Protein AF-A0A957S1M2-F1 (afdb_monomer_lite)

Secondary structure (DSSP, 8-state):
--SEEEEE---SSPPEEEEP-TT---TTHHHHHHTS-TT--EEEEPPTTSSTT-PPPSSHHHHHHHHHHHHHHH-SS--EEEEEETHHHHHHHHHHHHHHHTT--EEEEEEES----PPPSSHHHHHHHHHHHHHHHHHHTHHHHHHHHHHHHHHHHS---STT--HHHHHHHHHHHHHHHHHHHHHHHHHH----TT-B-S-EEEEEES--TT---TTTTGGGTBSSPPEEEEESS-TTTTTSTTHHHHHHHHHHHHHHHHHTS------------------------------------------PPP--------------S---SSPPPHHHHHHHT-S---EEETTEEES-TTTSTTTHHHHHHHHHHHHHTT-TTTHHHHEEE-SSSSS-EEEGGGSPBSSHHHHHHHHHHHHHHHHHTTT--SS-THHHHHHHTTTTTTGGGGTTSHHHHHHHHHHHHHT---EEEE-SPPSS-TTS-GGG-TTTB-EEEEEETTEEEEEEEEEEEETGGG-SEEEE---SSS---SGGG-EEEEEETTSTTEEEEEPPPHHHHHHHH--TTT-TTHHHH---EEEEEEEEEEEEGGGEEEES-HHHHHHHHHHTSHHHHHHHHHHHHHHHHHHHHHHHHHHHHHHHT-TTSHHHHHHHHHHHHHHHHHHHHHHHHHH-EEEETTEEEE-HHHHHHHHHHHHHHHHHHHHHHHHHHGGGGT-S-S-GGGGG-TTTHHHHHHHS--SSS-HHHHHHHHHHHHHHHTSHHHHHHHHHHHHTT--TTHHHHHHHHHHHHTSHHHHHHHHHHHHHTTB-SSSB-STTSPPPP-

Structure (mmCIF, N/CA/C/O backbone):
data_AF-A0A957S1M2-F1
#
_entry.id   AF-A0A957S1M2-F1
#
loop_
_atom_site.group_PDB
_atom_site.id
_atom_site.type_symbol
_atom_site.label_atom_id
_atom_site.label_alt_id
_atom_site.label_comp_id
_atom_site.label_asym_id
_atom_site.label_entity_id
_atom_site.label_seq_id
_atom_site.pdbx_PDB_ins_code
_atom_site.Cartn_x
_atom_site.Cartn_y
_atom_site.Cartn_z
_atom_site.occupancy
_atom_site.B_iso_or_equiv
_atom_site.auth_seq_id
_atom_site.auth_comp_id
_atom_site.auth_asym_id
_atom_site.auth_atom_id
_atom_site.pdbx_PDB_model_num
ATOM 1 N N . LYS A 1 1 ? 5.079 -16.385 46.869 1.00 55.41 1 LYS A N 1
ATOM 2 C CA . LYS A 1 1 ? 4.260 -17.589 46.509 1.00 55.41 1 LYS A CA 1
ATOM 3 C C . LYS A 1 1 ? 5.127 -18.676 45.855 1.00 55.41 1 LYS A C 1
ATOM 5 O O . LYS A 1 1 ? 6.219 -18.332 45.416 1.00 55.41 1 LYS A O 1
ATOM 10 N N . PRO A 1 2 ? 4.719 -19.965 45.791 1.00 66.75 2 PRO A N 1
ATOM 11 C CA . PRO A 1 2 ? 5.459 -20.954 44.999 1.00 66.75 2 PRO A CA 1
ATOM 12 C C . PRO A 1 2 ? 5.456 -20.550 43.511 1.00 66.75 2 PRO A C 1
ATOM 14 O O . PRO A 1 2 ? 4.448 -20.019 43.046 1.00 66.75 2 PRO A O 1
ATOM 17 N N . PRO A 1 3 ? 6.545 -20.788 42.755 1.00 88.56 3 PRO A N 1
ATOM 18 C CA . PRO A 1 3 ? 6.670 -20.337 41.363 1.00 88.56 3 PRO A CA 1
ATOM 19 C C . PRO A 1 3 ? 5.777 -21.114 40.381 1.00 88.56 3 PRO A C 1
ATOM 21 O O . PRO A 1 3 ? 5.757 -20.804 39.197 1.00 88.56 3 PRO A O 1
ATOM 24 N N . LEU A 1 4 ? 5.048 -22.134 40.841 1.00 94.44 4 LEU A N 1
ATOM 25 C CA . LEU A 1 4 ? 4.206 -22.985 40.009 1.00 94.44 4 LEU A CA 1
ATOM 26 C C . LEU A 1 4 ? 2.799 -22.386 39.851 1.00 94.44 4 LEU A C 1
ATOM 28 O O . LEU A 1 4 ? 2.051 -22.263 40.819 1.00 94.44 4 LEU A O 1
ATOM 32 N N . VAL A 1 5 ? 2.431 -22.057 38.616 1.00 94.19 5 VAL A N 1
ATOM 33 C CA . VAL A 1 5 ? 1.132 -21.507 38.217 1.00 94.19 5 VAL A CA 1
ATOM 34 C C . VAL A 1 5 ? 0.326 -22.584 37.498 1.00 94.19 5 VAL A C 1
ATOM 36 O O . VAL A 1 5 ? 0.782 -23.164 36.512 1.00 94.19 5 VAL A O 1
ATOM 39 N N . ALA A 1 6 ? -0.892 -22.841 37.967 1.00 94.88 6 ALA A N 1
ATOM 40 C CA . ALA A 1 6 ? -1.832 -23.717 37.278 1.00 94.88 6 ALA A CA 1
ATOM 41 C C . ALA A 1 6 ? -2.472 -22.968 36.097 1.00 94.88 6 ALA A C 1
ATOM 43 O O . ALA A 1 6 ? -3.245 -22.038 36.313 1.00 94.88 6 ALA A O 1
ATOM 44 N N . ILE A 1 7 ? -2.155 -23.371 34.861 1.00 94.81 7 ILE A N 1
ATOM 45 C CA . ILE A 1 7 ? -2.812 -22.845 33.651 1.00 94.81 7 ILE A CA 1
ATOM 46 C C . ILE A 1 7 ? -4.096 -23.631 33.392 1.00 94.81 7 ILE A C 1
ATOM 48 O O . ILE A 1 7 ? -5.168 -23.053 33.236 1.00 94.81 7 ILE A O 1
ATOM 52 N N . ARG A 1 8 ? -3.981 -24.963 33.393 1.00 95.38 8 ARG A N 1
ATOM 53 C CA . ARG A 1 8 ? -5.104 -25.899 33.339 1.00 95.38 8 ARG A CA 1
ATOM 54 C C . ARG A 1 8 ? -4.763 -27.114 34.206 1.00 95.38 8 ARG A C 1
ATOM 56 O O . ARG A 1 8 ? -4.076 -28.009 33.727 1.00 95.38 8 ARG A O 1
ATOM 63 N N . PRO A 1 9 ? -5.183 -27.147 35.481 1.00 92.75 9 PRO A N 1
ATOM 64 C CA . PRO A 1 9 ? -4.788 -28.213 36.405 1.00 92.75 9 PRO A CA 1
ATOM 65 C C . PRO A 1 9 ? -5.581 -29.518 36.231 1.00 92.75 9 PRO A C 1
ATOM 67 O O . PRO A 1 9 ? -5.185 -30.532 36.793 1.00 92.75 9 PRO A O 1
ATOM 70 N N . GLY A 1 10 ? -6.707 -29.496 35.511 1.00 88.06 10 GLY A N 1
ATOM 71 C CA . GLY A 1 10 ? -7.554 -30.672 35.298 1.00 88.06 10 GLY A CA 1
ATOM 72 C C . GLY A 1 10 ? -7.011 -31.612 34.220 1.00 88.06 10 GLY A C 1
ATOM 73 O O . GLY A 1 10 ? -6.400 -31.153 33.256 1.00 88.06 10 GLY A O 1
ATOM 74 N N . GLY A 1 11 ? -7.267 -32.909 34.395 1.00 90.00 11 GLY A N 1
ATOM 75 C CA . GLY A 1 11 ? -6.934 -33.972 33.446 1.00 90.00 11 GLY A CA 1
ATOM 76 C C . GLY A 1 11 ? -6.344 -35.216 34.120 1.00 90.00 11 GLY A C 1
ATOM 77 O O . GLY A 1 11 ? -5.893 -35.142 35.266 1.00 90.00 11 GLY A O 1
ATOM 78 N N . SER A 1 12 ? -6.358 -36.357 33.427 1.00 90.31 12 SER A N 1
ATOM 79 C CA . SER A 1 12 ? -5.805 -37.631 33.915 1.00 90.31 12 SER A CA 1
ATOM 80 C C . SER A 1 12 ? -4.408 -37.952 33.369 1.00 90.31 12 SER A C 1
ATOM 82 O O . SER A 1 12 ? -3.696 -38.783 33.943 1.00 90.31 12 SER A O 1
ATOM 84 N N . LYS A 1 13 ? -3.975 -37.271 32.297 1.00 93.25 13 LYS A N 1
ATOM 85 C CA . LYS A 1 13 ? -2.637 -37.455 31.714 1.00 93.25 13 LYS A CA 1
ATOM 86 C C . LYS A 1 13 ? -1.532 -36.882 32.619 1.00 93.25 13 LYS A C 1
ATOM 88 O O . LYS A 1 13 ? -1.782 -35.959 33.398 1.00 93.25 13 LYS A O 1
ATOM 93 N N . PRO A 1 14 ? -0.274 -37.359 32.521 1.00 92.75 14 PRO A N 1
ATOM 94 C CA . PRO A 1 14 ? 0.809 -36.795 33.319 1.00 92.75 14 PRO A CA 1
ATOM 95 C C . PRO A 1 14 ? 1.094 -35.329 32.927 1.00 92.75 14 PRO A C 1
ATOM 97 O O . PRO A 1 14 ? 1.202 -35.037 31.734 1.00 92.75 14 PRO A O 1
ATOM 100 N N . PRO A 1 15 ? 1.258 -34.409 33.896 1.00 95.62 15 PRO A N 1
ATOM 101 C CA . PRO A 1 15 ? 1.282 -32.964 33.654 1.00 95.62 15 PRO A CA 1
ATOM 102 C C . PRO A 1 15 ? 2.473 -32.495 32.812 1.00 95.62 15 PRO A C 1
ATOM 104 O O . PRO A 1 15 ? 3.591 -32.988 32.977 1.00 95.62 15 PRO A O 1
ATOM 107 N N . LEU A 1 16 ? 2.232 -31.482 31.975 1.00 97.69 16 LEU A N 1
ATOM 108 C CA . LEU A 1 16 ? 3.261 -30.704 31.285 1.00 97.69 16 LEU A CA 1
ATOM 109 C C . LEU A 1 16 ? 3.653 -29.484 32.132 1.00 97.69 16 LEU A C 1
ATOM 111 O O . LEU A 1 16 ? 2.782 -28.716 32.546 1.00 97.69 16 LEU A O 1
ATOM 115 N N . PHE A 1 17 ? 4.956 -29.276 32.340 1.00 98.12 17 PHE A N 1
ATOM 116 C CA . PHE A 1 17 ? 5.503 -28.116 33.048 1.00 98.12 17 PHE A CA 1
ATOM 117 C C . PHE A 1 17 ? 6.251 -27.181 32.089 1.00 98.12 17 PHE A C 1
ATOM 119 O O . PHE A 1 17 ? 7.300 -27.537 31.552 1.00 98.12 17 PHE A O 1
ATOM 126 N N . CYS A 1 18 ? 5.726 -25.970 31.901 1.00 98.19 18 CYS A N 1
ATOM 127 C CA . CYS A 1 18 ? 6.249 -24.968 30.973 1.00 98.19 18 CYS A CA 1
ATOM 128 C C . CYS A 1 18 ? 7.062 -23.875 31.689 1.00 98.19 18 CYS A C 1
ATOM 130 O O . CYS A 1 18 ? 6.539 -23.176 32.554 1.00 98.19 18 CYS A O 1
ATOM 132 N N . VAL A 1 19 ? 8.323 -23.661 31.319 1.00 98.12 19 VAL A N 1
ATOM 133 C CA . VAL A 1 19 ? 9.205 -22.677 31.974 1.00 98.12 19 VAL A CA 1
ATOM 134 C C . VAL A 1 19 ? 9.120 -21.310 31.298 1.00 98.12 19 VAL A C 1
ATOM 136 O O . VAL A 1 19 ? 9.183 -21.224 30.074 1.00 98.12 19 VAL A O 1
ATOM 139 N N . HIS A 1 20 ? 8.963 -20.229 32.067 1.00 96.19 20 HIS A N 1
ATOM 140 C CA . HIS A 1 20 ? 8.813 -18.869 31.533 1.00 96.19 20 HIS A CA 1
ATOM 141 C C . HIS A 1 20 ? 9.929 -18.439 30.540 1.00 96.19 20 HIS A C 1
ATOM 143 O O . HIS A 1 20 ? 11.085 -18.840 30.684 1.00 96.19 20 HIS A O 1
ATOM 149 N N . PRO A 1 21 ? 9.630 -17.552 29.569 1.00 93.56 21 PRO A N 1
ATOM 150 C CA . PRO A 1 21 ? 10.636 -16.868 28.751 1.00 93.56 21 PRO A CA 1
ATOM 151 C C . PRO A 1 21 ? 11.355 -15.759 29.541 1.00 93.56 21 PRO A C 1
ATOM 153 O O . PRO A 1 21 ? 11.065 -15.523 30.713 1.00 93.56 21 PRO A O 1
ATOM 156 N N . VAL A 1 22 ? 12.262 -15.015 28.896 1.00 89.75 22 VAL A N 1
ATOM 157 C CA . VAL A 1 22 ? 13.180 -14.055 29.553 1.00 89.75 22 VAL A CA 1
ATOM 158 C C . VAL A 1 22 ? 12.480 -12.984 30.404 1.00 89.75 22 VAL A C 1
ATOM 160 O O . VAL A 1 22 ? 13.039 -12.517 31.392 1.00 89.75 22 VAL A O 1
ATOM 163 N N . MET A 1 23 ? 11.232 -12.637 30.074 1.00 86.25 23 MET A N 1
ATOM 164 C CA . MET A 1 23 ? 10.415 -11.673 30.824 1.00 86.25 23 MET A CA 1
ATOM 165 C C . MET A 1 23 ? 9.858 -12.210 32.154 1.00 86.25 23 MET A C 1
ATOM 167 O O . MET A 1 23 ? 9.225 -11.463 32.891 1.00 86.25 23 MET A O 1
ATOM 171 N N . GLY A 1 24 ? 10.038 -13.494 32.465 1.00 89.25 24 GLY A N 1
ATOM 172 C CA . GLY A 1 24 ? 9.644 -14.074 33.751 1.00 89.25 24 GLY A CA 1
ATOM 173 C C . GLY A 1 24 ? 8.192 -14.536 33.864 1.00 89.25 24 GLY A C 1
ATOM 174 O O . GLY A 1 24 ? 7.857 -15.253 34.801 1.00 89.25 24 GLY A O 1
ATOM 175 N N . VAL A 1 25 ? 7.329 -14.146 32.926 1.00 90.50 25 VAL A N 1
ATOM 176 C CA . VAL A 1 25 ? 5.869 -14.333 32.986 1.00 90.50 25 VAL A CA 1
ATOM 177 C C . VAL A 1 25 ? 5.388 -15.561 32.212 1.00 90.50 25 VAL A C 1
ATOM 179 O O . VAL A 1 25 ? 5.909 -15.884 31.150 1.00 90.50 25 VAL A O 1
ATOM 182 N N . THR A 1 26 ? 4.345 -16.227 32.706 1.00 92.12 26 THR A N 1
ATOM 183 C CA . THR A 1 26 ? 3.856 -17.513 32.167 1.00 92.12 26 THR A CA 1
ATOM 184 C C . THR A 1 26 ? 2.742 -17.390 31.130 1.00 92.12 26 THR A C 1
ATOM 186 O O . THR A 1 26 ? 2.394 -18.383 30.490 1.00 92.12 26 THR A O 1
ATOM 189 N N . TYR A 1 27 ? 2.205 -16.183 30.908 1.00 87.56 27 TYR A N 1
ATOM 190 C CA . TYR A 1 27 ? 1.052 -15.984 30.028 1.00 87.56 27 TYR A CA 1
ATOM 191 C C . TYR A 1 27 ? 1.200 -16.507 28.580 1.00 87.56 27 TYR A C 1
ATOM 193 O O . TYR A 1 27 ? 0.183 -16.900 28.005 1.00 87.56 27 TYR A O 1
ATOM 201 N N . PRO A 1 28 ? 2.402 -16.568 27.963 1.00 89.19 28 PRO A N 1
ATOM 202 C CA . PRO A 1 28 ? 2.541 -17.094 26.603 1.00 89.19 28 PRO A CA 1
ATOM 203 C C . PRO A 1 28 ? 2.057 -18.543 26.440 1.00 89.19 28 PRO A C 1
ATOM 205 O O . PRO A 1 28 ? 1.723 -18.956 25.334 1.00 89.19 28 PRO A O 1
ATOM 208 N N . TYR A 1 29 ? 1.970 -19.311 27.529 1.00 96.00 29 TYR A N 1
ATOM 209 C CA . TYR A 1 29 ? 1.522 -20.702 27.499 1.00 96.00 29 TYR A CA 1
ATOM 210 C C . TYR A 1 29 ? -0.001 -20.887 27.582 1.00 96.00 29 TYR A C 1
ATOM 212 O O . TYR A 1 29 ? -0.469 -22.006 27.374 1.00 96.00 29 TYR A O 1
ATOM 220 N N . TYR A 1 30 ? -0.798 -19.835 27.832 1.00 93.94 30 TYR A N 1
ATOM 221 C CA . TYR A 1 30 ? -2.265 -19.975 27.851 1.00 93.94 30 TYR A CA 1
ATOM 222 C C . TYR A 1 30 ? -2.798 -20.433 26.494 1.00 93.94 30 TYR A C 1
ATOM 224 O O . TYR A 1 30 ? -3.573 -21.385 26.441 1.00 93.94 30 TYR A O 1
ATOM 232 N N . ALA A 1 31 ? -2.349 -19.807 25.402 1.00 92.69 31 ALA A N 1
ATOM 233 C CA . ALA A 1 31 ? -2.764 -20.187 24.054 1.00 92.69 31 ALA A CA 1
ATOM 234 C C . ALA A 1 31 ? -2.328 -21.621 23.714 1.00 92.69 31 ALA A C 1
ATOM 236 O O . ALA A 1 31 ? -3.120 -22.391 23.184 1.00 92.69 31 ALA A O 1
ATOM 237 N N . LEU A 1 32 ? -1.111 -22.018 24.107 1.00 96.06 32 LEU A N 1
ATOM 238 C CA . LEU A 1 32 ? -0.627 -23.389 23.922 1.00 96.06 32 LEU A CA 1
ATOM 239 C C . LEU A 1 32 ? -1.531 -24.412 24.611 1.00 96.06 32 LEU A C 1
ATOM 241 O O . LEU A 1 32 ? -1.901 -25.405 23.993 1.00 96.06 32 LEU A O 1
ATOM 245 N N . ALA A 1 33 ? -1.929 -24.157 25.861 1.00 96.00 33 ALA A N 1
ATOM 246 C CA . ALA A 1 33 ? -2.801 -25.068 26.593 1.00 96.00 33 ALA A CA 1
ATOM 247 C C . ALA A 1 33 ? -4.127 -25.318 25.852 1.00 96.00 33 ALA A C 1
ATOM 249 O O . ALA A 1 33 ? -4.609 -26.445 25.852 1.00 96.00 33 ALA A O 1
ATOM 250 N N . HIS A 1 34 ? -4.688 -24.318 25.162 1.00 94.50 34 HIS A N 1
ATOM 251 C CA . HIS A 1 34 ? -5.945 -24.471 24.413 1.00 94.50 34 HIS A CA 1
ATOM 252 C C . HIS A 1 34 ? -5.839 -25.453 23.236 1.00 94.50 34 HIS A C 1
ATOM 254 O O . HIS A 1 34 ? -6.854 -26.011 22.830 1.00 94.50 34 HIS A O 1
ATOM 260 N N . HIS A 1 35 ? -4.628 -25.689 22.724 1.00 96.88 35 HIS A N 1
ATOM 261 C CA . HIS A 1 35 ? -4.363 -26.599 21.602 1.00 96.88 35 HIS A CA 1
ATOM 262 C C . HIS A 1 35 ? -3.796 -27.958 22.021 1.00 96.88 35 HIS A C 1
ATOM 264 O O . HIS A 1 35 ? -3.517 -28.793 21.163 1.00 96.88 35 HIS A O 1
ATOM 270 N N . LEU A 1 36 ? -3.622 -28.184 23.323 1.00 96.94 36 LEU A N 1
ATOM 271 C CA . LEU A 1 36 ? -3.334 -29.501 23.887 1.00 96.94 36 LEU A CA 1
ATOM 272 C C . LEU A 1 36 ? -4.640 -30.216 24.234 1.00 96.94 36 LEU A C 1
ATOM 274 O O . LEU A 1 36 ? -5.657 -29.563 24.484 1.00 96.94 36 LEU A O 1
ATOM 278 N N . ASP A 1 37 ? -4.584 -31.546 24.313 1.00 95.62 37 ASP A N 1
ATOM 279 C CA . ASP A 1 37 ? -5.719 -32.390 24.698 1.00 95.62 37 ASP A CA 1
ATOM 280 C C . ASP A 1 37 ? -6.401 -31.827 25.965 1.00 95.62 37 ASP A C 1
ATOM 282 O O . ASP A 1 37 ? -5.702 -31.481 26.924 1.00 95.62 37 ASP A O 1
ATOM 286 N N . PRO A 1 38 ? -7.739 -31.682 26.002 1.00 93.94 38 PRO A N 1
ATOM 287 C CA . PRO A 1 38 ? -8.446 -31.208 27.190 1.00 93.94 38 PRO A CA 1
ATOM 288 C C . PRO A 1 38 ? -8.120 -31.985 28.476 1.00 93.94 38 PRO A C 1
ATOM 290 O O . PRO A 1 38 ? -8.179 -31.395 29.554 1.00 93.94 38 PRO A O 1
ATOM 293 N N . ASP A 1 39 ? -7.741 -33.264 28.365 1.00 95.12 39 ASP A N 1
ATOM 294 C CA . ASP A 1 39 ? -7.340 -34.132 29.480 1.00 95.12 39 ASP A CA 1
ATOM 295 C C . ASP A 1 39 ? -5.840 -34.036 29.838 1.00 95.12 39 ASP A C 1
ATOM 297 O O . ASP A 1 39 ? -5.355 -34.763 30.704 1.00 95.12 39 ASP A O 1
ATOM 301 N N . GLN A 1 40 ? -5.085 -33.146 29.183 1.00 97.06 40 GLN A N 1
ATOM 302 C CA . GLN A 1 40 ? -3.679 -32.851 29.470 1.00 97.06 40 GLN A CA 1
ATOM 303 C C . GLN A 1 40 ? -3.564 -31.711 30.498 1.00 97.06 40 GLN A C 1
ATOM 305 O O . GLN A 1 40 ? -3.827 -30.550 30.139 1.00 97.06 40 GLN A O 1
ATOM 310 N N . PRO A 1 41 ? -3.105 -31.980 31.741 1.00 97.31 41 PRO A N 1
ATOM 311 C CA . PRO A 1 41 ? -2.823 -30.929 32.708 1.00 97.31 41 PRO A CA 1
ATOM 312 C C . PRO A 1 41 ? -1.594 -30.117 32.290 1.00 97.31 41 PRO A C 1
ATOM 314 O O . PRO A 1 41 ? -0.582 -30.675 31.847 1.00 97.31 41 PRO A O 1
ATOM 317 N N . VAL A 1 42 ? -1.677 -28.796 32.462 1.00 97.75 42 VAL A N 1
ATOM 318 C CA . VAL A 1 42 ? -0.633 -27.831 32.098 1.00 97.75 42 VAL A CA 1
ATOM 319 C C . VAL A 1 42 ? -0.366 -26.885 33.262 1.00 97.75 42 VAL A C 1
ATOM 321 O O . VAL A 1 42 ? -1.243 -26.136 33.713 1.00 97.75 42 VAL A O 1
ATOM 324 N N . PHE A 1 43 ? 0.886 -26.876 33.699 1.00 97.69 43 PHE A N 1
ATOM 325 C CA . PHE A 1 43 ? 1.416 -25.964 34.699 1.00 97.69 43 PHE A CA 1
ATOM 326 C C . PHE A 1 43 ? 2.545 -25.144 34.091 1.00 97.69 43 PHE A C 1
ATOM 328 O O . PHE A 1 43 ? 3.247 -25.604 33.193 1.00 97.69 43 PHE A O 1
ATOM 335 N N . ALA A 1 44 ? 2.751 -23.933 34.593 1.00 97.06 44 ALA A N 1
ATOM 336 C CA . ALA A 1 44 ? 3.863 -23.097 34.178 1.00 97.06 44 ALA A CA 1
ATOM 337 C C . ALA A 1 44 ? 4.656 -22.575 35.373 1.00 97.06 44 ALA A C 1
ATOM 339 O O . ALA A 1 44 ? 4.102 -22.304 36.433 1.00 97.06 44 ALA A O 1
ATOM 340 N N . LEU A 1 45 ? 5.963 -22.436 35.196 1.00 97.12 45 LEU A N 1
ATOM 341 C CA . LEU A 1 45 ? 6.889 -21.944 36.206 1.00 97.12 45 LEU A CA 1
ATOM 342 C C . LEU A 1 45 ? 7.169 -20.470 35.937 1.00 97.12 45 LEU A C 1
ATOM 344 O O . LEU A 1 45 ? 7.680 -20.119 34.874 1.00 97.12 45 LEU A O 1
ATOM 348 N N . GLN A 1 46 ? 6.791 -19.624 36.888 1.00 94.69 46 GLN A N 1
ATOM 349 C CA . GLN A 1 46 ? 6.937 -18.177 36.858 1.00 94.69 46 GLN A CA 1
ATOM 350 C C . GLN A 1 46 ? 8.197 -17.746 37.611 1.00 94.69 46 GLN A C 1
ATOM 352 O O . GLN A 1 46 ? 8.499 -18.277 38.680 1.00 94.69 46 GLN A O 1
ATOM 357 N N . SER A 1 47 ? 8.892 -16.741 37.075 1.00 93.31 47 SER A N 1
ATOM 358 C CA . SER A 1 47 ? 10.060 -16.160 37.733 1.00 93.31 47 SER A CA 1
ATOM 359 C C . SER A 1 47 ? 9.695 -15.561 39.078 1.00 93.31 47 SER A C 1
ATOM 361 O O . SER A 1 47 ? 8.731 -14.799 39.201 1.00 93.31 47 SER A O 1
ATOM 363 N N . ILE A 1 48 ? 10.527 -15.846 40.076 1.00 90.25 48 ILE A N 1
ATOM 364 C CA . ILE A 1 48 ? 10.525 -15.066 41.309 1.00 90.25 48 ILE A CA 1
ATOM 365 C C . ILE A 1 48 ? 11.067 -13.656 41.028 1.00 90.25 48 ILE A C 1
ATOM 367 O O . ILE A 1 48 ? 11.742 -13.426 40.022 1.00 90.25 48 ILE A O 1
ATOM 371 N N . GLY A 1 49 ? 10.709 -12.694 41.877 1.00 86.56 49 GLY A N 1
ATOM 372 C CA . GLY A 1 49 ? 11.045 -11.277 41.693 1.00 86.56 49 GLY A CA 1
ATOM 373 C C . GLY A 1 49 ? 10.039 -10.458 40.880 1.00 86.56 49 GLY A C 1
ATOM 374 O O . GLY A 1 49 ? 10.179 -9.241 40.775 1.00 86.56 49 GLY A O 1
ATOM 375 N N . LEU A 1 50 ? 8.988 -11.099 40.347 1.00 85.88 50 LEU A N 1
ATOM 376 C CA . LEU A 1 50 ? 7.811 -10.390 39.828 1.00 85.88 50 LEU A CA 1
ATOM 377 C C . LEU A 1 50 ? 6.930 -9.825 40.958 1.00 85.88 50 LEU A C 1
ATOM 379 O O . LEU A 1 50 ? 6.222 -8.841 40.742 1.00 85.88 50 LEU A O 1
ATOM 383 N N . GLU A 1 51 ? 7.006 -10.415 42.156 1.00 82.75 51 GLU A N 1
ATOM 384 C CA . GLU A 1 51 ? 6.462 -9.847 43.395 1.00 82.75 51 GLU A CA 1
ATOM 385 C C . GLU A 1 51 ? 7.447 -8.776 43.936 1.00 82.75 51 GLU A C 1
ATOM 387 O O . GLU A 1 51 ? 8.658 -9.017 43.922 1.00 82.75 51 GLU A O 1
ATOM 392 N N . PRO A 1 52 ? 6.974 -7.584 44.363 1.00 70.81 52 PRO A N 1
ATOM 393 C CA . PRO A 1 52 ? 7.818 -6.447 44.764 1.00 70.81 52 PRO A CA 1
ATOM 394 C C . PRO A 1 52 ? 8.919 -6.740 45.789 1.00 70.81 52 PRO A C 1
ATOM 396 O O . PRO A 1 52 ? 9.975 -6.114 45.733 1.00 70.81 52 PRO A O 1
ATOM 399 N N . ASP A 1 53 ? 8.649 -7.658 46.709 1.00 80.19 53 ASP A N 1
ATOM 400 C CA . ASP A 1 53 ? 9.419 -8.006 47.906 1.00 80.19 53 ASP A CA 1
ATOM 401 C C . ASP A 1 53 ? 10.377 -9.188 47.707 1.00 80.19 53 ASP A C 1
ATOM 403 O O . ASP A 1 53 ? 11.119 -9.552 48.617 1.00 80.19 53 ASP A O 1
ATOM 407 N N . MET A 1 54 ? 10.385 -9.778 46.513 1.00 83.94 54 MET A N 1
ATOM 408 C CA . MET A 1 54 ? 11.249 -10.901 46.178 1.00 83.94 54 MET A CA 1
ATOM 409 C C . MET A 1 54 ? 12.373 -10.435 45.255 1.00 83.94 54 MET A C 1
ATOM 411 O O . MET A 1 54 ? 12.158 -9.647 44.330 1.00 83.94 54 MET A O 1
ATOM 415 N N . GLU A 1 55 ? 13.583 -10.935 45.480 1.00 86.44 55 GLU A N 1
ATOM 416 C CA . GLU A 1 55 ? 14.683 -10.770 44.528 1.00 86.44 55 GLU A CA 1
ATOM 417 C C . GLU A 1 55 ? 14.658 -11.901 43.490 1.00 86.44 55 GLU A C 1
ATOM 419 O O . GLU A 1 55 ? 14.348 -13.042 43.847 1.00 86.44 55 GLU A O 1
ATOM 424 N N . PRO A 1 56 ? 14.926 -11.609 42.203 1.00 90.44 56 PRO A N 1
ATOM 425 C CA . PRO A 1 56 ? 15.051 -12.642 41.185 1.00 90.44 56 PRO A CA 1
ATOM 426 C C . PRO A 1 56 ? 16.302 -13.497 41.427 1.00 90.44 56 PRO A C 1
ATOM 428 O O . PRO A 1 56 ? 17.319 -13.009 41.914 1.00 90.44 56 PRO A O 1
ATOM 431 N N . ASP A 1 57 ? 16.243 -14.773 41.047 1.00 91.06 57 ASP A N 1
ATOM 432 C CA . ASP A 1 57 ? 17.431 -15.627 41.031 1.00 91.06 57 ASP A CA 1
ATOM 433 C C . ASP A 1 57 ? 18.419 -15.119 39.951 1.00 91.06 57 ASP A C 1
ATOM 435 O O . ASP A 1 57 ? 18.020 -14.755 38.843 1.00 91.06 57 ASP A O 1
ATOM 439 N N . GLU A 1 58 ? 19.721 -15.097 40.254 1.00 87.19 58 GLU A N 1
ATOM 440 C CA . GLU A 1 58 ? 20.745 -14.520 39.359 1.00 87.19 58 GLU A CA 1
ATOM 441 C C . GLU A 1 58 ? 21.470 -15.551 38.472 1.00 87.19 58 GLU A C 1
ATOM 443 O O . GLU A 1 58 ? 22.285 -15.178 37.625 1.00 87.19 58 GLU A O 1
ATOM 448 N N . THR A 1 59 ? 21.181 -16.847 38.635 1.00 93.12 59 THR A N 1
ATOM 449 C CA . THR A 1 59 ? 21.765 -17.933 37.829 1.00 93.12 59 THR A CA 1
ATOM 450 C C . THR A 1 59 ? 20.699 -18.924 37.365 1.00 93.12 59 THR A C 1
ATOM 452 O O . THR A 1 59 ? 19.680 -19.124 38.031 1.00 93.12 59 THR A O 1
ATOM 455 N N . ILE A 1 60 ? 20.928 -19.559 36.210 1.00 94.94 60 ILE A N 1
ATOM 456 C CA . ILE A 1 60 ? 20.006 -20.562 35.651 1.00 94.94 60 ILE A CA 1
ATOM 457 C C . ILE A 1 60 ? 19.946 -21.800 36.556 1.00 94.94 60 ILE A C 1
ATOM 459 O O . ILE A 1 60 ? 18.871 -22.360 36.754 1.00 94.94 60 ILE A O 1
ATOM 463 N N . GLU A 1 61 ? 21.067 -22.183 37.167 1.00 95.50 61 GLU A N 1
ATOM 464 C CA . GLU A 1 61 ? 21.169 -23.309 38.096 1.00 95.50 61 GLU A CA 1
ATOM 465 C C . GLU A 1 61 ? 20.302 -23.099 39.344 1.00 95.50 61 GLU A C 1
ATOM 467 O O . GLU A 1 61 ? 19.606 -24.024 39.770 1.00 95.50 61 GLU A O 1
ATOM 472 N N . ALA A 1 62 ? 20.298 -21.881 39.902 1.00 94.44 62 ALA A N 1
ATOM 473 C CA . ALA A 1 62 ? 19.476 -21.531 41.060 1.00 94.44 62 ALA A CA 1
ATOM 474 C C . ALA A 1 62 ? 17.980 -21.501 40.709 1.00 94.44 62 ALA A C 1
ATOM 476 O O . ALA A 1 62 ? 17.170 -22.078 41.442 1.00 94.44 62 ALA A O 1
ATOM 477 N N . MET A 1 63 ? 17.623 -20.907 39.561 1.00 95.94 63 MET A N 1
ATOM 478 C CA . MET A 1 63 ? 16.249 -20.937 39.039 1.00 95.94 63 MET A CA 1
ATOM 479 C C . MET A 1 63 ? 15.757 -22.375 38.862 1.00 95.94 63 MET A C 1
ATOM 481 O O . MET A 1 63 ? 14.690 -22.740 39.357 1.00 95.94 63 MET A O 1
ATOM 485 N N . ALA A 1 64 ? 16.554 -23.216 38.200 1.00 96.94 64 ALA A N 1
ATOM 486 C CA . ALA A 1 64 ? 16.222 -24.612 37.958 1.00 96.94 64 ALA A CA 1
ATOM 487 C C . ALA A 1 64 ? 16.061 -25.401 39.264 1.00 96.94 64 ALA A C 1
ATOM 489 O O . ALA A 1 64 ? 15.069 -26.112 39.406 1.00 96.94 64 ALA A O 1
ATOM 490 N N . ALA A 1 65 ? 16.950 -25.224 40.246 1.00 96.31 65 ALA A N 1
ATOM 491 C CA . ALA A 1 65 ? 16.844 -25.893 41.546 1.00 96.31 65 ALA A CA 1
ATOM 492 C C . ALA A 1 65 ? 15.540 -25.532 42.269 1.00 96.31 65 ALA A C 1
ATOM 494 O O . ALA A 1 65 ? 14.841 -26.402 42.801 1.00 96.31 65 ALA A O 1
ATOM 495 N N . ARG A 1 66 ? 15.161 -24.250 42.232 1.00 95.75 66 ARG A N 1
ATOM 496 C CA . ARG A 1 66 ? 13.894 -23.772 42.793 1.00 95.75 66 ARG A CA 1
ATOM 497 C C . ARG A 1 66 ? 12.690 -24.357 42.062 1.00 95.75 66 ARG A C 1
ATOM 499 O O . ARG A 1 66 ? 11.718 -24.764 42.702 1.00 95.75 66 ARG A O 1
ATOM 506 N N . TYR A 1 67 ? 12.737 -24.401 40.736 1.00 97.56 67 TYR A N 1
ATOM 507 C CA . TYR A 1 67 ? 11.653 -24.946 39.926 1.00 97.56 67 TYR A CA 1
ATOM 508 C C . TYR A 1 67 ? 11.511 -26.450 40.086 1.00 97.56 67 TYR A C 1
ATOM 510 O O . TYR A 1 67 ? 10.387 -26.921 40.218 1.00 97.56 67 TYR A O 1
ATOM 518 N N . VAL A 1 68 ? 12.615 -27.192 40.181 1.00 97.19 68 VAL A N 1
ATOM 519 C CA . VAL A 1 68 ? 12.616 -28.618 40.525 1.00 97.19 68 VAL A CA 1
ATOM 520 C C . VAL A 1 68 ? 12.005 -28.833 41.907 1.00 97.19 68 VAL A C 1
ATOM 522 O O . VAL A 1 68 ? 11.163 -29.713 42.055 1.00 97.19 68 VAL A O 1
ATOM 525 N N . ALA A 1 69 ? 12.347 -28.017 42.908 1.00 95.56 69 ALA A N 1
ATOM 526 C CA . ALA A 1 69 ? 11.741 -28.121 44.236 1.00 95.56 69 ALA A CA 1
ATOM 527 C C . ALA A 1 69 ? 10.219 -27.881 44.205 1.00 95.56 69 ALA A C 1
ATOM 529 O O . ALA A 1 69 ? 9.459 -28.658 44.784 1.00 95.56 69 ALA A O 1
ATOM 530 N N . ALA A 1 70 ? 9.758 -26.849 43.491 1.00 95.06 70 ALA A N 1
ATOM 531 C CA . ALA A 1 70 ? 8.331 -26.547 43.351 1.00 95.06 70 ALA A CA 1
ATOM 532 C C . ALA A 1 70 ? 7.572 -27.630 42.565 1.00 95.06 70 ALA A C 1
ATOM 534 O O . ALA A 1 70 ? 6.473 -28.032 42.946 1.00 95.06 70 ALA A O 1
ATOM 535 N N . LEU A 1 71 ? 8.180 -28.129 41.491 1.00 95.00 71 LEU A N 1
ATOM 536 C CA . LEU A 1 71 ? 7.657 -29.219 40.677 1.00 95.00 71 LEU A CA 1
ATOM 537 C C . LEU A 1 71 ? 7.559 -30.516 41.492 1.00 95.00 71 LEU A C 1
ATOM 539 O O . LEU A 1 71 ? 6.518 -31.164 41.448 1.00 95.00 71 LEU A O 1
ATOM 543 N N . ARG A 1 72 ? 8.572 -30.856 42.301 1.00 94.50 72 ARG A N 1
ATOM 544 C CA . ARG A 1 72 ? 8.566 -32.053 43.163 1.00 94.50 72 ARG A CA 1
ATOM 545 C C . ARG A 1 72 ? 7.593 -31.955 44.333 1.00 94.50 72 ARG A C 1
ATOM 547 O O . ARG A 1 72 ? 7.022 -32.963 44.734 1.00 94.50 72 ARG A O 1
ATOM 554 N N . ALA A 1 73 ? 7.358 -30.751 44.851 1.00 93.50 73 ALA A N 1
ATOM 555 C CA . ALA A 1 73 ? 6.308 -30.523 45.841 1.00 93.50 73 ALA A CA 1
ATOM 556 C C . ALA A 1 73 ? 4.906 -30.797 45.268 1.00 93.50 73 ALA A C 1
ATOM 558 O O . ALA A 1 73 ? 4.021 -31.233 45.999 1.00 93.50 73 ALA A O 1
ATOM 559 N N . HIS A 1 74 ? 4.706 -30.567 43.967 1.00 91.56 74 HIS A N 1
ATOM 560 C CA . HIS A 1 74 ? 3.456 -30.886 43.279 1.00 91.56 74 HIS A CA 1
ATOM 561 C C . HIS A 1 74 ? 3.382 -32.354 42.833 1.00 91.56 74 HIS A C 1
ATOM 563 O O . HIS A 1 74 ? 2.337 -32.989 42.955 1.00 91.56 74 HIS A O 1
ATOM 569 N N . ARG A 1 75 ? 4.489 -32.907 42.332 1.00 90.94 75 ARG A N 1
ATOM 570 C CA . ARG A 1 75 ? 4.599 -34.294 41.880 1.00 90.94 75 ARG A CA 1
ATOM 571 C C . ARG A 1 75 ? 5.938 -34.882 42.346 1.00 90.94 75 ARG A C 1
ATOM 573 O O . ARG A 1 75 ? 6.943 -34.595 41.711 1.00 90.94 75 ARG A O 1
ATOM 580 N N . PRO A 1 76 ? 5.968 -35.700 43.415 1.00 91.88 76 PRO A N 1
ATOM 581 C CA . PRO A 1 76 ? 7.221 -36.137 44.045 1.00 91.88 76 PRO A CA 1
ATOM 582 C C . PRO A 1 76 ? 8.164 -36.957 43.159 1.00 91.88 76 PRO A C 1
ATOM 584 O O . PRO A 1 76 ? 9.382 -36.863 43.340 1.00 91.88 76 PRO A O 1
ATOM 587 N N . HIS A 1 77 ? 7.599 -37.731 42.223 1.00 92.06 77 HIS A N 1
ATOM 588 C CA . HIS A 1 77 ? 8.322 -38.648 41.344 1.00 92.06 77 HIS A CA 1
ATOM 589 C C . HIS A 1 77 ? 7.908 -38.508 39.874 1.00 92.06 77 HIS A C 1
ATOM 591 O O . HIS A 1 77 ? 6.735 -38.262 39.557 1.00 92.06 77 HIS A O 1
ATOM 597 N N . GLY A 1 78 ? 8.881 -38.701 38.982 1.00 85.88 78 GLY A N 1
ATOM 598 C CA . GLY A 1 78 ? 8.701 -38.718 37.534 1.00 85.88 78 GLY A CA 1
ATOM 599 C C . GLY A 1 78 ? 7.893 -39.925 37.017 1.00 85.88 78 GLY A C 1
ATOM 600 O O . GLY A 1 78 ? 7.331 -40.694 37.797 1.00 85.88 78 GLY A O 1
ATOM 601 N N . PRO A 1 79 ? 7.798 -40.109 35.688 1.00 91.81 79 PRO A N 1
ATOM 602 C CA . PRO A 1 79 ? 8.491 -39.341 34.658 1.00 91.81 79 PRO A CA 1
ATOM 603 C C . PRO A 1 79 ? 7.945 -37.923 34.482 1.00 91.81 79 PRO A C 1
ATOM 605 O O . PRO A 1 79 ? 6.732 -37.742 34.389 1.00 91.81 79 PRO A O 1
ATOM 608 N N . TYR A 1 80 ? 8.822 -36.921 34.414 1.00 95.75 80 TYR A N 1
ATOM 609 C CA . TYR A 1 80 ? 8.436 -35.520 34.195 1.00 95.75 80 TYR A CA 1
ATOM 610 C C . TYR A 1 80 ? 8.371 -35.144 32.708 1.00 95.75 80 TYR A C 1
ATOM 612 O O . TYR A 1 80 ? 9.147 -35.658 31.901 1.00 95.75 80 TYR A O 1
ATOM 620 N N . HIS A 1 81 ? 7.476 -34.210 32.370 1.00 97.50 81 HIS A N 1
ATOM 621 C CA . HIS A 1 81 ? 7.373 -33.586 31.049 1.00 97.50 81 HIS A CA 1
ATOM 622 C C . HIS A 1 81 ? 7.679 -32.093 31.169 1.00 97.50 81 HIS A C 1
ATOM 624 O O . HIS A 1 81 ? 6.920 -31.345 31.790 1.00 97.50 81 HIS A O 1
ATOM 630 N N . LEU A 1 82 ? 8.803 -31.667 30.601 1.00 98.19 82 LEU A N 1
ATOM 631 C CA . LEU A 1 82 ? 9.299 -30.298 30.673 1.00 98.19 82 LEU A CA 1
ATOM 632 C C . LEU A 1 82 ? 9.243 -29.643 29.295 1.00 98.19 82 LEU A C 1
ATOM 634 O O . LEU A 1 82 ? 9.610 -30.252 28.291 1.00 98.19 82 LEU A O 1
ATOM 638 N N . CYS A 1 83 ? 8.825 -28.382 29.259 1.00 97.38 83 CYS A N 1
ATOM 639 C CA . CYS A 1 83 ? 8.823 -27.558 28.060 1.00 97.38 83 CYS A CA 1
ATOM 640 C C . CYS A 1 83 ? 9.364 -26.161 28.369 1.00 97.38 83 CYS A C 1
ATOM 642 O O . CYS A 1 83 ? 9.035 -25.578 29.400 1.00 97.38 83 CYS A O 1
ATOM 644 N N . GLY A 1 84 ? 10.160 -25.587 27.471 1.00 97.38 84 GLY A N 1
ATOM 645 C CA . GLY A 1 84 ? 10.682 -24.233 27.638 1.00 97.38 84 GLY A CA 1
ATOM 646 C C . GLY A 1 84 ? 10.825 -23.493 26.316 1.00 97.38 84 GLY A C 1
ATOM 647 O O . GLY A 1 84 ? 11.521 -23.958 25.418 1.00 97.38 84 GLY A O 1
ATOM 648 N N . TRP A 1 85 ? 10.191 -22.325 26.206 1.00 95.38 85 TRP A N 1
ATOM 649 C CA . TRP A 1 85 ? 10.340 -21.411 25.074 1.00 95.38 85 TRP A CA 1
ATOM 650 C C . TRP A 1 85 ? 11.417 -20.362 25.331 1.00 95.38 85 TRP A C 1
ATOM 652 O O . TRP A 1 85 ? 11.440 -19.731 26.394 1.00 95.38 85 TRP A O 1
ATOM 662 N N . SER A 1 86 ? 12.269 -20.129 24.326 1.00 92.00 86 SER A N 1
ATOM 663 C CA . SER A 1 86 ? 13.316 -19.106 24.373 1.00 92.00 86 SER A CA 1
ATOM 664 C C . SER A 1 86 ? 14.239 -19.339 25.583 1.00 92.00 86 SER A C 1
ATOM 666 O O . SER A 1 86 ? 14.710 -20.456 25.794 1.00 92.00 86 SER A O 1
ATOM 668 N N . PHE A 1 87 ? 14.452 -18.328 26.428 1.00 92.62 87 PHE A N 1
ATOM 669 C CA . PHE A 1 87 ? 15.162 -18.444 27.711 1.00 92.62 87 PHE A CA 1
ATOM 670 C C . PHE A 1 87 ? 14.705 -19.639 28.568 1.00 92.62 87 PHE A C 1
ATOM 672 O O . PHE A 1 87 ? 15.529 -20.310 29.191 1.00 92.62 87 PHE A O 1
ATOM 679 N N . GLY A 1 88 ? 13.404 -19.948 28.562 1.00 95.81 88 GLY A N 1
ATOM 680 C CA . GLY A 1 88 ? 12.847 -21.069 29.314 1.00 95.81 88 GLY A CA 1
ATOM 681 C C . GLY A 1 88 ? 13.403 -22.423 28.873 1.00 95.81 88 GLY A C 1
ATOM 682 O O . GLY A 1 88 ? 13.437 -23.347 29.678 1.00 95.81 88 GLY A O 1
ATOM 683 N N . GLY A 1 89 ? 13.888 -22.543 27.632 1.00 95.06 89 GLY A N 1
ATOM 684 C CA . GLY A 1 89 ? 14.544 -23.750 27.125 1.00 95.06 89 GLY A CA 1
ATOM 685 C C . GLY A 1 89 ? 15.841 -24.082 27.866 1.00 95.06 89 GLY A C 1
ATOM 686 O O . GLY A 1 89 ? 16.085 -25.241 28.193 1.00 95.06 89 GLY A O 1
ATOM 687 N N . TRP A 1 90 ? 16.644 -23.070 28.211 1.00 95.00 90 TRP A N 1
ATOM 688 C CA . TRP A 1 90 ? 17.881 -23.260 28.982 1.00 95.00 90 TRP A CA 1
ATOM 689 C C . TRP A 1 90 ? 17.598 -23.687 30.416 1.00 95.00 90 TRP A C 1
ATOM 691 O O . TRP A 1 90 ? 18.233 -24.605 30.930 1.00 95.00 90 TRP A O 1
ATOM 701 N N . VAL A 1 91 ? 16.605 -23.058 31.043 1.00 97.19 91 VAL A N 1
ATOM 702 C CA . VAL A 1 91 ? 16.196 -23.412 32.404 1.00 97.19 91 VAL A CA 1
ATOM 703 C C . VAL A 1 91 ? 15.564 -24.806 32.437 1.00 97.19 91 VAL A C 1
ATOM 705 O O . VAL A 1 91 ? 15.898 -25.593 33.314 1.00 97.19 91 VAL A O 1
ATOM 708 N N . ALA A 1 92 ? 14.716 -25.159 31.464 1.00 97.50 92 ALA A N 1
ATOM 709 C CA . ALA A 1 92 ? 14.128 -26.497 31.356 1.00 97.50 92 ALA A CA 1
ATOM 710 C C . ALA A 1 92 ? 15.195 -27.587 31.156 1.00 97.50 92 ALA A C 1
ATOM 712 O O . ALA A 1 92 ? 15.106 -28.653 31.768 1.00 97.50 92 ALA A O 1
ATOM 713 N N . TYR A 1 93 ? 16.223 -27.312 30.348 1.00 96.69 93 TYR A N 1
ATOM 714 C CA . TYR A 1 93 ? 17.368 -28.208 30.194 1.00 96.69 93 TYR A CA 1
ATOM 715 C C . TYR A 1 93 ? 18.121 -28.401 31.518 1.00 96.69 93 TYR A C 1
ATOM 717 O O . TYR A 1 93 ? 18.372 -29.535 31.925 1.00 96.69 93 TYR A O 1
ATOM 725 N N . GLU A 1 94 ? 18.429 -27.316 32.231 1.00 96.94 94 GLU A N 1
ATOM 726 C CA . GLU A 1 94 ? 19.110 -27.397 33.527 1.00 96.94 94 GLU A CA 1
ATOM 727 C C . GLU A 1 94 ? 18.264 -28.148 34.570 1.00 96.94 94 GLU A C 1
ATOM 729 O O . GLU A 1 94 ? 18.779 -28.998 35.295 1.00 96.94 94 GLU A O 1
ATOM 734 N N . MET A 1 95 ? 16.945 -27.929 34.593 1.00 97.44 95 MET A N 1
ATOM 735 C CA . MET A 1 95 ? 16.025 -28.712 35.425 1.00 97.44 95 MET A CA 1
ATOM 736 C C . MET A 1 95 ? 16.113 -30.210 35.108 1.00 97.44 95 MET A C 1
ATOM 738 O O . MET A 1 95 ? 16.145 -31.027 36.027 1.00 97.44 95 MET A O 1
ATOM 742 N N . ALA A 1 96 ? 16.180 -30.584 33.827 1.00 96.50 96 ALA A N 1
ATOM 743 C CA . ALA A 1 96 ? 16.303 -31.979 33.414 1.00 96.50 96 ALA A CA 1
ATOM 744 C C . ALA A 1 96 ? 17.637 -32.604 33.858 1.00 96.50 96 ALA A C 1
ATOM 746 O O . ALA A 1 96 ? 17.658 -33.749 34.314 1.00 96.50 96 ALA A O 1
ATOM 747 N N . VAL A 1 97 ? 18.739 -31.848 33.792 1.00 95.44 97 VAL A N 1
ATOM 748 C CA . VAL A 1 97 ? 20.053 -32.271 34.307 1.00 95.44 97 VAL A CA 1
ATOM 749 C C . VAL A 1 97 ? 20.002 -32.509 35.818 1.00 95.44 97 VAL A C 1
ATOM 751 O O . VAL A 1 97 ? 20.487 -33.539 36.292 1.00 95.44 97 VAL A O 1
ATOM 754 N N . GLN A 1 98 ? 19.387 -31.600 36.577 1.00 96.31 98 GLN A N 1
ATOM 755 C CA . GLN A 1 98 ? 19.269 -31.728 38.033 1.00 96.31 98 GLN A CA 1
ATOM 756 C C . GLN A 1 98 ? 18.342 -32.882 38.447 1.00 96.31 98 GLN A C 1
ATOM 758 O O . GLN A 1 98 ? 18.665 -33.622 39.376 1.00 96.31 98 GLN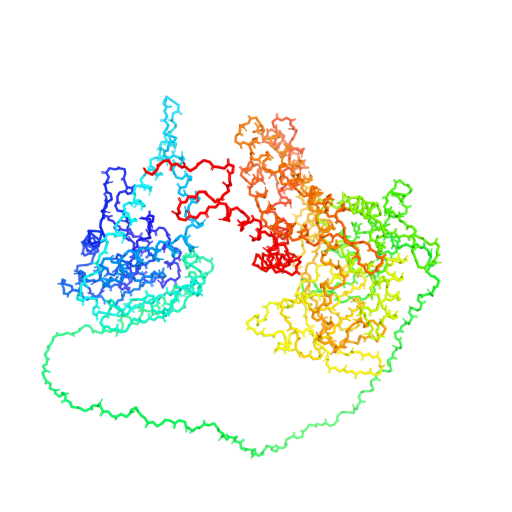 A O 1
ATOM 763 N N . LEU A 1 99 ? 17.233 -33.096 37.733 1.00 95.94 99 LEU A N 1
ATOM 764 C CA . LEU A 1 99 ? 16.347 -34.248 37.942 1.00 95.94 99 LEU A CA 1
ATOM 765 C C . LEU A 1 99 ? 17.061 -35.570 37.644 1.00 95.94 99 LEU A C 1
ATOM 767 O O . LEU A 1 99 ? 17.003 -36.492 38.454 1.00 95.94 99 LEU A O 1
ATOM 771 N N . GLN A 1 100 ? 17.819 -35.637 36.547 1.00 93.94 100 GLN A N 1
ATOM 772 C CA . GLN A 1 100 ? 18.636 -36.807 36.223 1.00 93.94 100 GLN A CA 1
ATOM 773 C C . GLN A 1 100 ? 19.684 -37.089 37.307 1.00 93.94 100 GLN A C 1
ATOM 775 O O . GLN A 1 100 ? 19.870 -38.241 37.695 1.00 93.94 100 GLN A O 1
ATOM 780 N N . ALA A 1 101 ? 20.360 -36.055 37.818 1.00 92.75 101 ALA A N 1
ATOM 781 C CA . ALA A 1 101 ? 21.314 -36.199 38.917 1.00 92.75 101 ALA A CA 1
ATOM 782 C C . ALA A 1 101 ? 20.644 -36.696 40.212 1.00 92.75 101 ALA A C 1
ATOM 784 O O . ALA A 1 101 ? 21.268 -37.415 40.989 1.00 92.75 101 ALA A O 1
ATOM 785 N N . ALA A 1 102 ? 19.366 -36.365 40.412 1.00 93.12 102 ALA A N 1
ATOM 786 C CA . ALA A 1 102 ? 18.537 -36.868 41.503 1.00 93.12 102 ALA A CA 1
ATOM 787 C C . ALA A 1 102 ? 17.926 -38.262 41.238 1.00 93.12 102 ALA A C 1
ATOM 789 O O . ALA A 1 102 ? 17.168 -38.753 42.072 1.00 93.12 102 ALA A O 1
ATOM 790 N N . GLY A 1 103 ? 18.240 -38.904 40.105 1.00 93.19 103 GLY A N 1
ATOM 791 C CA . GLY A 1 103 ? 17.711 -40.221 39.731 1.00 93.19 103 GLY A CA 1
ATOM 792 C C . GLY A 1 103 ? 16.255 -40.209 39.255 1.00 93.19 103 GLY A C 1
ATOM 793 O O . GLY A 1 103 ? 15.638 -41.266 39.149 1.00 93.19 103 GLY A O 1
ATOM 794 N N . GLU A 1 104 ? 15.699 -39.035 38.966 1.00 93.88 104 GLU A N 1
ATOM 795 C CA . GLU A 1 104 ? 14.314 -38.875 38.541 1.00 93.88 104 GLU A CA 1
ATOM 796 C C . GLU A 1 104 ? 14.189 -38.912 37.005 1.00 93.88 104 GLU A C 1
ATOM 798 O O . GLU A 1 104 ? 14.879 -38.157 36.310 1.00 93.88 104 GLU A O 1
ATOM 803 N N . PRO A 1 105 ? 13.295 -39.745 36.440 1.00 92.25 105 PRO A N 1
ATOM 804 C CA . PRO A 1 105 ? 13.122 -39.820 34.998 1.00 92.25 105 PRO A CA 1
ATOM 805 C C . PRO A 1 105 ? 12.432 -38.564 34.445 1.00 92.25 105 PRO A C 1
ATOM 807 O O . PRO A 1 105 ? 11.461 -38.052 35.004 1.00 92.25 105 PRO A O 1
ATOM 810 N N . VAL A 1 106 ? 12.898 -38.098 33.289 1.00 95.06 106 VAL A N 1
ATOM 811 C CA . VAL A 1 106 ? 12.254 -37.054 32.480 1.00 95.06 106 VAL A CA 1
ATOM 812 C C . VAL A 1 106 ? 11.928 -37.701 31.138 1.00 95.06 106 VAL A C 1
ATOM 814 O O . VAL A 1 106 ? 12.842 -38.083 30.410 1.00 95.06 106 VAL A O 1
ATOM 817 N N . ALA A 1 107 ? 10.639 -37.905 30.859 1.00 94.06 107 ALA A N 1
ATOM 818 C CA . ALA A 1 107 ? 10.194 -38.603 29.650 1.00 94.06 107 ALA A CA 1
ATOM 819 C C . ALA A 1 107 ? 10.083 -37.675 28.437 1.00 94.06 107 ALA A C 1
ATOM 821 O O . ALA A 1 107 ? 10.179 -38.145 27.308 1.00 94.06 107 ALA A O 1
ATOM 822 N N . LEU A 1 108 ? 9.928 -36.368 28.662 1.00 95.75 108 LEU A N 1
ATOM 823 C CA . LEU A 1 108 ? 9.948 -35.363 27.606 1.00 95.75 108 LEU A CA 1
ATOM 824 C C . LEU A 1 108 ? 10.689 -34.114 28.081 1.00 95.75 108 LEU A C 1
ATOM 826 O O . LEU A 1 108 ? 10.323 -33.530 29.102 1.00 95.75 108 LEU A O 1
ATOM 830 N N . LEU A 1 109 ? 11.682 -33.686 27.303 1.00 97.44 109 LEU A N 1
ATOM 831 C CA . LEU A 1 109 ? 12.267 -32.351 27.361 1.00 97.44 109 LEU A CA 1
ATOM 832 C C . LEU A 1 109 ? 12.089 -31.679 25.994 1.00 97.44 109 LEU A C 1
ATOM 834 O O . LEU A 1 109 ? 12.815 -31.979 25.047 1.00 97.44 109 LEU A O 1
ATOM 838 N N . ALA A 1 110 ? 11.119 -30.772 25.904 1.00 97.69 110 ALA A N 1
ATOM 839 C CA . ALA A 1 110 ? 10.829 -29.995 24.706 1.00 97.69 110 ALA A CA 1
ATOM 840 C C . ALA A 1 110 ? 11.408 -28.577 24.813 1.00 97.69 110 ALA A C 1
ATOM 842 O O . ALA A 1 110 ? 11.098 -27.819 25.736 1.00 97.69 110 ALA A O 1
ATOM 843 N N . ILE A 1 111 ? 12.226 -28.192 23.840 1.00 97.25 111 ILE A N 1
ATOM 844 C CA . ILE A 1 111 ? 12.819 -26.857 23.746 1.00 97.25 111 ILE A CA 1
ATOM 845 C C . ILE A 1 111 ? 12.204 -26.151 22.549 1.00 97.25 111 ILE A C 1
ATOM 847 O O . ILE A 1 111 ? 12.299 -26.640 21.429 1.00 97.25 111 ILE A O 1
ATOM 851 N N . ILE A 1 112 ? 11.567 -25.005 22.774 1.00 96.00 112 ILE A N 1
ATOM 852 C CA . ILE A 1 112 ? 10.925 -24.230 21.714 1.00 96.00 112 ILE A CA 1
ATOM 853 C C . ILE A 1 112 ? 11.833 -23.057 21.361 1.00 96.00 112 ILE A C 1
ATOM 855 O O . ILE A 1 112 ? 11.979 -22.114 22.142 1.00 96.00 112 ILE A O 1
ATOM 859 N N . ASP A 1 113 ? 12.405 -23.122 20.162 1.00 90.75 113 ASP A N 1
ATOM 860 C CA . ASP A 1 113 ? 13.103 -22.024 19.492 1.00 90.75 113 ASP A CA 1
ATOM 861 C C . ASP A 1 113 ? 14.170 -21.322 20.360 1.00 90.75 113 ASP A C 1
ATOM 863 O O . ASP A 1 113 ? 14.126 -20.114 20.598 1.00 90.75 113 ASP A O 1
ATOM 867 N N . ALA A 1 114 ? 15.130 -22.099 20.870 1.00 88.69 114 ALA A N 1
ATOM 868 C CA . ALA A 1 114 ? 16.261 -21.601 21.650 1.00 88.69 114 ALA A CA 1
ATOM 869 C C . ALA A 1 114 ? 17.571 -22.225 21.161 1.00 88.69 114 ALA A C 1
ATOM 871 O O . ALA A 1 114 ? 17.619 -23.424 20.904 1.00 88.69 114 ALA A O 1
ATOM 872 N N . THR A 1 115 ? 18.642 -21.438 21.071 1.00 86.25 115 THR A N 1
ATOM 873 C CA . THR A 1 115 ? 19.985 -21.920 20.705 1.00 86.25 115 THR A CA 1
ATOM 874 C C . THR A 1 115 ? 20.713 -22.457 21.934 1.00 86.25 115 THR A C 1
ATOM 876 O O . THR A 1 115 ? 20.660 -21.830 22.990 1.00 86.25 115 THR A O 1
ATOM 879 N N . ALA A 1 116 ? 21.407 -23.589 21.832 1.00 85.44 116 ALA A N 1
ATOM 880 C CA . ALA A 1 116 ? 22.114 -24.181 22.966 1.00 85.44 116 ALA A CA 1
ATOM 881 C C . ALA A 1 116 ? 23.291 -23.313 23.446 1.00 85.44 116 ALA A C 1
ATOM 883 O O . ALA A 1 116 ? 24.061 -22.773 22.649 1.00 85.44 116 ALA A O 1
ATOM 884 N N . LEU A 1 117 ? 23.485 -23.234 24.766 1.00 81.50 117 LEU A N 1
ATOM 885 C CA . LEU A 1 117 ? 24.616 -22.533 25.383 1.00 81.50 117 LEU A CA 1
ATOM 886 C C . LEU A 1 117 ? 25.802 -23.485 25.574 1.00 81.50 117 LEU A C 1
ATOM 888 O O . LEU A 1 117 ? 26.117 -23.892 26.683 1.00 81.50 117 LEU A O 1
ATOM 892 N N . THR A 1 118 ? 26.464 -23.885 24.489 1.00 73.94 118 THR A N 1
ATOM 893 C CA . THR A 1 118 ? 27.584 -24.843 24.556 1.00 73.94 118 THR A CA 1
ATOM 894 C C . THR A 1 118 ? 28.835 -24.248 25.204 1.00 73.94 118 THR A C 1
ATOM 896 O O . THR A 1 118 ? 29.147 -23.074 24.998 1.00 73.94 118 THR A O 1
ATOM 899 N N . ARG A 1 119 ? 29.619 -25.078 25.907 1.00 65.69 119 ARG A N 1
ATOM 900 C CA . ARG A 1 119 ? 30.933 -24.684 26.436 1.00 65.69 119 ARG A CA 1
ATOM 901 C C . ARG A 1 119 ? 31.900 -24.312 25.301 1.00 65.69 119 ARG A C 1
ATOM 903 O O . ARG A 1 119 ? 32.236 -25.174 24.492 1.00 65.69 119 ARG A O 1
ATOM 910 N N . PRO A 1 120 ? 32.414 -23.073 25.252 1.00 56.75 120 PRO A N 1
ATOM 911 C CA . PRO A 1 120 ? 33.452 -22.700 24.300 1.00 56.75 120 PRO A CA 1
ATOM 912 C C . PRO A 1 120 ? 34.807 -23.264 24.746 1.00 56.75 120 PRO A C 1
ATOM 914 O O . PRO A 1 120 ? 35.181 -23.138 25.915 1.00 56.75 120 PRO A O 1
ATOM 917 N N . ALA A 1 121 ? 35.587 -23.826 23.821 1.00 47.94 121 ALA A N 1
ATOM 918 C CA . ALA A 1 121 ? 36.973 -24.202 24.088 1.00 47.94 121 ALA A CA 1
ATOM 919 C C . ALA A 1 121 ? 37.854 -22.937 24.194 1.00 47.94 121 ALA A C 1
ATOM 921 O O . ALA A 1 121 ? 38.335 -22.403 23.198 1.00 47.94 121 ALA A O 1
ATOM 922 N N . GLY A 1 122 ? 38.043 -22.423 25.414 1.00 51.94 122 GLY A N 1
ATOM 923 C CA . GLY A 1 122 ? 38.969 -21.323 25.712 1.00 51.94 122 GLY A CA 1
ATOM 924 C C . GLY A 1 122 ? 38.352 -19.916 25.780 1.00 51.94 122 GLY A C 1
ATOM 925 O O . GLY A 1 122 ? 37.236 -19.651 25.333 1.00 51.94 122 GLY A O 1
ATOM 926 N N . ARG A 1 123 ? 39.111 -18.978 26.373 1.00 52.31 123 ARG A N 1
ATOM 927 C CA . ARG A 1 123 ? 38.668 -17.605 26.707 1.00 52.31 123 ARG A CA 1
ATOM 928 C C . ARG A 1 123 ? 38.257 -16.789 25.466 1.00 52.31 123 ARG A C 1
ATOM 930 O O . ARG A 1 123 ? 37.264 -16.071 25.507 1.00 52.31 123 ARG A O 1
ATOM 937 N N . TRP A 1 124 ? 38.966 -16.975 24.351 1.00 47.19 124 TRP A N 1
ATOM 938 C CA . TRP A 1 124 ? 38.690 -16.336 23.057 1.00 47.19 124 TRP A CA 1
ATOM 939 C C . TRP A 1 124 ? 37.429 -16.878 22.369 1.00 47.19 124 TRP A C 1
ATOM 941 O O . TRP A 1 124 ? 36.636 -16.107 21.828 1.00 47.19 124 TRP A O 1
ATOM 951 N N . ALA A 1 125 ? 37.196 -18.193 22.434 1.00 57.22 125 ALA A N 1
ATOM 952 C CA . ALA A 1 125 ? 35.977 -18.808 21.913 1.00 57.22 125 ALA A CA 1
ATOM 953 C C . ALA A 1 125 ? 34.738 -18.336 22.691 1.00 57.22 125 ALA A C 1
ATOM 955 O O . ALA A 1 125 ? 33.692 -18.122 22.088 1.00 57.22 125 ALA A O 1
ATOM 956 N N . ARG A 1 126 ? 34.882 -18.086 24.003 1.00 56.66 126 ARG A N 1
ATOM 957 C CA . ARG A 1 126 ? 33.825 -17.530 24.862 1.00 56.66 126 ARG A CA 1
ATOM 958 C C . ARG A 1 126 ? 33.430 -16.106 24.483 1.00 56.66 126 ARG A C 1
ATOM 960 O O . ARG A 1 126 ? 32.248 -15.780 24.464 1.00 56.66 126 ARG A O 1
ATOM 967 N N . GLN A 1 127 ? 34.397 -15.257 24.148 1.00 57.94 127 GLN A N 1
ATOM 968 C CA . GLN A 1 127 ? 34.096 -13.898 23.698 1.00 57.94 127 GLN A CA 1
ATOM 969 C C . GLN A 1 127 ? 33.385 -13.910 22.335 1.00 57.94 127 GLN A C 1
ATOM 971 O O . GLN A 1 127 ? 32.376 -13.227 22.169 1.00 57.94 127 GLN A O 1
ATOM 976 N N . LYS A 1 128 ? 33.831 -14.755 21.392 1.00 55.91 128 LYS A N 1
ATOM 977 C CA . LYS A 1 128 ? 33.163 -14.933 20.090 1.00 55.91 128 LYS A CA 1
ATOM 978 C C . LYS A 1 128 ? 31.768 -15.559 20.205 1.00 55.91 128 LYS A C 1
ATOM 980 O O . LYS A 1 128 ? 30.862 -15.109 19.508 1.00 55.91 128 LYS A O 1
ATOM 985 N N . SER A 1 129 ? 31.559 -16.552 21.075 1.00 60.41 129 SER A N 1
ATOM 986 C CA . SER A 1 129 ? 30.236 -17.159 21.292 1.00 60.41 129 SER A CA 1
ATOM 987 C C . SER A 1 129 ? 29.260 -16.172 21.927 1.00 60.41 129 SER A C 1
ATOM 989 O O . SER A 1 129 ? 28.118 -16.093 21.489 1.00 60.41 129 SER A O 1
ATOM 991 N N . ASN A 1 130 ? 29.719 -15.368 22.893 1.00 61.09 130 ASN A N 1
ATOM 992 C CA . ASN A 1 130 ? 28.905 -14.324 23.512 1.00 61.09 130 ASN A CA 1
ATOM 993 C C . ASN A 1 130 ? 28.538 -13.222 22.512 1.00 61.09 130 ASN A C 1
ATOM 995 O O . ASN A 1 130 ? 27.399 -12.770 22.515 1.00 61.09 130 ASN A O 1
ATOM 999 N N . LEU A 1 131 ? 29.459 -12.827 21.626 1.00 60.06 131 LEU A N 1
ATOM 1000 C CA . LEU A 1 131 ? 29.179 -11.879 20.541 1.00 60.06 131 LEU A CA 1
ATOM 1001 C C . LEU A 1 131 ? 28.212 -12.461 19.501 1.00 60.06 131 LEU A C 1
ATOM 1003 O O . LEU A 1 131 ? 27.307 -11.762 19.056 1.00 60.06 131 LEU A O 1
ATOM 1007 N N . ARG A 1 132 ? 28.351 -13.745 19.146 1.00 63.16 132 ARG A N 1
ATOM 1008 C CA . ARG A 1 132 ? 27.416 -14.439 18.245 1.00 63.16 132 ARG A CA 1
ATOM 1009 C C . ARG A 1 132 ? 26.021 -14.530 18.861 1.00 63.16 132 ARG A C 1
ATOM 1011 O O . ARG A 1 132 ? 25.051 -14.196 18.192 1.00 63.16 132 ARG A O 1
ATOM 1018 N N . LEU A 1 133 ? 25.923 -14.926 20.130 1.00 62.91 133 LEU A N 1
ATOM 1019 C CA . LEU A 1 133 ? 24.665 -14.991 20.874 1.00 62.91 133 LEU A CA 1
ATOM 1020 C C . LEU A 1 133 ? 24.034 -13.601 21.019 1.00 62.91 133 LEU A C 1
ATOM 1022 O O . LEU A 1 133 ? 22.851 -13.438 20.736 1.00 62.91 133 LEU A O 1
ATOM 1026 N N . ALA A 1 134 ? 24.825 -12.585 21.374 1.00 63.38 134 ALA A N 1
ATOM 1027 C CA . ALA A 1 134 ? 24.375 -11.197 21.406 1.00 63.38 134 ALA A CA 1
ATOM 1028 C C . ALA A 1 134 ? 23.883 -10.739 20.027 1.00 63.38 134 ALA A C 1
ATOM 1030 O O . ALA A 1 134 ? 22.856 -10.075 19.950 1.00 63.38 134 ALA A O 1
ATOM 1031 N N . GLY A 1 135 ? 24.548 -11.140 18.942 1.00 57.94 135 GLY A N 1
ATOM 1032 C CA . GLY A 1 135 ? 24.118 -10.879 17.568 1.00 57.94 135 GLY A CA 1
ATOM 1033 C C . GLY A 1 135 ? 22.790 -11.554 17.212 1.00 57.94 135 GLY A C 1
ATOM 1034 O O . GLY A 1 135 ? 21.908 -10.896 16.667 1.00 57.94 135 GLY A O 1
ATOM 1035 N N . VAL A 1 136 ? 22.601 -12.830 17.566 1.00 60.66 136 VAL A N 1
ATOM 1036 C CA . VAL A 1 136 ? 21.347 -13.577 17.338 1.00 60.66 136 VAL A CA 1
ATOM 1037 C C . VAL A 1 136 ? 20.193 -12.968 18.138 1.00 60.66 136 VAL A C 1
ATOM 1039 O O . VAL A 1 136 ? 19.127 -12.721 17.573 1.00 60.66 136 VAL A O 1
ATOM 1042 N N . ILE A 1 137 ? 20.412 -12.656 19.420 1.00 63.53 137 ILE A N 1
ATOM 1043 C CA . ILE A 1 137 ? 19.422 -11.981 20.270 1.00 63.53 137 ILE A CA 1
ATOM 1044 C C . ILE A 1 137 ? 19.111 -10.589 19.704 1.00 63.53 137 ILE A C 1
ATOM 1046 O O . ILE A 1 137 ? 17.948 -10.260 19.490 1.00 63.53 137 ILE A O 1
ATOM 1050 N N . THR A 1 138 ? 20.127 -9.783 19.387 1.00 61.84 138 THR A N 1
ATOM 1051 C CA . THR A 1 138 ? 19.949 -8.417 18.861 1.00 61.84 138 THR A CA 1
ATOM 1052 C C . THR A 1 138 ? 19.231 -8.410 17.516 1.00 61.84 138 THR A C 1
ATOM 1054 O O . THR A 1 138 ? 18.418 -7.525 17.284 1.00 61.84 138 THR A O 1
ATOM 1057 N N . ARG A 1 139 ? 19.485 -9.390 16.642 1.00 57.53 139 ARG A N 1
ATOM 1058 C CA . ARG A 1 139 ? 18.884 -9.461 15.304 1.00 57.53 139 ARG A CA 1
ATOM 1059 C C . ARG A 1 139 ? 17.450 -9.990 15.320 1.00 57.53 139 ARG A C 1
ATOM 1061 O O . ARG A 1 139 ? 16.608 -9.442 14.619 1.00 57.53 139 ARG A O 1
ATOM 1068 N N . ASN A 1 140 ? 17.176 -11.039 16.098 1.00 54.50 140 ASN A N 1
ATOM 1069 C CA . ASN A 1 140 ? 15.897 -11.762 16.032 1.00 54.50 140 ASN A CA 1
ATOM 1070 C C . ASN A 1 140 ? 14.902 -11.348 17.125 1.00 54.50 140 ASN A C 1
ATOM 1072 O O . ASN A 1 140 ? 13.693 -11.429 16.926 1.00 54.50 140 ASN A O 1
ATOM 1076 N N . VAL A 1 141 ? 15.403 -10.886 18.271 1.00 60.62 141 VAL A N 1
ATOM 1077 C CA . VAL A 1 141 ? 14.596 -10.521 19.445 1.00 60.62 141 VAL A CA 1
ATOM 1078 C C . VAL A 1 141 ? 14.664 -9.013 19.709 1.00 60.62 141 VAL A C 1
ATOM 1080 O O . VAL A 1 141 ? 13.670 -8.390 20.090 1.00 60.62 141 VAL A O 1
ATOM 1083 N N . GLY A 1 142 ? 15.822 -8.404 19.445 1.00 63.28 142 GLY A N 1
ATOM 1084 C CA . GLY A 1 142 ? 16.114 -6.996 19.688 1.00 63.28 142 GLY A CA 1
ATOM 1085 C C . GLY A 1 142 ? 15.092 -6.011 19.111 1.00 63.28 142 GLY A C 1
ATOM 1086 O O . GLY A 1 142 ? 14.614 -5.179 19.878 1.00 63.28 142 GLY A O 1
ATOM 1087 N N . PRO A 1 143 ? 14.669 -6.101 17.835 1.00 65.94 143 PRO A N 1
ATOM 1088 C CA . PRO A 1 143 ? 13.723 -5.145 17.254 1.00 65.94 143 PRO A CA 1
ATOM 1089 C C . PRO A 1 143 ? 12.353 -5.137 17.945 1.00 65.94 143 PRO A C 1
ATOM 1091 O O . PRO A 1 143 ? 11.652 -4.132 17.900 1.00 65.94 143 PRO A O 1
ATOM 1094 N N . PHE A 1 144 ? 11.985 -6.238 18.606 1.00 61.62 144 PHE A N 1
ATOM 1095 C CA . PHE A 1 144 ? 10.698 -6.399 19.281 1.00 61.62 144 PHE A CA 1
ATOM 1096 C C . PHE A 1 144 ? 10.777 -6.089 20.778 1.00 61.62 144 PHE A C 1
ATOM 1098 O O . PHE A 1 144 ? 9.832 -5.543 21.342 1.00 61.62 144 PHE A O 1
ATOM 1105 N N . ILE A 1 145 ? 11.901 -6.413 21.427 1.00 66.62 145 ILE A N 1
ATOM 1106 C CA . ILE A 1 145 ? 12.092 -6.187 22.865 1.00 66.62 145 ILE A CA 1
ATOM 1107 C C . ILE A 1 145 ? 12.645 -4.785 23.157 1.00 66.62 145 ILE A C 1
ATOM 1109 O O . ILE A 1 145 ? 12.225 -4.177 24.135 1.00 66.62 145 ILE A O 1
ATOM 1113 N N . LEU A 1 146 ? 13.539 -4.219 22.335 1.00 67.50 146 LEU A N 1
ATOM 1114 C CA . LEU A 1 146 ? 14.147 -2.907 22.622 1.00 67.50 146 LEU A CA 1
ATOM 1115 C C . LEU A 1 146 ? 13.125 -1.767 22.787 1.00 67.50 146 LEU A C 1
ATOM 1117 O O . LEU A 1 146 ? 13.299 -0.993 23.730 1.00 67.50 146 LEU A O 1
ATOM 1121 N N . PRO A 1 147 ? 12.085 -1.628 21.940 1.00 68.94 147 PRO A N 1
ATOM 1122 C CA . PRO A 1 147 ? 11.062 -0.599 22.130 1.00 68.94 147 PRO A CA 1
ATOM 1123 C C . PRO A 1 147 ? 10.330 -0.766 23.466 1.00 68.94 147 PRO A C 1
ATOM 1125 O O . PRO A 1 147 ? 10.271 0.172 24.256 1.00 68.94 147 PRO A O 1
ATOM 1128 N N . TYR A 1 148 ? 9.907 -1.994 23.777 1.00 67.69 148 TYR A N 1
ATOM 1129 C CA . TYR A 1 148 ? 9.251 -2.334 25.039 1.00 67.69 148 TYR A CA 1
ATOM 1130 C C . TYR A 1 148 ? 10.147 -2.060 26.260 1.00 67.69 148 TYR A C 1
ATOM 1132 O O . TYR A 1 148 ? 9.697 -1.533 27.272 1.00 67.69 148 TYR A O 1
ATOM 1140 N N . MET A 1 149 ? 11.449 -2.337 26.156 1.00 72.00 149 MET A N 1
ATOM 1141 C CA . MET A 1 149 ? 12.418 -2.048 27.218 1.00 72.00 149 MET A CA 1
ATOM 1142 C C . MET A 1 149 ? 12.681 -0.551 27.394 1.00 72.00 149 MET A C 1
ATOM 1144 O O . MET A 1 149 ? 12.926 -0.109 28.516 1.00 72.00 149 MET A O 1
ATOM 1148 N N . ARG A 1 150 ? 12.642 0.240 26.313 1.00 72.38 150 ARG A N 1
ATOM 1149 C CA . ARG A 1 150 ? 12.735 1.707 26.387 1.00 72.38 150 ARG A CA 1
ATOM 1150 C C . ARG A 1 150 ? 11.510 2.296 27.076 1.00 72.38 150 ARG A C 1
ATOM 1152 O O . ARG A 1 150 ? 11.672 3.159 27.931 1.00 72.38 150 ARG A O 1
ATOM 1159 N N . GLU A 1 151 ? 10.321 1.795 26.758 1.00 67.88 151 GLU A N 1
ATOM 1160 C CA . GLU A 1 151 ? 9.075 2.188 27.423 1.00 67.88 151 GLU A CA 1
ATOM 1161 C C . GLU A 1 151 ? 9.074 1.799 28.902 1.00 67.88 151 GLU A C 1
ATOM 1163 O O . GLU A 1 151 ? 8.809 2.646 29.751 1.00 67.88 151 GLU A O 1
ATOM 1168 N N . LEU A 1 152 ? 9.449 0.557 29.232 1.00 68.75 152 LEU A N 1
ATOM 1169 C CA . LEU A 1 152 ? 9.579 0.115 30.622 1.00 68.75 152 LEU A CA 1
ATOM 1170 C C . LEU A 1 152 ? 10.566 0.987 31.401 1.00 68.75 152 LEU A C 1
ATOM 1172 O O . LEU A 1 152 ? 10.245 1.394 32.512 1.00 68.75 152 LEU A O 1
ATOM 1176 N N . ARG A 1 153 ? 11.727 1.321 30.816 1.00 73.31 153 ARG A N 1
ATOM 1177 C CA . ARG A 1 153 ? 12.703 2.228 31.443 1.00 73.31 153 ARG A CA 1
ATOM 1178 C C . ARG A 1 153 ? 12.143 3.633 31.643 1.00 73.31 153 ARG A C 1
ATOM 1180 O O . ARG A 1 153 ? 12.260 4.176 32.732 1.00 73.31 153 ARG A O 1
ATOM 1187 N N . ALA A 1 154 ? 11.472 4.191 30.638 1.00 72.44 154 ALA A N 1
ATOM 1188 C CA . ALA A 1 154 ? 10.847 5.506 30.747 1.00 72.44 154 ALA A CA 1
ATOM 1189 C C . ALA A 1 154 ? 9.767 5.545 31.842 1.00 72.44 154 ALA A C 1
ATOM 1191 O O . ALA A 1 154 ? 9.667 6.529 32.572 1.00 72.44 154 ALA A O 1
ATOM 1192 N N . VAL A 1 155 ? 8.990 4.465 31.994 1.00 73.19 155 VAL A N 1
ATOM 1193 C CA . VAL A 1 155 ? 8.030 4.319 33.096 1.00 73.19 155 VAL A CA 1
ATOM 1194 C C . VAL A 1 155 ? 8.762 4.218 34.431 1.00 73.19 155 VAL A C 1
ATOM 1196 O O . VAL A 1 155 ? 8.387 4.930 35.355 1.00 73.19 155 VAL A O 1
ATOM 1199 N N . THR A 1 156 ? 9.816 3.400 34.552 1.00 70.38 156 THR A N 1
ATOM 1200 C CA . THR A 1 156 ? 10.564 3.274 35.815 1.00 70.38 156 THR A CA 1
ATOM 1201 C C . THR A 1 156 ? 11.269 4.564 36.229 1.00 70.38 156 THR A C 1
ATOM 1203 O O . THR A 1 156 ? 11.286 4.874 37.419 1.00 70.38 156 THR A O 1
ATOM 1206 N N . ASP A 1 157 ? 11.791 5.333 35.272 1.00 75.50 157 ASP A N 1
ATOM 1207 C CA . ASP A 1 157 ? 12.475 6.610 35.515 1.00 75.50 157 ASP A CA 1
ATOM 1208 C C . ASP A 1 157 ? 11.488 7.718 35.936 1.00 75.50 157 ASP A C 1
ATOM 1210 O O . ASP A 1 157 ? 11.850 8.647 36.659 1.00 75.50 157 ASP A O 1
ATOM 1214 N N . ALA A 1 158 ? 10.217 7.601 35.537 1.00 69.94 158 ALA A N 1
ATOM 1215 C CA . ALA A 1 158 ? 9.131 8.513 35.888 1.00 69.94 158 ALA A CA 1
ATOM 1216 C C . ALA A 1 158 ? 8.403 8.093 37.182 1.00 69.94 158 ALA A C 1
ATOM 1218 O O . ALA A 1 158 ? 7.177 7.943 37.198 1.00 69.94 158 ALA A O 1
ATOM 1219 N N . GLU A 1 159 ? 9.156 7.899 38.270 1.00 71.44 159 GLU A N 1
ATOM 1220 C CA . GLU A 1 159 ? 8.603 7.584 39.595 1.00 71.44 159 GLU A CA 1
ATOM 1221 C C . GLU A 1 159 ? 7.483 8.573 39.982 1.00 71.44 159 GLU A C 1
ATOM 1223 O O . GLU A 1 159 ? 7.699 9.791 39.960 1.00 71.44 159 GLU A O 1
ATOM 1228 N N . PRO A 1 160 ? 6.271 8.095 40.326 1.00 68.94 160 PRO A N 1
ATOM 1229 C CA . PRO A 1 160 ? 5.195 8.984 40.743 1.00 68.94 160 PRO A CA 1
ATOM 1230 C C . PRO A 1 160 ? 5.560 9.671 42.071 1.00 68.94 160 PRO A C 1
ATOM 1232 O O . PRO A 1 160 ? 5.675 9.013 43.100 1.00 68.94 160 PRO A O 1
ATOM 1235 N N . ARG A 1 161 ? 5.736 11.003 42.056 1.00 59.03 161 ARG A N 1
ATOM 1236 C CA . ARG A 1 161 ? 6.022 11.834 43.245 1.00 59.03 161 ARG A CA 1
ATOM 1237 C C . ARG A 1 161 ? 4.838 12.744 43.603 1.00 59.03 161 ARG A C 1
ATOM 1239 O O . ARG A 1 161 ? 4.261 13.368 42.715 1.00 59.03 161 ARG A O 1
ATOM 1246 N N . GLY A 1 162 ? 4.547 12.869 44.903 1.00 56.69 162 GLY A N 1
ATOM 1247 C CA . GLY A 1 162 ? 3.563 13.802 45.486 1.00 56.69 162 GLY A CA 1
ATOM 1248 C C . GLY A 1 162 ? 2.152 13.232 45.718 1.00 56.69 162 GLY A C 1
ATOM 1249 O O . GLY A 1 162 ? 1.819 12.153 45.230 1.00 56.69 162 GLY A O 1
ATOM 1250 N N . ASP A 1 163 ? 1.312 13.997 46.428 1.00 51.47 163 ASP A N 1
ATOM 1251 C CA . ASP A 1 163 ? -0.035 13.629 46.930 1.00 51.47 163 ASP A CA 1
ATOM 1252 C C . ASP A 1 163 ? -1.091 13.316 45.840 1.00 51.47 163 ASP A C 1
ATOM 1254 O O . ASP A 1 163 ? -2.233 12.982 46.145 1.00 51.47 163 ASP A O 1
ATOM 1258 N N . GLY A 1 164 ? -0.728 13.414 44.555 1.00 54.88 164 GLY A N 1
ATOM 1259 C CA . GLY A 1 164 ? -1.582 13.118 43.394 1.00 54.88 164 GLY A CA 1
ATOM 1260 C C . GLY A 1 164 ? -1.314 11.766 42.716 1.00 54.88 164 GLY A C 1
ATOM 1261 O O . GLY A 1 164 ? -1.850 11.506 41.635 1.00 54.88 164 GLY A O 1
ATOM 1262 N N . ALA A 1 165 ? -0.461 10.913 43.290 1.00 58.31 165 ALA A N 1
ATOM 1263 C CA . ALA A 1 165 ? -0.209 9.571 42.771 1.00 58.31 165 ALA A CA 1
ATOM 1264 C C . ALA A 1 165 ? -1.435 8.668 42.994 1.00 58.31 165 ALA A C 1
ATOM 1266 O O . ALA A 1 165 ? -1.722 8.250 44.111 1.00 58.31 165 ALA A O 1
ATOM 1267 N N . THR A 1 166 ? -2.166 8.340 41.926 1.00 66.00 166 THR A N 1
ATOM 1268 C CA . THR A 1 166 ? -3.249 7.351 42.011 1.00 66.00 166 THR A CA 1
ATOM 1269 C C . THR A 1 166 ? -2.673 5.953 42.259 1.00 66.00 166 THR A C 1
ATOM 1271 O O . THR A 1 166 ? -1.637 5.594 41.691 1.00 66.00 166 THR A O 1
ATOM 1274 N N . GLU A 1 167 ? -3.369 5.118 43.037 1.00 65.56 167 GLU A N 1
ATOM 1275 C CA . GLU A 1 167 ? -2.971 3.720 43.301 1.00 65.56 167 GLU A CA 1
ATOM 1276 C C . GLU A 1 167 ? -2.735 2.914 42.006 1.00 65.56 167 GLU A C 1
ATOM 1278 O O . GLU A 1 167 ? -1.835 2.075 41.920 1.00 65.56 167 GLU A O 1
ATOM 1283 N N . SER A 1 168 ? -3.485 3.223 40.944 1.00 66.81 168 SER A N 1
ATOM 1284 C CA . SER A 1 168 ? -3.321 2.625 39.613 1.00 66.81 168 SER A CA 1
ATOM 1285 C C . SER A 1 168 ? -1.989 2.973 38.936 1.00 66.81 168 SER A C 1
ATOM 1287 O O . SER A 1 168 ? -1.401 2.138 38.256 1.00 66.81 168 SER A O 1
ATOM 1289 N N . ARG A 1 169 ? -1.469 4.192 39.126 1.00 68.62 169 ARG A N 1
ATOM 1290 C CA . ARG A 1 169 ? -0.185 4.617 38.544 1.00 68.62 169 ARG A CA 1
ATOM 1291 C C . ARG A 1 169 ? 0.992 4.046 39.323 1.00 68.62 169 ARG A C 1
ATOM 1293 O O . ARG A 1 169 ? 1.965 3.619 38.710 1.00 68.62 169 ARG A O 1
ATOM 1300 N N . ALA A 1 170 ? 0.883 3.995 40.650 1.00 74.00 170 ALA A N 1
ATOM 1301 C CA . ALA A 1 170 ? 1.890 3.380 41.509 1.00 74.00 170 ALA A CA 1
ATOM 1302 C C . ALA A 1 170 ? 2.017 1.868 41.248 1.00 74.00 170 ALA A C 1
ATOM 1304 O O . ALA A 1 170 ? 3.127 1.355 41.124 1.00 74.00 170 ALA A O 1
ATOM 1305 N N . SER A 1 171 ? 0.895 1.161 41.079 1.00 73.38 171 SER A N 1
ATOM 1306 C CA . SER A 1 171 ? 0.896 -0.274 40.757 1.00 73.38 171 SER A CA 1
ATOM 1307 C C . SER A 1 171 ? 1.466 -0.581 39.368 1.00 73.38 171 SER A C 1
ATOM 1309 O O . SER A 1 171 ? 2.263 -1.509 39.238 1.00 73.38 171 SER A O 1
ATOM 1311 N N . LEU A 1 172 ? 1.140 0.216 38.343 1.00 73.56 172 LEU A N 1
ATOM 1312 C CA . LEU A 1 172 ? 1.735 0.080 37.005 1.00 73.56 172 LEU A CA 1
ATOM 1313 C C . LEU A 1 172 ? 3.242 0.365 37.005 1.00 73.56 172 LEU A C 1
ATOM 1315 O O . LEU A 1 172 ? 4.009 -0.390 36.407 1.00 73.56 172 LEU A O 1
ATOM 1319 N N . TRP A 1 173 ? 3.677 1.416 37.707 1.00 79.38 173 TRP A N 1
ATOM 1320 C CA . TRP A 1 173 ? 5.097 1.723 37.881 1.00 79.38 173 TRP A CA 1
ATOM 1321 C C . TRP A 1 173 ? 5.839 0.583 38.589 1.00 79.38 173 TRP A C 1
ATOM 1323 O O . TRP A 1 173 ? 6.892 0.136 38.130 1.00 79.38 173 TRP A O 1
ATOM 1333 N N . GLN A 1 174 ? 5.254 0.048 39.664 1.00 79.38 174 GLN A N 1
ATOM 1334 C CA . GLN A 1 174 ? 5.833 -1.062 40.412 1.00 79.38 174 GLN A CA 1
ATOM 1335 C C . GLN A 1 174 ? 5.932 -2.334 39.557 1.00 79.38 174 GLN A C 1
ATOM 1337 O O . GLN A 1 174 ? 6.966 -3.001 39.581 1.00 79.38 174 GLN A O 1
ATOM 1342 N N . ALA A 1 175 ? 4.905 -2.644 38.760 1.00 79.69 175 ALA A N 1
ATOM 1343 C CA . ALA A 1 175 ? 4.912 -3.778 37.835 1.00 79.69 175 ALA A CA 1
ATOM 1344 C C . ALA A 1 175 ? 5.967 -3.624 36.722 1.00 79.69 175 ALA A C 1
ATOM 1346 O O . ALA A 1 175 ? 6.631 -4.595 36.348 1.00 79.69 175 ALA A O 1
ATOM 1347 N N . ALA A 1 176 ? 6.166 -2.404 36.213 1.00 80.12 176 ALA A N 1
ATOM 1348 C CA . ALA A 1 176 ? 7.227 -2.111 35.252 1.00 80.12 176 ALA A CA 1
ATOM 1349 C C . ALA A 1 176 ? 8.620 -2.307 35.877 1.00 80.12 176 ALA A C 1
ATOM 1351 O O . ALA A 1 176 ? 9.496 -2.934 35.275 1.00 80.12 176 ALA A O 1
ATOM 1352 N N . ARG A 1 177 ? 8.803 -1.847 37.121 1.00 82.56 177 ARG A N 1
ATOM 1353 C CA . ARG A 1 177 ? 10.052 -1.996 37.877 1.00 82.56 177 ARG A CA 1
ATOM 1354 C C . ARG A 1 177 ? 10.395 -3.458 38.167 1.00 82.56 177 ARG A C 1
ATOM 1356 O O . ARG A 1 177 ? 11.548 -3.850 37.982 1.00 82.56 177 ARG A O 1
ATOM 1363 N N . THR A 1 178 ? 9.433 -4.275 38.599 1.00 85.62 178 THR A N 1
ATOM 1364 C CA . THR A 1 178 ? 9.667 -5.713 38.838 1.00 85.62 178 THR A CA 1
ATOM 1365 C C . THR A 1 178 ? 9.969 -6.454 37.536 1.00 85.62 178 THR A C 1
ATOM 1367 O O . THR A 1 178 ? 10.925 -7.228 37.482 1.00 85.62 178 THR A O 1
ATOM 1370 N N . SER A 1 179 ? 9.255 -6.138 36.452 1.00 83.88 179 SER A N 1
ATOM 1371 C CA . SER A 1 179 ? 9.506 -6.721 35.125 1.00 83.88 179 SER A CA 1
ATOM 1372 C C . SER A 1 179 ? 10.914 -6.408 34.603 1.00 83.88 179 SER A C 1
ATOM 1374 O O . SER A 1 179 ? 11.603 -7.301 34.105 1.00 83.88 179 SER A O 1
ATOM 1376 N N . LEU A 1 180 ? 11.385 -5.164 34.763 1.00 83.19 180 LEU A N 1
ATOM 1377 C CA . LEU A 1 180 ? 12.732 -4.751 34.352 1.00 83.19 180 LEU A CA 1
ATOM 1378 C C . LEU A 1 180 ? 13.833 -5.438 35.181 1.00 83.19 180 LEU A C 1
ATOM 1380 O O . LEU A 1 180 ? 14.857 -5.846 34.622 1.00 83.19 180 LEU A O 1
ATOM 1384 N N . ARG A 1 181 ? 13.622 -5.599 36.495 1.00 87.62 181 ARG A N 1
ATOM 1385 C CA . ARG A 1 181 ? 14.542 -6.325 37.393 1.00 87.62 181 ARG A CA 1
ATOM 1386 C C . ARG A 1 181 ? 14.692 -7.785 36.975 1.00 87.62 181 ARG A C 1
ATOM 1388 O O . ARG A 1 181 ? 15.813 -8.236 36.753 1.00 87.62 181 ARG A O 1
ATOM 1395 N N . VAL A 1 182 ? 13.574 -8.487 36.797 1.00 89.69 182 VAL A N 1
ATOM 1396 C CA . VAL A 1 182 ? 13.550 -9.899 36.381 1.00 89.69 182 VAL A CA 1
ATOM 1397 C C . VAL A 1 182 ? 14.198 -10.085 35.012 1.00 89.69 182 VAL A C 1
ATOM 1399 O O . VAL A 1 182 ? 15.058 -10.948 34.851 1.00 89.69 182 VAL A O 1
ATOM 1402 N N . PHE A 1 183 ? 13.865 -9.235 34.037 1.00 87.31 183 PHE A N 1
ATOM 1403 C CA . PHE A 1 183 ? 14.507 -9.279 32.723 1.00 87.31 183 PHE A CA 1
ATOM 1404 C C . PHE A 1 183 ? 16.030 -9.108 32.821 1.00 87.31 183 PHE A C 1
ATOM 1406 O O . PHE A 1 183 ? 16.785 -9.834 32.170 1.00 87.31 183 PHE A O 1
ATOM 1413 N N . THR A 1 184 ? 16.493 -8.153 33.631 1.00 83.00 184 THR A N 1
ATOM 1414 C CA . THR A 1 184 ? 17.925 -7.874 33.803 1.00 83.00 184 THR A CA 1
ATOM 1415 C C . THR A 1 184 ? 18.644 -9.057 34.447 1.00 83.00 184 THR A C 1
ATOM 1417 O O . THR A 1 184 ? 19.694 -9.466 33.949 1.00 83.00 184 THR A O 1
ATOM 1420 N N . ALA A 1 185 ? 18.062 -9.641 35.498 1.00 88.06 185 ALA A N 1
ATOM 1421 C CA . ALA A 1 185 ? 18.598 -10.822 36.169 1.00 88.06 185 ALA A CA 1
ATOM 1422 C C . ALA A 1 185 ? 18.673 -12.033 35.224 1.00 88.06 185 ALA A C 1
ATOM 1424 O O . ALA A 1 185 ? 19.742 -12.624 35.080 1.00 88.06 185 ALA A O 1
ATOM 1425 N N . ASN A 1 186 ? 17.603 -12.326 34.477 1.00 91.00 186 ASN A N 1
ATOM 1426 C CA . ASN A 1 186 ? 17.560 -13.448 33.530 1.00 91.00 186 ASN A CA 1
ATOM 1427 C C . ASN A 1 186 ? 18.593 -13.304 32.395 1.00 91.00 186 ASN A C 1
ATOM 1429 O O . ASN A 1 186 ? 19.261 -14.270 32.017 1.00 91.00 186 ASN A O 1
ATOM 1433 N N . ASN A 1 187 ? 18.796 -12.089 31.871 1.00 84.00 187 ASN A N 1
ATOM 1434 C CA . ASN A 1 187 ? 19.859 -11.847 30.890 1.00 84.00 187 ASN A CA 1
ATOM 1435 C C . ASN A 1 187 ? 21.252 -12.046 31.501 1.00 84.00 187 ASN A C 1
ATOM 1437 O O . ASN A 1 187 ? 22.106 -12.676 30.881 1.00 84.00 187 ASN A O 1
ATOM 1441 N N . ARG A 1 188 ? 21.489 -11.561 32.727 1.00 81.62 188 ARG A N 1
ATOM 1442 C CA . ARG A 1 188 ? 22.758 -11.794 33.437 1.00 81.62 188 ARG A CA 1
ATOM 1443 C C . ARG A 1 188 ? 23.026 -13.284 33.639 1.00 81.62 188 ARG A C 1
ATOM 1445 O O . ARG A 1 188 ? 24.122 -13.744 33.318 1.00 81.62 188 ARG A O 1
ATOM 1452 N N . ALA A 1 189 ? 22.012 -14.023 34.080 1.00 87.56 189 ALA A N 1
ATOM 1453 C CA . ALA A 1 189 ? 22.067 -15.466 34.267 1.00 87.56 189 ALA A CA 1
ATOM 1454 C C . ALA A 1 189 ? 22.458 -16.188 32.968 1.00 87.56 189 ALA A C 1
ATOM 1456 O O . ALA A 1 189 ? 23.305 -17.075 32.992 1.00 87.56 189 ALA A O 1
ATOM 1457 N N . THR A 1 190 ? 21.928 -15.745 31.822 1.00 84.12 190 THR A N 1
ATOM 1458 C CA . THR A 1 190 ? 22.269 -16.290 30.494 1.00 84.12 190 THR A CA 1
ATOM 1459 C C . THR A 1 190 ? 23.767 -16.194 30.195 1.00 84.12 190 THR A C 1
ATOM 1461 O O . THR A 1 190 ? 24.383 -17.174 29.786 1.00 84.12 190 THR A O 1
ATOM 1464 N N . PHE A 1 191 ? 24.378 -15.025 30.411 1.00 78.69 191 PHE A N 1
ATOM 1465 C CA . PHE A 1 191 ? 25.805 -14.818 30.119 1.00 78.69 191 PHE A CA 1
ATOM 1466 C C . PHE A 1 191 ? 26.744 -15.495 31.131 1.00 78.69 191 PHE A C 1
ATOM 1468 O O . PHE A 1 191 ? 27.932 -15.696 30.839 1.00 78.69 191 PHE A O 1
ATOM 1475 N N . ALA A 1 192 ? 26.232 -15.818 32.320 1.00 81.50 192 ALA A N 1
ATOM 1476 C CA . ALA A 1 192 ? 26.964 -16.509 33.374 1.00 81.50 192 ALA A CA 1
ATOM 1477 C C . ALA A 1 192 ? 26.865 -18.042 33.278 1.00 81.50 192 ALA A C 1
ATOM 1479 O O . ALA A 1 192 ? 27.798 -18.723 33.708 1.00 81.50 192 ALA A O 1
ATOM 1480 N N . TYR A 1 193 ? 25.778 -18.565 32.702 1.00 87.19 193 TYR A N 1
ATOM 1481 C CA . TYR A 1 193 ? 25.455 -19.990 32.692 1.00 87.19 193 TYR A CA 1
ATOM 1482 C C . TYR A 1 193 ? 26.487 -20.847 31.954 1.00 87.19 193 TYR A C 1
ATOM 1484 O O . TYR A 1 193 ? 26.986 -20.491 30.881 1.00 87.19 193 TYR A O 1
ATOM 1492 N N . GLN A 1 194 ? 26.787 -22.013 32.529 1.00 83.62 194 GLN A N 1
ATOM 1493 C CA . GLN A 1 194 ? 27.634 -23.031 31.916 1.00 83.62 194 GLN A CA 1
ATOM 1494 C C . GLN A 1 194 ? 27.006 -24.411 32.124 1.00 83.62 194 GLN A C 1
ATOM 1496 O O . GLN A 1 194 ? 27.032 -24.907 33.250 1.00 83.62 194 GLN A O 1
ATOM 1501 N N . PRO A 1 195 ? 26.530 -25.083 31.060 1.00 84.88 195 PRO A N 1
ATOM 1502 C CA . PRO A 1 195 ? 25.936 -26.402 31.210 1.00 84.88 195 PRO A CA 1
ATOM 1503 C C . PRO A 1 195 ? 26.901 -27.406 31.829 1.00 84.88 195 PRO A C 1
ATOM 1505 O O . PRO A 1 195 ? 28.119 -27.380 31.587 1.00 84.88 195 PRO A O 1
ATOM 1508 N N . ALA A 1 196 ? 26.332 -28.334 32.592 1.00 80.19 196 ALA A N 1
ATOM 1509 C CA . ALA A 1 196 ? 27.092 -29.381 33.244 1.00 80.19 196 ALA A CA 1
ATOM 1510 C C . ALA A 1 196 ? 27.827 -30.273 32.210 1.00 80.19 196 ALA A C 1
ATOM 1512 O O . ALA A 1 196 ? 27.213 -30.708 31.232 1.00 80.19 196 ALA A O 1
ATOM 1513 N N . PRO A 1 197 ? 29.125 -30.586 32.413 1.00 74.75 197 PRO A N 1
ATOM 1514 C CA . PRO A 1 197 ? 29.940 -31.334 31.447 1.00 74.75 197 PRO A CA 1
ATOM 1515 C C . PRO A 1 197 ? 29.390 -32.715 31.094 1.00 74.75 197 PRO A C 1
ATOM 1517 O O . PRO A 1 197 ? 29.630 -33.213 30.001 1.00 74.75 197 PRO A O 1
ATOM 1520 N N . GLN A 1 198 ? 28.676 -33.347 32.023 1.00 76.56 198 GLN A N 1
ATOM 1521 C CA . GLN A 1 198 ? 28.100 -34.671 31.830 1.00 76.56 198 GLN A CA 1
ATOM 1522 C C . GLN A 1 198 ? 26.961 -34.704 30.800 1.00 76.56 198 GLN A C 1
ATOM 1524 O O . GLN A 1 198 ? 26.640 -35.805 30.339 1.00 76.56 198 GLN A O 1
ATOM 1529 N N . GLY A 1 199 ? 26.383 -33.546 30.455 1.00 84.38 199 GLY A N 1
ATOM 1530 C CA . GLY A 1 199 ? 25.225 -33.421 29.573 1.00 84.38 199 GLY A CA 1
ATOM 1531 C C . GLY A 1 199 ? 23.952 -34.069 30.130 1.00 84.38 199 GLY A C 1
ATOM 1532 O O . GLY A 1 199 ? 23.953 -34.719 31.182 1.00 84.38 199 GLY A O 1
ATOM 1533 N N . TYR A 1 200 ? 22.856 -33.919 29.397 1.00 91.00 200 TYR A N 1
ATOM 1534 C CA . TYR A 1 200 ? 21.610 -34.637 29.653 1.00 91.00 200 TYR A CA 1
ATOM 1535 C C . TYR A 1 200 ? 21.576 -35.946 28.843 1.00 91.00 200 TYR A C 1
ATOM 1537 O O . TYR A 1 200 ? 21.926 -35.974 27.663 1.00 91.00 200 TYR A O 1
ATOM 1545 N N . ALA A 1 201 ? 21.219 -37.066 29.473 1.00 88.81 201 ALA A N 1
ATOM 1546 C CA . ALA A 1 201 ? 21.239 -38.390 28.842 1.00 88.81 201 ALA A CA 1
ATOM 1547 C C . ALA A 1 201 ? 19.866 -38.840 28.310 1.00 88.81 201 ALA A C 1
ATOM 1549 O O . ALA A 1 201 ? 19.799 -39.827 27.573 1.00 88.81 201 ALA A O 1
ATOM 1550 N N . GLY A 1 202 ? 18.789 -38.150 28.697 1.00 85.88 202 GLY A N 1
ATOM 1551 C CA . GLY A 1 202 ? 17.425 -38.443 28.255 1.00 85.88 202 GLY A CA 1
ATOM 1552 C C . GLY A 1 202 ? 17.063 -37.836 26.890 1.00 85.88 202 GLY A C 1
ATOM 1553 O O . GLY A 1 202 ? 17.908 -37.210 26.245 1.00 85.88 202 GLY A O 1
ATOM 1554 N N . PRO A 1 203 ? 15.819 -38.053 26.426 1.00 87.19 203 PRO A N 1
ATOM 1555 C CA . PRO A 1 203 ? 15.340 -37.548 25.140 1.00 87.19 203 PRO A CA 1
ATOM 1556 C C . PRO A 1 203 ? 15.162 -36.024 25.165 1.00 87.19 203 PRO A C 1
ATOM 1558 O O . PRO A 1 203 ? 14.546 -35.480 26.082 1.00 87.19 203 PRO A O 1
ATOM 1561 N N . LEU A 1 204 ? 15.684 -35.345 24.143 1.00 94.12 204 LEU A N 1
ATOM 1562 C CA . LEU A 1 204 ? 15.554 -33.902 23.943 1.00 94.12 204 LEU A CA 1
ATOM 1563 C C . LEU A 1 204 ? 15.000 -33.648 22.543 1.00 94.12 204 LEU A C 1
ATOM 1565 O O . LEU A 1 204 ? 15.598 -34.084 21.558 1.00 94.12 204 LEU A O 1
ATOM 1569 N N . THR A 1 205 ? 13.900 -32.901 22.471 1.00 96.31 205 THR A N 1
ATOM 1570 C CA . THR A 1 205 ? 13.278 -32.494 21.208 1.00 96.31 205 THR A CA 1
ATOM 1571 C C . THR A 1 205 ? 13.310 -30.972 21.077 1.00 96.31 205 THR A C 1
ATOM 1573 O O . THR A 1 205 ? 12.810 -30.243 21.935 1.00 96.31 205 THR A O 1
ATOM 1576 N N . LEU A 1 206 ? 13.888 -30.481 19.986 1.00 95.44 206 LEU A N 1
ATOM 1577 C CA . LEU A 1 206 ? 13.907 -29.080 19.591 1.00 95.44 206 LEU A CA 1
ATOM 1578 C C . LEU A 1 206 ? 12.761 -28.796 18.610 1.00 95.44 206 LEU A C 1
ATOM 1580 O O . LEU A 1 206 ? 12.766 -29.265 17.474 1.00 95.44 206 LEU A O 1
ATOM 1584 N N . LEU A 1 207 ? 11.816 -27.961 19.030 1.00 96.12 207 LEU A N 1
ATOM 1585 C CA . LEU A 1 207 ? 10.750 -27.394 18.205 1.00 96.12 207 LEU A CA 1
ATOM 1586 C C . LEU A 1 207 ? 11.236 -26.047 17.643 1.00 96.12 207 LEU A C 1
ATOM 1588 O O . LEU A 1 207 ? 11.234 -25.035 18.347 1.00 96.12 207 LEU A O 1
ATOM 1592 N N . ARG A 1 208 ? 11.710 -26.043 16.394 1.00 91.62 208 ARG A N 1
ATOM 1593 C CA . ARG A 1 208 ? 12.456 -24.929 15.776 1.00 91.62 208 ARG A CA 1
ATOM 1594 C C . ARG A 1 208 ? 11.642 -24.184 14.719 1.00 91.62 208 ARG A C 1
ATOM 1596 O O . ARG A 1 208 ? 11.043 -24.813 13.851 1.00 91.62 208 ARG A O 1
ATOM 1603 N N . THR A 1 209 ? 11.681 -22.850 14.719 1.00 89.19 209 THR A N 1
ATOM 1604 C CA . THR A 1 209 ? 11.058 -22.041 13.655 1.00 89.19 209 THR A CA 1
ATOM 1605 C C . THR A 1 209 ? 11.959 -21.906 12.418 1.00 89.19 209 THR A C 1
ATOM 1607 O O . THR A 1 209 ? 13.186 -21.922 12.514 1.00 89.19 209 THR A O 1
ATOM 1610 N N . ALA A 1 210 ? 11.370 -21.772 11.225 1.00 69.00 210 ALA A N 1
ATOM 1611 C CA . ALA A 1 210 ? 12.091 -21.859 9.943 1.00 69.00 210 ALA A CA 1
ATOM 1612 C C . ALA A 1 210 ? 12.920 -20.611 9.543 1.00 69.00 210 ALA A C 1
ATOM 1614 O O . ALA A 1 210 ? 13.397 -20.526 8.414 1.00 69.00 210 ALA A O 1
ATOM 1615 N N . HIS A 1 211 ? 13.133 -19.642 10.437 1.00 55.75 211 HIS A N 1
ATOM 1616 C CA . HIS A 1 211 ? 13.772 -18.365 10.099 1.00 55.75 211 HIS A CA 1
ATOM 1617 C C . HIS A 1 211 ? 14.841 -17.951 11.109 1.00 55.75 211 HIS A C 1
ATOM 1619 O O . HIS A 1 211 ? 14.585 -17.141 11.997 1.00 55.75 211 HIS A O 1
ATOM 1625 N N . GLN A 1 212 ? 16.073 -18.433 10.933 1.00 51.56 212 GLN A N 1
ATOM 1626 C CA . GLN A 1 212 ? 17.233 -17.868 11.628 1.00 51.56 212 GLN A CA 1
ATOM 1627 C C . GLN A 1 212 ? 18.402 -17.693 10.650 1.00 51.56 212 GLN A C 1
ATOM 1629 O O . GLN A 1 212 ? 19.134 -18.623 10.319 1.00 51.56 212 GLN A O 1
ATOM 1634 N N . ALA A 1 213 ? 18.574 -16.466 10.152 1.00 40.97 213 ALA A N 1
ATOM 1635 C CA . ALA A 1 213 ? 19.704 -16.105 9.305 1.00 40.97 213 ALA A CA 1
ATOM 1636 C C . ALA A 1 213 ? 21.007 -16.083 10.131 1.00 40.97 213 ALA A C 1
ATOM 1638 O O . ALA A 1 213 ? 21.156 -15.254 11.032 1.00 40.97 213 ALA A O 1
ATOM 1639 N N . GLY A 1 214 ? 21.963 -16.958 9.797 1.00 49.91 214 GLY A N 1
ATOM 1640 C CA . GLY A 1 214 ? 23.291 -17.030 10.435 1.00 49.91 214 GLY A CA 1
ATOM 1641 C C . GLY A 1 214 ? 23.534 -18.248 11.340 1.00 49.91 214 GLY A C 1
ATOM 1642 O O . GLY A 1 214 ? 24.574 -18.333 12.004 1.00 49.91 214 GLY A O 1
ATOM 1643 N N . GLU A 1 215 ? 22.608 -19.206 11.374 1.00 56.12 215 GLU A N 1
ATOM 1644 C CA . GLU A 1 215 ? 22.758 -20.438 12.147 1.00 56.12 215 GLU A CA 1
ATOM 1645 C C . GLU A 1 215 ? 23.022 -21.639 11.247 1.00 56.12 215 GLU A C 1
ATOM 1647 O O . GLU A 1 215 ? 22.298 -21.909 10.296 1.00 56.12 215 GLU A O 1
ATOM 1652 N N . THR A 1 216 ? 24.109 -22.341 11.547 1.00 54.12 216 THR A N 1
ATOM 1653 C CA . THR A 1 216 ? 24.748 -23.293 10.635 1.00 54.12 216 THR A CA 1
ATOM 1654 C C . THR A 1 216 ? 24.405 -24.750 10.932 1.00 54.12 216 THR A C 1
ATOM 1656 O O . THR A 1 216 ? 24.716 -25.599 10.106 1.00 54.12 216 THR A O 1
ATOM 1659 N N . THR A 1 217 ? 23.788 -25.061 12.082 1.00 71.81 217 THR A N 1
ATOM 1660 C CA . THR A 1 217 ? 23.427 -26.441 12.452 1.00 71.81 217 THR A CA 1
ATOM 1661 C C . THR A 1 217 ? 21.909 -26.611 12.614 1.00 71.81 217 THR A C 1
ATOM 1663 O O . THR A 1 217 ? 21.246 -25.722 13.163 1.00 71.81 217 THR A O 1
ATOM 1666 N N . PRO A 1 218 ? 21.320 -27.723 12.126 1.00 79.25 218 PRO A N 1
ATOM 1667 C CA . PRO A 1 218 ? 19.884 -28.002 12.253 1.00 79.25 218 PRO A CA 1
ATOM 1668 C C . PRO A 1 218 ? 19.369 -28.028 13.702 1.00 79.25 218 PRO A C 1
ATOM 1670 O O . PRO A 1 218 ? 18.265 -27.557 13.965 1.00 79.25 218 PRO A O 1
ATOM 1673 N N . ASP A 1 219 ? 20.195 -28.494 14.635 1.00 85.19 219 ASP A N 1
ATOM 1674 C CA . ASP A 1 219 ? 19.890 -28.712 16.055 1.00 85.19 219 ASP A CA 1
ATOM 1675 C C . ASP A 1 219 ? 20.186 -27.512 16.971 1.00 85.19 219 ASP A C 1
ATOM 1677 O O . ASP A 1 219 ? 20.080 -27.627 18.190 1.00 85.19 219 ASP A O 1
ATOM 1681 N N . LEU A 1 220 ? 20.633 -26.380 16.416 1.00 81.75 220 LEU A N 1
ATOM 1682 C CA . LEU A 1 220 ? 21.041 -25.189 17.173 1.00 81.75 220 LEU A CA 1
ATOM 1683 C C . LEU A 1 220 ? 22.093 -25.441 18.272 1.00 81.75 220 LEU A C 1
ATOM 1685 O O . LEU A 1 220 ? 22.183 -24.677 19.236 1.00 81.75 220 LEU A O 1
ATOM 1689 N N . GLY A 1 221 ? 22.897 -26.499 18.130 1.00 84.38 221 GLY A N 1
ATOM 1690 C CA . GLY A 1 221 ? 23.946 -26.884 19.074 1.00 84.38 221 GLY A CA 1
ATOM 1691 C C . GLY A 1 221 ? 23.474 -27.752 20.242 1.00 84.38 221 GLY A C 1
ATOM 1692 O O . GLY A 1 221 ? 24.291 -28.085 21.103 1.00 84.38 221 GLY A O 1
ATOM 1693 N N . TRP A 1 222 ? 22.192 -28.132 20.301 1.00 88.31 222 TRP A N 1
ATOM 1694 C CA . TRP A 1 222 ? 21.674 -28.977 21.382 1.00 88.31 222 TRP A CA 1
ATOM 1695 C C . TRP A 1 222 ? 22.263 -30.384 21.370 1.00 88.31 222 TRP A C 1
ATOM 1697 O O . TRP A 1 222 ? 22.488 -30.934 22.447 1.00 88.31 222 TRP A O 1
ATOM 1707 N N . GLY A 1 223 ? 22.626 -30.914 20.199 1.00 85.56 223 GLY A N 1
ATOM 1708 C CA . GLY A 1 223 ? 23.313 -32.196 20.051 1.00 85.56 223 GLY A CA 1
ATOM 1709 C C . GLY A 1 223 ? 24.630 -32.282 20.826 1.00 85.56 223 GLY A C 1
ATOM 1710 O O . GLY A 1 223 ? 25.021 -33.361 21.252 1.00 85.56 223 GLY A O 1
ATOM 1711 N N . ALA A 1 224 ? 25.299 -31.153 21.088 1.00 83.56 224 ALA A N 1
ATOM 1712 C CA . ALA A 1 224 ? 26.523 -31.119 21.894 1.00 83.56 224 ALA A CA 1
ATOM 1713 C C . ALA A 1 224 ? 26.271 -31.208 23.413 1.00 83.56 224 ALA A C 1
ATOM 1715 O O . ALA A 1 224 ? 27.215 -31.398 24.182 1.00 83.56 224 ALA A O 1
ATOM 1716 N N . LEU A 1 225 ? 25.024 -31.026 23.858 1.00 85.31 225 LEU A N 1
ATOM 1717 C CA . LEU A 1 225 ? 24.628 -31.034 25.270 1.00 85.31 225 LEU A CA 1
ATOM 1718 C C . LEU A 1 225 ? 23.835 -32.289 25.664 1.00 85.31 225 LEU A C 1
ATOM 1720 O O . LEU A 1 225 ? 23.664 -32.558 26.854 1.00 85.31 225 LEU A O 1
ATOM 1724 N N . CYS A 1 226 ? 23.389 -33.090 24.698 1.00 82.19 226 CYS A N 1
ATOM 1725 C CA . CYS A 1 226 ? 22.732 -34.367 24.946 1.00 82.19 226 CYS A CA 1
ATOM 1726 C C . CYS A 1 226 ? 23.614 -35.556 24.539 1.00 82.19 226 CYS A C 1
ATOM 1728 O O . CYS A 1 226 ? 24.376 -35.501 23.580 1.00 82.19 226 CYS A O 1
ATOM 1730 N N . ARG A 1 227 ? 23.527 -36.662 25.291 1.00 71.31 227 ARG A N 1
ATOM 1731 C CA . ARG A 1 227 ? 24.263 -37.905 24.966 1.00 71.31 227 ARG A CA 1
ATOM 1732 C C . ARG A 1 227 ? 23.601 -38.727 23.857 1.00 71.31 227 ARG A C 1
ATOM 1734 O O . ARG A 1 227 ? 24.221 -39.644 23.328 1.00 71.31 227 ARG A O 1
ATOM 1741 N N . ARG A 1 228 ? 22.335 -38.432 23.560 1.00 73.56 228 ARG A N 1
ATOM 1742 C CA . ARG A 1 228 ? 21.567 -38.948 22.420 1.00 73.56 228 ARG A CA 1
ATOM 1743 C C . ARG A 1 228 ? 21.428 -37.832 21.390 1.00 73.56 228 ARG A C 1
ATOM 1745 O O . ARG A 1 228 ? 21.553 -36.673 21.759 1.00 73.56 228 ARG A O 1
ATOM 1752 N N . GLU A 1 229 ? 21.183 -38.160 20.129 1.00 73.75 229 GLU A N 1
ATOM 1753 C CA . GLU A 1 229 ? 20.912 -37.144 19.107 1.00 73.75 229 GLU A CA 1
ATOM 1754 C C . GLU A 1 229 ? 19.639 -36.354 19.463 1.00 73.75 229 GLU A C 1
ATOM 1756 O O . GLU A 1 229 ? 18.645 -36.944 19.890 1.00 73.75 229 GLU A O 1
ATOM 1761 N N . ALA A 1 230 ? 19.690 -35.023 19.343 1.00 83.81 230 ALA A N 1
ATOM 1762 C CA . ALA A 1 230 ? 18.533 -34.163 19.571 1.00 83.81 230 ALA A CA 1
ATOM 1763 C C . ALA A 1 230 ? 17.551 -34.299 18.402 1.00 83.81 230 ALA A C 1
ATOM 1765 O O . ALA A 1 230 ? 17.925 -34.083 17.248 1.00 83.81 230 ALA A O 1
ATOM 1766 N N . GLU A 1 231 ? 16.290 -34.613 18.690 1.00 92.12 231 GLU A N 1
ATOM 1767 C CA . GLU A 1 231 ? 15.249 -34.641 17.663 1.00 92.12 231 GLU A CA 1
ATOM 1768 C C . GLU A 1 231 ? 14.885 -33.204 17.274 1.00 92.12 231 GLU A C 1
ATOM 1770 O O . GLU A 1 231 ? 14.602 -32.381 18.141 1.00 92.12 231 GLU A O 1
ATOM 1775 N N . VAL A 1 232 ? 14.873 -32.883 15.980 1.00 92.81 232 VAL A N 1
ATOM 1776 C CA . VAL A 1 232 ? 14.526 -31.540 15.494 1.00 92.81 232 VAL A CA 1
ATOM 1777 C C . VAL A 1 232 ? 13.218 -31.592 14.721 1.00 92.81 232 VAL A C 1
ATOM 1779 O O . VAL A 1 232 ? 13.120 -32.247 13.686 1.00 92.81 232 VAL A O 1
ATOM 1782 N N . ILE A 1 233 ? 12.227 -30.839 15.191 1.00 94.38 233 ILE A N 1
ATOM 1783 C CA . ILE A 1 233 ? 10.922 -30.698 14.550 1.00 94.38 233 ILE A CA 1
ATOM 1784 C C . ILE A 1 233 ? 10.732 -29.238 14.151 1.00 94.38 233 ILE A C 1
ATOM 1786 O O . ILE A 1 233 ? 10.743 -28.340 14.993 1.00 94.38 233 ILE A O 1
ATOM 1790 N N . LEU A 1 234 ? 10.524 -28.993 12.858 1.00 92.94 234 LEU A N 1
ATOM 1791 C CA . LEU A 1 234 ? 10.219 -27.653 12.365 1.00 92.94 234 LEU A CA 1
ATOM 1792 C C . LEU A 1 234 ? 8.768 -27.271 12.680 1.00 92.94 234 LEU A C 1
ATOM 1794 O O . LEU A 1 234 ? 7.845 -28.051 12.436 1.00 92.94 234 LEU A O 1
ATOM 1798 N N . ILE A 1 235 ? 8.585 -26.056 13.192 1.00 93.50 235 ILE A N 1
ATOM 1799 C CA . ILE A 1 235 ? 7.290 -25.448 13.510 1.00 93.50 235 ILE A CA 1
ATOM 1800 C C . ILE A 1 235 ? 7.103 -24.136 12.724 1.00 93.50 235 ILE A C 1
ATOM 1802 O O . ILE A 1 235 ? 8.086 -23.443 12.434 1.00 93.50 235 ILE A O 1
ATOM 1806 N N . PRO A 1 236 ? 5.864 -23.774 12.346 1.00 88.62 236 PRO A N 1
ATOM 1807 C CA . PRO A 1 236 ? 5.586 -22.554 11.598 1.00 88.62 236 PRO A CA 1
ATOM 1808 C C . PRO A 1 236 ? 5.749 -21.296 12.463 1.00 88.62 236 PRO A C 1
ATOM 1810 O O . PRO A 1 236 ? 5.727 -21.341 13.693 1.00 88.62 236 PRO A O 1
ATOM 1813 N N . GLY A 1 237 ? 5.869 -20.147 11.799 1.00 88.31 237 GLY A N 1
ATOM 1814 C CA . GLY A 1 237 ? 6.052 -18.848 12.442 1.00 88.31 237 GLY A CA 1
ATOM 1815 C C . GLY A 1 237 ? 7.522 -18.481 12.652 1.00 88.31 237 GLY A C 1
ATOM 1816 O O . GLY A 1 237 ? 8.413 -18.939 11.939 1.00 88.31 237 GLY A O 1
ATOM 1817 N N . ASN A 1 238 ? 7.759 -17.598 13.618 1.00 86.06 238 ASN A N 1
ATOM 1818 C CA . ASN A 1 238 ? 9.081 -17.132 14.045 1.00 86.06 238 ASN A CA 1
ATOM 1819 C C . ASN A 1 238 ? 9.159 -17.088 15.579 1.00 86.06 238 ASN A C 1
ATOM 1821 O O . ASN A 1 238 ? 8.141 -17.290 16.250 1.00 86.06 238 ASN A O 1
ATOM 1825 N N . HIS A 1 239 ? 10.334 -16.751 16.124 1.00 86.88 239 HIS A N 1
ATOM 1826 C CA . HIS A 1 239 ? 10.578 -16.685 17.570 1.00 86.88 239 HIS A CA 1
ATOM 1827 C C . HIS A 1 239 ? 9.459 -15.991 18.356 1.00 86.88 239 HIS A C 1
ATOM 1829 O O . HIS A 1 239 ? 9.036 -16.490 19.392 1.00 86.88 239 HIS A O 1
ATOM 1835 N N . MET A 1 240 ? 8.931 -14.873 17.843 1.00 84.19 240 MET A N 1
ATOM 1836 C CA . MET A 1 240 ? 7.920 -14.050 18.520 1.00 84.19 240 MET A CA 1
ATOM 1837 C C . MET A 1 240 ? 6.475 -14.532 18.331 1.00 84.19 240 MET A C 1
ATOM 1839 O O . MET A 1 240 ? 5.580 -14.093 19.057 1.00 84.19 240 MET A O 1
ATOM 1843 N N . THR A 1 241 ? 6.223 -15.389 17.342 1.00 88.50 241 THR A N 1
ATOM 1844 C CA . THR A 1 241 ? 4.869 -15.775 16.915 1.00 88.50 241 THR A CA 1
ATOM 1845 C C . THR A 1 241 ? 4.559 -17.258 17.102 1.00 88.50 241 THR A C 1
ATOM 1847 O O . THR A 1 241 ? 3.397 -17.620 16.963 1.00 88.50 241 THR A O 1
ATOM 1850 N N . ALA A 1 242 ? 5.536 -18.101 17.462 1.00 89.94 242 ALA A N 1
ATOM 1851 C CA . ALA A 1 242 ? 5.353 -19.549 17.634 1.00 89.94 242 ALA A CA 1
ATOM 1852 C C . ALA A 1 242 ? 4.295 -19.928 18.693 1.00 89.94 242 ALA A C 1
ATOM 1854 O O . ALA A 1 242 ? 3.541 -20.876 18.504 1.00 89.94 242 ALA A O 1
ATOM 1855 N N . LEU A 1 243 ? 4.193 -19.162 19.786 1.00 93.25 243 LEU A N 1
ATOM 1856 C CA . LEU A 1 243 ? 3.176 -19.334 20.840 1.00 93.25 243 LEU A CA 1
ATOM 1857 C C . LEU A 1 243 ? 1.930 -18.450 20.637 1.00 93.25 243 LEU A C 1
ATOM 1859 O O . LEU A 1 243 ? 1.153 -18.243 21.569 1.00 93.25 243 LEU A O 1
ATOM 1863 N N . ARG A 1 244 ? 1.728 -17.902 19.433 1.00 91.38 244 ARG A N 1
ATOM 1864 C CA . ARG A 1 244 ? 0.564 -17.073 19.085 1.00 91.38 244 ARG A CA 1
ATOM 1865 C C . ARG A 1 244 ? -0.216 -17.680 17.929 1.00 91.38 244 ARG A C 1
ATOM 1867 O O . ARG A 1 244 ? 0.329 -18.428 17.122 1.00 91.38 244 ARG A O 1
ATOM 1874 N N . GLU A 1 245 ? -1.489 -17.322 17.833 1.00 91.56 245 GLU A N 1
ATOM 1875 C CA . GLU A 1 245 ? -2.309 -17.706 16.687 1.00 91.56 245 GLU A CA 1
ATOM 1876 C C . GLU A 1 245 ? -1.767 -17.101 15.380 1.00 91.56 245 GLU A C 1
ATOM 1878 O O . GLU A 1 245 ? -1.312 -15.951 15.386 1.00 91.56 245 GLU A O 1
ATOM 1883 N N . PRO A 1 246 ? -1.817 -17.842 14.256 1.00 93.31 246 PRO A N 1
ATOM 1884 C CA . PRO A 1 246 ? -2.323 -19.218 14.130 1.00 93.31 246 PRO A CA 1
ATOM 1885 C C . PRO A 1 246 ? -1.281 -20.320 14.433 1.00 93.31 246 PRO A C 1
ATOM 1887 O O . PRO A 1 246 ? -1.613 -21.502 14.445 1.00 93.31 246 PRO A O 1
ATOM 1890 N N . HIS A 1 247 ? -0.004 -19.977 14.640 1.00 95.50 247 HIS A N 1
ATOM 1891 C CA . HIS A 1 247 ? 1.103 -20.949 14.693 1.00 95.50 247 HIS A CA 1
ATOM 1892 C C . HIS A 1 247 ? 1.076 -21.862 15.925 1.00 95.50 247 HIS A C 1
ATOM 1894 O O . HIS A 1 247 ? 1.476 -23.026 15.847 1.00 95.50 247 HIS A O 1
ATOM 1900 N N . VAL A 1 248 ? 0.564 -21.356 17.048 1.00 96.44 248 VAL A N 1
ATOM 1901 C CA . VAL A 1 248 ? 0.449 -22.106 18.306 1.00 96.44 248 VAL A CA 1
ATOM 1902 C C . VAL A 1 248 ? -0.421 -23.359 18.177 1.00 96.44 248 VAL A C 1
ATOM 1904 O O . VAL A 1 248 ? -0.194 -24.327 18.900 1.00 96.44 248 VAL A O 1
ATOM 1907 N N . ALA A 1 249 ? -1.353 -23.387 17.221 1.00 96.06 249 ALA A N 1
ATOM 1908 C CA . ALA A 1 249 ? -2.170 -24.561 16.936 1.00 96.06 249 ALA A CA 1
ATOM 1909 C C . ALA A 1 249 ? -1.339 -25.741 16.406 1.00 96.06 249 ALA A C 1
ATOM 1911 O O . ALA A 1 249 ? -1.548 -26.887 16.803 1.00 96.06 249 ALA A O 1
ATOM 1912 N N . ASP A 1 250 ? -0.377 -25.479 15.520 1.00 96.50 250 ASP A N 1
ATOM 1913 C CA . ASP A 1 250 ? 0.515 -26.510 14.978 1.00 96.50 250 ASP A CA 1
ATOM 1914 C C . ASP A 1 250 ? 1.551 -26.956 16.022 1.00 96.50 250 ASP A C 1
ATOM 1916 O O . ASP A 1 250 ? 1.769 -28.155 16.215 1.00 96.50 250 ASP A O 1
ATOM 1920 N N . LEU A 1 251 ? 2.100 -25.999 16.780 1.00 96.94 251 LEU A N 1
ATOM 1921 C CA . LEU A 1 251 ? 2.962 -26.277 17.930 1.00 96.94 251 LEU A CA 1
ATOM 1922 C C . LEU A 1 251 ? 2.259 -27.170 18.965 1.00 96.94 251 LEU A C 1
ATOM 1924 O O . LEU A 1 251 ? 2.843 -28.154 19.413 1.00 96.94 251 LEU A O 1
ATOM 1928 N N . GLY A 1 252 ? 1.006 -26.859 19.314 1.00 97.06 252 GLY A N 1
ATOM 1929 C CA . GLY A 1 252 ? 0.193 -27.648 20.240 1.00 97.06 252 GLY A CA 1
ATOM 1930 C C . GLY A 1 252 ? -0.004 -29.083 19.757 1.00 97.06 252 GLY A C 1
ATOM 1931 O O . GLY A 1 252 ? 0.265 -30.016 20.507 1.00 97.06 252 GLY A O 1
ATOM 1932 N N . LYS A 1 253 ? -0.354 -29.278 18.478 1.00 96.38 253 LYS A N 1
ATOM 1933 C CA . LYS A 1 253 ? -0.499 -30.618 17.878 1.00 96.38 253 LYS A CA 1
ATOM 1934 C C . LYS A 1 253 ? 0.787 -31.439 17.955 1.00 96.38 253 LYS A C 1
ATOM 1936 O O . LYS A 1 253 ? 0.750 -32.603 18.350 1.00 96.38 253 LYS A O 1
ATOM 1941 N N . ARG A 1 254 ? 1.927 -30.843 17.592 1.00 97.06 254 ARG A N 1
ATOM 1942 C CA . ARG A 1 254 ? 3.231 -31.527 17.630 1.00 97.06 254 ARG A CA 1
ATOM 1943 C C . ARG A 1 254 ? 3.650 -31.857 19.055 1.00 97.06 254 ARG A C 1
ATOM 1945 O O . ARG A 1 254 ? 4.097 -32.968 19.312 1.00 97.06 254 ARG A O 1
ATOM 1952 N N . LEU A 1 255 ? 3.465 -30.921 19.983 1.00 97.12 255 LEU A N 1
ATOM 1953 C CA . LEU A 1 255 ? 3.781 -31.146 21.389 1.00 97.12 255 LEU A CA 1
ATOM 1954 C C . LEU A 1 255 ? 2.871 -32.209 22.017 1.00 97.12 255 LEU A C 1
ATOM 1956 O O . LEU A 1 255 ? 3.354 -33.027 22.794 1.00 97.12 255 LEU A O 1
ATOM 1960 N N . GLN A 1 256 ? 1.588 -32.250 21.646 1.00 97.31 256 GLN A N 1
ATOM 1961 C CA . GLN A 1 256 ? 0.672 -33.300 22.092 1.00 97.31 256 GLN A CA 1
ATOM 1962 C C . GLN A 1 256 ? 1.120 -34.681 21.601 1.00 97.31 256 GLN A C 1
ATOM 1964 O O . GLN A 1 256 ? 1.160 -35.614 22.396 1.00 97.31 256 GLN A O 1
ATOM 1969 N N . ALA A 1 257 ? 1.546 -34.802 20.340 1.00 96.25 257 ALA A N 1
ATOM 1970 C CA . ALA A 1 257 ? 2.075 -36.059 19.812 1.00 96.25 257 ALA A CA 1
ATOM 1971 C C . ALA A 1 257 ? 3.322 -36.541 20.581 1.00 96.25 257 ALA A C 1
ATOM 1973 O O . ALA A 1 257 ? 3.442 -37.729 20.877 1.00 96.25 257 ALA A O 1
ATOM 1974 N N . LEU A 1 258 ? 4.218 -35.621 20.961 1.00 96.06 258 LEU A N 1
ATOM 1975 C CA . LEU A 1 258 ? 5.385 -35.934 21.796 1.00 96.06 258 LEU A CA 1
ATOM 1976 C C . LEU A 1 258 ? 4.985 -36.392 23.207 1.00 96.06 258 LEU A C 1
ATOM 1978 O O . LEU A 1 258 ? 5.572 -37.332 23.740 1.00 96.06 258 LEU A O 1
ATOM 1982 N N . LEU A 1 259 ? 3.981 -35.751 23.809 1.00 95.81 259 LEU A N 1
ATOM 1983 C CA . LEU A 1 259 ? 3.451 -36.128 25.123 1.00 95.81 259 LEU A CA 1
ATOM 1984 C C . LEU A 1 259 ? 2.805 -37.517 25.107 1.00 95.81 259 LEU A C 1
ATOM 1986 O O . LEU A 1 259 ? 3.064 -38.325 25.999 1.00 95.81 259 LEU A O 1
ATOM 1990 N N . ASP A 1 260 ? 2.005 -37.814 24.083 1.00 93.75 260 ASP A N 1
ATOM 1991 C CA . ASP A 1 260 ? 1.354 -39.117 23.938 1.00 93.75 260 ASP A CA 1
ATOM 1992 C C . ASP A 1 260 ? 2.392 -40.231 23.689 1.00 93.75 260 ASP A C 1
ATOM 1994 O O . ASP A 1 260 ? 2.287 -41.316 24.264 1.00 93.75 260 ASP A O 1
ATOM 1998 N N . ALA A 1 261 ? 3.449 -39.951 22.915 1.00 89.88 261 ALA A N 1
ATOM 1999 C CA . ALA A 1 261 ? 4.563 -40.881 22.712 1.00 89.88 261 ALA A CA 1
ATOM 2000 C C . ALA A 1 261 ? 5.357 -41.141 24.008 1.00 89.88 261 ALA A C 1
ATOM 2002 O O . ALA A 1 261 ? 5.698 -42.286 24.317 1.00 89.88 261 ALA A O 1
ATOM 2003 N N . ALA A 1 262 ? 5.606 -40.096 24.802 1.00 86.81 262 ALA A N 1
ATOM 2004 C CA . ALA A 1 262 ? 6.295 -40.200 26.087 1.00 86.81 262 ALA A CA 1
ATOM 2005 C C . ALA A 1 262 ? 5.500 -41.020 27.123 1.00 86.81 262 ALA A C 1
ATOM 2007 O O . ALA A 1 262 ? 6.094 -41.734 27.933 1.00 86.81 262 ALA A O 1
ATOM 2008 N N . ALA A 1 263 ? 4.164 -40.980 27.067 1.00 74.31 263 ALA A N 1
ATOM 2009 C CA . ALA A 1 263 ? 3.286 -41.758 27.942 1.00 74.31 263 ALA A CA 1
ATOM 2010 C C . ALA A 1 263 ? 3.281 -43.273 27.635 1.00 74.31 263 ALA A C 1
ATOM 2012 O O . ALA A 1 263 ? 2.942 -44.071 28.508 1.00 74.31 263 ALA A O 1
ATOM 2013 N N . GLY A 1 264 ? 3.679 -43.681 26.423 1.00 56.94 264 GLY A N 1
ATOM 2014 C CA . GLY A 1 264 ? 3.678 -45.078 25.970 1.00 56.94 264 GLY A CA 1
ATOM 2015 C C . GLY A 1 264 ? 4.906 -45.917 26.354 1.00 56.94 264 GLY A C 1
ATOM 2016 O O . GLY A 1 264 ? 4.955 -47.095 26.005 1.00 56.94 264 GLY A O 1
ATOM 2017 N N . THR A 1 265 ? 5.900 -45.354 27.053 1.00 44.09 265 THR A N 1
ATOM 2018 C CA . THR A 1 265 ? 7.173 -46.044 27.353 1.00 44.09 265 THR A CA 1
ATOM 2019 C C . THR A 1 265 ? 7.269 -46.427 28.843 1.00 44.09 265 THR A C 1
ATOM 2021 O O . THR A 1 265 ? 7.360 -45.531 29.684 1.00 44.09 265 THR A O 1
ATOM 2024 N N . PRO A 1 266 ? 7.273 -47.723 29.230 1.00 33.81 266 PRO A N 1
ATOM 2025 C CA . PRO A 1 266 ? 7.419 -48.126 30.632 1.00 33.81 266 PRO A CA 1
ATOM 2026 C C . PRO A 1 266 ? 8.828 -47.844 31.176 1.00 33.81 266 PRO A C 1
ATOM 2028 O O . PRO A 1 266 ? 9.830 -48.119 30.518 1.00 33.81 266 PRO A O 1
ATOM 2031 N N . ALA A 1 267 ? 8.909 -47.347 32.413 1.00 36.44 267 ALA A N 1
ATOM 2032 C CA . ALA A 1 267 ? 10.159 -47.172 33.149 1.00 36.44 267 ALA A CA 1
ATOM 2033 C C . ALA A 1 267 ? 10.693 -48.518 33.680 1.00 36.44 267 ALA A C 1
ATOM 2035 O O . ALA A 1 267 ? 9.993 -49.193 34.433 1.00 36.44 267 ALA A O 1
ATOM 2036 N N . ALA A 1 268 ? 11.941 -48.882 33.357 1.00 28.28 268 ALA A N 1
ATOM 2037 C CA . ALA A 1 268 ? 12.684 -49.921 34.078 1.00 28.28 268 ALA A CA 1
ATOM 2038 C C . ALA A 1 268 ? 14.216 -49.779 33.939 1.00 28.28 268 ALA A C 1
ATOM 2040 O O . ALA A 1 268 ? 14.748 -49.562 32.854 1.00 28.28 268 ALA A O 1
ATOM 2041 N N . ALA A 1 269 ? 14.913 -49.977 35.059 1.00 25.30 269 ALA A N 1
ATOM 2042 C CA . ALA A 1 269 ? 16.331 -50.337 35.216 1.00 25.30 269 ALA A CA 1
ATOM 2043 C C . ALA A 1 269 ? 16.431 -51.274 36.456 1.00 25.30 269 ALA A C 1
ATOM 2045 O O . ALA A 1 269 ? 15.488 -51.219 37.254 1.00 25.30 269 ALA A O 1
ATOM 2046 N N . PRO A 1 270 ? 17.517 -52.045 36.750 1.00 49.47 270 PRO A N 1
ATOM 2047 C CA . PRO A 1 270 ? 18.740 -52.390 35.988 1.00 49.47 270 PRO A CA 1
ATOM 2048 C C . PRO A 1 270 ? 19.157 -53.909 35.995 1.00 49.47 270 PRO A C 1
ATOM 2050 O O . PRO A 1 270 ? 18.558 -54.717 36.698 1.00 49.47 270 PRO A O 1
ATOM 2053 N N . ARG A 1 271 ? 20.300 -54.222 35.326 1.00 26.02 271 ARG A N 1
ATOM 2054 C CA . ARG A 1 271 ? 21.131 -55.480 35.261 1.00 26.02 271 ARG A CA 1
ATOM 2055 C C . ARG A 1 271 ? 20.596 -56.575 34.304 1.00 26.02 271 ARG A C 1
ATOM 2057 O O . ARG A 1 271 ? 19.397 -56.762 34.242 1.00 26.02 271 ARG A O 1
ATOM 2064 N N . CYS A 1 272 ? 21.371 -57.328 33.510 1.00 20.72 272 CYS A N 1
ATOM 2065 C CA . CYS A 1 272 ? 22.762 -57.800 33.577 1.00 20.72 272 CYS A CA 1
ATOM 2066 C C . CYS A 1 272 ? 23.360 -58.035 32.157 1.00 20.72 272 CYS A C 1
ATOM 2068 O O . CYS A 1 272 ? 22.656 -57.943 31.159 1.00 20.72 272 CYS A O 1
ATOM 2070 N N . GLU A 1 273 ? 24.660 -58.322 32.118 1.00 26.70 273 GLU A N 1
ATOM 2071 C CA . GLU A 1 273 ? 25.589 -58.556 30.996 1.00 26.70 273 GLU A CA 1
ATOM 2072 C C . GLU A 1 273 ? 25.099 -59.464 29.847 1.00 26.70 273 GLU A C 1
ATOM 2074 O O . GLU A 1 273 ? 24.517 -60.515 30.096 1.00 26.70 273 GLU A O 1
ATOM 2079 N N . ALA A 1 274 ? 25.435 -59.111 28.598 1.00 26.50 274 ALA A N 1
ATOM 2080 C CA . ALA A 1 274 ? 26.411 -59.813 27.743 1.00 26.50 274 ALA A CA 1
ATOM 2081 C C . ALA A 1 274 ? 26.267 -59.395 26.261 1.00 26.50 274 ALA A C 1
ATOM 2083 O O . ALA A 1 274 ? 25.187 -59.047 25.800 1.00 26.50 274 ALA A O 1
ATOM 2084 N N . GLU A 1 275 ? 27.387 -59.484 25.540 1.00 24.91 275 GLU A N 1
ATOM 2085 C CA . GLU A 1 275 ? 27.524 -59.468 24.072 1.00 24.91 275 GLU A CA 1
ATOM 2086 C C . GLU A 1 275 ? 27.631 -58.105 23.365 1.00 24.91 275 GLU A C 1
ATOM 2088 O O . GLU A 1 275 ? 26.775 -57.637 22.621 1.00 24.91 275 GLU A O 1
ATOM 2093 N N . GLN A 1 276 ? 28.828 -57.526 23.508 1.00 27.14 276 GLN A N 1
ATOM 2094 C CA . GLN A 1 276 ? 29.506 -56.875 22.390 1.00 27.14 276 GLN A CA 1
ATOM 2095 C C . GLN A 1 276 ? 29.982 -57.939 21.391 1.00 27.14 276 GLN A C 1
ATOM 2097 O O . GLN A 1 276 ? 30.885 -58.705 21.717 1.00 27.14 276 GLN A O 1
ATOM 2102 N N . ALA A 1 277 ? 29.464 -57.923 20.164 1.00 25.09 277 ALA A N 1
ATOM 2103 C CA . ALA A 1 277 ? 30.218 -58.336 18.983 1.00 25.09 277 ALA A CA 1
ATOM 2104 C C . ALA A 1 277 ? 29.573 -57.790 17.698 1.00 25.09 277 ALA A C 1
ATOM 2106 O O . ALA A 1 277 ? 28.387 -57.965 17.449 1.00 25.09 277 ALA A O 1
ATOM 2107 N N . THR A 1 278 ? 30.419 -57.170 16.872 1.00 27.14 278 THR A N 1
ATOM 2108 C CA . THR A 1 278 ? 30.299 -57.015 15.411 1.00 27.14 278 THR A CA 1
ATOM 2109 C C . THR A 1 278 ? 29.206 -56.109 14.833 1.00 27.14 278 THR A C 1
ATOM 2111 O O . THR A 1 278 ? 28.112 -56.556 14.523 1.00 27.14 278 THR A O 1
ATOM 2114 N N . ALA A 1 279 ? 29.586 -54.861 14.533 1.00 25.41 279 ALA A N 1
ATOM 2115 C CA . ALA A 1 279 ? 29.225 -54.186 13.278 1.00 25.41 279 ALA A CA 1
ATOM 2116 C C . ALA A 1 279 ? 30.155 -52.976 13.037 1.00 25.41 279 ALA A C 1
ATOM 2118 O O . ALA A 1 279 ? 29.755 -51.816 13.102 1.00 25.41 279 ALA A O 1
ATOM 2119 N N . ARG A 1 280 ? 31.439 -53.256 12.794 1.00 26.81 280 ARG A N 1
ATOM 2120 C CA . ARG A 1 280 ? 32.270 -52.424 11.915 1.00 26.81 280 ARG A CA 1
ATOM 2121 C C . ARG A 1 280 ? 32.326 -53.173 10.586 1.00 26.81 280 ARG A C 1
ATOM 2123 O O . ARG A 1 280 ? 32.557 -54.374 10.616 1.00 26.81 280 ARG A O 1
ATOM 2130 N N . ASP A 1 281 ? 32.096 -52.435 9.505 1.00 25.62 281 ASP A N 1
ATOM 2131 C CA . ASP A 1 281 ? 32.110 -52.821 8.083 1.00 25.62 281 ASP A CA 1
ATOM 2132 C C . ASP A 1 281 ? 30.729 -52.960 7.441 1.00 25.62 281 ASP A C 1
ATOM 2134 O O . ASP A 1 281 ? 30.120 -54.021 7.433 1.00 25.62 281 ASP A O 1
ATOM 2138 N N . ALA A 1 282 ? 30.261 -51.848 6.863 1.00 26.20 282 ALA A N 1
ATOM 2139 C CA . ALA A 1 282 ? 29.826 -51.782 5.462 1.00 26.20 282 ALA A CA 1
ATOM 2140 C C . ALA A 1 282 ? 29.319 -50.364 5.134 1.00 26.20 282 ALA A C 1
ATOM 2142 O O . ALA A 1 282 ? 28.147 -50.142 4.845 1.00 26.20 282 ALA A O 1
ATOM 2143 N N . ALA A 1 283 ? 30.223 -49.384 5.165 1.00 25.50 283 ALA A N 1
ATOM 2144 C CA . ALA A 1 283 ? 30.051 -48.129 4.443 1.00 25.50 283 ALA A CA 1
ATOM 2145 C C . ALA A 1 283 ? 31.027 -48.140 3.260 1.00 25.50 283 ALA A C 1
ATOM 2147 O O . ALA A 1 283 ? 32.153 -47.681 3.405 1.00 25.50 283 ALA A O 1
ATOM 2148 N N . ALA A 1 284 ? 30.615 -48.730 2.133 1.00 24.16 284 ALA A N 1
ATOM 2149 C CA . ALA A 1 284 ? 31.135 -48.459 0.784 1.00 24.16 284 ALA A CA 1
ATOM 2150 C C . ALA A 1 284 ? 30.454 -49.384 -0.245 1.00 24.16 284 ALA A C 1
ATOM 2152 O O . ALA A 1 284 ? 30.822 -50.547 -0.361 1.00 24.16 284 ALA A O 1
ATOM 2153 N N . SER A 1 285 ? 29.460 -48.862 -0.972 1.00 24.78 285 SER A N 1
ATOM 2154 C CA . SER A 1 285 ? 29.008 -49.319 -2.304 1.00 24.78 285 SER A CA 1
ATOM 2155 C C . SER A 1 285 ? 27.760 -48.505 -2.705 1.00 24.78 285 SER A C 1
ATOM 2157 O O . SER A 1 285 ? 26.632 -48.946 -2.517 1.00 24.78 285 SER A O 1
ATOM 2159 N N . THR A 1 286 ? 27.894 -47.200 -2.953 1.00 25.30 286 THR A N 1
ATOM 2160 C CA . THR A 1 286 ? 27.809 -46.576 -4.296 1.00 25.30 286 THR A CA 1
ATOM 2161 C C . THR A 1 286 ? 26.673 -47.068 -5.205 1.00 25.30 286 THR A C 1
ATOM 2163 O O . THR A 1 286 ? 26.686 -48.192 -5.684 1.00 25.30 286 THR A O 1
ATOM 2166 N N . VAL A 1 287 ? 25.766 -46.130 -5.511 1.00 32.78 287 VAL A N 1
ATOM 2167 C CA . VAL A 1 287 ? 25.345 -45.743 -6.873 1.00 32.78 287 VAL A CA 1
ATOM 2168 C C . VAL A 1 287 ? 25.021 -46.895 -7.833 1.00 32.78 287 VAL A C 1
ATOM 2170 O O . VAL A 1 287 ? 25.900 -47.368 -8.542 1.00 32.78 287 VAL A O 1
ATOM 2173 N N . ALA A 1 288 ? 23.735 -47.248 -7.928 1.00 27.19 288 ALA A N 1
ATOM 2174 C CA . ALA A 1 288 ? 23.034 -47.604 -9.173 1.00 27.19 288 ALA A CA 1
ATOM 2175 C C . ALA A 1 288 ? 21.599 -48.059 -8.856 1.00 27.19 288 ALA A C 1
ATOM 2177 O O . ALA A 1 288 ? 21.411 -49.191 -8.430 1.00 27.19 288 ALA A O 1
ATOM 2178 N N . ALA A 1 289 ? 20.591 -47.208 -9.083 1.00 25.36 289 ALA A N 1
ATOM 2179 C CA . ALA A 1 289 ? 19.213 -47.642 -9.370 1.00 25.36 289 ALA A CA 1
ATOM 2180 C C . ALA A 1 289 ? 18.313 -46.439 -9.706 1.00 25.36 289 ALA A C 1
ATOM 2182 O O . ALA A 1 289 ? 17.470 -46.023 -8.919 1.00 25.36 289 ALA A O 1
ATOM 2183 N N . ALA A 1 290 ? 18.474 -45.887 -10.905 1.00 27.28 290 ALA A N 1
ATOM 2184 C CA . ALA A 1 290 ? 17.414 -45.137 -11.566 1.00 27.28 290 ALA A CA 1
ATOM 2185 C C . ALA A 1 290 ? 17.350 -45.637 -13.007 1.00 27.28 290 ALA A C 1
ATOM 2187 O O . ALA A 1 290 ? 18.221 -45.319 -13.809 1.00 27.28 290 ALA A O 1
ATOM 2188 N N . THR A 1 291 ? 16.389 -46.518 -13.282 1.00 29.78 291 THR A N 1
ATOM 2189 C CA . THR A 1 291 ? 15.716 -46.753 -14.574 1.00 29.78 291 THR A CA 1
ATOM 2190 C C . THR A 1 291 ? 14.930 -48.058 -14.478 1.00 29.78 291 THR A C 1
ATOM 2192 O O . THR A 1 291 ? 15.523 -49.123 -14.325 1.00 29.78 291 THR A O 1
ATOM 2195 N N . ARG A 1 292 ? 13.599 -47.977 -14.594 1.00 27.39 292 ARG A N 1
ATOM 2196 C CA . ARG A 1 292 ? 12.769 -48.810 -15.488 1.00 27.39 292 ARG A CA 1
ATOM 2197 C C . ARG A 1 292 ? 11.278 -48.538 -15.260 1.00 27.39 292 ARG A C 1
ATOM 2199 O O . ARG A 1 292 ? 10.786 -48.614 -14.141 1.00 27.39 292 ARG A O 1
ATOM 2206 N N . GLU A 1 293 ? 10.602 -48.217 -16.360 1.00 31.30 293 GLU A N 1
ATOM 2207 C CA . GLU A 1 293 ? 9.143 -48.213 -16.531 1.00 31.30 293 GLU A CA 1
ATOM 2208 C C . GLU A 1 293 ? 8.510 -49.571 -16.179 1.00 31.30 293 GLU A C 1
ATOM 2210 O O . GLU A 1 293 ? 9.174 -50.603 -16.321 1.00 31.30 293 GLU A O 1
ATOM 2215 N N . PRO A 1 294 ? 7.195 -49.616 -15.898 1.00 30.31 294 PRO A N 1
ATOM 2216 C CA . PRO A 1 294 ? 6.395 -50.802 -16.139 1.00 30.31 294 PRO A CA 1
ATOM 2217 C C . PRO A 1 294 ? 5.496 -50.651 -17.376 1.00 30.31 294 PRO A C 1
ATOM 2219 O O . PRO A 1 294 ? 4.841 -49.634 -17.610 1.00 30.31 294 PRO A O 1
ATOM 2222 N N . A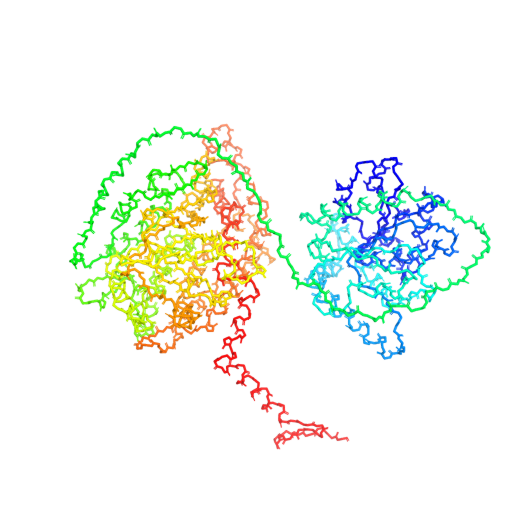LA A 1 295 ? 5.482 -51.729 -18.155 1.00 26.72 295 ALA A N 1
ATOM 2223 C CA . ALA A 1 295 ? 4.744 -51.917 -19.389 1.00 26.72 295 ALA A CA 1
ATOM 2224 C C . ALA A 1 295 ? 3.230 -52.125 -19.184 1.00 26.72 295 ALA A C 1
ATOM 2226 O O . ALA A 1 295 ? 2.753 -52.544 -18.131 1.00 26.72 295 ALA A O 1
ATOM 2227 N N . ARG A 1 296 ? 2.507 -51.844 -20.272 1.00 31.61 296 ARG A N 1
ATOM 2228 C CA . ARG A 1 296 ? 1.067 -52.012 -20.510 1.00 31.61 296 ARG A CA 1
ATOM 2229 C C . ARG A 1 296 ? 0.621 -53.478 -20.516 1.00 31.61 296 ARG A C 1
ATOM 2231 O O . ARG A 1 296 ? 1.315 -54.307 -21.089 1.00 31.61 296 ARG A O 1
ATOM 2238 N N . GLU A 1 297 ? -0.624 -53.717 -20.097 1.00 27.45 297 GLU A N 1
ATOM 2239 C CA . GLU A 1 297 ? -1.504 -54.767 -20.642 1.00 27.45 297 GLU A CA 1
ATOM 2240 C C . GLU A 1 297 ? -3.004 -54.384 -20.512 1.00 27.45 297 GLU A C 1
ATOM 2242 O O . GLU A 1 297 ? -3.329 -53.433 -19.797 1.00 27.45 297 GLU A O 1
ATOM 2247 N N . PRO A 1 298 ? -3.914 -55.004 -21.298 1.00 29.67 298 PRO A N 1
ATOM 2248 C CA . PRO A 1 298 ? -4.974 -54.284 -22.007 1.00 29.67 298 PRO A CA 1
ATOM 2249 C C . PRO A 1 298 ? -6.366 -54.399 -21.365 1.00 29.67 298 PRO A C 1
ATOM 2251 O O . PRO A 1 298 ? -6.783 -55.470 -20.930 1.00 29.67 298 PRO A O 1
ATOM 2254 N N . PHE A 1 299 ? -7.155 -53.321 -21.425 1.00 25.73 299 PHE A N 1
ATOM 2255 C CA . PHE A 1 299 ? -8.566 -53.337 -21.025 1.00 25.73 299 PHE A CA 1
ATOM 2256 C C . PHE A 1 299 ? -9.490 -53.235 -22.250 1.00 25.73 299 PHE A C 1
ATOM 2258 O O . PHE A 1 299 ? -9.391 -52.301 -23.047 1.00 25.73 299 PHE A O 1
ATOM 2265 N N . LYS A 1 300 ? -10.372 -54.230 -22.421 1.00 26.27 300 LYS A N 1
ATOM 2266 C CA . LYS A 1 300 ? -11.331 -54.353 -23.535 1.00 26.27 300 LYS A CA 1
ATOM 2267 C C . LYS A 1 300 ? -12.638 -53.596 -23.262 1.00 26.27 300 LYS A C 1
ATOM 2269 O O . LYS A 1 300 ? -13.126 -53.542 -22.138 1.00 26.27 300 LYS A O 1
ATOM 2274 N N . LEU A 1 301 ? -13.198 -53.063 -24.351 1.00 25.95 301 LEU A N 1
ATOM 2275 C CA . LEU A 1 301 ? -14.400 -52.233 -24.460 1.00 25.95 301 LEU A CA 1
ATOM 2276 C C . LEU A 1 301 ? -15.670 -52.812 -23.807 1.00 25.95 301 LEU A C 1
ATOM 2278 O O . LEU A 1 301 ? -15.995 -53.987 -23.975 1.00 25.95 301 LEU A O 1
ATOM 2282 N N . ARG A 1 302 ? -16.503 -51.907 -23.274 1.00 26.17 302 ARG A N 1
ATOM 2283 C CA . ARG A 1 302 ? -17.967 -52.006 -23.389 1.00 26.17 302 ARG A CA 1
ATOM 2284 C C . ARG A 1 302 ? -18.514 -50.788 -24.129 1.00 26.17 302 ARG A C 1
ATOM 2286 O O . ARG A 1 302 ? -18.167 -49.653 -23.821 1.00 26.17 302 ARG A O 1
ATOM 2293 N N . ALA A 1 303 ? -19.342 -51.081 -25.125 1.00 28.12 303 ALA A N 1
ATOM 2294 C CA . ALA A 1 303 ? -19.974 -50.147 -26.040 1.00 28.12 303 ALA A CA 1
ATOM 2295 C C . ALA A 1 303 ? -20.925 -49.175 -25.323 1.00 28.12 303 ALA A C 1
ATOM 2297 O O . ALA A 1 303 ? -21.688 -49.579 -24.445 1.00 28.12 303 ALA A O 1
ATOM 2298 N N . LYS A 1 304 ? -20.910 -47.912 -25.756 1.00 30.11 304 LYS A N 1
ATOM 2299 C CA . LYS A 1 304 ? -22.008 -46.965 -25.557 1.00 30.11 304 LYS A CA 1
ATOM 2300 C C . LYS A 1 304 ? -22.350 -46.301 -26.882 1.00 30.11 304 LYS A C 1
ATOM 2302 O O . LYS A 1 304 ? -21.487 -46.050 -27.717 1.00 30.11 304 LYS A O 1
ATOM 2307 N N . GLU A 1 305 ? -23.649 -46.124 -27.030 1.00 27.14 305 GLU A N 1
ATOM 2308 C CA . GLU A 1 305 ? -24.401 -45.813 -28.230 1.00 27.14 305 GLU A CA 1
ATOM 2309 C C . GLU A 1 305 ? -23.985 -44.500 -28.896 1.00 27.14 305 GLU A C 1
ATOM 2311 O O . GLU A 1 305 ? -23.667 -43.495 -28.259 1.00 27.14 305 GLU A O 1
ATOM 2316 N N . THR A 1 306 ? -24.035 -44.532 -30.220 1.00 28.05 306 THR A N 1
ATOM 2317 C CA . THR A 1 306 ? -23.856 -43.415 -31.135 1.00 28.05 306 THR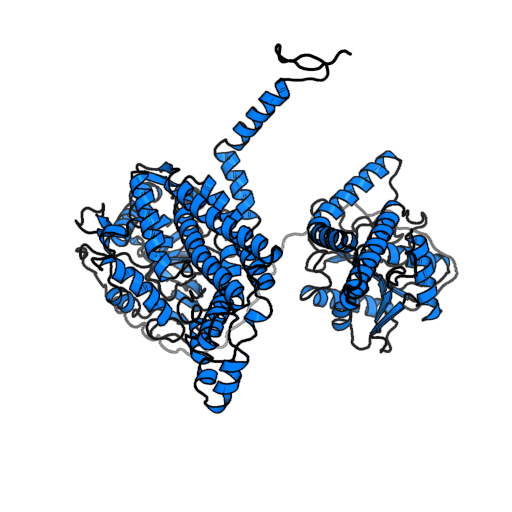 A CA 1
ATOM 2318 C C . THR A 1 306 ? -24.994 -42.405 -30.987 1.00 28.05 306 THR A C 1
ATOM 2320 O O . THR A 1 306 ? -26.144 -42.687 -31.320 1.00 28.05 306 THR A O 1
ATOM 2323 N N . ARG A 1 307 ? -24.666 -41.181 -30.556 1.00 26.78 307 ARG A N 1
ATOM 2324 C CA . ARG A 1 307 ? -25.528 -40.004 -30.731 1.00 26.78 307 ARG A CA 1
ATOM 2325 C C . ARG A 1 307 ? -24.818 -39.011 -31.653 1.00 26.78 307 ARG A C 1
ATOM 2327 O O . ARG A 1 307 ? -23.646 -38.708 -31.463 1.00 26.78 307 ARG A O 1
ATOM 2334 N N . ALA A 1 308 ? -25.535 -38.605 -32.696 1.00 28.64 308 ALA A N 1
ATOM 2335 C CA . ALA A 1 308 ? -25.085 -37.793 -33.824 1.00 28.64 308 ALA A CA 1
ATOM 2336 C C . ALA A 1 308 ? -24.447 -36.444 -33.413 1.00 28.64 308 ALA A C 1
ATOM 2338 O O . ALA A 1 308 ? -24.801 -35.906 -32.362 1.00 28.64 308 ALA A O 1
ATOM 2339 N N . PRO A 1 309 ? -23.551 -35.873 -34.245 1.00 26.16 309 PRO A N 1
ATOM 2340 C CA . PRO A 1 309 ? -22.856 -34.629 -33.938 1.00 26.16 309 PRO A CA 1
ATOM 2341 C C . PRO A 1 309 ? -23.836 -33.454 -33.936 1.00 26.16 309 PRO A C 1
ATOM 2343 O O . PRO A 1 309 ? -24.429 -33.103 -34.959 1.00 26.16 309 PRO A O 1
ATOM 2346 N N . THR A 1 310 ? -23.999 -32.825 -32.776 1.00 27.06 310 THR A N 1
ATOM 2347 C CA . THR A 1 310 ? -24.695 -31.546 -32.660 1.00 27.06 310 THR A CA 1
ATOM 2348 C C . THR A 1 310 ? -23.860 -30.492 -33.380 1.00 27.06 310 THR A C 1
ATOM 2350 O O . THR A 1 310 ? -22.710 -30.247 -33.021 1.00 27.06 310 THR A O 1
ATOM 2353 N N . ARG A 1 311 ? -24.440 -29.899 -34.428 1.00 25.73 311 ARG A N 1
ATOM 2354 C CA . ARG A 1 311 ? -23.917 -28.727 -35.138 1.00 25.73 311 ARG A CA 1
ATOM 2355 C C . ARG A 1 311 ? -23.393 -27.697 -34.135 1.00 25.73 311 ARG A C 1
ATOM 2357 O O . ARG A 1 311 ? -24.170 -27.160 -33.351 1.00 25.73 311 ARG A O 1
ATOM 2364 N N . VAL A 1 312 ? -22.101 -27.393 -34.226 1.00 26.41 312 VAL A N 1
ATOM 2365 C CA . VAL A 1 312 ? -21.537 -26.132 -33.738 1.00 26.41 312 VAL A CA 1
ATOM 2366 C C . VAL A 1 312 ? -22.335 -25.015 -34.423 1.00 26.41 312 VAL A C 1
ATOM 2368 O O . VAL A 1 312 ? -22.382 -24.998 -35.659 1.00 26.41 312 VAL A O 1
ATOM 2371 N N . PRO A 1 313 ? -23.036 -24.133 -33.689 1.00 24.56 313 PRO A N 1
ATOM 2372 C CA . PRO A 1 313 ? -23.670 -22.985 -34.310 1.00 24.56 313 PRO A CA 1
ATOM 2373 C C . PRO A 1 313 ? -22.567 -22.134 -34.927 1.00 24.56 313 PRO A C 1
ATOM 2375 O O . PRO A 1 313 ? -21.532 -21.914 -34.298 1.00 24.56 313 PRO A O 1
ATOM 2378 N N . ALA A 1 314 ? -22.782 -21.689 -36.164 1.00 23.67 314 ALA A N 1
ATOM 2379 C CA . ALA A 1 314 ? -21.922 -20.717 -36.813 1.00 23.67 314 ALA A CA 1
ATOM 2380 C C . ALA A 1 314 ? -21.615 -19.587 -35.826 1.00 23.67 314 ALA A C 1
ATOM 2382 O O . ALA A 1 314 ? -22.535 -19.004 -35.248 1.00 23.67 314 ALA A O 1
ATOM 2383 N N . VAL A 1 315 ? -20.323 -19.332 -35.619 1.00 26.83 315 VAL A N 1
ATOM 2384 C CA . VAL A 1 315 ? -19.822 -18.176 -34.885 1.00 26.83 315 VAL A CA 1
ATOM 2385 C C . VAL A 1 315 ? -20.493 -16.957 -35.503 1.00 26.83 315 VAL A C 1
ATOM 2387 O O . VAL A 1 315 ? -20.178 -16.569 -36.628 1.00 26.83 315 VAL A O 1
ATOM 2390 N N . ALA A 1 316 ? -21.472 -16.394 -34.797 1.00 23.25 316 ALA A N 1
ATOM 2391 C CA . ALA A 1 316 ? -21.915 -15.048 -35.080 1.00 23.25 316 ALA A CA 1
ATOM 2392 C C . ALA A 1 316 ? -20.667 -14.189 -34.904 1.00 23.25 316 ALA A C 1
ATOM 2394 O O . ALA A 1 316 ? -20.076 -14.175 -33.823 1.00 23.25 316 ALA A O 1
ATOM 2395 N N . GLN A 1 317 ? -20.223 -13.573 -36.000 1.00 22.94 317 GLN A N 1
ATOM 2396 C CA . GLN A 1 317 ? -19.163 -12.579 -35.971 1.00 22.94 317 GLN A CA 1
ATOM 2397 C C . GLN A 1 317 ? -19.426 -11.666 -34.769 1.00 22.94 317 GLN A C 1
ATOM 2399 O O . GLN A 1 317 ? -20.554 -11.169 -34.650 1.00 22.94 317 GLN A O 1
ATOM 2404 N N . PRO A 1 318 ? -18.453 -11.467 -33.859 1.00 26.39 318 PRO A N 1
ATOM 2405 C CA . PRO A 1 318 ? -18.605 -10.420 -32.870 1.00 26.39 318 PRO A CA 1
ATOM 2406 C C . PRO A 1 318 ? -18.902 -9.155 -33.662 1.00 26.39 318 PRO A C 1
ATOM 2408 O O . PRO A 1 318 ? -18.253 -8.896 -34.679 1.00 26.39 318 PRO A O 1
ATOM 2411 N N . ALA A 1 319 ? -19.946 -8.430 -33.263 1.00 24.86 319 ALA A N 1
ATOM 2412 C CA . ALA A 1 319 ? -20.221 -7.127 -33.824 1.00 24.86 319 ALA A CA 1
ATOM 2413 C C . ALA A 1 319 ? -18.927 -6.329 -33.678 1.00 24.86 319 ALA A C 1
ATOM 2415 O O . ALA A 1 319 ? -18.565 -5.914 -32.577 1.00 24.86 319 ALA A O 1
ATOM 2416 N N . ASN A 1 320 ? -18.196 -6.192 -34.786 1.00 31.73 320 ASN A N 1
ATOM 2417 C CA . ASN A 1 320 ? -17.111 -5.252 -34.909 1.00 31.73 320 ASN A CA 1
ATOM 2418 C C . ASN A 1 320 ? -17.763 -3.900 -34.668 1.00 31.73 320 ASN A C 1
ATOM 2420 O O . ASN A 1 320 ? -18.286 -3.265 -35.585 1.00 31.73 320 ASN A O 1
ATOM 2424 N N . GLY A 1 321 ? -17.729 -3.457 -33.415 1.00 27.67 321 GLY A N 1
ATOM 2425 C CA . GLY A 1 321 ? -17.681 -2.054 -33.088 1.00 27.67 321 GLY A CA 1
ATOM 2426 C C . GLY A 1 321 ? -16.395 -1.520 -33.696 1.00 27.67 321 GLY A C 1
ATOM 2427 O O . GLY A 1 321 ? -15.419 -1.278 -32.995 1.00 27.67 321 GLY A O 1
ATOM 2428 N N . HIS A 1 322 ? -16.393 -1.350 -35.019 1.00 30.84 322 HIS A N 1
ATOM 2429 C CA . HIS A 1 322 ? -15.591 -0.348 -35.683 1.00 30.84 322 HIS A CA 1
ATOM 2430 C C . HIS A 1 322 ? -16.042 0.989 -35.094 1.00 30.84 322 HIS A C 1
ATOM 2432 O O . HIS A 1 322 ? -16.871 1.704 -35.653 1.00 30.84 322 HIS A O 1
ATOM 2438 N N . HIS A 1 323 ? -15.533 1.316 -33.908 1.00 34.75 323 HIS A N 1
ATOM 2439 C CA . HIS A 1 323 ? -15.389 2.701 -33.535 1.00 34.75 323 HIS A CA 1
ATOM 2440 C C . HIS A 1 323 ? -14.458 3.304 -34.574 1.00 34.75 323 HIS A C 1
ATOM 2442 O O . HIS A 1 323 ? -13.319 2.877 -34.755 1.00 34.75 323 HIS A O 1
ATOM 2448 N N . SER A 1 324 ? -15.059 4.206 -35.337 1.00 30.55 324 SER A N 1
ATOM 2449 C CA . SER A 1 324 ? -14.462 4.971 -36.411 1.00 30.55 324 SER A CA 1
ATOM 2450 C C . SER A 1 324 ? -13.034 5.416 -36.051 1.00 30.55 324 SER A C 1
ATOM 2452 O O . SER A 1 324 ? -12.821 5.860 -34.921 1.00 30.55 324 SER A O 1
ATOM 2454 N N . PRO A 1 325 ? -12.072 5.389 -36.992 1.00 34.69 325 PRO A N 1
ATOM 2455 C CA . PRO A 1 325 ? -10.766 6.022 -36.798 1.00 34.69 325 PRO A CA 1
ATOM 2456 C C . PRO A 1 325 ? -10.863 7.546 -36.602 1.00 34.69 325 PRO A C 1
ATOM 2458 O O . PRO A 1 325 ? -9.873 8.184 -36.265 1.00 34.69 325 PRO A O 1
ATOM 2461 N N . ASN A 1 326 ? -12.053 8.135 -36.758 1.00 39.97 326 ASN A N 1
ATOM 2462 C CA . ASN A 1 326 ? -12.333 9.514 -36.384 1.00 39.97 326 ASN A CA 1
ATOM 2463 C C . ASN A 1 326 ? -12.762 9.581 -34.911 1.00 39.97 326 ASN A C 1
ATOM 2465 O O . ASN A 1 326 ? -13.954 9.623 -34.595 1.00 39.97 326 ASN A O 1
ATOM 2469 N N . GLY A 1 327 ? -11.778 9.571 -34.008 1.00 52.69 327 GLY A N 1
ATOM 2470 C CA . GLY A 1 327 ? -11.987 9.932 -32.609 1.00 52.69 327 GLY A CA 1
ATOM 2471 C C . GLY A 1 327 ? -12.541 11.355 -32.499 1.00 52.69 327 GLY A C 1
ATOM 2472 O O . GLY A 1 327 ? -12.195 12.239 -33.274 1.00 52.69 327 GLY A O 1
ATOM 2473 N N . THR A 1 328 ? -13.405 11.599 -31.518 1.00 59.78 328 THR A N 1
ATOM 2474 C CA . THR A 1 328 ? -14.075 12.888 -31.255 1.00 59.78 328 THR A CA 1
ATOM 2475 C C . THR A 1 328 ? -13.132 14.036 -30.852 1.00 59.78 328 THR A C 1
ATOM 2477 O O . THR A 1 328 ? -13.614 15.072 -30.400 1.00 59.78 328 THR A O 1
ATOM 2480 N N . GLY A 1 329 ? -11.807 13.855 -30.936 1.00 81.44 329 GLY A N 1
ATOM 2481 C CA . GLY A 1 329 ? -10.804 14.809 -30.450 1.00 81.44 329 GLY A CA 1
ATOM 2482 C C . GLY A 1 329 ? -10.884 15.082 -28.940 1.00 81.44 329 GLY A C 1
ATOM 2483 O O . GLY A 1 329 ? -10.375 16.097 -28.474 1.00 81.44 329 GLY A O 1
ATOM 2484 N N . ARG A 1 330 ? -11.562 14.223 -28.164 1.00 94.06 330 ARG A N 1
ATOM 2485 C CA . ARG A 1 330 ? -11.724 14.390 -26.714 1.00 94.06 330 ARG A CA 1
ATOM 2486 C C . ARG A 1 330 ? -11.867 13.055 -25.971 1.00 94.06 330 ARG A C 1
ATOM 2488 O O . ARG A 1 330 ? -12.459 12.128 -26.545 1.00 94.06 330 ARG A O 1
ATOM 2495 N N . PRO A 1 331 ? -11.463 13.006 -24.685 1.00 97.25 331 PRO A N 1
ATOM 2496 C CA . PRO A 1 331 ? -11.733 11.890 -23.784 1.00 97.25 331 PRO A CA 1
ATOM 2497 C C . PRO A 1 331 ? -13.236 11.629 -23.616 1.00 97.25 331 PRO A C 1
ATOM 2499 O O . PRO A 1 331 ? -14.068 12.489 -23.932 1.00 97.25 331 PRO A O 1
ATOM 2502 N N . MET A 1 332 ? -13.581 10.441 -23.109 1.00 97.94 332 MET A N 1
ATOM 2503 C CA . MET A 1 332 ? -14.957 10.116 -22.709 1.00 97.94 332 MET A CA 1
ATOM 2504 C C . MET A 1 332 ? -15.473 11.088 -21.638 1.00 97.94 332 MET A C 1
ATOM 2506 O O . MET A 1 332 ? -14.727 11.467 -20.743 1.00 97.94 332 MET A O 1
ATOM 2510 N N . THR A 1 333 ? -16.763 11.422 -21.683 1.00 98.50 333 THR A N 1
ATOM 2511 C CA . THR A 1 333 ? -17.476 12.016 -20.539 1.00 98.50 333 THR A CA 1
ATOM 2512 C C . THR A 1 333 ? -17.761 10.955 -19.474 1.00 98.50 333 THR A C 1
ATOM 2514 O O . THR A 1 333 ? -17.669 9.753 -19.742 1.00 98.50 333 THR A O 1
ATOM 2517 N N . GLY A 1 334 ? -18.186 11.360 -18.276 1.00 98.50 334 GLY A N 1
ATOM 2518 C CA . GLY A 1 334 ? -18.610 10.424 -17.237 1.00 98.50 334 GLY A CA 1
ATOM 2519 C C . GLY A 1 334 ? -19.776 9.536 -17.680 1.00 98.50 334 GLY A C 1
ATOM 2520 O O . GLY A 1 334 ? -19.792 8.343 -17.375 1.00 98.50 334 GLY A O 1
ATOM 2521 N N . ALA A 1 335 ? -20.721 10.079 -18.454 1.00 98.75 335 ALA A N 1
ATOM 2522 C CA . ALA A 1 335 ? -21.838 9.316 -19.010 1.00 98.75 335 ALA A CA 1
ATOM 2523 C C . ALA A 1 335 ? -21.379 8.281 -20.052 1.00 98.75 335 ALA A C 1
ATOM 2525 O O . ALA A 1 335 ? -21.805 7.129 -19.996 1.00 98.75 335 ALA A O 1
ATOM 2526 N N . GLU A 1 336 ? -20.479 8.669 -20.961 1.00 98.62 336 GLU A N 1
ATOM 2527 C CA . GLU A 1 336 ? -19.902 7.759 -21.961 1.00 98.62 336 GLU A CA 1
ATOM 2528 C C . GLU A 1 336 ? -19.059 6.661 -21.305 1.00 98.62 336 GLU A C 1
ATOM 2530 O O . GLU A 1 336 ? -19.146 5.502 -21.706 1.00 98.62 336 GLU A O 1
ATOM 2535 N N . TYR A 1 337 ? -18.296 6.998 -20.262 1.00 98.75 337 TYR A N 1
ATOM 2536 C CA . TYR A 1 337 ? -17.559 6.019 -19.471 1.00 98.75 337 TYR A CA 1
ATOM 2537 C C . TYR A 1 337 ? -18.502 5.000 -18.823 1.00 98.75 337 TYR A C 1
ATOM 2539 O O . TYR A 1 337 ? -18.288 3.803 -18.983 1.00 98.75 337 TYR A O 1
ATOM 2547 N N . LEU A 1 338 ? -19.563 5.436 -18.138 1.00 98.81 338 LEU A N 1
ATOM 2548 C CA . LEU A 1 338 ? -20.515 4.507 -17.518 1.00 98.81 338 LEU A CA 1
ATOM 2549 C C . LEU A 1 338 ? -21.181 3.604 -18.559 1.00 98.81 338 LEU A C 1
ATOM 2551 O O . LEU A 1 338 ? -21.269 2.400 -18.345 1.00 98.81 338 LEU A O 1
ATOM 2555 N N . GLU A 1 339 ? -21.599 4.161 -19.695 1.00 98.69 339 GLU A N 1
ATOM 2556 C CA . GLU A 1 339 ? -22.182 3.366 -20.777 1.00 98.69 339 GLU A CA 1
ATOM 2557 C C . GLU A 1 339 ? -21.184 2.343 -21.334 1.00 98.69 339 GLU A C 1
ATOM 2559 O O . GLU A 1 339 ? -21.545 1.193 -21.566 1.00 98.69 339 GLU A O 1
ATOM 2564 N N . SER A 1 340 ? -19.901 2.707 -21.437 1.00 98.50 340 SER A N 1
ATOM 2565 C CA . SER A 1 340 ? -18.845 1.792 -21.888 1.00 98.50 340 SER A CA 1
ATOM 2566 C C . SER A 1 340 ? -18.631 0.572 -20.980 1.00 98.50 340 SER A C 1
ATOM 2568 O O . SER A 1 340 ? -17.967 -0.375 -21.396 1.00 98.50 340 SER A O 1
ATOM 2570 N N . LEU A 1 341 ? -19.173 0.574 -19.754 1.00 98.75 341 LEU A N 1
ATOM 2571 C CA . LEU A 1 341 ? -19.093 -0.563 -18.832 1.00 98.75 341 LEU A CA 1
ATOM 2572 C C . LEU A 1 341 ? -20.251 -1.563 -18.983 1.00 98.75 341 LEU A C 1
ATOM 2574 O O . LEU A 1 341 ? -20.205 -2.638 -18.382 1.00 98.75 341 LEU A O 1
ATOM 2578 N N . ARG A 1 342 ? -21.283 -1.239 -19.772 1.00 98.38 342 ARG A N 1
ATOM 2579 C CA . ARG A 1 342 ? -22.441 -2.110 -20.040 1.00 98.38 342 ARG A CA 1
ATOM 2580 C C . ARG A 1 342 ? -22.180 -3.029 -21.230 1.00 98.38 342 ARG A C 1
ATOM 2582 O O . ARG A 1 342 ? -22.870 -2.997 -22.243 1.00 98.38 342 ARG A O 1
ATOM 2589 N N . ASP A 1 343 ? -21.139 -3.838 -21.109 1.00 97.94 343 ASP A N 1
ATOM 2590 C CA . ASP A 1 343 ? -20.483 -4.505 -22.239 1.00 97.94 343 ASP A CA 1
ATOM 2591 C C . ASP A 1 343 ? -20.505 -6.042 -22.165 1.00 97.94 343 ASP A C 1
ATOM 2593 O O . ASP A 1 343 ? -19.834 -6.714 -22.952 1.00 97.94 343 ASP A O 1
ATOM 2597 N N . GLY A 1 344 ? -21.265 -6.602 -21.218 1.00 97.19 344 GLY A N 1
ATOM 2598 C CA . GLY A 1 344 ? -21.400 -8.046 -21.018 1.00 97.19 344 GLY A CA 1
ATOM 2599 C C . GLY A 1 344 ? -20.240 -8.709 -20.266 1.00 97.19 344 GLY A C 1
ATOM 2600 O O . GLY A 1 344 ? -20.214 -9.944 -20.199 1.00 97.19 344 GLY A O 1
ATOM 2601 N N . ARG A 1 345 ? -19.312 -7.923 -19.689 1.00 98.50 345 ARG A N 1
ATOM 2602 C CA . ARG A 1 345 ? -18.193 -8.417 -18.864 1.00 98.50 345 ARG A CA 1
ATOM 2603 C C . ARG A 1 345 ? -18.622 -9.470 -17.845 1.00 98.50 345 ARG A C 1
ATOM 2605 O O . ARG A 1 345 ? -19.691 -9.396 -17.239 1.00 98.50 345 ARG A O 1
ATOM 2612 N N . GLU A 1 346 ? -17.760 -10.451 -17.620 1.00 98.75 346 GLU A N 1
ATOM 2613 C CA . GLU A 1 346 ? -18.044 -11.542 -16.696 1.00 98.75 346 GLU A CA 1
ATOM 2614 C C . GLU A 1 346 ? -17.415 -11.274 -15.321 1.00 98.75 346 GLU A C 1
ATOM 2616 O O . GLU A 1 346 ? -16.259 -11.607 -15.051 1.00 98.75 346 GLU A O 1
ATOM 2621 N N . VAL A 1 347 ? -18.196 -10.638 -14.447 1.00 98.81 347 VAL A N 1
ATOM 2622 C CA . VAL A 1 347 ? -17.816 -10.323 -13.063 1.00 98.81 347 VAL A CA 1
ATOM 2623 C C . VAL A 1 347 ? -18.646 -11.174 -12.109 1.00 98.81 347 VAL A C 1
ATOM 2625 O O . VAL A 1 347 ? -19.864 -11.256 -12.252 1.00 98.81 347 VAL A O 1
ATOM 2628 N N . TRP A 1 348 ? -17.994 -11.777 -11.121 1.00 98.75 348 TRP A N 1
ATOM 2629 C CA . TRP A 1 348 ? -18.608 -12.633 -10.112 1.00 98.75 348 TRP A CA 1
ATOM 2630 C C . TRP A 1 348 ? -18.365 -12.072 -8.715 1.00 98.75 348 TRP A C 1
ATOM 2632 O O . TRP A 1 348 ? -17.226 -11.772 -8.353 1.00 98.75 348 TRP A O 1
ATOM 2642 N N . ILE A 1 349 ? -19.415 -11.971 -7.902 1.00 98.62 349 ILE A N 1
ATOM 2643 C CA . ILE A 1 349 ? -19.309 -11.591 -6.490 1.00 98.62 349 ILE A CA 1
ATOM 2644 C C . ILE A 1 349 ? -20.370 -12.336 -5.676 1.00 98.62 349 ILE A C 1
ATOM 2646 O O . ILE A 1 349 ? -21.490 -12.519 -6.133 1.00 98.62 349 ILE A O 1
ATOM 2650 N N . TYR A 1 350 ? -20.008 -12.814 -4.482 1.00 98.00 350 TYR A N 1
ATOM 2651 C CA . TYR A 1 350 ? -20.906 -13.585 -3.604 1.00 98.00 350 TYR A CA 1
ATOM 2652 C C . TYR A 1 350 ? -21.578 -14.807 -4.265 1.00 98.00 350 TYR A C 1
ATOM 2654 O O . TYR A 1 350 ? -22.670 -15.202 -3.877 1.00 98.00 350 TYR A O 1
ATOM 2662 N N . GLY A 1 351 ? -20.903 -15.434 -5.235 1.00 97.88 351 GLY A N 1
ATOM 2663 C CA . GLY A 1 351 ? -21.415 -16.605 -5.957 1.00 97.88 351 GLY A CA 1
ATOM 2664 C C . GLY A 1 351 ? -22.365 -16.277 -7.113 1.00 97.88 351 GLY A C 1
ATOM 2665 O O . GLY A 1 351 ? -22.830 -17.197 -7.779 1.00 97.88 351 GLY A O 1
ATOM 2666 N N . GLU A 1 352 ? -22.613 -14.996 -7.389 1.00 98.38 352 GLU A N 1
ATOM 2667 C CA . GLU A 1 352 ? -23.522 -14.541 -8.440 1.00 98.38 352 GLU A CA 1
ATOM 2668 C C . GLU A 1 352 ? -22.772 -13.771 -9.531 1.00 98.38 352 GLU A C 1
ATOM 2670 O O . GLU A 1 352 ? -21.794 -13.062 -9.263 1.00 98.38 352 GLU A O 1
ATOM 2675 N N . ARG A 1 353 ? -23.235 -13.913 -10.777 1.00 98.44 353 ARG A N 1
ATOM 2676 C CA . ARG A 1 353 ? -22.747 -13.117 -11.905 1.00 98.44 353 ARG A CA 1
ATOM 2677 C C . ARG A 1 353 ? -23.412 -11.744 -11.874 1.00 98.44 353 ARG A C 1
ATOM 2679 O O . ARG A 1 353 ? -24.628 -11.637 -11.771 1.00 98.44 353 ARG A O 1
ATOM 2686 N N . VAL A 1 354 ? -22.610 -10.700 -12.020 1.00 98.69 354 VAL A N 1
ATOM 2687 C CA . VAL A 1 354 ? -23.067 -9.312 -12.081 1.00 98.69 354 VAL A CA 1
ATOM 2688 C C . VAL A 1 354 ? -23.545 -8.999 -13.498 1.00 98.69 354 VAL A C 1
ATOM 2690 O O . VAL A 1 354 ? -22.780 -9.144 -14.449 1.00 98.69 354 VAL A O 1
ATOM 2693 N N . GLU A 1 355 ? -24.795 -8.555 -13.636 1.00 97.88 355 GLU A N 1
ATOM 2694 C CA . GLU A 1 355 ? -25.377 -8.180 -14.934 1.00 97.88 355 GLU A CA 1
ATOM 2695 C C . GLU A 1 355 ? -24.899 -6.802 -15.422 1.00 97.88 355 GLU A C 1
ATOM 2697 O O . GLU A 1 355 ? -24.471 -6.662 -16.564 1.00 97.88 355 GLU A O 1
ATOM 2702 N N . ASP A 1 356 ? -24.939 -5.787 -14.551 1.00 98.56 356 ASP A N 1
ATOM 2703 C CA . ASP A 1 356 ? -24.509 -4.414 -14.847 1.00 98.56 356 ASP A CA 1
ATOM 2704 C C . ASP A 1 356 ? -23.719 -3.838 -13.661 1.00 98.56 356 ASP A C 1
ATOM 2706 O O . ASP A 1 356 ? -24.278 -3.482 -12.617 1.00 98.56 356 ASP A O 1
ATOM 2710 N N . VAL A 1 357 ? -22.401 -3.694 -13.830 1.00 98.69 357 VAL A N 1
ATOM 2711 C CA . VAL A 1 357 ? -21.507 -3.116 -12.810 1.00 98.69 357 VAL A CA 1
ATOM 2712 C C . VAL A 1 357 ? -21.839 -1.654 -12.481 1.00 98.69 357 VAL A C 1
ATOM 2714 O O . VAL A 1 357 ? -21.536 -1.187 -11.387 1.00 98.69 357 VAL A O 1
ATOM 2717 N N . THR A 1 358 ? -22.506 -0.916 -13.372 1.00 98.75 358 THR A N 1
ATOM 2718 C CA . THR A 1 358 ? -22.878 0.492 -13.148 1.00 98.75 358 THR A CA 1
ATOM 2719 C C . THR A 1 358 ? -24.090 0.664 -12.236 1.00 98.75 358 THR A C 1
ATOM 2721 O O . THR A 1 358 ? -24.319 1.775 -11.736 1.00 98.75 358 THR A O 1
ATOM 2724 N N . ALA A 1 359 ? -24.862 -0.410 -12.047 1.00 98.56 359 ALA A N 1
ATOM 2725 C CA . ALA A 1 359 ? -26.079 -0.459 -11.244 1.00 98.56 359 ALA A CA 1
ATOM 2726 C C . ALA A 1 359 ? -25.926 -1.349 -10.000 1.00 98.56 359 ALA A C 1
ATOM 2728 O O . ALA A 1 359 ? -26.591 -1.111 -8.986 1.00 98.56 359 ALA A O 1
ATOM 2729 N N . HIS A 1 360 ? -25.031 -2.339 -10.051 1.00 98.81 360 HIS A N 1
ATOM 2730 C CA . HIS A 1 360 ? -24.837 -3.301 -8.976 1.00 98.81 360 HIS A CA 1
ATOM 2731 C C . HIS A 1 360 ? -24.359 -2.626 -7.667 1.00 98.81 360 HIS A C 1
ATOM 2733 O O . HIS A 1 360 ? -23.420 -1.822 -7.697 1.00 98.81 360 HIS A O 1
ATOM 2739 N N . PRO A 1 361 ? -24.942 -2.958 -6.493 1.00 98.56 361 PRO A N 1
ATOM 2740 C CA . PRO A 1 361 ? -24.631 -2.306 -5.212 1.00 98.56 361 PRO A CA 1
ATOM 2741 C C . PRO A 1 361 ? -23.172 -2.378 -4.754 1.00 98.56 361 PRO A C 1
ATOM 2743 O O . PRO A 1 361 ? -22.791 -1.634 -3.861 1.00 98.56 361 PRO A O 1
ATOM 2746 N N . ALA A 1 362 ? -22.380 -3.285 -5.325 1.00 98.62 362 ALA A N 1
ATOM 2747 C CA . ALA A 1 362 ? -20.962 -3.435 -5.006 1.00 98.62 362 ALA A CA 1
ATOM 2748 C C . ALA A 1 362 ? -20.024 -2.470 -5.744 1.00 98.62 362 ALA A C 1
ATOM 2750 O O . ALA A 1 362 ? -18.855 -2.401 -5.374 1.00 98.62 362 ALA A O 1
ATOM 2751 N N . PHE A 1 363 ? -20.499 -1.782 -6.790 1.00 98.81 363 PHE A N 1
ATOM 2752 C CA . PHE A 1 363 ? -19.630 -0.977 -7.658 1.00 98.81 363 PHE A CA 1
ATOM 2753 C C . PHE A 1 363 ? -20.246 0.342 -8.137 1.00 98.81 363 PHE A C 1
ATOM 2755 O O . PHE A 1 363 ? -19.526 1.201 -8.645 1.00 98.81 363 PHE A O 1
ATOM 2762 N N . ARG A 1 364 ? -21.570 0.513 -8.043 1.00 98.62 364 ARG A N 1
ATOM 2763 C CA . ARG A 1 364 ? -22.294 1.638 -8.652 1.00 98.62 364 ARG A CA 1
ATOM 2764 C C . ARG A 1 364 ? -21.775 3.007 -8.211 1.00 98.62 364 ARG A C 1
ATOM 2766 O O . ARG A 1 364 ? -21.661 3.898 -9.053 1.00 98.62 364 ARG A O 1
ATOM 2773 N N . ASN A 1 365 ? -21.449 3.198 -6.934 1.00 98.81 365 ASN A N 1
ATOM 2774 C CA . ASN A 1 365 ? -20.972 4.479 -6.421 1.00 98.81 365 ASN A CA 1
ATOM 2775 C C . ASN A 1 365 ? -19.516 4.704 -6.806 1.00 98.81 365 ASN A C 1
ATOM 2777 O O . ASN A 1 365 ? -19.193 5.800 -7.265 1.00 98.81 365 ASN A O 1
ATOM 2781 N N . GLN A 1 366 ? -18.669 3.678 -6.712 1.00 98.50 366 GLN A N 1
ATOM 2782 C CA . GLN A 1 366 ? -17.296 3.770 -7.197 1.00 98.50 366 GLN A CA 1
ATOM 2783 C C . GLN A 1 366 ? -17.244 4.070 -8.706 1.00 98.50 366 GLN A C 1
ATOM 2785 O O . GLN A 1 366 ? -16.473 4.925 -9.143 1.00 98.50 366 GLN A O 1
ATOM 2790 N N . ALA A 1 367 ? -18.136 3.480 -9.508 1.00 98.88 367 ALA A N 1
ATOM 2791 C CA . ALA A 1 367 ? -18.288 3.814 -10.923 1.00 98.88 367 ALA A CA 1
ATOM 2792 C C . ALA A 1 367 ? -18.657 5.294 -11.121 1.00 98.88 367 ALA A C 1
ATOM 2794 O O . ALA A 1 367 ? -18.080 5.966 -11.974 1.00 98.88 367 ALA A O 1
ATOM 2795 N N . ARG A 1 368 ? -19.568 5.845 -10.305 1.00 98.81 368 ARG A N 1
ATOM 2796 C CA . ARG A 1 368 ? -19.888 7.285 -10.339 1.00 98.81 368 ARG A CA 1
ATOM 2797 C C . ARG A 1 368 ? -18.721 8.162 -9.881 1.00 98.81 368 ARG A C 1
ATOM 2799 O O . ARG A 1 368 ? -18.570 9.256 -10.414 1.00 98.81 368 ARG A O 1
ATOM 2806 N N . MET A 1 369 ? -17.897 7.719 -8.932 1.00 98.81 369 MET A N 1
ATOM 2807 C CA . MET A 1 369 ? -16.709 8.473 -8.522 1.00 98.81 369 MET A CA 1
ATOM 2808 C C . MET A 1 369 ? -15.658 8.536 -9.631 1.00 98.81 369 MET A C 1
ATOM 2810 O O . MET A 1 369 ? -15.080 9.600 -9.835 1.00 98.81 369 MET A O 1
ATOM 2814 N N . VAL A 1 370 ? -15.475 7.460 -10.401 1.00 98.81 370 VAL A N 1
ATOM 2815 C CA . VAL A 1 370 ? -14.620 7.483 -11.599 1.00 98.81 370 VAL A CA 1
ATOM 2816 C C . VAL A 1 370 ? -15.236 8.349 -12.703 1.00 98.81 370 VAL A C 1
ATOM 2818 O O . VAL A 1 370 ? -14.528 9.148 -13.307 1.00 98.81 370 VAL A O 1
ATOM 2821 N N . ALA A 1 371 ? -16.553 8.277 -12.921 1.00 98.88 371 ALA A N 1
ATOM 2822 C CA . ALA A 1 371 ? -17.247 9.116 -13.904 1.00 98.88 371 ALA A CA 1
ATOM 2823 C C . ALA A 1 371 ? -17.030 10.622 -13.657 1.00 98.88 371 ALA A C 1
ATOM 2825 O O . ALA A 1 371 ? -16.834 11.377 -14.605 1.00 98.88 371 ALA A O 1
ATOM 2826 N N . ARG A 1 372 ? -16.956 11.053 -12.388 1.00 98.75 372 ARG A N 1
ATOM 2827 C CA . ARG A 1 372 ? -16.629 12.448 -12.037 1.00 98.75 372 ARG A CA 1
ATOM 2828 C C . ARG A 1 372 ? -15.248 12.887 -12.526 1.00 98.75 372 ARG A C 1
ATOM 2830 O O . ARG A 1 372 ? -15.085 14.055 -12.855 1.00 98.75 372 ARG A O 1
ATOM 2837 N N . LEU A 1 373 ? -14.264 11.984 -12.568 1.00 98.62 373 LEU A N 1
ATOM 2838 C CA . LEU A 1 373 ? -12.924 12.304 -13.077 1.00 98.62 373 LEU A CA 1
ATOM 2839 C C . LEU A 1 373 ? -12.962 12.601 -14.579 1.00 98.62 373 LEU A C 1
ATOM 2841 O O . LEU A 1 373 ? -12.299 13.529 -15.036 1.00 98.62 373 LEU A O 1
ATOM 2845 N N . TYR A 1 374 ? -13.778 11.851 -15.323 1.00 98.75 374 TYR A N 1
ATOM 2846 C CA . TYR A 1 374 ? -14.033 12.101 -16.739 1.00 98.75 374 TYR A CA 1
ATOM 2847 C C . TYR A 1 374 ? -14.766 13.431 -16.956 1.00 98.75 374 TYR A C 1
ATOM 2849 O O . TYR A 1 374 ? -14.324 14.243 -17.761 1.00 98.75 374 TYR A O 1
ATOM 2857 N N . ASP A 1 375 ? -15.823 13.718 -16.189 1.00 98.69 375 ASP A N 1
ATOM 2858 C CA . ASP A 1 375 ? -16.570 14.980 -16.320 1.00 98.69 375 ASP A CA 1
ATOM 2859 C C . ASP A 1 375 ? -15.705 16.225 -16.039 1.00 98.69 375 ASP A C 1
ATOM 2861 O O . ASP A 1 375 ? -15.857 17.245 -16.711 1.00 98.69 375 ASP A O 1
ATOM 2865 N N . MET A 1 376 ? -14.735 16.139 -15.119 1.00 98.19 376 MET A N 1
ATOM 2866 C CA . MET A 1 376 ? -13.781 17.231 -14.860 1.00 98.19 376 MET A CA 1
ATOM 2867 C C . MET A 1 376 ? -12.939 17.623 -16.078 1.00 98.19 376 MET A C 1
ATOM 2869 O O . MET A 1 376 ? -12.477 18.762 -16.164 1.00 98.19 376 MET A O 1
ATOM 2873 N N . LEU A 1 377 ? -12.716 16.705 -17.022 1.00 98.31 377 LEU A N 1
ATOM 2874 C CA . LEU A 1 377 ? -11.997 17.015 -18.260 1.00 98.31 377 LEU A CA 1
ATOM 2875 C C . LEU A 1 377 ? -12.810 17.910 -19.192 1.00 98.31 377 LEU A C 1
ATOM 2877 O O . LEU A 1 377 ? -12.269 18.405 -20.168 1.00 98.31 377 LEU A O 1
ATOM 2881 N N . HIS A 1 378 ? -14.097 18.098 -18.926 1.00 97.94 378 HIS A N 1
ATOM 2882 C CA . HIS A 1 378 ? -14.999 18.872 -19.773 1.00 97.94 378 HIS A CA 1
ATOM 2883 C C . HIS A 1 378 ? -15.567 20.098 -19.053 1.00 97.94 378 HIS A C 1
ATOM 2885 O O . HIS A 1 378 ? -16.119 20.983 -19.703 1.00 97.94 378 HIS A O 1
ATOM 2891 N N . ASP A 1 379 ? -15.425 20.166 -17.728 1.00 97.75 379 ASP A N 1
ATOM 2892 C CA . ASP A 1 379 ? -15.844 21.310 -16.925 1.00 97.75 379 ASP A CA 1
ATOM 2893 C C . ASP A 1 379 ? -14.933 22.524 -17.204 1.00 97.75 379 ASP A C 1
ATOM 2895 O O . ASP A 1 379 ? -13.727 22.454 -16.939 1.00 97.75 379 ASP A O 1
ATOM 2899 N N . PRO A 1 380 ? -15.476 23.660 -17.690 1.00 97.12 380 PRO A N 1
ATOM 2900 C CA . PRO A 1 380 ? -14.703 24.877 -17.932 1.00 97.12 380 PRO A CA 1
ATOM 2901 C C . PRO A 1 380 ? -13.895 25.367 -16.721 1.00 97.12 380 PRO A C 1
ATOM 2903 O O . PRO A 1 380 ? -12.861 26.008 -16.910 1.00 97.12 380 PRO A O 1
ATOM 2906 N N . ALA A 1 381 ? -14.336 25.070 -15.492 1.00 96.12 381 ALA A N 1
ATOM 2907 C CA . ALA A 1 381 ? -13.650 25.480 -14.268 1.00 96.12 381 ALA A CA 1
ATOM 2908 C C . ALA A 1 381 ? -12.360 24.687 -13.996 1.00 96.12 381 ALA A C 1
ATOM 2910 O O . ALA A 1 381 ? -11.459 25.198 -13.330 1.00 96.12 381 ALA A O 1
ATOM 2911 N N . THR A 1 382 ? -12.255 23.452 -14.497 1.00 95.94 382 THR A N 1
ATOM 2912 C CA . THR A 1 382 ? -11.103 22.568 -14.248 1.00 95.94 382 THR A CA 1
ATOM 2913 C C . THR A 1 382 ? -10.307 22.237 -15.503 1.00 95.94 382 THR A C 1
ATOM 2915 O O . THR A 1 382 ? -9.109 21.982 -15.398 1.00 95.94 382 THR A O 1
ATOM 2918 N N . HIS A 1 383 ? -10.930 22.287 -16.683 1.00 96.62 383 HIS A N 1
ATOM 2919 C CA . HIS A 1 383 ? -10.364 21.869 -17.967 1.00 96.62 383 HIS A CA 1
ATOM 2920 C C . HIS A 1 383 ? -8.958 22.430 -18.215 1.00 96.62 383 HIS A C 1
ATOM 2922 O O . HIS A 1 383 ? -8.019 21.660 -18.411 1.00 96.62 383 HIS A O 1
ATOM 2928 N N . ALA A 1 384 ? -8.780 23.752 -18.131 1.00 95.81 384 ALA A N 1
ATOM 2929 C CA . ALA A 1 384 ? -7.493 24.394 -18.411 1.00 95.81 384 ALA A CA 1
ATOM 2930 C C . ALA A 1 384 ? -6.375 23.998 -17.426 1.00 95.81 384 ALA A C 1
ATOM 2932 O O . ALA A 1 384 ? -5.203 24.055 -17.781 1.00 95.81 384 ALA A O 1
ATOM 2933 N N . ALA A 1 385 ? -6.727 23.600 -16.200 1.00 96.06 385 ALA A N 1
ATOM 2934 C CA . ALA A 1 385 ? -5.760 23.246 -15.164 1.00 96.06 385 ALA A CA 1
ATOM 2935 C C . ALA A 1 385 ? -5.302 21.780 -15.236 1.00 96.06 385 ALA A C 1
ATOM 2937 O O . ALA A 1 385 ? -4.259 21.449 -14.679 1.00 96.06 385 ALA A O 1
ATOM 2938 N N . ILE A 1 386 ? -6.080 20.897 -15.874 1.00 97.94 386 ILE A N 1
ATOM 2939 C CA . ILE A 1 386 ? -5.827 19.446 -15.845 1.00 97.94 386 ILE A CA 1
ATOM 2940 C C . ILE A 1 386 ? -5.622 18.816 -17.225 1.00 97.94 386 ILE A C 1
ATOM 2942 O O . ILE A 1 386 ? -5.283 17.634 -17.306 1.00 97.94 386 ILE A O 1
ATOM 2946 N N . THR A 1 387 ? -5.834 19.568 -18.308 1.00 98.44 387 THR A N 1
ATOM 2947 C CA . THR A 1 387 ? -5.730 19.057 -19.680 1.00 98.44 387 THR A CA 1
ATOM 2948 C C . THR A 1 387 ? -4.596 19.695 -20.471 1.00 98.44 387 THR A C 1
ATOM 2950 O O . THR A 1 387 ? -4.140 20.797 -20.175 1.00 98.44 387 THR A O 1
ATOM 2953 N N . VAL A 1 388 ? -4.138 18.977 -21.495 1.00 97.75 388 VAL A N 1
ATOM 2954 C CA . VAL A 1 388 ? -3.162 19.439 -22.488 1.00 97.75 388 VAL A CA 1
ATOM 2955 C C . VAL A 1 388 ? -3.610 19.011 -23.887 1.00 97.75 388 VAL A C 1
ATOM 2957 O O . VAL A 1 388 ? -4.342 18.024 -24.009 1.00 97.75 388 VAL A O 1
ATOM 2960 N N . PRO A 1 389 ? -3.155 19.687 -24.958 1.00 97.25 389 PRO A N 1
ATOM 2961 C CA . PRO A 1 389 ? -3.375 19.211 -26.317 1.00 97.25 389 PRO A CA 1
ATOM 2962 C C . PRO A 1 389 ? -2.780 17.817 -26.528 1.00 97.25 389 PRO A C 1
ATOM 2964 O O . PRO A 1 389 ? -1.692 17.513 -26.023 1.00 97.25 389 PRO A O 1
ATOM 2967 N N . THR A 1 390 ? -3.465 16.991 -27.313 1.00 96.62 390 THR A N 1
ATOM 2968 C CA . THR A 1 390 ? -2.914 15.711 -27.771 1.00 96.62 390 THR A CA 1
ATOM 2969 C C . THR A 1 390 ? -1.694 15.932 -28.669 1.00 96.62 390 THR A C 1
ATOM 2971 O O . THR A 1 390 ? -1.697 16.868 -29.469 1.00 96.62 390 THR A O 1
ATOM 2974 N N . ASP A 1 391 ? -0.701 15.046 -28.616 1.00 94.69 391 ASP A N 1
ATOM 2975 C CA . ASP A 1 391 ? 0.440 15.014 -29.548 1.00 94.69 391 ASP A CA 1
ATOM 2976 C C . ASP A 1 391 ? 0.261 13.986 -30.684 1.00 94.69 391 ASP A C 1
ATOM 2978 O O . ASP A 1 391 ? 1.188 13.706 -31.440 1.00 94.69 391 ASP A O 1
ATOM 2982 N N . THR A 1 392 ? -0.955 13.460 -30.854 1.00 92.38 392 THR A N 1
ATOM 2983 C CA . THR A 1 392 ? -1.309 12.485 -31.899 1.00 92.38 392 THR A CA 1
ATOM 2984 C C . THR A 1 392 ? -1.589 13.097 -33.272 1.00 92.38 392 THR A C 1
ATOM 2986 O O . THR A 1 392 ? -1.757 12.365 -34.245 1.00 92.38 392 THR A O 1
ATOM 2989 N N . GLY A 1 393 ? -1.690 14.427 -33.353 1.00 90.25 393 GLY A N 1
ATOM 2990 C CA . GLY A 1 393 ? -2.159 15.143 -34.543 1.00 90.25 393 GLY A CA 1
ATOM 2991 C C . GLY A 1 393 ? -3.685 15.260 -34.658 1.00 90.25 393 GLY A C 1
ATOM 2992 O O . GLY A 1 393 ? -4.163 15.831 -35.633 1.00 90.25 393 GLY A O 1
ATOM 2993 N N . SER A 1 394 ? -4.459 14.782 -33.672 1.00 91.81 394 SER A N 1
ATOM 2994 C CA . SER A 1 394 ? -5.934 14.847 -33.708 1.00 91.81 394 SER A CA 1
ATOM 2995 C C . SER A 1 394 ? -6.521 16.257 -33.538 1.00 91.81 394 SER A C 1
ATOM 2997 O O . SER A 1 394 ? -7.702 16.468 -33.804 1.00 91.81 394 SER A O 1
ATOM 2999 N N . GLY A 1 395 ? -5.725 17.221 -33.061 1.00 93.25 395 GLY A N 1
ATOM 3000 C CA . GLY A 1 395 ? -6.207 18.552 -32.667 1.00 93.25 395 GLY A CA 1
ATOM 3001 C C . GLY A 1 395 ? -7.041 18.557 -31.377 1.00 93.25 395 GLY A C 1
ATOM 3002 O O . GLY A 1 395 ? -7.621 19.585 -31.034 1.00 93.25 395 GLY A O 1
ATOM 3003 N N . GLY A 1 396 ? -7.112 17.420 -30.680 1.00 96.31 396 GLY A N 1
ATOM 3004 C CA . GLY A 1 396 ? -7.858 17.243 -29.444 1.00 96.31 396 GLY A CA 1
ATOM 3005 C C . GLY A 1 396 ? -7.090 17.609 -28.175 1.00 96.31 396 GLY A C 1
ATOM 3006 O O . GLY A 1 396 ? -5.992 18.169 -28.210 1.00 96.31 396 GLY A O 1
ATOM 3007 N N . TYR A 1 397 ? -7.662 17.236 -27.033 1.00 97.94 397 TYR A N 1
ATOM 3008 C CA . TYR A 1 397 ? -7.036 17.355 -25.712 1.00 97.94 397 TYR A CA 1
ATOM 3009 C C . TYR A 1 397 ? -7.098 16.036 -24.937 1.00 97.94 397 TYR A C 1
ATOM 3011 O O . TYR A 1 397 ? -7.833 15.119 -25.292 1.00 97.94 397 TYR A O 1
ATOM 3019 N N . THR A 1 398 ? -6.317 15.942 -23.866 1.00 98.31 398 THR A N 1
ATOM 3020 C CA . THR A 1 398 ? -6.299 14.812 -22.931 1.00 98.31 398 THR A CA 1
ATOM 3021 C C . THR A 1 398 ? -5.944 15.291 -21.526 1.00 98.31 398 THR A C 1
ATOM 3023 O O . THR A 1 398 ? -5.533 16.438 -21.354 1.00 98.31 398 THR A O 1
ATOM 3026 N N . HIS A 1 399 ? -6.054 14.433 -20.513 1.00 98.50 399 HIS A N 1
ATOM 3027 C CA . HIS A 1 399 ? -5.508 14.739 -19.190 1.00 98.50 399 HIS A CA 1
ATOM 3028 C C . HIS A 1 399 ? -3.977 14.892 -19.269 1.00 98.50 399 HIS A C 1
ATOM 3030 O O . HIS A 1 399 ? -3.305 14.084 -19.910 1.00 98.50 399 HIS A O 1
ATOM 3036 N N . ALA A 1 400 ? -3.402 15.887 -18.587 1.00 98.19 400 ALA A N 1
ATOM 3037 C CA . ALA A 1 400 ? -1.983 16.256 -18.701 1.00 98.19 400 ALA A CA 1
ATOM 3038 C C . ALA A 1 400 ? -1.014 15.074 -18.513 1.00 98.19 400 ALA A C 1
ATOM 3040 O O . ALA A 1 400 ? 0.002 14.966 -19.193 1.00 98.19 400 ALA A O 1
ATOM 3041 N N . TYR A 1 401 ? -1.365 14.142 -17.627 1.00 98.00 401 TYR A N 1
ATOM 3042 C CA . TYR A 1 401 ? -0.551 12.965 -17.326 1.00 98.00 401 TYR A CA 1
ATOM 3043 C C . TYR A 1 401 ? -0.665 11.806 -18.343 1.00 98.00 401 TYR A C 1
ATOM 3045 O O . TYR A 1 401 ? 0.106 10.852 -18.265 1.00 98.00 401 TYR A O 1
ATOM 3053 N N . PHE A 1 402 ? -1.590 11.874 -19.308 1.00 97.81 402 PHE A N 1
ATOM 3054 C CA . PHE A 1 402 ? -1.782 10.858 -20.362 1.00 97.81 402 PHE A CA 1
ATOM 3055 C C . PHE A 1 402 ? -0.896 11.091 -21.589 1.00 97.81 402 PHE A C 1
ATOM 3057 O O . PHE A 1 402 ? -0.784 10.222 -22.454 1.00 97.81 402 PHE A O 1
ATOM 3064 N N . ARG A 1 403 ? -0.224 12.240 -21.641 1.00 96.19 403 ARG A N 1
ATOM 3065 C CA . ARG A 1 403 ? 0.839 12.553 -22.594 1.00 96.19 403 ARG A CA 1
ATOM 3066 C C . ARG A 1 403 ? 2.203 12.377 -21.923 1.00 96.19 403 ARG A C 1
ATOM 3068 O O . ARG A 1 403 ? 2.321 12.471 -20.696 1.00 96.19 403 ARG A O 1
ATOM 3075 N N . ALA A 1 404 ? 3.240 12.086 -22.702 1.00 94.81 404 ALA A N 1
ATOM 3076 C CA . ALA A 1 404 ? 4.609 12.198 -22.208 1.00 94.81 404 ALA A CA 1
ATOM 3077 C C . ALA A 1 404 ? 4.969 13.676 -21.966 1.00 94.81 404 ALA A C 1
ATOM 3079 O O . ALA A 1 404 ? 4.481 14.561 -22.668 1.00 94.81 404 ALA A O 1
ATOM 3080 N N . ALA A 1 405 ? 5.797 13.943 -20.955 1.00 96.19 405 ALA A N 1
ATOM 3081 C CA . ALA A 1 405 ? 6.282 15.289 -20.668 1.00 96.19 405 ALA A CA 1
ATOM 3082 C C . ALA A 1 405 ? 7.601 15.523 -21.409 1.00 96.19 405 ALA A C 1
ATOM 3084 O O . ALA A 1 405 ? 8.535 14.741 -21.255 1.00 96.19 405 ALA A O 1
ATOM 3085 N N . TYR A 1 406 ? 7.710 16.605 -22.174 1.00 95.94 406 TYR A N 1
ATOM 3086 C CA . TYR A 1 406 ? 8.953 16.962 -22.875 1.00 95.94 406 TYR A CA 1
ATOM 3087 C C . TYR A 1 406 ? 9.831 17.908 -22.053 1.00 95.94 406 TYR A C 1
ATOM 3089 O O . TYR A 1 406 ? 11.018 18.069 -22.326 1.00 95.94 406 TYR A O 1
ATOM 3097 N N . THR A 1 407 ? 9.258 18.537 -21.026 1.00 96.69 407 THR A N 1
ATOM 3098 C CA . THR A 1 407 ? 9.966 19.453 -20.130 1.00 96.69 407 THR A CA 1
ATOM 3099 C C . THR A 1 407 ? 9.572 19.210 -18.679 1.00 96.69 407 THR A C 1
ATOM 3101 O O . THR A 1 407 ? 8.494 18.690 -18.383 1.00 96.69 407 THR A O 1
ATOM 3104 N N . VAL A 1 408 ? 10.424 19.652 -17.752 1.00 96.62 408 VAL A N 1
ATOM 3105 C CA . VAL A 1 408 ? 10.124 19.627 -16.311 1.00 96.62 408 VAL A CA 1
ATOM 3106 C C . VAL A 1 408 ? 8.852 20.425 -15.996 1.00 96.62 408 VAL A C 1
ATOM 3108 O O . VAL A 1 408 ? 8.073 20.030 -15.135 1.00 96.62 408 VAL A O 1
ATOM 3111 N N . HIS A 1 409 ? 8.593 21.516 -16.724 1.00 96.75 409 HIS A N 1
ATOM 3112 C CA . HIS A 1 409 ? 7.378 22.310 -16.545 1.00 96.75 409 HIS A CA 1
ATOM 3113 C C . HIS A 1 409 ? 6.108 21.516 -16.883 1.00 96.75 409 HIS A C 1
ATOM 3115 O O . HIS A 1 409 ? 5.141 21.553 -16.126 1.00 96.75 409 HIS A O 1
ATOM 3121 N N . GLU A 1 410 ? 6.124 20.739 -17.969 1.00 97.31 410 GLU A N 1
ATOM 3122 C CA . GLU A 1 410 ? 5.004 19.855 -18.312 1.00 97.31 410 GLU A CA 1
ATOM 3123 C C . GLU A 1 410 ? 4.815 18.738 -17.279 1.00 97.31 410 GLU A C 1
ATOM 3125 O O . GLU A 1 410 ? 3.683 18.388 -16.948 1.00 97.31 410 GLU A O 1
ATOM 3130 N N . GLN A 1 411 ? 5.905 18.208 -16.719 1.00 97.06 411 GLN A N 1
ATOM 3131 C CA . GLN A 1 411 ? 5.837 17.205 -15.655 1.00 97.06 411 GLN A CA 1
ATOM 3132 C C . GLN A 1 411 ? 5.226 17.770 -14.361 1.00 97.06 411 GLN A C 1
ATOM 3134 O O . GLN A 1 411 ? 4.429 17.090 -13.711 1.00 97.06 411 GLN A O 1
ATOM 3139 N N . LEU A 1 412 ? 5.548 19.019 -14.011 1.00 97.31 412 LEU A N 1
ATOM 3140 C CA . LEU A 1 412 ? 4.932 19.742 -12.893 1.00 97.31 412 LEU A CA 1
ATOM 3141 C C . LEU A 1 412 ? 3.437 19.966 -13.121 1.00 97.31 412 LEU A C 1
ATOM 3143 O O . LEU A 1 412 ? 2.634 19.635 -12.250 1.00 97.31 412 LEU A O 1
ATOM 3147 N N . ALA A 1 413 ? 3.050 20.434 -14.310 1.00 97.44 413 ALA A N 1
ATOM 3148 C CA . ALA A 1 413 ? 1.642 20.584 -14.670 1.00 97.44 413 ALA A CA 1
ATOM 3149 C C . ALA A 1 413 ? 0.893 19.242 -14.594 1.00 97.44 413 ALA A C 1
ATOM 3151 O O . ALA A 1 413 ? -0.227 19.170 -14.089 1.00 97.44 413 ALA A O 1
ATOM 3152 N N . ALA A 1 414 ? 1.533 18.149 -15.021 1.00 98.00 414 ALA A N 1
ATOM 3153 C CA . ALA A 1 414 ? 0.962 16.816 -14.903 1.00 98.00 414 ALA A CA 1
ATOM 3154 C C . ALA A 1 414 ? 0.804 16.369 -13.439 1.00 98.00 414 ALA A C 1
ATOM 3156 O O . ALA A 1 414 ? -0.217 15.768 -13.103 1.00 98.00 414 ALA A O 1
ATOM 3157 N N . ARG A 1 415 ? 1.752 16.699 -12.547 1.00 98.44 415 ARG A N 1
ATOM 3158 C CA . ARG A 1 415 ? 1.599 16.496 -11.095 1.00 98.44 415 ARG A CA 1
ATOM 3159 C C . ARG A 1 415 ? 0.389 17.255 -10.562 1.00 98.44 415 ARG A C 1
ATOM 3161 O O . ARG A 1 415 ? -0.419 16.684 -9.832 1.00 98.44 415 ARG A O 1
ATOM 3168 N N . ASP A 1 416 ? 0.247 18.525 -10.911 1.00 98.50 416 ASP A N 1
ATOM 3169 C CA . ASP A 1 416 ? -0.849 19.353 -10.405 1.00 98.50 416 ASP A CA 1
ATOM 3170 C C . ASP A 1 416 ? -2.216 18.849 -10.899 1.00 98.50 416 ASP A C 1
ATOM 3172 O O . ASP A 1 416 ? -3.173 18.792 -10.119 1.00 98.50 416 ASP A O 1
ATOM 3176 N N . ALA A 1 417 ? -2.285 18.359 -12.141 1.00 98.62 417 ALA A N 1
ATOM 3177 C CA . ALA A 1 417 ? -3.456 17.670 -12.679 1.00 98.62 417 ALA A CA 1
ATOM 3178 C C . ALA A 1 417 ? -3.798 16.389 -11.889 1.00 98.62 417 ALA A C 1
ATOM 3180 O O . ALA A 1 417 ? -4.948 16.194 -11.484 1.00 98.62 417 ALA A O 1
ATOM 3181 N N . LEU A 1 418 ? -2.791 15.563 -11.565 1.00 98.75 418 LEU A N 1
ATOM 3182 C CA . LEU A 1 418 ? -2.954 14.387 -10.697 1.00 98.75 418 LEU A CA 1
ATOM 3183 C C . LEU A 1 418 ? -3.505 14.769 -9.315 1.00 98.75 418 LEU A C 1
ATOM 3185 O O . LEU A 1 418 ? -4.432 14.134 -8.806 1.00 98.75 418 LEU A O 1
ATOM 3189 N N . ALA A 1 419 ? -2.968 15.826 -8.700 1.00 98.81 419 ALA A N 1
ATOM 3190 C CA . ALA A 1 419 ? -3.450 16.318 -7.412 1.00 98.81 419 ALA A CA 1
ATOM 3191 C C . ALA A 1 419 ? -4.917 16.773 -7.489 1.00 98.81 419 ALA A C 1
ATOM 3193 O O . ALA A 1 419 ? -5.695 16.490 -6.572 1.00 98.81 419 ALA A O 1
ATOM 3194 N N . ALA A 1 420 ? -5.311 17.444 -8.577 1.00 98.44 420 ALA A N 1
ATOM 3195 C CA . ALA A 1 420 ? -6.687 17.874 -8.803 1.00 98.44 420 ALA A CA 1
ATOM 3196 C C . ALA A 1 420 ? -7.659 16.684 -8.881 1.00 98.44 420 ALA A C 1
ATOM 3198 O O . ALA A 1 420 ? -8.668 16.679 -8.173 1.00 98.44 420 ALA A O 1
ATOM 3199 N N . TRP A 1 421 ? -7.330 15.641 -9.650 1.00 97.88 421 TRP A N 1
ATOM 3200 C CA . TRP A 1 421 ? -8.124 14.407 -9.698 1.00 97.88 421 TRP A CA 1
ATOM 3201 C C . TRP A 1 421 ? -8.191 13.695 -8.348 1.00 97.88 421 TRP A C 1
ATOM 3203 O O . TRP A 1 421 ? -9.273 13.333 -7.876 1.00 97.88 421 TRP A O 1
ATOM 3213 N N . HIS A 1 422 ? -7.061 13.539 -7.660 1.00 98.50 422 HIS A N 1
ATOM 3214 C CA . HIS A 1 422 ? -7.056 12.825 -6.386 1.00 98.50 422 HIS A CA 1
ATOM 3215 C C . HIS A 1 422 ? -7.784 13.559 -5.262 1.00 98.50 422 HIS A C 1
ATOM 3217 O O . HIS A 1 422 ? -8.249 12.899 -4.330 1.00 98.50 422 HIS A O 1
ATOM 3223 N N . ARG A 1 423 ? -7.977 14.880 -5.351 1.00 98.50 423 ARG A N 1
ATOM 3224 C CA . ARG A 1 423 ? -8.833 15.622 -4.409 1.00 98.50 423 ARG A CA 1
ATOM 3225 C C . ARG A 1 423 ? -10.313 15.239 -4.513 1.00 98.50 423 ARG A C 1
ATOM 3227 O O . ARG A 1 423 ? -10.996 15.292 -3.496 1.00 98.50 423 ARG A O 1
ATOM 3234 N N . VAL A 1 424 ? -10.797 14.761 -5.664 1.00 96.94 424 VAL A N 1
ATOM 3235 C CA . VAL A 1 424 ? -12.180 14.253 -5.818 1.00 96.94 424 VAL A CA 1
ATOM 3236 C C . VAL A 1 424 ? -12.424 13.006 -4.973 1.00 96.94 424 VAL A C 1
ATOM 3238 O O . VAL A 1 424 ? -13.465 12.867 -4.330 1.00 96.94 424 VAL A O 1
ATOM 3241 N N . GLY A 1 425 ? -11.452 12.091 -4.983 1.00 96.69 425 GLY A N 1
ATOM 3242 C CA . GLY A 1 425 ? -11.471 10.859 -4.196 1.00 96.69 425 GLY A CA 1
ATOM 3243 C C . GLY A 1 425 ? -10.820 10.989 -2.823 1.00 96.69 425 GLY A C 1
ATOM 3244 O O . GLY A 1 425 ? -10.628 9.978 -2.156 1.00 96.69 425 GLY A O 1
ATOM 3245 N N . PHE A 1 426 ? -10.403 12.195 -2.427 1.00 98.50 426 PHE A N 1
ATOM 3246 C CA . PHE A 1 426 ? -9.604 12.468 -1.227 1.00 98.50 426 PHE A CA 1
ATOM 3247 C C . PHE A 1 426 ? -8.400 11.514 -1.047 1.00 98.50 426 PHE A C 1
ATOM 3249 O O . PHE A 1 426 ? -8.097 11.070 0.059 1.00 98.50 426 PHE A O 1
ATOM 3256 N N . GLY A 1 427 ? -7.747 11.145 -2.154 1.00 98.38 427 GLY A N 1
ATOM 3257 C CA . GLY A 1 427 ? -6.599 10.232 -2.200 1.00 98.38 427 GLY A CA 1
ATOM 3258 C C . GLY A 1 427 ? -6.918 8.736 -2.026 1.00 98.38 427 GLY A C 1
ATOM 3259 O O . GLY A 1 427 ? -5.993 7.916 -2.031 1.00 98.38 427 GLY A O 1
ATOM 3260 N N . TRP A 1 428 ? -8.191 8.348 -1.878 1.00 98.75 428 TRP A N 1
ATOM 3261 C CA . TRP A 1 428 ? -8.595 6.956 -1.627 1.00 98.75 428 TRP A CA 1
ATOM 3262 C C . TRP A 1 428 ? -8.651 6.078 -2.876 1.00 98.75 428 TRP A C 1
ATOM 3264 O O . TRP A 1 428 ? -8.388 4.889 -2.758 1.00 98.75 428 TRP A O 1
ATOM 3274 N N . MET A 1 429 ? -8.894 6.646 -4.058 1.00 98.25 429 MET A N 1
ATOM 3275 C CA . MET A 1 429 ? -8.834 5.900 -5.322 1.00 98.25 429 MET A CA 1
ATOM 3276 C C . MET A 1 429 ? -7.370 5.743 -5.760 1.00 98.25 429 MET A C 1
ATOM 3278 O O . MET A 1 429 ? -6.760 6.679 -6.281 1.00 98.25 429 MET A O 1
ATOM 3282 N N . GLY A 1 430 ? -6.783 4.583 -5.458 1.00 97.25 430 GLY A N 1
ATOM 3283 C CA . GLY A 1 430 ? -5.381 4.241 -5.701 1.00 97.25 430 GLY A CA 1
ATOM 3284 C C . GLY A 1 430 ? -5.065 3.816 -7.129 1.00 97.25 430 GLY A C 1
ATOM 3285 O O . GLY A 1 430 ? -3.903 3.866 -7.540 1.00 97.25 430 GLY A O 1
ATOM 3286 N N . ARG A 1 431 ? -6.086 3.388 -7.868 1.00 97.94 431 ARG A N 1
ATOM 3287 C CA . ARG A 1 431 ? -5.980 2.807 -9.207 1.00 97.94 431 ARG A CA 1
ATOM 3288 C C . ARG A 1 431 ? -6.875 3.509 -10.218 1.00 97.94 431 ARG A C 1
ATOM 3290 O O . ARG A 1 431 ? -7.207 2.899 -11.221 1.00 97.94 431 ARG A O 1
ATOM 3297 N N . ALA A 1 432 ? -7.200 4.780 -9.967 1.00 97.44 432 ALA A N 1
ATOM 3298 C CA . ALA A 1 432 ? -7.881 5.677 -10.899 1.00 97.44 432 ALA A CA 1
ATOM 3299 C C . ALA A 1 432 ? -7.218 5.698 -12.303 1.00 97.44 432 ALA A C 1
ATOM 3301 O O . ALA A 1 432 ? -6.069 5.262 -12.439 1.00 97.44 432 ALA A O 1
ATOM 3302 N N . PRO A 1 433 ? -7.917 6.169 -13.362 1.00 98.25 433 PRO A N 1
ATOM 3303 C CA . PRO A 1 433 ? -7.463 6.024 -14.753 1.00 98.25 433 PRO A CA 1
ATOM 3304 C C . PRO A 1 433 ? -6.041 6.527 -15.045 1.00 98.25 433 PRO A C 1
ATOM 3306 O O . PRO A 1 433 ? -5.349 5.985 -15.906 1.00 98.25 433 PRO A O 1
ATOM 3309 N N . ASP A 1 434 ? -5.583 7.534 -14.309 1.00 97.94 434 ASP A N 1
ATOM 3310 C CA . ASP A 1 434 ? -4.246 8.120 -14.379 1.00 97.94 434 ASP A CA 1
ATOM 3311 C C . ASP A 1 434 ? -3.124 7.173 -13.940 1.00 97.94 434 ASP A C 1
ATOM 3313 O O . ASP A 1 434 ? -1.991 7.338 -14.386 1.00 97.94 434 ASP A O 1
ATOM 3317 N N . TYR A 1 435 ? -3.396 6.157 -13.115 1.00 98.25 435 TYR A N 1
ATOM 3318 C CA . TYR A 1 435 ? -2.347 5.257 -12.633 1.00 98.25 435 TYR A CA 1
ATOM 3319 C C . TYR A 1 435 ? -1.630 4.552 -13.796 1.00 98.25 435 TYR A C 1
ATOM 3321 O O . TYR A 1 435 ? -0.400 4.580 -13.895 1.00 98.25 435 TYR A O 1
ATOM 3329 N N . MET A 1 436 ? -2.396 3.962 -14.721 1.00 97.25 436 MET A N 1
ATOM 3330 C CA . MET A 1 436 ? -1.820 3.291 -15.891 1.00 97.25 436 MET A CA 1
ATOM 3331 C C . MET A 1 436 ? -1.319 4.262 -16.958 1.00 97.25 436 MET A C 1
ATOM 3333 O O . MET A 1 436 ? -0.530 3.854 -17.811 1.00 97.25 436 MET A O 1
ATOM 3337 N N . ALA A 1 437 ? -1.658 5.551 -16.872 1.00 97.00 437 ALA A N 1
ATOM 3338 C CA . ALA A 1 437 ? -1.059 6.567 -17.729 1.00 97.00 437 ALA A CA 1
ATOM 3339 C C . ALA A 1 437 ? 0.450 6.734 -17.498 1.00 97.00 437 ALA A C 1
ATOM 3341 O O . ALA A 1 437 ? 1.165 7.111 -18.425 1.00 97.00 437 ALA A O 1
ATOM 3342 N N . GLY A 1 438 ? 0.963 6.335 -16.326 1.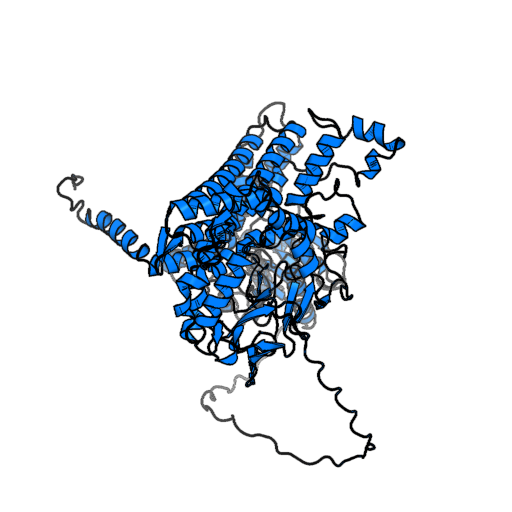00 95.69 438 GLY A N 1
ATOM 3343 C CA . GLY A 1 438 ? 2.404 6.268 -16.079 1.00 95.69 438 GLY A CA 1
ATOM 3344 C C . GLY A 1 438 ? 3.156 5.313 -17.020 1.00 95.69 438 GLY A C 1
ATOM 3345 O O . GLY A 1 438 ? 4.337 5.529 -17.275 1.00 95.69 438 GLY A O 1
ATOM 3346 N N . LEU A 1 439 ? 2.485 4.286 -17.559 1.00 95.62 439 LEU A N 1
ATOM 3347 C CA . LEU A 1 439 ? 3.031 3.392 -18.591 1.00 95.62 439 LEU A CA 1
ATOM 3348 C C . LEU A 1 439 ? 2.500 3.767 -19.977 1.00 95.62 439 LEU A C 1
ATOM 3350 O O . LEU A 1 439 ? 3.262 3.951 -20.922 1.00 95.62 439 LEU A O 1
ATOM 3354 N N . LEU A 1 440 ? 1.178 3.858 -20.106 1.00 96.69 440 LEU A N 1
ATOM 3355 C CA . LEU A 1 440 ? 0.508 3.970 -21.399 1.00 96.69 440 LEU A CA 1
ATOM 3356 C C . LEU A 1 440 ? 0.752 5.332 -22.059 1.00 96.69 440 LEU A C 1
ATOM 3358 O O . LEU A 1 440 ? 0.892 5.402 -23.277 1.00 96.69 440 LEU A O 1
ATOM 3362 N N . GLY A 1 441 ? 0.932 6.386 -21.258 1.00 95.56 441 GLY A N 1
ATOM 3363 C CA . GLY A 1 441 ? 1.355 7.707 -21.722 1.00 95.56 441 GLY A CA 1
ATOM 3364 C C . GLY A 1 441 ? 2.821 7.780 -22.168 1.00 95.56 441 GLY A C 1
ATOM 3365 O O . GLY A 1 441 ? 3.264 8.850 -22.570 1.00 95.56 441 GLY A O 1
ATOM 3366 N N . MET A 1 442 ? 3.586 6.683 -22.085 1.00 95.75 442 MET A N 1
ATOM 3367 C CA . MET A 1 442 ? 4.943 6.563 -22.640 1.00 95.75 442 MET A CA 1
ATOM 3368 C C . MET A 1 442 ? 4.998 5.728 -23.920 1.00 95.75 442 MET A C 1
ATOM 3370 O O . MET A 1 442 ? 6.041 5.708 -24.566 1.00 95.75 442 MET A O 1
ATOM 3374 N N . LEU A 1 443 ? 3.916 5.042 -24.313 1.00 96.69 443 LEU A N 1
ATOM 3375 C CA . LEU A 1 443 ? 3.941 4.134 -25.468 1.00 96.69 443 LEU A CA 1
ATOM 3376 C C . LEU A 1 443 ? 4.357 4.828 -26.772 1.00 96.69 443 LEU A C 1
ATOM 3378 O O . LEU A 1 443 ? 5.001 4.193 -27.597 1.00 96.69 443 LEU A O 1
ATOM 3382 N N . GLY A 1 444 ? 4.039 6.114 -26.949 1.00 95.06 444 GLY A N 1
ATOM 3383 C CA . GLY A 1 444 ? 4.462 6.889 -28.117 1.00 95.06 444 GLY A CA 1
ATOM 3384 C C . GLY A 1 444 ? 5.978 7.084 -28.180 1.00 95.06 444 GLY A C 1
ATOM 3385 O O . GLY A 1 444 ? 6.607 6.687 -29.162 1.00 95.06 444 GLY A O 1
ATOM 3386 N N . ALA A 1 445 ? 6.559 7.640 -27.110 1.00 94.12 445 ALA A N 1
ATOM 3387 C CA . ALA A 1 445 ? 8.000 7.884 -26.990 1.00 94.12 445 ALA A CA 1
ATOM 3388 C C . ALA A 1 445 ? 8.818 6.581 -26.942 1.00 94.12 445 ALA A C 1
ATOM 3390 O O . ALA A 1 445 ? 9.928 6.521 -27.458 1.00 94.12 445 ALA A O 1
ATOM 3391 N N . ASN A 1 446 ? 8.245 5.515 -26.374 1.00 95.50 446 ASN A N 1
ATOM 3392 C CA . ASN A 1 446 ? 8.900 4.218 -26.205 1.00 95.50 446 ASN A CA 1
ATOM 3393 C C . ASN A 1 446 ? 8.469 3.180 -27.246 1.00 95.50 446 ASN A C 1
ATOM 3395 O O . ASN A 1 446 ? 8.708 1.997 -27.034 1.00 95.50 446 ASN A O 1
ATOM 3399 N N . ALA A 1 447 ? 7.826 3.570 -28.348 1.00 96.38 447 ALA A N 1
ATOM 3400 C CA . ALA A 1 447 ? 7.247 2.612 -29.292 1.00 96.38 447 ALA A CA 1
ATOM 3401 C C . ALA A 1 447 ? 8.270 1.590 -29.813 1.00 96.38 447 ALA A C 1
ATOM 3403 O O . ALA A 1 447 ? 7.971 0.402 -29.870 1.00 96.38 447 ALA A O 1
ATOM 3404 N N . GLU A 1 448 ? 9.497 2.028 -30.101 1.00 95.06 448 GLU A N 1
ATOM 3405 C CA . GLU A 1 448 ? 10.578 1.170 -30.607 1.00 95.06 448 GLU A CA 1
ATOM 3406 C C . GLU A 1 448 ? 10.985 0.063 -29.619 1.00 95.06 448 GLU A C 1
ATOM 3408 O O . GLU A 1 448 ? 11.419 -1.009 -30.042 1.00 95.06 448 GLU A O 1
ATOM 3413 N N . LEU A 1 449 ? 10.758 0.256 -28.309 1.00 94.31 449 LEU A N 1
ATOM 3414 C CA . LEU A 1 449 ? 10.956 -0.783 -27.286 1.00 94.31 449 LEU A CA 1
ATOM 3415 C C . LEU A 1 449 ? 10.096 -2.026 -27.562 1.00 94.31 449 LEU A C 1
ATOM 3417 O O . LEU A 1 449 ? 10.441 -3.122 -27.122 1.00 94.31 449 LEU A O 1
ATOM 3421 N N . TYR A 1 450 ? 8.984 -1.854 -28.277 1.00 96.75 450 TYR A N 1
ATOM 3422 C CA . TYR A 1 450 ? 7.989 -2.887 -28.537 1.00 96.75 450 TYR A CA 1
ATOM 3423 C C . TYR A 1 450 ? 8.142 -3.559 -29.902 1.00 96.75 450 TYR A C 1
ATOM 3425 O O . TYR A 1 450 ? 7.340 -4.435 -30.209 1.00 96.75 450 TYR A O 1
ATOM 3433 N N . ALA A 1 451 ? 9.159 -3.224 -30.706 1.00 95.81 451 ALA A N 1
ATOM 3434 C CA . ALA A 1 451 ? 9.388 -3.877 -31.998 1.00 95.81 451 ALA A CA 1
ATOM 3435 C C . ALA A 1 451 ? 9.402 -5.422 -31.859 1.00 95.81 451 ALA A C 1
ATOM 3437 O O . ALA A 1 451 ? 10.021 -5.948 -30.921 1.00 95.81 451 ALA A O 1
ATOM 3438 N N . PRO A 1 452 ? 8.733 -6.176 -32.757 1.00 97.06 452 PRO A N 1
ATOM 3439 C CA . PRO A 1 452 ? 8.078 -5.734 -34.000 1.00 97.06 452 PRO A CA 1
ATOM 3440 C C . PRO A 1 452 ? 6.629 -5.222 -33.831 1.00 97.06 452 PRO A C 1
ATOM 3442 O O . PRO A 1 452 ? 5.929 -5.011 -34.815 1.00 97.06 452 PRO A O 1
ATOM 3445 N N . PHE A 1 453 ? 6.146 -5.066 -32.597 1.00 98.25 453 PHE A N 1
ATOM 3446 C CA . PHE A 1 453 ? 4.805 -4.574 -32.260 1.00 98.25 453 PHE A CA 1
ATOM 3447 C C . PHE A 1 453 ? 4.782 -3.065 -31.953 1.00 98.25 453 PHE A C 1
ATOM 3449 O O . PHE A 1 453 ? 3.900 -2.568 -31.247 1.00 98.25 453 PHE A O 1
ATOM 3456 N N . ASP A 1 454 ? 5.746 -2.305 -32.463 1.00 97.88 454 ASP A N 1
ATOM 3457 C CA . ASP A 1 454 ? 5.850 -0.861 -32.249 1.00 97.88 454 ASP A CA 1
ATOM 3458 C C . ASP A 1 454 ? 4.653 -0.096 -32.840 1.00 97.88 454 ASP A C 1
ATOM 3460 O O . ASP A 1 454 ? 4.142 0.830 -32.205 1.00 97.88 454 ASP A O 1
ATOM 3464 N N . GLU A 1 455 ? 4.093 -0.544 -33.966 1.00 98.19 455 GLU A N 1
ATOM 3465 C CA . GLU A 1 455 ? 2.836 0.005 -34.501 1.00 98.19 455 GLU A CA 1
ATOM 3466 C C . GLU A 1 455 ? 1.642 -0.213 -33.556 1.00 98.19 455 GLU A C 1
ATOM 3468 O O . GLU A 1 455 ? 0.794 0.674 -33.400 1.00 98.19 455 GLU A O 1
ATOM 3473 N N . ASN A 1 456 ? 1.601 -1.342 -32.836 1.00 98.44 456 ASN A N 1
ATOM 3474 C CA . ASN A 1 456 ? 0.587 -1.564 -31.805 1.00 98.44 456 ASN A CA 1
ATOM 3475 C C . ASN A 1 456 ? 0.767 -0.576 -30.654 1.00 98.44 456 ASN A C 1
ATOM 3477 O O . ASN A 1 456 ? -0.214 0.023 -30.210 1.00 98.44 456 ASN A O 1
ATOM 3481 N N . ALA A 1 457 ? 2.006 -0.357 -30.201 1.00 98.00 457 ALA A N 1
ATOM 3482 C CA . ALA A 1 457 ? 2.308 0.628 -29.166 1.00 98.00 457 ALA A CA 1
ATOM 3483 C C . ALA A 1 457 ? 1.875 2.043 -29.592 1.00 98.00 457 ALA A C 1
ATOM 3485 O O . ALA A 1 457 ? 1.206 2.735 -28.823 1.00 98.00 457 ALA A O 1
ATOM 3486 N N . ARG A 1 458 ? 2.149 2.451 -30.840 1.00 97.50 458 ARG A N 1
ATOM 3487 C CA . ARG A 1 458 ? 1.705 3.746 -31.397 1.00 97.50 458 ARG A CA 1
ATOM 3488 C C . ARG A 1 458 ? 0.187 3.861 -31.474 1.00 97.50 458 ARG A C 1
ATOM 3490 O O . ARG A 1 458 ? -0.374 4.898 -31.115 1.00 97.50 458 ARG A O 1
ATOM 3497 N N . ARG A 1 459 ? -0.499 2.803 -31.909 1.00 97.38 459 ARG A N 1
ATOM 3498 C CA . ARG A 1 459 ? -1.968 2.754 -31.968 1.00 97.38 459 ARG A CA 1
ATOM 3499 C C . ARG A 1 459 ? -2.597 2.860 -30.578 1.00 97.38 459 ARG A C 1
ATOM 3501 O O . ARG A 1 459 ? -3.551 3.622 -30.392 1.00 97.38 459 ARG A O 1
ATOM 3508 N N . TRP A 1 460 ? -2.059 2.128 -29.606 1.00 97.56 460 TRP A N 1
ATOM 3509 C CA . TRP A 1 460 ? -2.512 2.184 -28.219 1.00 97.56 460 TRP A CA 1
ATOM 3510 C C . TRP A 1 460 ? -2.220 3.531 -27.573 1.00 97.56 460 TRP A C 1
ATOM 3512 O O . TRP A 1 460 ? -3.093 4.044 -26.882 1.00 97.56 460 TRP A O 1
ATOM 3522 N N . TYR A 1 461 ? -1.070 4.145 -27.859 1.00 97.06 461 TYR A N 1
ATOM 3523 C CA . TYR A 1 461 ? -0.767 5.506 -27.422 1.00 97.06 461 TYR A CA 1
ATOM 3524 C C . TYR A 1 461 ? -1.823 6.504 -27.908 1.00 97.06 461 TYR A C 1
ATOM 3526 O O . TYR A 1 461 ? -2.405 7.218 -27.092 1.00 97.06 461 TYR A O 1
ATOM 3534 N N . ARG A 1 462 ? -2.147 6.489 -29.213 1.00 96.44 462 ARG A N 1
ATOM 3535 C CA . ARG A 1 462 ? -3.195 7.360 -29.774 1.00 96.44 462 ARG A CA 1
ATOM 3536 C C . ARG A 1 462 ? -4.544 7.136 -29.098 1.00 96.44 462 ARG A C 1
ATOM 3538 O O . ARG A 1 462 ? -5.164 8.080 -28.622 1.00 96.44 462 ARG A O 1
ATOM 3545 N N . THR A 1 463 ? -4.963 5.876 -28.988 1.00 94.81 463 THR A N 1
ATOM 3546 C CA . THR A 1 463 ? -6.238 5.505 -28.352 1.00 94.81 463 THR A CA 1
ATOM 3547 C C . THR A 1 463 ? -6.297 5.968 -26.897 1.00 94.81 463 THR A C 1
ATOM 3549 O O . THR A 1 463 ? -7.301 6.526 -26.452 1.00 94.81 463 THR A O 1
ATOM 3552 N N . PHE A 1 464 ? -5.214 5.746 -26.152 1.00 94.25 464 PHE A N 1
ATOM 3553 C CA . PHE A 1 464 ? -5.128 6.068 -24.737 1.00 94.25 464 PHE A CA 1
ATOM 3554 C C . PHE A 1 464 ? -5.155 7.574 -24.486 1.00 94.25 464 PHE A C 1
ATOM 3556 O O . PHE A 1 464 ? -5.793 8.031 -23.542 1.00 94.25 464 PHE A O 1
ATOM 3563 N N . GLN A 1 465 ? -4.524 8.345 -25.365 1.00 95.31 465 GLN A N 1
ATOM 3564 C CA . GLN A 1 465 ? -4.520 9.792 -25.258 1.00 95.31 465 GLN A CA 1
ATOM 3565 C C . GLN A 1 465 ? -5.858 10.410 -25.686 1.00 95.31 465 GLN A C 1
ATOM 3567 O O . GLN A 1 465 ? -6.402 11.243 -24.965 1.00 95.31 465 GLN A O 1
ATOM 3572 N N . GLU A 1 466 ? -6.408 9.990 -26.825 1.00 95.69 466 GLU A N 1
ATOM 3573 C CA . GLU A 1 466 ? -7.586 10.629 -27.424 1.00 95.69 466 GLU A CA 1
ATOM 3574 C C . GLU A 1 466 ? -8.900 10.211 -26.767 1.00 95.69 466 GLU A C 1
ATOM 3576 O O . GLU A 1 466 ? -9.784 11.042 -26.591 1.00 95.69 466 GLU A O 1
ATOM 3581 N N . ARG A 1 467 ? -9.060 8.928 -26.420 1.00 94.81 467 ARG A N 1
ATOM 3582 C CA . ARG A 1 467 ? -10.315 8.394 -25.855 1.00 94.81 467 ARG A CA 1
ATOM 3583 C C . ARG A 1 467 ? -10.244 8.180 -24.352 1.00 94.81 467 ARG A C 1
ATOM 3585 O O . ARG A 1 467 ? -11.284 8.160 -23.697 1.00 94.81 467 ARG A O 1
ATOM 3592 N N . MET A 1 468 ? -9.035 8.046 -23.811 1.00 96.81 468 MET A N 1
ATOM 3593 C CA . MET A 1 468 ? -8.789 7.835 -22.387 1.00 96.81 468 MET A CA 1
ATOM 3594 C C . MET A 1 468 ? -9.556 6.635 -21.790 1.00 96.81 468 MET A C 1
ATOM 3596 O O . MET A 1 468 ? -10.197 6.776 -20.744 1.00 96.81 468 MET A O 1
ATOM 3600 N N . PRO A 1 469 ? -9.540 5.445 -22.434 1.00 97.19 469 PRO A N 1
ATOM 3601 C CA . PRO A 1 469 ? -10.125 4.252 -21.841 1.00 97.19 469 PRO A CA 1
ATOM 3602 C C . PRO A 1 469 ? -9.475 3.962 -20.488 1.00 97.19 469 PRO A C 1
ATOM 3604 O O . PRO A 1 469 ? -8.267 4.128 -20.308 1.00 97.19 469 PRO A O 1
ATOM 3607 N N . TYR A 1 470 ? -10.276 3.503 -19.536 1.00 98.62 470 TYR A N 1
ATOM 3608 C CA . TYR A 1 470 ? -9.779 3.136 -18.223 1.00 98.62 470 TYR A CA 1
ATOM 3609 C C . TYR A 1 470 ? -9.054 1.792 -18.315 1.00 98.62 470 TYR A C 1
ATOM 3611 O O . TYR A 1 470 ? -9.645 0.783 -18.705 1.00 98.62 470 TYR A O 1
ATOM 3619 N N . VAL A 1 471 ? -7.770 1.767 -17.959 1.00 98.56 471 VAL A N 1
ATOM 3620 C CA . VAL A 1 471 ? -6.939 0.562 -17.987 1.00 98.56 471 VAL A CA 1
ATOM 3621 C C . VAL A 1 471 ? -6.428 0.239 -16.584 1.00 98.56 471 VAL A C 1
ATOM 3623 O O . VAL A 1 471 ? -5.893 1.117 -15.909 1.00 98.56 471 VAL A O 1
ATOM 3626 N N . ASN A 1 472 ? -6.577 -1.015 -16.148 1.00 97.50 472 ASN A N 1
ATOM 3627 C CA . ASN A 1 472 ? -5.877 -1.548 -14.971 1.00 97.50 472 ASN A CA 1
ATOM 3628 C C . ASN A 1 472 ? -4.575 -2.259 -15.393 1.00 97.50 472 ASN A C 1
ATOM 3630 O O . ASN A 1 472 ? -4.270 -2.364 -16.581 1.00 97.50 472 ASN A O 1
ATOM 3634 N N . HIS A 1 473 ? -3.850 -2.830 -14.432 1.00 96.12 473 HIS A N 1
ATOM 3635 C CA . HIS A 1 473 ? -2.889 -3.890 -14.730 1.00 96.12 473 HIS A CA 1
ATOM 3636 C C . HIS A 1 473 ? -3.216 -5.192 -13.995 1.00 96.12 473 HIS A C 1
ATOM 3638 O O . HIS A 1 473 ? -3.690 -5.170 -12.859 1.00 96.12 473 HIS A O 1
ATOM 3644 N N . ALA A 1 474 ? -2.855 -6.316 -14.610 1.00 96.25 474 ALA A N 1
ATOM 3645 C CA . ALA A 1 474 ? -2.896 -7.659 -14.049 1.00 96.25 474 ALA A CA 1
ATOM 3646 C C . ALA A 1 474 ? -1.469 -8.244 -14.070 1.00 96.25 474 ALA A C 1
ATOM 3648 O O . ALA A 1 474 ? -1.093 -8.970 -14.990 1.00 96.25 474 ALA A O 1
ATOM 3649 N N . LEU A 1 475 ? -0.650 -7.865 -13.076 1.00 93.12 475 LEU A N 1
ATOM 3650 C CA . LEU A 1 475 ? 0.796 -8.157 -13.043 1.00 93.12 475 LEU A CA 1
ATOM 3651 C C . LEU A 1 475 ? 1.160 -9.311 -12.109 1.00 93.12 475 LEU A C 1
ATOM 3653 O O . LEU A 1 475 ? 1.817 -10.277 -12.506 1.00 93.12 475 LEU A O 1
ATOM 3657 N N . VAL A 1 476 ? 0.727 -9.197 -10.853 1.00 91.75 476 VAL A N 1
ATOM 3658 C CA . VAL A 1 476 ? 1.157 -10.073 -9.763 1.00 91.75 476 VAL A CA 1
ATOM 3659 C C . VAL A 1 476 ? 0.535 -11.453 -9.930 1.00 91.75 476 VAL A C 1
ATOM 3661 O O . VAL A 1 476 ? -0.686 -11.603 -10.052 1.00 91.75 476 VAL A O 1
ATOM 3664 N N . ASN A 1 477 ? 1.388 -12.471 -9.913 1.00 93.19 477 ASN A N 1
ATOM 3665 C CA . ASN A 1 477 ? 0.951 -13.857 -9.995 1.00 93.19 477 ASN A CA 1
ATOM 3666 C C . ASN A 1 477 ? 0.149 -14.271 -8.743 1.00 93.19 477 ASN A C 1
ATOM 3668 O O . ASN A 1 477 ? 0.398 -13.740 -7.651 1.00 93.19 477 ASN A O 1
ATOM 3672 N N . PRO A 1 478 ? -0.805 -15.214 -8.870 1.00 93.75 478 PRO A N 1
ATOM 3673 C CA . PRO A 1 478 ? -1.477 -15.847 -7.737 1.00 93.75 478 PRO A CA 1
ATOM 3674 C C . PRO A 1 478 ? -0.481 -16.298 -6.656 1.00 93.75 478 PRO A C 1
ATOM 3676 O O . PRO A 1 478 ? 0.629 -16.711 -6.985 1.00 93.75 478 PRO A O 1
ATOM 3679 N N . PRO A 1 479 ? -0.829 -16.218 -5.359 1.00 89.81 479 PRO A N 1
ATOM 3680 C CA . PRO A 1 479 ? 0.052 -16.580 -4.248 1.00 89.81 479 PRO A CA 1
ATOM 3681 C C . PRO A 1 479 ? 0.192 -18.106 -4.080 1.00 89.81 479 PRO A C 1
ATOM 3683 O O . PRO A 1 479 ? 0.101 -18.615 -2.967 1.00 89.81 479 PRO A O 1
ATOM 3686 N N . VAL A 1 480 ? 0.394 -18.831 -5.177 1.00 89.88 480 VAL A N 1
ATOM 3687 C CA . VAL A 1 480 ? 0.498 -20.292 -5.244 1.00 89.88 480 VAL A CA 1
ATOM 3688 C C . VAL A 1 480 ? 1.938 -20.642 -5.596 1.00 89.88 480 VAL A C 1
ATOM 3690 O O . VAL A 1 480 ? 2.537 -19.969 -6.425 1.00 89.88 480 VAL A O 1
ATOM 3693 N N . ASP A 1 481 ? 2.523 -21.644 -4.939 1.00 90.62 481 ASP A N 1
ATOM 3694 C CA . ASP A 1 481 ? 3.843 -22.175 -5.303 1.00 90.62 481 ASP A CA 1
ATOM 3695 C C . ASP A 1 481 ? 4.969 -21.134 -5.441 1.00 90.62 481 ASP A C 1
ATOM 3697 O O . ASP A 1 481 ? 5.897 -21.293 -6.224 1.00 90.62 481 ASP A O 1
ATOM 3701 N N . ARG A 1 482 ? 4.959 -20.077 -4.617 1.00 87.88 482 ARG A N 1
ATOM 3702 C CA . ARG A 1 482 ? 5.979 -19.003 -4.648 1.00 87.88 482 ARG A CA 1
ATOM 3703 C C . ARG A 1 482 ? 7.425 -19.462 -4.425 1.00 87.88 482 ARG A C 1
ATOM 3705 O O . ARG A 1 482 ? 8.345 -18.683 -4.638 1.00 87.88 482 ARG A O 1
ATOM 3712 N N . HIS A 1 483 ? 7.621 -20.693 -3.963 1.00 85.56 483 HIS A N 1
ATOM 3713 C CA . HIS A 1 483 ? 8.933 -21.321 -3.828 1.00 85.56 483 HIS A CA 1
ATOM 3714 C C . HIS A 1 483 ? 9.495 -21.822 -5.173 1.00 85.56 483 HIS A C 1
ATOM 3716 O O . HIS A 1 483 ? 10.656 -22.221 -5.229 1.00 85.56 483 HIS A O 1
ATOM 3722 N N . ARG A 1 484 ? 8.687 -21.805 -6.241 1.00 88.44 484 ARG A N 1
ATOM 3723 C CA . ARG A 1 484 ? 9.031 -22.260 -7.591 1.00 88.44 484 ARG A CA 1
ATOM 3724 C C . ARG A 1 484 ? 9.149 -21.070 -8.553 1.00 88.44 484 ARG A C 1
ATOM 3726 O O . ARG A 1 484 ? 8.487 -20.047 -8.347 1.00 88.44 484 ARG A O 1
ATOM 3733 N N . PRO A 1 485 ? 9.970 -21.178 -9.613 1.00 86.75 485 PRO A N 1
ATOM 3734 C CA . PRO A 1 485 ? 10.009 -20.192 -10.688 1.00 86.75 485 PRO A CA 1
ATOM 3735 C C . PRO A 1 485 ? 8.631 -19.998 -11.345 1.00 86.75 485 PRO A C 1
ATOM 3737 O O . PRO A 1 485 ? 7.879 -20.968 -11.465 1.00 86.75 485 PRO A O 1
ATOM 3740 N N . PRO A 1 486 ? 8.283 -18.781 -11.812 1.00 85.19 486 PRO A N 1
ATOM 3741 C CA . PRO A 1 486 ? 6.972 -18.531 -12.406 1.00 85.19 486 PRO A CA 1
ATOM 3742 C C . PRO A 1 486 ? 6.650 -19.413 -13.605 1.00 85.19 486 PRO A C 1
ATOM 3744 O O . PRO A 1 486 ? 5.524 -19.874 -13.773 1.00 85.19 486 PRO A O 1
ATOM 3747 N N . ASP A 1 487 ? 7.662 -19.687 -14.410 1.00 85.62 487 ASP A N 1
ATOM 3748 C CA . ASP A 1 487 ? 7.576 -20.546 -15.570 1.00 85.62 487 ASP A CA 1
ATOM 3749 C C . ASP A 1 487 ? 7.509 -22.038 -15.217 1.00 85.62 487 ASP A C 1
ATOM 3751 O O . ASP A 1 487 ? 7.480 -22.845 -16.126 1.00 85.62 487 ASP A O 1
ATOM 3755 N N . GLU A 1 488 ? 7.421 -22.460 -13.956 1.00 89.25 488 GLU A N 1
ATOM 3756 C CA . GLU A 1 488 ? 7.136 -23.860 -13.592 1.00 89.25 488 GLU A CA 1
ATOM 3757 C C . GLU A 1 488 ? 5.689 -24.086 -13.118 1.00 89.25 488 GLU A C 1
ATOM 3759 O O . GLU A 1 488 ? 5.276 -25.229 -12.912 1.00 89.25 488 GLU A O 1
ATOM 3764 N N . VAL A 1 489 ? 4.903 -23.016 -12.974 1.00 90.81 489 VAL A N 1
ATOM 3765 C CA . VAL A 1 489 ? 3.533 -23.035 -12.424 1.00 90.81 489 VAL A CA 1
ATOM 3766 C C . VAL A 1 489 ? 2.509 -22.743 -13.533 1.00 90.81 489 VAL A C 1
ATOM 3768 O O . VAL A 1 489 ? 1.658 -21.858 -13.426 1.00 90.81 489 VAL A O 1
ATOM 3771 N N . SER A 1 490 ? 2.632 -23.449 -14.664 1.00 89.62 490 SER A N 1
ATOM 3772 C CA . SER A 1 490 ? 1.798 -23.238 -15.864 1.00 89.62 490 SER A CA 1
ATOM 3773 C C . SER A 1 490 ? 0.328 -23.593 -15.681 1.00 89.62 490 SER A C 1
ATOM 3775 O O . SER A 1 490 ? -0.506 -23.119 -16.437 1.00 89.62 490 SER A O 1
ATOM 3777 N N . ASP A 1 491 ? -0.017 -24.410 -14.695 1.00 92.81 491 ASP A N 1
ATOM 3778 C CA . ASP A 1 491 ? -1.409 -24.720 -14.368 1.00 92.81 491 ASP A CA 1
ATOM 3779 C C . ASP A 1 491 ? -2.162 -23.520 -13.765 1.00 92.81 491 ASP A C 1
ATOM 3781 O O . ASP A 1 491 ? -3.390 -23.481 -13.816 1.00 92.81 491 ASP A O 1
ATOM 3785 N N . VAL A 1 492 ? -1.443 -22.522 -13.232 1.00 96.00 492 VAL A N 1
ATOM 3786 C CA . VAL A 1 492 ? -2.038 -21.352 -12.564 1.00 96.00 492 VAL A CA 1
ATOM 3787 C C . VAL A 1 492 ? -1.694 -20.038 -13.257 1.00 96.00 492 VAL A C 1
ATOM 3789 O O . VAL A 1 492 ? -2.552 -19.166 -13.394 1.00 96.00 492 VAL A O 1
ATOM 3792 N N . TYR A 1 493 ? -0.437 -19.829 -13.641 1.00 95.75 493 TYR A N 1
ATOM 3793 C CA . TYR A 1 493 ? 0.028 -18.525 -14.111 1.00 95.75 493 TYR A CA 1
ATOM 3794 C C . TYR A 1 493 ? -0.326 -18.302 -15.580 1.00 95.75 493 TYR A C 1
ATOM 3796 O O . TYR A 1 493 ? -0.298 -19.230 -16.386 1.00 95.75 493 TYR A O 1
ATOM 3804 N N . ILE A 1 494 ? -0.647 -17.048 -15.921 1.00 96.94 494 ILE A N 1
ATOM 3805 C CA . ILE A 1 494 ? -0.940 -16.674 -17.309 1.00 96.94 494 ILE A CA 1
ATOM 3806 C C . ILE A 1 494 ? 0.233 -17.057 -18.211 1.00 96.94 494 ILE A C 1
ATOM 3808 O O . ILE A 1 494 ? 1.358 -16.631 -17.968 1.00 96.94 494 ILE A O 1
ATOM 3812 N N . HIS A 1 495 ? -0.060 -17.821 -19.257 1.00 97.38 495 HIS A N 1
ATOM 3813 C CA . HIS A 1 495 ? 0.869 -18.179 -20.320 1.00 97.38 495 HIS A CA 1
ATOM 3814 C C . HIS A 1 495 ? 0.108 -18.355 -21.640 1.00 97.38 495 HIS A C 1
ATOM 3816 O O . HIS A 1 495 ? -1.117 -18.514 -21.669 1.00 97.38 495 HIS A O 1
ATOM 3822 N N . VAL A 1 496 ? 0.839 -18.312 -22.748 1.00 98.19 496 VAL A N 1
ATOM 3823 C CA . VAL A 1 496 ? 0.320 -18.613 -24.081 1.00 98.19 496 VAL A CA 1
ATOM 3824 C C . VAL A 1 496 ? 0.229 -20.125 -24.256 1.00 98.19 496 VAL A C 1
ATOM 3826 O O . VAL A 1 496 ? 1.227 -20.834 -24.186 1.00 98.19 496 VAL A O 1
ATOM 3829 N N . VAL A 1 497 ? -0.977 -20.610 -24.525 1.00 97.69 497 VAL A N 1
ATOM 3830 C CA . VAL A 1 497 ? -1.278 -22.025 -24.768 1.00 97.69 497 VAL A CA 1
ATOM 3831 C C . VAL A 1 497 ? -1.060 -22.384 -26.238 1.00 97.69 497 VAL A C 1
ATOM 3833 O O . VAL A 1 497 ? -0.610 -23.484 -26.554 1.00 97.69 497 VAL A O 1
ATOM 3836 N N . ARG A 1 498 ? -1.386 -21.465 -27.158 1.00 97.62 498 ARG A N 1
ATOM 3837 C CA . ARG A 1 498 ? -1.273 -21.693 -28.605 1.00 97.62 498 ARG A CA 1
ATOM 3838 C C . ARG A 1 498 ? -1.110 -20.386 -29.379 1.00 97.62 498 ARG A C 1
ATOM 3840 O O . ARG A 1 498 ? -1.795 -19.410 -29.093 1.00 97.62 498 ARG A O 1
ATOM 3847 N N . GLU A 1 499 ? -0.263 -20.403 -30.403 1.00 98.50 499 GLU A N 1
ATOM 3848 C CA . GLU A 1 499 ? -0.170 -19.349 -31.421 1.00 98.50 499 GLU A CA 1
ATOM 3849 C C . GLU A 1 499 ? -1.132 -19.669 -32.584 1.00 98.50 499 GLU A C 1
ATOM 3851 O O . GLU A 1 499 ? -1.241 -20.822 -33.008 1.00 98.50 499 GLU A O 1
ATOM 3856 N N . THR A 1 500 ? -1.856 -18.668 -33.086 1.00 98.38 500 THR A N 1
ATOM 3857 C CA . THR A 1 500 ? -2.778 -18.798 -34.227 1.00 98.38 500 THR A CA 1
ATOM 3858 C C . THR A 1 500 ? -2.617 -17.616 -35.179 1.00 98.38 500 THR A C 1
ATOM 3860 O O . THR A 1 500 ? -2.123 -16.559 -34.783 1.00 98.38 500 THR A O 1
ATOM 3863 N N . ASP A 1 501 ? -3.115 -17.745 -36.408 1.00 98.31 501 ASP A N 1
ATOM 3864 C CA . ASP A 1 501 ? -3.118 -16.637 -37.375 1.00 98.31 501 ASP A CA 1
ATOM 3865 C C . ASP A 1 501 ? -3.883 -15.409 -36.849 1.00 98.31 501 ASP A C 1
ATOM 3867 O O . ASP A 1 501 ? -3.533 -14.275 -37.159 1.00 98.31 501 ASP A O 1
ATOM 3871 N N . ALA A 1 502 ? -4.900 -15.625 -36.007 1.00 97.75 502 ALA A N 1
ATOM 3872 C CA . ALA A 1 502 ? -5.706 -14.561 -35.414 1.00 97.75 502 ALA A CA 1
ATOM 3873 C C . ALA A 1 502 ? -5.059 -13.899 -34.181 1.00 97.75 502 ALA A C 1
ATOM 3875 O O . ALA A 1 502 ? -5.498 -12.825 -33.774 1.00 97.75 502 ALA A O 1
ATOM 3876 N N . GLY A 1 503 ? -4.059 -14.529 -33.557 1.00 98.25 503 GLY A N 1
ATOM 3877 C CA . GLY A 1 503 ? -3.461 -14.053 -32.309 1.00 98.25 503 GLY A CA 1
ATOM 3878 C C . GLY A 1 503 ? -2.984 -15.167 -31.378 1.00 98.25 503 GLY A C 1
ATOM 3879 O O . GLY A 1 503 ? -2.828 -16.325 -31.775 1.00 98.25 503 GLY A O 1
ATOM 3880 N N . LEU A 1 504 ? -2.783 -14.816 -30.110 1.00 98.62 504 LEU A N 1
ATOM 3881 C CA . LEU A 1 504 ? -2.344 -15.722 -29.048 1.00 98.62 504 LEU A CA 1
ATOM 3882 C C . LEU A 1 504 ? -3.549 -16.247 -28.265 1.00 98.62 504 LEU A C 1
ATOM 3884 O O . LEU A 1 504 ? -4.393 -15.464 -27.843 1.00 98.62 504 LEU A O 1
ATOM 3888 N N . ILE A 1 505 ? -3.617 -17.550 -28.009 1.00 98.62 505 ILE A N 1
ATOM 3889 C CA . ILE A 1 505 ? -4.543 -18.115 -27.020 1.00 98.62 505 ILE A CA 1
ATOM 3890 C C . ILE A 1 505 ? -3.825 -18.146 -25.675 1.00 98.62 505 ILE A C 1
ATOM 3892 O O . ILE A 1 505 ? -2.803 -18.821 -25.552 1.00 98.62 505 ILE A O 1
ATOM 3896 N N . ALA A 1 506 ? -4.340 -17.429 -24.680 1.00 98.31 506 ALA A N 1
ATOM 3897 C CA . ALA A 1 506 ? -3.755 -17.335 -23.345 1.00 98.31 506 ALA A CA 1
ATOM 3898 C C . ALA A 1 506 ? -4.676 -17.940 -22.277 1.00 98.31 506 ALA A C 1
ATOM 3900 O O . ALA A 1 506 ? -5.902 -17.854 -22.363 1.00 98.31 506 ALA A O 1
ATOM 3901 N N . SER A 1 507 ? -4.092 -18.554 -21.251 1.00 98.44 507 SER A N 1
ATOM 3902 C CA . SER A 1 507 ? -4.832 -19.108 -20.111 1.00 98.44 507 SER A CA 1
ATOM 3903 C C . SER A 1 507 ? -4.058 -18.951 -18.813 1.00 98.44 507 SER A C 1
ATOM 3905 O O . SER A 1 507 ? -2.830 -18.881 -18.828 1.00 98.44 507 SER A O 1
ATOM 3907 N N . GLY A 1 508 ? -4.781 -18.888 -17.698 1.00 97.94 508 GLY A N 1
ATOM 3908 C CA . GLY A 1 508 ? -4.235 -18.758 -16.348 1.00 97.94 508 GLY A CA 1
ATOM 3909 C C . GLY A 1 508 ? -4.847 -17.583 -15.591 1.00 97.94 508 GLY A C 1
ATOM 3910 O O . GLY A 1 508 ? -5.835 -16.989 -16.018 1.00 97.94 508 GLY A O 1
ATOM 3911 N N . ALA A 1 509 ? -4.261 -17.225 -14.453 1.00 97.75 509 ALA A N 1
ATOM 3912 C CA . ALA A 1 509 ? -4.811 -16.215 -13.559 1.00 97.75 509 ALA A CA 1
ATOM 3913 C C . ALA A 1 509 ? -3.772 -15.212 -13.040 1.00 97.75 509 ALA A C 1
ATOM 3915 O O . ALA A 1 509 ? -2.558 -15.446 -13.037 1.00 97.75 509 ALA A O 1
ATOM 3916 N N . LYS A 1 510 ? -4.285 -14.081 -12.553 1.00 96.38 510 LYS A N 1
ATOM 3917 C CA . LYS A 1 510 ? -3.574 -13.035 -11.812 1.00 96.38 510 LYS A CA 1
ATOM 3918 C C . LYS A 1 510 ? -4.269 -12.773 -10.488 1.00 96.38 510 LYS A C 1
ATOM 3920 O O . LYS A 1 510 ? -5.493 -12.835 -10.396 1.00 96.38 510 LYS A O 1
ATOM 3925 N N . ASN A 1 511 ? -3.460 -12.493 -9.467 1.00 88.00 511 ASN A N 1
ATOM 3926 C CA . ASN A 1 511 ? -3.914 -12.416 -8.083 1.00 88.00 511 ASN A CA 1
ATOM 3927 C C . ASN A 1 511 ? -4.869 -11.244 -7.840 1.00 88.00 511 ASN A C 1
ATOM 3929 O O . ASN A 1 511 ? -6.047 -11.436 -7.580 1.00 88.00 511 ASN A O 1
ATOM 3933 N N . ILE A 1 512 ? -4.323 -10.027 -7.884 1.00 87.25 512 ILE A N 1
ATOM 3934 C CA . ILE A 1 512 ? -5.013 -8.802 -7.496 1.00 87.25 512 ILE A CA 1
ATOM 3935 C C . ILE A 1 512 ? -4.982 -7.867 -8.691 1.00 87.25 512 ILE A C 1
ATOM 3937 O O . ILE A 1 512 ? -3.938 -7.304 -9.024 1.00 87.25 512 ILE A O 1
ATOM 3941 N N . THR A 1 513 ? -6.145 -7.705 -9.310 1.00 95.81 513 THR A N 1
ATOM 3942 C CA . THR A 1 513 ? -6.373 -6.747 -10.391 1.00 95.81 513 THR A CA 1
ATOM 3943 C C . THR A 1 513 ? -7.354 -5.707 -9.867 1.00 95.81 513 THR A C 1
ATOM 3945 O O . THR A 1 513 ? -8.570 -5.785 -10.053 1.00 95.81 513 THR A O 1
ATOM 3948 N N . THR A 1 514 ? -6.814 -4.781 -9.077 1.00 98.44 514 THR A N 1
ATOM 3949 C CA . THR A 1 514 ? -7.592 -3.771 -8.361 1.00 98.44 514 THR A CA 1
ATOM 3950 C C . THR A 1 514 ? -8.441 -2.943 -9.323 1.00 98.44 514 THR A C 1
ATOM 3952 O O . THR A 1 514 ? -7.938 -2.369 -10.287 1.00 98.44 514 THR A O 1
ATOM 3955 N N . ASN A 1 515 ? -9.731 -2.864 -9.009 1.00 98.12 515 ASN A N 1
ATOM 3956 C CA . ASN A 1 515 ? -10.770 -2.145 -9.735 1.00 98.12 515 ASN A CA 1
ATOM 3957 C C . ASN A 1 515 ? -11.053 -2.644 -11.168 1.00 98.12 515 ASN A C 1
ATOM 3959 O O . ASN A 1 515 ? -11.718 -1.945 -11.930 1.00 98.12 515 ASN A O 1
ATOM 3963 N N . ALA A 1 516 ? -10.617 -3.860 -11.528 1.00 97.75 516 ALA A N 1
ATOM 3964 C CA . ALA A 1 516 ? -10.804 -4.424 -12.872 1.00 97.75 516 ALA A CA 1
ATOM 3965 C C . ALA A 1 516 ? -12.262 -4.465 -13.344 1.00 97.75 516 ALA A C 1
ATOM 3967 O O . ALA A 1 516 ? -12.545 -4.231 -14.516 1.00 97.75 516 ALA A O 1
ATOM 3968 N N . ALA A 1 517 ? -13.199 -4.685 -12.417 1.00 98.31 517 ALA A N 1
ATOM 3969 C CA . ALA A 1 517 ? -14.629 -4.699 -12.712 1.00 98.31 517 ALA A CA 1
ATOM 3970 C C . ALA A 1 517 ? -15.141 -3.376 -13.312 1.00 98.31 517 ALA A C 1
ATOM 3972 O O . ALA A 1 517 ? -16.198 -3.373 -13.938 1.00 98.31 517 ALA A O 1
ATOM 3973 N N . LEU A 1 518 ? -14.401 -2.272 -13.152 1.00 98.75 518 LEU A N 1
ATOM 3974 C CA . LEU A 1 518 ? -14.754 -0.935 -13.629 1.00 98.75 518 LEU A CA 1
ATOM 3975 C C . LEU A 1 518 ? -13.819 -0.403 -14.727 1.00 98.75 518 LEU A C 1
ATOM 3977 O O . LEU A 1 518 ? -13.945 0.753 -15.115 1.00 98.75 518 LEU A O 1
ATOM 3981 N N . THR A 1 519 ? -12.896 -1.209 -15.254 1.00 98.81 519 THR A N 1
ATOM 3982 C CA . THR A 1 519 ? -12.014 -0.775 -16.349 1.00 98.81 519 THR A CA 1
ATOM 3983 C C . THR A 1 519 ? -12.561 -1.183 -17.717 1.00 98.81 519 THR A C 1
ATOM 3985 O O . THR A 1 519 ? -13.448 -2.029 -17.818 1.00 98.81 519 THR A O 1
ATOM 3988 N N . ASN A 1 520 ? -12.060 -0.563 -18.785 1.00 98.75 520 ASN A N 1
ATOM 3989 C CA . ASN A 1 520 ? -12.318 -0.970 -20.169 1.00 98.75 520 ASN A CA 1
ATOM 3990 C C . ASN A 1 520 ? -11.340 -2.071 -20.606 1.00 98.75 520 ASN A C 1
ATOM 3992 O O . ASN A 1 520 ? -11.738 -3.036 -21.256 1.00 98.75 520 ASN A O 1
ATOM 3996 N N . TYR A 1 521 ? -10.068 -1.950 -20.208 1.00 98.69 521 TYR A N 1
ATOM 3997 C CA . TYR A 1 521 ? -9.011 -2.904 -20.552 1.00 98.69 521 TYR A CA 1
ATOM 3998 C C . TYR A 1 521 ? -8.181 -3.308 -19.328 1.00 98.69 521 TYR A C 1
ATOM 4000 O O . TYR A 1 521 ? -8.130 -2.591 -18.324 1.00 98.69 521 TYR A O 1
ATOM 4008 N N . SER A 1 522 ? -7.483 -4.434 -19.449 1.00 98.38 522 SER A N 1
ATOM 4009 C CA . SER A 1 522 ? -6.416 -4.864 -18.545 1.00 98.38 522 SER A CA 1
ATOM 4010 C C . SER A 1 522 ? -5.091 -4.930 -19.304 1.00 98.38 522 SER A C 1
ATOM 4012 O O . SER A 1 522 ? -5.013 -5.562 -20.359 1.00 98.38 522 SER A O 1
ATOM 4014 N N . PHE A 1 523 ? -4.044 -4.307 -18.765 1.00 97.94 523 PHE A N 1
ATOM 4015 C CA . PHE A 1 523 ? -2.663 -4.551 -19.183 1.00 97.94 523 PHE A CA 1
ATOM 4016 C C . PHE A 1 523 ? -2.153 -5.819 -18.488 1.00 97.94 523 PHE A C 1
ATOM 4018 O O . PHE A 1 523 ? -2.044 -5.853 -17.260 1.00 97.94 523 PHE A O 1
ATOM 4025 N N . VAL A 1 524 ? -1.857 -6.866 -19.252 1.00 97.50 524 VAL A N 1
ATOM 4026 C CA . VAL A 1 524 ? -1.472 -8.179 -18.722 1.00 97.50 524 VAL A CA 1
ATOM 4027 C C . VAL A 1 524 ? 0.013 -8.418 -18.971 1.00 97.50 524 VAL A C 1
ATOM 4029 O O . VAL A 1 524 ? 0.474 -8.331 -20.107 1.00 97.50 524 VAL A O 1
ATOM 4032 N N . ALA A 1 525 ? 0.742 -8.714 -17.895 1.00 94.44 525 ALA A N 1
ATOM 4033 C CA . ALA A 1 525 ? 2.145 -9.128 -17.894 1.00 94.44 525 ALA A CA 1
ATOM 4034 C C . ALA A 1 525 ? 2.465 -9.832 -16.558 1.00 94.44 525 ALA A C 1
ATOM 4036 O O . ALA A 1 525 ? 1.606 -9.978 -15.693 1.00 94.44 525 ALA A O 1
ATOM 4037 N N . HIS A 1 526 ? 3.700 -10.263 -16.345 1.00 88.56 526 HIS A N 1
ATOM 4038 C CA . HIS A 1 526 ? 4.250 -10.661 -15.046 1.00 88.56 526 HIS A CA 1
ATOM 4039 C C . HIS A 1 526 ? 4.985 -9.468 -14.423 1.00 88.56 526 HIS A C 1
ATOM 4041 O O . HIS A 1 526 ? 5.614 -8.678 -15.119 1.00 88.56 526 HIS A O 1
ATOM 4047 N N . ASP A 1 527 ? 4.902 -9.338 -13.101 1.00 75.06 527 ASP A N 1
ATOM 4048 C CA . ASP A 1 527 ? 5.435 -8.207 -12.325 1.00 75.06 527 ASP A CA 1
ATOM 4049 C C . ASP A 1 527 ? 6.974 -8.106 -12.278 1.00 75.06 527 ASP A C 1
ATOM 4051 O O . ASP A 1 527 ? 7.505 -7.136 -11.740 1.00 75.06 527 ASP A O 1
ATOM 4055 N N . GLY A 1 528 ? 7.692 -9.084 -12.841 1.00 66.88 528 GLY A N 1
ATOM 4056 C CA . GLY A 1 528 ? 9.154 -9.114 -12.883 1.00 66.88 528 GLY A CA 1
ATOM 4057 C C . GLY A 1 528 ? 9.820 -9.470 -11.549 1.00 66.88 528 GLY A C 1
ATOM 4058 O O . GLY A 1 528 ? 11.030 -9.299 -11.426 1.00 66.88 528 GLY A O 1
ATOM 4059 N N . GLY A 1 529 ? 9.072 -9.972 -10.552 1.00 69.75 529 GLY A N 1
ATOM 4060 C CA . GLY A 1 529 ? 9.636 -10.377 -9.253 1.00 69.75 529 GLY A CA 1
ATOM 4061 C C . GLY A 1 529 ? 10.629 -11.545 -9.340 1.00 69.75 529 GLY A C 1
ATOM 4062 O O . GLY A 1 529 ? 11.516 -11.672 -8.499 1.00 69.75 529 GLY A O 1
ATOM 4063 N N . ALA A 1 530 ? 10.507 -12.367 -10.381 1.00 77.06 530 ALA A N 1
ATOM 4064 C CA . ALA A 1 530 ? 11.514 -13.326 -10.814 1.00 77.06 530 ALA A CA 1
ATOM 4065 C C . ALA A 1 530 ? 11.568 -13.329 -12.352 1.00 77.06 530 ALA A C 1
ATOM 4067 O O . ALA A 1 530 ? 10.512 -13.198 -12.982 1.00 77.06 530 ALA A O 1
ATOM 4068 N N . PRO A 1 531 ? 12.756 -13.487 -12.966 1.00 85.44 531 PRO A N 1
ATOM 4069 C CA . PRO A 1 531 ? 12.867 -13.560 -14.415 1.00 85.44 531 PRO A CA 1
ATOM 4070 C C . PRO A 1 531 ? 12.086 -14.745 -14.983 1.00 85.44 531 PRO A C 1
ATOM 4072 O O . PRO A 1 531 ? 12.217 -15.872 -14.503 1.00 85.44 531 PRO A O 1
ATOM 4075 N N . VAL A 1 532 ? 11.327 -14.491 -16.043 1.00 90.12 532 VAL A N 1
ATOM 4076 C CA . VAL A 1 532 ? 10.692 -15.528 -16.857 1.00 90.12 532 VAL A CA 1
ATOM 4077 C C . VAL A 1 532 ? 11.728 -16.124 -17.807 1.00 90.12 532 VAL A C 1
ATOM 4079 O O . VAL A 1 532 ? 12.482 -15.379 -18.438 1.00 90.12 532 VAL A O 1
ATOM 4082 N N . LYS A 1 533 ? 11.755 -17.457 -17.933 1.00 93.56 533 LYS A N 1
ATOM 4083 C CA . LYS A 1 533 ? 12.725 -18.178 -18.782 1.00 93.56 533 LYS A CA 1
ATOM 4084 C C . LYS A 1 533 ? 12.100 -18.941 -19.952 1.00 93.56 533 LYS A C 1
ATOM 4086 O O . LYS A 1 533 ? 12.830 -19.401 -20.824 1.00 93.56 533 LYS A O 1
ATOM 4091 N N . ARG A 1 534 ? 10.770 -19.067 -19.993 1.00 95.31 534 ARG A N 1
ATOM 4092 C CA . ARG A 1 534 ? 10.032 -19.764 -21.058 1.00 95.31 534 ARG A CA 1
ATOM 4093 C C . ARG A 1 534 ? 9.268 -18.791 -21.953 1.00 95.31 534 ARG A C 1
ATOM 4095 O O . ARG A 1 534 ? 8.650 -17.846 -21.460 1.00 95.31 534 ARG A O 1
ATOM 4102 N N . ARG A 1 535 ? 9.310 -19.033 -23.269 1.00 95.81 535 ARG A N 1
ATOM 4103 C CA . ARG A 1 535 ? 8.744 -18.167 -24.325 1.00 95.81 535 ARG A CA 1
ATOM 4104 C C . ARG A 1 535 ? 7.263 -17.874 -24.089 1.00 95.81 535 ARG A C 1
ATOM 4106 O O . ARG A 1 535 ? 6.830 -16.735 -24.213 1.00 95.81 535 ARG A O 1
ATOM 4113 N N . GLU A 1 536 ? 6.501 -18.895 -23.728 1.00 96.25 536 GLU A N 1
ATOM 4114 C CA . GLU A 1 536 ? 5.055 -18.848 -23.540 1.00 96.25 536 GLU A CA 1
ATOM 4115 C C . GLU A 1 536 ? 4.607 -17.974 -22.356 1.00 96.25 536 GLU A C 1
ATOM 4117 O O . GLU A 1 536 ? 3.478 -17.496 -22.351 1.00 96.25 536 GLU A O 1
ATOM 4122 N N . PHE A 1 537 ? 5.488 -17.692 -21.396 1.00 96.06 537 PHE A N 1
ATOM 4123 C CA . PHE A 1 537 ? 5.229 -16.763 -20.287 1.00 96.06 537 PHE A CA 1
ATOM 4124 C C . PHE A 1 537 ? 5.682 -15.333 -20.600 1.00 96.06 537 PHE A C 1
ATOM 4126 O O . PHE A 1 537 ? 5.339 -14.391 -19.892 1.00 96.06 537 PHE A O 1
ATOM 4133 N N . ALA A 1 538 ? 6.472 -15.140 -21.654 1.00 95.88 538 ALA A N 1
ATOM 4134 C CA . ALA A 1 538 ? 6.983 -13.834 -22.043 1.00 95.88 538 ALA A CA 1
ATOM 4135 C C . ALA A 1 538 ? 5.990 -13.128 -22.971 1.00 95.88 538 ALA A C 1
ATOM 4137 O O . ALA A 1 538 ? 6.284 -12.908 -24.145 1.00 95.88 538 ALA A O 1
ATOM 4138 N N . ALA A 1 539 ? 4.802 -12.810 -22.454 1.00 96.44 539 ALA A N 1
ATOM 4139 C CA . ALA A 1 539 ? 3.741 -12.131 -23.190 1.00 96.44 539 ALA A CA 1
ATOM 4140 C C . ALA A 1 539 ? 3.251 -10.887 -22.436 1.00 96.44 539 ALA A C 1
ATOM 4142 O O . ALA A 1 539 ? 2.843 -10.968 -21.277 1.00 96.44 539 ALA A O 1
ATOM 4143 N N . THR A 1 540 ? 3.253 -9.747 -23.125 1.00 97.25 540 THR A N 1
ATOM 4144 C CA . THR A 1 540 ? 2.681 -8.480 -22.660 1.00 97.25 540 THR A CA 1
ATOM 4145 C C . THR A 1 540 ? 1.629 -8.026 -23.658 1.00 97.25 540 THR A C 1
ATOM 4147 O O . THR A 1 540 ? 1.937 -7.872 -24.842 1.00 97.25 540 THR A O 1
ATOM 4150 N N . PHE A 1 541 ? 0.404 -7.781 -23.199 1.00 98.12 541 PHE A N 1
ATOM 4151 C CA . PHE A 1 541 ? -0.702 -7.380 -24.071 1.00 98.12 541 PHE A CA 1
ATOM 4152 C C . PHE A 1 541 ? -1.774 -6.564 -23.337 1.00 98.12 541 PHE A C 1
ATOM 4154 O O . PHE A 1 541 ? -1.868 -6.581 -22.108 1.00 98.12 541 PHE A O 1
ATOM 4161 N N . LEU A 1 542 ? -2.594 -5.848 -24.107 1.00 97.94 542 LEU A N 1
ATOM 4162 C CA . LEU A 1 542 ? -3.794 -5.152 -23.634 1.00 97.94 542 LEU A CA 1
ATOM 4163 C C . LEU A 1 542 ? -5.046 -5.938 -24.013 1.00 97.94 542 LEU A C 1
ATOM 41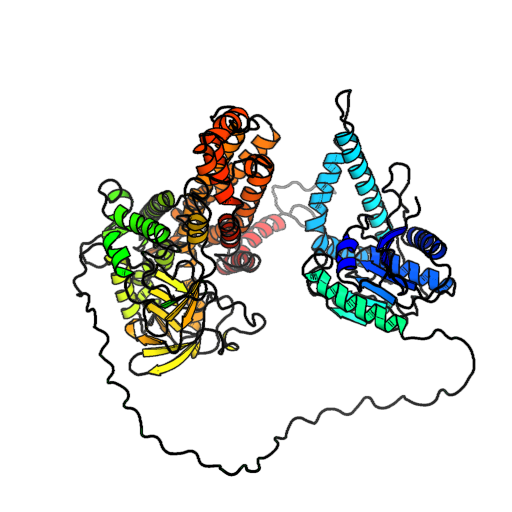65 O O . LEU A 1 542 ? -5.211 -6.331 -25.161 1.00 97.94 542 LEU A O 1
ATOM 4169 N N . LEU A 1 543 ? -5.961 -6.141 -23.072 1.00 96.56 543 LEU A N 1
ATOM 4170 C CA . LEU A 1 543 ? -7.132 -6.988 -23.295 1.00 96.56 543 LEU A CA 1
ATOM 4171 C C . LEU A 1 543 ? -8.422 -6.286 -22.854 1.00 96.56 543 LEU A C 1
ATOM 4173 O O . LEU A 1 543 ? -8.474 -5.844 -21.705 1.00 96.56 543 LEU A O 1
ATOM 4177 N N . PRO A 1 544 ? -9.463 -6.182 -23.708 1.00 98.31 544 PRO A N 1
ATOM 4178 C CA . PRO A 1 544 ? -10.784 -5.747 -23.263 1.00 98.31 544 PRO A CA 1
ATOM 4179 C C . PRO A 1 544 ? -11.299 -6.668 -22.157 1.00 98.31 544 PRO A C 1
ATOM 4181 O O . PRO A 1 544 ? -11.257 -7.894 -22.303 1.00 98.31 544 PRO A O 1
ATOM 4184 N N . VAL A 1 545 ? -11.810 -6.107 -21.061 1.00 97.56 545 VAL A N 1
ATOM 4185 C CA . VAL A 1 545 ? -12.256 -6.926 -19.916 1.00 97.56 545 VAL A CA 1
ATOM 4186 C C . VAL A 1 545 ? -13.512 -7.752 -20.209 1.00 97.56 545 VAL A C 1
ATOM 4188 O O . VAL A 1 545 ? -13.822 -8.675 -19.462 1.00 97.56 545 VAL A O 1
ATOM 4191 N N . ASN A 1 546 ? -14.228 -7.440 -21.291 1.00 98.31 546 ASN A N 1
ATOM 4192 C CA . ASN A 1 546 ? -15.386 -8.188 -21.772 1.00 98.31 546 ASN A CA 1
ATOM 4193 C C . ASN A 1 546 ? -15.044 -9.246 -22.836 1.00 98.31 546 ASN A C 1
ATOM 4195 O O . ASN A 1 546 ? -15.953 -9.835 -23.421 1.00 98.31 546 ASN A O 1
ATOM 4199 N N . THR A 1 547 ? -13.757 -9.493 -23.109 1.00 98.56 547 THR A N 1
ATOM 4200 C CA . THR A 1 547 ? -13.350 -10.545 -24.051 1.00 98.56 547 THR A CA 1
ATOM 4201 C C . THR A 1 547 ? -13.858 -11.907 -23.552 1.00 98.56 547 THR A C 1
ATOM 4203 O O . THR A 1 547 ? -13.665 -12.217 -22.373 1.00 98.56 547 THR A O 1
ATOM 4206 N N . PRO A 1 548 ? -14.489 -12.745 -24.400 1.00 98.44 548 PRO A N 1
ATOM 4207 C CA . PRO A 1 548 ? -14.935 -14.077 -23.996 1.00 98.44 548 PRO A CA 1
ATOM 4208 C C . PRO A 1 548 ? -13.805 -14.890 -23.351 1.00 98.44 548 PRO A C 1
ATOM 4210 O O . PRO A 1 548 ? -12.700 -14.936 -23.886 1.00 98.44 548 PRO A O 1
ATOM 4213 N N . GLY A 1 549 ? -14.088 -15.501 -22.198 1.00 98.19 549 GLY A N 1
ATOM 4214 C CA . GLY A 1 549 ? -13.106 -16.240 -21.392 1.00 98.19 549 GLY A CA 1
ATOM 4215 C C . GLY A 1 549 ? -12.397 -15.400 -20.321 1.00 98.19 549 GLY A C 1
ATOM 4216 O O . GLY A 1 549 ? -11.800 -15.967 -19.408 1.00 98.19 549 GLY A O 1
ATOM 4217 N N . VAL A 1 550 ? -12.507 -14.065 -20.356 1.00 98.62 550 VAL A N 1
ATOM 4218 C CA . VAL A 1 550 ? -12.065 -13.205 -19.246 1.00 98.62 550 VAL A CA 1
ATOM 4219 C C . VAL A 1 550 ? -13.081 -13.272 -18.114 1.00 98.62 550 VAL A C 1
ATOM 4221 O O . VAL A 1 550 ? -14.266 -13.022 -18.330 1.00 98.62 550 VAL A O 1
ATOM 4224 N N . LYS A 1 551 ? -12.620 -13.572 -16.897 1.00 98.56 551 LYS A N 1
ATOM 4225 C CA . LYS A 1 551 ? -13.467 -13.614 -15.695 1.00 98.56 551 LYS A CA 1
ATOM 4226 C C . LYS A 1 551 ? -12.828 -12.842 -14.555 1.00 98.56 551 LYS A C 1
ATOM 4228 O O . LYS A 1 551 ? -11.612 -12.879 -14.362 1.00 98.56 551 LYS A O 1
ATOM 4233 N N . MET A 1 552 ? -13.661 -12.177 -13.766 1.00 98.50 552 MET A N 1
ATOM 4234 C CA . MET A 1 552 ? -13.248 -11.474 -12.555 1.00 98.50 552 MET A CA 1
ATOM 4235 C C . MET A 1 552 ? -13.984 -12.050 -11.353 1.00 98.50 552 MET A C 1
ATOM 4237 O O . MET A 1 552 ? -15.210 -11.994 -11.307 1.00 98.50 552 MET A O 1
ATOM 4241 N N . ILE A 1 553 ? -13.250 -12.579 -10.374 1.00 98.50 553 ILE A N 1
ATOM 4242 C CA . ILE A 1 553 ? -13.819 -13.046 -9.105 1.00 98.50 553 ILE A CA 1
ATOM 4243 C C . ILE A 1 553 ? -13.491 -12.014 -8.033 1.00 98.50 553 ILE A C 1
ATOM 4245 O O . ILE A 1 553 ? -12.338 -11.848 -7.631 1.00 98.50 553 ILE A O 1
ATOM 4249 N N . CYS A 1 554 ? -14.514 -11.293 -7.595 1.00 98.62 554 CYS A N 1
ATOM 4250 C CA . CYS A 1 554 ? -14.389 -10.188 -6.663 1.00 98.62 554 CYS A CA 1
ATOM 4251 C C . CYS A 1 554 ? -14.250 -10.662 -5.214 1.00 98.62 554 CYS A C 1
ATOM 4253 O O . CYS A 1 554 ? -14.937 -11.582 -4.761 1.00 98.62 554 CYS A O 1
ATOM 4255 N N . ARG A 1 555 ? -13.417 -9.949 -4.449 1.00 98.44 555 ARG A N 1
ATOM 4256 C CA . ARG A 1 555 ? -13.422 -10.022 -2.981 1.00 98.44 555 ARG A CA 1
ATOM 4257 C C . ARG A 1 555 ? -14.745 -9.475 -2.409 1.00 98.44 555 ARG A C 1
ATOM 4259 O O . ARG A 1 555 ? -15.479 -8.800 -3.141 1.00 98.44 555 ARG A O 1
ATOM 4266 N N . PRO A 1 556 ? -15.036 -9.655 -1.102 1.00 98.50 556 PRO A N 1
ATOM 4267 C CA . PRO A 1 556 ? -16.160 -8.977 -0.460 1.00 98.50 556 PRO A CA 1
ATOM 4268 C C . PRO A 1 556 ? -16.154 -7.468 -0.738 1.00 98.50 556 PRO A C 1
ATOM 4270 O O . PRO A 1 556 ? -15.103 -6.828 -0.673 1.00 98.50 556 PRO A O 1
ATOM 4273 N N . SER A 1 557 ? -17.324 -6.913 -1.059 1.00 98.69 557 SER A N 1
ATOM 4274 C CA . SER A 1 557 ? -17.498 -5.488 -1.339 1.00 98.69 557 SER A CA 1
ATOM 4275 C C . SER A 1 557 ? -17.822 -4.714 -0.067 1.00 98.69 557 SER A C 1
ATOM 4277 O O . SER A 1 557 ? -18.816 -4.977 0.617 1.00 98.69 557 SER A O 1
ATOM 4279 N N . TYR A 1 558 ? -16.983 -3.728 0.225 1.00 98.62 558 TYR A N 1
ATOM 4280 C CA . TYR A 1 558 ? -17.190 -2.778 1.308 1.00 98.62 558 TYR A CA 1
ATOM 4281 C C . TYR A 1 558 ? -18.269 -1.762 0.928 1.00 98.62 558 TYR A C 1
ATOM 4283 O O . TYR A 1 558 ? -19.045 -1.379 1.798 1.00 98.62 558 TYR A O 1
ATOM 4291 N N . GLU A 1 559 ? -18.387 -1.396 -0.355 1.00 98.69 559 GLU A N 1
ATOM 4292 C CA . GLU A 1 559 ? -19.471 -0.531 -0.846 1.00 98.69 559 GLU A CA 1
ATOM 4293 C C . GLU A 1 559 ? -20.846 -1.167 -0.601 1.00 98.69 559 GLU A C 1
ATOM 4295 O O . GLU A 1 559 ? -21.726 -0.548 0.005 1.00 98.69 559 GLU A O 1
ATOM 4300 N N . MET A 1 560 ? -21.012 -2.433 -1.001 1.00 98.44 560 MET A N 1
ATOM 4301 C CA . MET A 1 560 ? -22.268 -3.159 -0.815 1.00 98.44 560 MET A CA 1
ATOM 4302 C C . MET A 1 560 ? -22.592 -3.347 0.666 1.00 98.44 560 MET A C 1
ATOM 4304 O O . MET A 1 560 ? -23.729 -3.112 1.072 1.00 98.44 560 MET A O 1
ATOM 4308 N N . ARG A 1 561 ? -21.605 -3.734 1.488 1.00 97.75 561 ARG A N 1
ATOM 4309 C CA . ARG A 1 561 ? -21.787 -3.885 2.941 1.00 97.75 561 ARG A CA 1
ATOM 4310 C C . ARG A 1 561 ? -22.178 -2.563 3.595 1.00 97.75 561 ARG A C 1
ATOM 4312 O O . ARG A 1 561 ? -23.173 -2.521 4.309 1.00 97.75 561 ARG A O 1
ATOM 4319 N N . ALA A 1 562 ? -21.466 -1.479 3.287 1.00 97.81 562 ALA A N 1
ATOM 4320 C CA . ALA A 1 562 ? -21.778 -0.139 3.779 1.00 97.81 562 ALA A CA 1
ATOM 4321 C C . ALA A 1 562 ? -23.212 0.291 3.427 1.00 97.81 562 ALA A C 1
ATOM 4323 O O . ALA A 1 562 ? -23.889 0.894 4.258 1.00 97.81 562 ALA A O 1
ATOM 4324 N N . GLY A 1 563 ? -23.686 -0.041 2.221 1.00 96.44 563 GLY A N 1
ATOM 4325 C CA . GLY A 1 563 ? -25.057 0.236 1.790 1.00 96.44 563 GLY A CA 1
ATOM 4326 C C . GLY A 1 563 ? -26.117 -0.687 2.402 1.00 96.44 563 GLY A C 1
ATOM 4327 O O . GLY A 1 563 ? -27.240 -0.245 2.629 1.00 96.44 563 GLY A O 1
ATOM 4328 N N . ALA A 1 564 ? -25.785 -1.951 2.671 1.00 96.06 564 ALA A N 1
ATOM 4329 C CA . ALA A 1 564 ? -26.719 -2.939 3.213 1.00 96.06 564 ALA A CA 1
ATOM 4330 C C . ALA A 1 564 ? -26.912 -2.810 4.732 1.00 96.06 564 ALA A C 1
ATOM 4332 O O . ALA A 1 564 ? -28.025 -2.983 5.227 1.00 96.06 564 ALA A O 1
ATOM 4333 N N . SER A 1 565 ? -25.844 -2.502 5.474 1.00 91.38 565 SER A N 1
ATOM 4334 C CA . SER A 1 565 ? -25.852 -2.448 6.943 1.00 91.38 565 SER A CA 1
ATOM 4335 C C . SER A 1 565 ? -25.612 -1.049 7.519 1.00 91.38 565 SER A C 1
ATOM 4337 O O . SER A 1 565 ? -25.405 -0.916 8.723 1.00 91.38 565 SER A O 1
ATOM 4339 N N . GLY A 1 566 ? -25.618 -0.001 6.693 1.00 95.31 566 GLY A N 1
ATOM 4340 C CA . GLY A 1 566 ? -25.333 1.363 7.131 1.00 95.31 566 GLY A CA 1
ATOM 4341 C C . GLY A 1 566 ? -25.872 2.435 6.188 1.00 95.31 566 GLY A C 1
ATOM 4342 O O . GLY A 1 566 ? -26.780 2.210 5.390 1.00 95.31 566 GLY A O 1
ATOM 4343 N N . THR A 1 567 ? -25.330 3.643 6.321 1.00 97.69 567 THR A N 1
ATOM 4344 C CA . THR A 1 567 ? -25.670 4.808 5.496 1.00 97.69 567 THR A CA 1
ATOM 4345 C C . THR A 1 567 ? -24.396 5.558 5.088 1.00 97.69 567 THR A C 1
ATOM 4347 O O . THR A 1 567 ? -23.340 5.335 5.684 1.00 97.69 567 THR A O 1
ATOM 4350 N N . PRO A 1 568 ? -24.457 6.518 4.143 1.00 98.25 568 PRO A N 1
ATOM 4351 C CA . PRO A 1 568 ? -23.309 7.374 3.830 1.00 98.25 568 PRO A CA 1
ATOM 4352 C C . PRO A 1 568 ? -22.792 8.201 5.017 1.00 98.25 568 PRO A C 1
ATOM 4354 O O . PRO A 1 568 ? -21.652 8.647 5.000 1.00 98.25 568 PRO A O 1
ATOM 4357 N N . PHE A 1 569 ? -23.620 8.432 6.039 1.00 98.38 569 PHE A N 1
ATOM 4358 C CA . PHE A 1 569 ? -23.183 9.065 7.284 1.00 98.38 569 PHE A CA 1
ATOM 4359 C C . PHE A 1 569 ? -22.351 8.106 8.146 1.00 98.38 569 PHE A C 1
ATOM 4361 O O . PHE A 1 569 ? -21.458 8.545 8.867 1.00 98.38 569 PHE A O 1
ATOM 4368 N N . ASP A 1 570 ? -22.629 6.805 8.048 1.00 98.12 570 ASP A N 1
ATOM 4369 C CA . ASP A 1 570 ? -21.960 5.767 8.824 1.00 98.12 570 ASP A CA 1
ATOM 4370 C C . ASP A 1 570 ? -20.644 5.309 8.183 1.00 98.12 570 ASP A C 1
ATOM 4372 O O . ASP A 1 570 ? -19.662 5.094 8.890 1.00 98.12 570 ASP A O 1
ATOM 4376 N N . TYR A 1 571 ? -20.625 5.213 6.851 1.00 98.44 571 TYR A N 1
ATOM 4377 C CA . TYR A 1 571 ? -19.503 4.710 6.052 1.00 98.44 571 TYR A CA 1
ATOM 4378 C C . TYR A 1 571 ? -19.226 5.612 4.828 1.00 98.44 571 TYR A C 1
ATOM 4380 O O . TYR A 1 571 ? -19.477 5.222 3.679 1.00 98.44 571 TYR A O 1
ATOM 4388 N N . PRO A 1 572 ? -18.759 6.857 5.047 1.00 98.19 572 PRO A N 1
ATOM 4389 C CA . PRO A 1 572 ? -18.630 7.877 4.000 1.00 98.19 572 PRO A CA 1
ATOM 4390 C C . PRO A 1 572 ? -17.513 7.619 2.976 1.00 98.19 572 PRO A C 1
ATOM 4392 O O . PRO A 1 572 ? -17.484 8.292 1.937 1.00 98.19 572 PRO A O 1
ATOM 4395 N N . LEU A 1 573 ? -16.575 6.712 3.263 1.00 98.69 573 LEU A N 1
ATOM 4396 C CA . LEU A 1 573 ? -15.482 6.332 2.367 1.00 98.69 573 LEU A CA 1
ATOM 4397 C C . LEU A 1 573 ? -15.764 4.972 1.725 1.00 98.69 573 LEU A C 1
ATOM 4399 O O . LEU A 1 573 ? -15.830 4.891 0.498 1.00 98.69 573 LEU A O 1
ATOM 4403 N N . SER A 1 574 ? -16.034 3.944 2.537 1.00 98.44 574 SER A N 1
ATOM 4404 C CA . SER A 1 574 ? -16.354 2.591 2.062 1.00 98.44 574 SER A CA 1
ATOM 4405 C C . SER A 1 574 ? -17.497 2.594 1.050 1.00 98.44 574 SER A C 1
ATOM 4407 O O . SER A 1 574 ? -17.426 1.919 0.030 1.00 98.44 574 SER A O 1
ATOM 4409 N N . GLY A 1 575 ? -18.537 3.400 1.294 1.00 98.06 575 GLY A N 1
ATOM 4410 C CA . GLY A 1 575 ? -19.730 3.458 0.449 1.00 98.06 575 GLY A CA 1
ATOM 4411 C C . GLY A 1 575 ? -19.538 4.086 -0.937 1.00 98.06 575 GLY A C 1
ATOM 4412 O O . GLY A 1 575 ? -20.515 4.160 -1.683 1.00 98.06 575 GLY A O 1
ATOM 4413 N N . ARG A 1 576 ? -18.345 4.595 -1.282 1.00 98.25 576 ARG A N 1
ATOM 4414 C CA . ARG A 1 576 ? -18.100 5.235 -2.591 1.00 98.25 576 ARG A CA 1
ATOM 4415 C C . ARG A 1 576 ? -16.671 5.172 -3.131 1.00 98.25 576 ARG A C 1
ATOM 4417 O O . ARG A 1 576 ? -16.468 5.687 -4.219 1.00 98.25 576 ARG A O 1
ATOM 4424 N N . PHE A 1 577 ? -15.706 4.631 -2.385 1.00 98.69 577 PHE A N 1
ATOM 4425 C CA . PHE A 1 577 ? -14.293 4.554 -2.789 1.00 98.69 577 PHE A CA 1
ATOM 4426 C C . PHE A 1 577 ? -13.739 3.123 -2.820 1.00 98.69 577 PHE A C 1
ATOM 4428 O O . PHE A 1 577 ? -12.526 2.931 -2.899 1.00 98.69 577 PHE A O 1
ATOM 4435 N N . ASP A 1 578 ? -14.607 2.112 -2.730 1.00 98.75 578 ASP A N 1
ATOM 4436 C CA . ASP A 1 578 ? -14.216 0.702 -2.688 1.00 98.75 578 ASP A CA 1
ATOM 4437 C C . ASP A 1 578 ? -13.709 0.202 -4.051 1.00 98.75 578 ASP A C 1
ATOM 4439 O O . ASP A 1 578 ? -14.467 -0.255 -4.904 1.00 98.75 578 ASP A O 1
ATOM 4443 N N . GLU A 1 579 ? -12.395 0.260 -4.256 1.00 98.75 579 GLU A N 1
ATOM 4444 C CA . GLU A 1 579 ? -11.733 -0.375 -5.397 1.00 98.75 579 GLU A CA 1
ATOM 4445 C C . GLU A 1 579 ? -11.622 -1.889 -5.164 1.00 98.75 579 GLU A C 1
ATOM 4447 O O . GLU A 1 579 ? -10.696 -2.360 -4.493 1.00 98.75 579 GLU A O 1
ATOM 4452 N N . ASN A 1 580 ? -12.573 -2.663 -5.698 1.00 98.62 580 ASN A N 1
ATOM 4453 C CA . ASN A 1 580 ? -12.602 -4.113 -5.496 1.00 98.62 580 ASN A CA 1
ATOM 4454 C C . ASN A 1 580 ? -11.346 -4.793 -6.072 1.00 98.62 580 ASN A C 1
ATOM 4456 O O . ASN A 1 580 ? -10.991 -4.599 -7.234 1.00 98.62 580 ASN A O 1
ATOM 4460 N N . ASP A 1 581 ? -10.678 -5.602 -5.256 1.00 98.31 581 ASP A N 1
ATOM 4461 C CA . ASP A 1 581 ? -9.485 -6.356 -5.637 1.00 98.31 581 ASP A CA 1
ATOM 4462 C C . ASP A 1 581 ? -9.900 -7.727 -6.174 1.00 98.31 581 ASP A C 1
ATOM 4464 O O . ASP A 1 581 ? -10.137 -8.652 -5.397 1.00 98.31 581 ASP A O 1
ATOM 4468 N N . ALA A 1 582 ? -10.040 -7.836 -7.497 1.00 97.69 582 ALA A N 1
ATOM 4469 C CA . ALA A 1 582 ? -10.535 -9.048 -8.141 1.00 97.69 582 ALA A CA 1
ATOM 4470 C C . ALA A 1 582 ? -9.398 -9.979 -8.586 1.00 97.69 582 ALA A C 1
ATOM 4472 O O . ALA A 1 582 ? -8.375 -9.525 -9.111 1.00 97.69 582 ALA A O 1
ATOM 4473 N N . ILE A 1 583 ? -9.631 -11.284 -8.439 1.00 98.38 583 ILE A N 1
ATOM 4474 C CA . ILE A 1 583 ? -8.875 -12.322 -9.142 1.00 98.38 583 ILE A CA 1
ATOM 4475 C C . ILE A 1 583 ? -9.253 -12.229 -10.616 1.00 98.38 583 ILE A C 1
ATOM 4477 O O . ILE A 1 583 ? -10.439 -12.183 -10.945 1.00 98.38 583 ILE A O 1
ATOM 4481 N N . PHE A 1 584 ? -8.256 -12.193 -11.493 1.00 98.38 584 PHE A N 1
ATOM 4482 C CA . PHE A 1 584 ? -8.445 -12.024 -12.932 1.00 98.38 584 PHE A CA 1
ATOM 4483 C C . PHE A 1 584 ? -8.022 -13.296 -13.656 1.00 98.38 584 PHE A C 1
ATOM 4485 O O . PHE A 1 584 ? -6.889 -13.744 -13.493 1.00 98.38 584 PHE A O 1
ATOM 4492 N N . ILE A 1 585 ? -8.935 -13.888 -14.419 1.00 98.62 585 ILE A N 1
ATOM 4493 C CA . ILE A 1 585 ? -8.777 -15.206 -15.037 1.00 98.62 585 ILE A CA 1
ATOM 4494 C C . ILE A 1 585 ? -8.905 -15.062 -16.548 1.00 98.62 585 ILE A C 1
ATOM 4496 O O . ILE A 1 585 ? -9.809 -14.381 -17.034 1.00 98.62 585 ILE A O 1
ATOM 4500 N N . LEU A 1 586 ? -8.012 -15.736 -17.265 1.00 98.69 586 LEU A N 1
ATOM 4501 C CA . LEU A 1 586 ? -8.107 -16.009 -18.689 1.00 98.69 586 LEU A CA 1
ATOM 4502 C C . LEU A 1 586 ? -8.386 -17.503 -18.871 1.00 98.69 586 LEU A C 1
ATOM 4504 O O . LEU A 1 586 ? -7.574 -18.340 -18.474 1.00 98.69 586 LEU A O 1
ATOM 4508 N N . ASP A 1 587 ? -9.524 -17.818 -19.472 1.00 98.44 587 ASP A N 1
ATOM 4509 C CA . ASP A 1 587 ? -9.934 -19.168 -19.853 1.00 98.44 587 ASP A CA 1
ATOM 4510 C C . ASP A 1 587 ? -9.932 -19.273 -21.386 1.00 98.44 587 ASP A C 1
ATOM 4512 O O . ASP A 1 587 ? -10.837 -18.759 -22.041 1.00 98.44 587 ASP A O 1
ATOM 4516 N N . GLU A 1 588 ? -8.845 -19.820 -21.946 1.00 98.12 588 GLU A N 1
ATOM 4517 C CA . GLU A 1 588 ? -8.579 -19.929 -23.393 1.00 98.12 588 GLU A CA 1
ATOM 4518 C C . GLU A 1 588 ? -8.909 -18.659 -24.203 1.00 98.12 588 GLU A C 1
ATOM 4520 O O . GLU A 1 588 ? -9.548 -18.693 -25.257 1.00 98.12 588 GLU A O 1
ATOM 4525 N N . VAL A 1 589 ? -8.443 -17.507 -23.720 1.00 98.62 589 VAL A N 1
ATOM 4526 C CA . VAL A 1 589 ? -8.765 -16.205 -24.309 1.00 98.62 589 VAL A CA 1
ATOM 4527 C C . VAL A 1 589 ? -7.926 -15.939 -25.554 1.00 98.62 589 VAL A C 1
ATOM 4529 O O . VAL A 1 589 ? -6.697 -15.998 -25.503 1.00 98.62 589 VAL A O 1
ATOM 4532 N N . LEU A 1 590 ? -8.583 -15.562 -26.655 1.00 98.62 590 LEU A N 1
ATOM 4533 C CA . LEU A 1 590 ? -7.916 -15.027 -27.841 1.00 98.62 590 LEU A CA 1
ATOM 4534 C C . LEU A 1 590 ? -7.465 -13.581 -27.599 1.00 98.62 590 LEU A C 1
ATOM 4536 O O . LEU A 1 590 ? -8.280 -12.682 -27.398 1.00 98.62 590 LEU A O 1
ATOM 4540 N N . VAL A 1 591 ? -6.159 -13.363 -27.692 1.00 98.62 591 VAL A N 1
ATOM 4541 C CA . VAL A 1 591 ? -5.492 -12.063 -27.704 1.00 98.62 591 VAL A CA 1
ATOM 4542 C C . VAL A 1 591 ? -5.093 -11.749 -29.149 1.00 98.62 591 VAL A C 1
ATOM 4544 O O . VAL A 1 591 ? -4.138 -12.350 -29.646 1.00 98.62 591 VAL A O 1
ATOM 4547 N N . PRO A 1 592 ? -5.787 -10.827 -29.840 1.00 98.56 592 PRO A N 1
ATOM 4548 C CA . PRO A 1 592 ? -5.444 -10.454 -31.210 1.00 98.56 592 PRO A CA 1
ATOM 4549 C C . PRO A 1 592 ? -4.017 -9.914 -31.324 1.00 98.56 592 PRO A C 1
ATOM 4551 O O . PRO A 1 592 ? -3.523 -9.267 -30.396 1.00 98.56 592 PRO A O 1
ATOM 4554 N N . TRP A 1 593 ? -3.360 -10.126 -32.466 1.00 98.50 593 TRP A N 1
ATOM 4555 C CA . TRP A 1 593 ? -1.985 -9.657 -32.682 1.00 98.50 593 TRP A CA 1
ATOM 4556 C C . TRP A 1 593 ? -1.826 -8.149 -32.495 1.00 98.50 593 TRP A C 1
ATOM 4558 O O . TRP A 1 593 ? -0.790 -7.701 -32.013 1.00 98.50 593 TRP A O 1
ATOM 4568 N N . GLU A 1 594 ? -2.857 -7.362 -32.787 1.00 98.25 594 GLU A N 1
ATOM 4569 C CA . GLU A 1 594 ? -2.851 -5.906 -32.643 1.00 98.25 594 GLU A CA 1
ATOM 4570 C C . GLU A 1 594 ? -2.851 -5.442 -31.171 1.00 98.25 594 GLU A C 1
ATOM 4572 O O . GLU A 1 594 ? -2.626 -4.268 -30.851 1.00 98.25 594 GLU A O 1
ATOM 4577 N N . ASN A 1 595 ? -3.129 -6.363 -30.251 1.00 98.38 595 ASN A N 1
ATOM 4578 C CA . ASN A 1 595 ? -3.161 -6.124 -28.815 1.00 98.38 595 ASN A CA 1
ATOM 4579 C C . ASN A 1 595 ? -1.877 -6.567 -28.102 1.00 98.38 595 ASN A C 1
ATOM 4581 O O . ASN A 1 595 ? -1.688 -6.243 -26.926 1.00 98.38 595 ASN A O 1
ATOM 4585 N N . VAL A 1 596 ? -0.992 -7.271 -28.808 1.00 98.56 596 VAL A N 1
ATOM 4586 C CA . VAL A 1 596 ? 0.303 -7.723 -28.297 1.00 98.56 596 VAL A CA 1
ATOM 4587 C C . VAL A 1 596 ? 1.307 -6.573 -28.333 1.00 98.56 596 VAL A C 1
ATOM 4589 O O . VAL A 1 596 ? 1.393 -5.840 -29.315 1.00 98.56 596 VAL A O 1
ATOM 4592 N N . LEU A 1 597 ? 2.064 -6.416 -27.249 1.00 98.00 597 LEU A N 1
ATOM 4593 C CA . LEU A 1 597 ? 3.158 -5.450 -27.123 1.00 98.00 597 LEU A CA 1
ATOM 4594 C C . LEU A 1 597 ? 4.523 -6.143 -27.055 1.00 98.00 597 LEU A C 1
ATOM 4596 O O . LEU A 1 597 ? 5.496 -5.645 -27.609 1.00 98.00 597 LEU A O 1
ATOM 4600 N N . ILE A 1 598 ? 4.616 -7.285 -26.371 1.00 97.81 598 ILE A N 1
ATOM 4601 C CA . ILE A 1 598 ? 5.833 -8.108 -26.307 1.00 97.81 598 ILE A CA 1
ATOM 4602 C C . ILE A 1 598 ? 5.404 -9.565 -26.382 1.00 97.81 598 ILE A C 1
ATOM 4604 O O . ILE A 1 598 ? 4.477 -9.961 -25.675 1.00 97.81 598 ILE A O 1
ATOM 4608 N N . TYR A 1 599 ? 6.089 -10.366 -27.197 1.00 97.81 599 TYR A N 1
ATOM 4609 C CA . TYR A 1 599 ? 5.907 -11.810 -27.187 1.00 97.81 599 TYR A CA 1
ATOM 4610 C C . TYR A 1 599 ? 7.198 -12.566 -27.512 1.00 97.81 599 TYR A C 1
ATOM 4612 O O . TYR A 1 599 ? 7.872 -12.269 -28.496 1.00 97.81 599 TYR A O 1
ATOM 4620 N N . GLY A 1 600 ? 7.541 -13.540 -26.668 1.00 95.12 600 GLY A N 1
ATOM 4621 C CA . GLY A 1 600 ? 8.609 -14.520 -26.877 1.00 95.12 600 GLY A CA 1
ATOM 4622 C C . GLY A 1 600 ? 10.050 -14.015 -26.726 1.00 95.12 600 GLY A C 1
ATOM 4623 O O . GLY A 1 600 ? 10.963 -14.829 -26.604 1.00 95.12 600 GLY A O 1
ATOM 4624 N N . ASP A 1 601 ? 10.263 -12.701 -26.686 1.00 95.44 601 ASP A N 1
ATOM 4625 C CA . ASP A 1 601 ? 11.559 -12.064 -26.437 1.00 95.44 601 ASP A CA 1
ATOM 4626 C C . ASP A 1 601 ? 11.812 -11.934 -24.925 1.00 95.44 601 ASP A C 1
ATOM 4628 O O . ASP A 1 601 ? 11.363 -10.987 -24.276 1.00 95.44 601 ASP A O 1
ATOM 4632 N N . LEU A 1 602 ? 12.507 -12.922 -24.353 1.00 94.50 602 LEU A N 1
ATOM 4633 C CA . LEU A 1 602 ? 12.742 -13.034 -22.907 1.00 94.50 602 LEU A CA 1
ATOM 4634 C C . LEU A 1 602 ? 13.555 -11.870 -22.334 1.00 94.50 602 LEU A C 1
ATOM 4636 O O . LEU A 1 602 ? 13.305 -11.438 -21.207 1.00 94.50 602 LEU A O 1
ATOM 4640 N N . GLU A 1 603 ? 14.540 -11.368 -23.076 1.00 93.38 603 GLU A N 1
ATOM 4641 C CA . GLU A 1 603 ? 15.387 -10.278 -22.600 1.00 93.38 603 GLU A CA 1
ATOM 4642 C C . GLU A 1 603 ? 14.598 -8.970 -22.551 1.00 93.38 603 GLU A C 1
ATOM 4644 O O . GLU A 1 603 ? 14.564 -8.305 -21.508 1.00 93.38 603 GLU A O 1
ATOM 4649 N N . LYS A 1 604 ? 13.912 -8.636 -23.652 1.00 93.19 604 LYS A N 1
ATOM 4650 C CA . LYS A 1 604 ? 13.032 -7.466 -23.723 1.00 93.19 604 LYS A CA 1
ATOM 4651 C C . LYS A 1 604 ? 11.951 -7.537 -22.654 1.00 93.19 604 LYS A C 1
ATOM 4653 O O . LYS A 1 604 ? 11.738 -6.561 -21.938 1.00 93.19 604 LYS A O 1
ATOM 4658 N N . TYR A 1 605 ? 11.317 -8.697 -22.507 1.00 94.12 605 TYR A N 1
ATOM 4659 C CA . TYR A 1 605 ? 10.258 -8.925 -21.534 1.00 94.12 605 TYR A CA 1
ATOM 4660 C C . TYR A 1 605 ? 10.724 -8.685 -20.091 1.00 94.12 605 TYR A C 1
ATOM 4662 O O . TYR A 1 605 ? 10.133 -7.879 -19.374 1.00 94.12 605 TYR A O 1
ATOM 4670 N N . ASN A 1 606 ? 11.828 -9.311 -19.670 1.00 92.50 606 ASN A N 1
ATOM 4671 C CA . ASN A 1 606 ? 12.324 -9.187 -18.295 1.00 92.50 606 ASN A CA 1
ATOM 4672 C C . ASN A 1 606 ? 12.851 -7.777 -17.963 1.00 92.50 606 ASN A C 1
ATOM 4674 O O . ASN A 1 606 ? 12.864 -7.387 -16.796 1.00 92.50 606 ASN A O 1
ATOM 4678 N N . LYS A 1 607 ? 13.264 -6.991 -18.967 1.00 90.06 607 LYS A N 1
ATOM 4679 C CA . LYS A 1 607 ? 13.720 -5.598 -18.790 1.00 90.06 607 LYS A CA 1
ATOM 4680 C C . LYS A 1 607 ? 12.606 -4.558 -18.979 1.00 90.06 607 LYS A C 1
ATOM 4682 O O . LYS A 1 607 ? 12.802 -3.391 -18.637 1.00 90.06 607 LYS A O 1
ATOM 4687 N N . HIS A 1 608 ? 11.438 -4.954 -19.493 1.00 91.19 608 HIS A N 1
ATOM 4688 C CA . HIS A 1 608 ? 10.377 -4.046 -19.950 1.00 91.19 608 HIS A CA 1
ATOM 4689 C C . HIS A 1 608 ? 9.892 -3.073 -18.872 1.00 91.19 608 HIS A C 1
ATOM 4691 O O . HIS A 1 608 ? 9.877 -1.863 -19.096 1.00 91.19 608 HIS A O 1
ATOM 4697 N N . MET A 1 609 ? 9.543 -3.567 -17.682 1.00 87.50 609 MET A N 1
ATOM 4698 C CA . MET A 1 609 ? 8.985 -2.717 -16.621 1.00 87.50 609 MET A CA 1
ATOM 4699 C C . MET A 1 609 ? 9.965 -1.626 -16.168 1.00 87.50 609 MET A C 1
ATOM 4701 O O . MET A 1 609 ? 9.545 -0.503 -15.892 1.00 87.50 609 MET A O 1
ATOM 4705 N N . ARG A 1 610 ? 11.271 -1.927 -16.159 1.00 85.06 610 ARG A N 1
ATOM 4706 C CA . ARG A 1 610 ? 12.331 -0.952 -15.863 1.00 85.06 610 ARG A CA 1
ATOM 4707 C C . ARG A 1 610 ? 12.506 0.041 -17.013 1.00 85.06 610 ARG A C 1
ATOM 4709 O O . ARG A 1 610 ? 12.464 1.247 -16.794 1.00 85.06 610 ARG A O 1
ATOM 4716 N N . ASN A 1 611 ? 12.638 -0.464 -18.237 1.00 89.56 611 ASN A N 1
ATOM 4717 C CA . ASN A 1 611 ? 12.982 0.349 -19.407 1.00 89.56 611 ASN A CA 1
ATOM 4718 C C . ASN A 1 611 ? 11.811 1.172 -19.956 1.00 89.56 611 ASN A C 1
ATOM 4720 O O . ASN A 1 611 ? 12.031 2.128 -20.686 1.00 89.56 611 ASN A O 1
ATOM 4724 N N . SER A 1 612 ? 10.570 0.831 -19.611 1.00 91.31 612 SER A N 1
ATOM 4725 C CA . SER A 1 612 ? 9.377 1.550 -20.070 1.00 91.31 612 SER A CA 1
ATOM 4726 C C . SER A 1 612 ? 9.166 2.914 -19.401 1.00 91.31 612 SER A C 1
ATOM 4728 O O . SER A 1 612 ? 8.275 3.653 -19.816 1.00 91.31 612 SER A O 1
ATOM 4730 N N . GLY A 1 613 ? 9.926 3.237 -18.347 1.00 89.94 613 GLY A N 1
ATOM 4731 C CA . GLY A 1 613 ? 9.728 4.442 -17.533 1.00 89.94 613 GLY A CA 1
ATOM 4732 C C . GLY A 1 613 ? 8.551 4.353 -16.549 1.00 89.94 613 GLY A C 1
ATOM 4733 O O . GLY A 1 613 ? 8.294 5.306 -15.807 1.00 89.94 613 GLY A O 1
ATOM 4734 N N . PHE A 1 614 ? 7.853 3.210 -16.492 1.00 93.00 614 PHE A N 1
ATOM 4735 C CA . PHE A 1 614 ? 6.673 3.033 -15.647 1.00 93.00 614 PHE A CA 1
ATOM 4736 C C . PHE A 1 614 ? 6.967 3.203 -14.158 1.00 93.00 614 PHE A C 1
ATOM 4738 O O . PHE A 1 614 ? 6.195 3.873 -13.472 1.00 93.00 614 PHE A O 1
ATOM 4745 N N . TYR A 1 615 ? 8.063 2.639 -13.633 1.00 89.75 615 TYR A N 1
ATOM 4746 C CA . TYR A 1 615 ? 8.377 2.782 -12.207 1.00 89.75 615 TYR A CA 1
ATOM 4747 C C . TYR A 1 615 ? 8.547 4.249 -11.813 1.00 89.75 615 TYR A C 1
ATOM 4749 O O . TYR A 1 615 ? 7.877 4.700 -10.888 1.00 89.75 615 TYR A O 1
ATOM 4757 N N . SER A 1 616 ? 9.339 5.012 -12.566 1.00 91.31 616 SER A N 1
ATOM 4758 C CA . SER A 1 616 ? 9.522 6.449 -12.344 1.00 91.31 616 SER A CA 1
ATOM 4759 C C . SER A 1 616 ? 8.203 7.215 -12.366 1.00 91.31 616 SER A C 1
ATOM 4761 O O . SER A 1 616 ? 7.871 7.922 -11.413 1.00 91.31 616 SER A O 1
ATOM 4763 N N . ARG A 1 617 ? 7.414 7.054 -13.437 1.00 95.81 617 ARG A N 1
ATOM 4764 C CA . ARG A 1 617 ? 6.167 7.806 -13.600 1.00 95.81 617 ARG A CA 1
ATOM 4765 C C . ARG A 1 617 ? 5.120 7.389 -12.568 1.00 95.81 617 ARG A C 1
ATOM 4767 O O . ARG A 1 617 ? 4.591 8.266 -11.890 1.00 95.81 617 ARG A O 1
ATOM 4774 N N . SER A 1 618 ? 4.869 6.093 -12.370 1.00 94.94 618 SER A N 1
ATOM 4775 C CA . SER A 1 618 ? 3.916 5.610 -11.352 1.00 94.94 618 SER A CA 1
ATOM 4776 C C . SER A 1 618 ? 4.285 6.054 -9.930 1.00 94.94 618 SER A C 1
ATOM 4778 O O . SER A 1 618 ? 3.398 6.245 -9.098 1.00 94.94 618 SER A O 1
ATOM 4780 N N . GLY A 1 619 ? 5.575 6.293 -9.663 1.00 95.31 619 GLY A N 1
ATOM 4781 C CA . GLY A 1 619 ? 6.052 6.957 -8.453 1.00 95.31 619 GLY A CA 1
ATOM 4782 C C . GLY A 1 619 ? 5.440 8.340 -8.249 1.00 95.31 619 GLY A C 1
ATOM 4783 O O . GLY A 1 619 ? 4.920 8.604 -7.167 1.00 95.31 619 GLY A O 1
ATOM 4784 N N . LEU A 1 620 ? 5.442 9.191 -9.283 1.00 97.69 620 LEU A N 1
ATOM 4785 C CA . LEU A 1 620 ? 4.856 10.536 -9.231 1.00 97.69 620 LEU A CA 1
ATOM 4786 C C . LEU A 1 620 ? 3.366 10.478 -8.881 1.00 97.69 620 LEU A C 1
ATOM 4788 O O . LEU A 1 620 ? 2.943 11.105 -7.914 1.00 97.69 620 LEU A O 1
ATOM 4792 N N . GLN A 1 621 ? 2.595 9.654 -9.595 1.00 98.25 621 GLN A N 1
ATOM 4793 C CA . GLN A 1 621 ? 1.167 9.470 -9.320 1.00 98.25 621 GLN A CA 1
ATOM 4794 C C . GLN A 1 621 ? 0.919 8.979 -7.887 1.00 98.25 621 GLN A C 1
ATOM 4796 O O . GLN A 1 621 ? 0.117 9.557 -7.148 1.00 98.25 621 GLN A O 1
ATOM 4801 N N . SER A 1 622 ? 1.663 7.956 -7.457 1.00 98.06 622 SER A N 1
ATOM 4802 C CA . SER A 1 622 ? 1.485 7.347 -6.141 1.00 98.06 622 SER A CA 1
ATOM 4803 C C . SER A 1 622 ? 1.858 8.299 -5.000 1.00 98.06 622 SER A C 1
ATOM 4805 O O . SER A 1 622 ? 1.135 8.358 -4.000 1.00 98.06 622 SER A O 1
ATOM 4807 N N . ALA A 1 623 ? 2.941 9.069 -5.150 1.00 98.12 623 ALA A N 1
ATOM 4808 C CA . ALA A 1 623 ? 3.383 10.064 -4.175 1.00 98.12 623 ALA A CA 1
ATOM 4809 C C . ALA A 1 623 ? 2.375 11.209 -4.042 1.00 98.12 623 ALA A C 1
ATOM 4811 O O . ALA A 1 623 ? 1.951 11.521 -2.927 1.00 98.12 623 ALA A O 1
ATOM 4812 N N . THR A 1 624 ? 1.916 11.775 -5.162 1.00 98.75 624 THR A N 1
ATOM 4813 C CA . THR A 1 624 ? 0.912 12.851 -5.163 1.00 98.75 624 THR A CA 1
ATOM 4814 C C . THR A 1 624 ? -0.401 12.394 -4.534 1.00 98.75 624 THR A C 1
ATOM 4816 O O . THR A 1 624 ? -0.954 13.076 -3.669 1.00 98.75 624 THR A O 1
ATOM 4819 N N . ARG A 1 625 ? -0.890 11.203 -4.893 1.00 98.75 625 ARG A N 1
ATOM 4820 C CA . ARG A 1 625 ? -2.101 10.634 -4.292 1.00 98.75 625 ARG A CA 1
ATOM 4821 C C . ARG A 1 625 ? -1.951 10.400 -2.787 1.00 98.75 625 ARG A C 1
ATOM 4823 O O . ARG A 1 625 ? -2.872 10.712 -2.030 1.00 98.75 625 ARG A O 1
ATOM 4830 N N . MET A 1 626 ? -0.826 9.832 -2.347 1.00 98.62 626 MET A N 1
ATOM 4831 C CA . MET A 1 626 ? -0.554 9.609 -0.923 1.00 98.62 626 MET A CA 1
ATOM 4832 C C . MET A 1 626 ? -0.545 10.934 -0.154 1.00 98.62 626 MET A C 1
ATOM 4834 O O . MET A 1 626 ? -1.159 11.026 0.908 1.00 98.62 626 MET A O 1
ATOM 4838 N N . ALA A 1 627 ? 0.069 11.974 -0.719 1.00 98.75 627 ALA A N 1
ATOM 4839 C CA . ALA A 1 627 ? 0.086 13.306 -0.126 1.00 98.75 627 ALA A CA 1
ATOM 4840 C C . ALA A 1 627 ? -1.337 13.869 0.067 1.00 98.75 627 ALA A C 1
ATOM 4842 O O . ALA A 1 627 ? -1.686 14.295 1.168 1.00 98.75 627 ALA A O 1
ATOM 4843 N N . VAL A 1 628 ? -2.207 13.756 -0.947 1.00 98.88 628 VAL A N 1
ATOM 4844 C CA . VAL A 1 628 ? -3.626 14.158 -0.848 1.00 98.88 628 VAL A CA 1
ATOM 4845 C C . VAL A 1 628 ? -4.399 13.319 0.181 1.00 98.88 628 VAL A C 1
ATOM 4847 O O . VAL A 1 628 ? -5.225 13.854 0.923 1.00 98.88 628 VAL A O 1
ATOM 4850 N N . LYS A 1 629 ? -4.135 12.009 0.277 1.00 98.88 629 LYS A N 1
ATOM 4851 C CA . LYS A 1 629 ? -4.751 11.158 1.310 1.00 98.88 629 LYS A CA 1
ATOM 4852 C C . LYS A 1 629 ? -4.367 11.628 2.714 1.00 98.88 629 LYS A C 1
ATOM 4854 O O . LYS A 1 629 ? -5.219 11.695 3.602 1.00 98.88 629 LYS A O 1
ATOM 4859 N N . LEU A 1 630 ? -3.093 11.960 2.918 1.00 98.81 630 LEU A N 1
ATOM 4860 C CA . LEU A 1 630 ? -2.601 12.450 4.201 1.00 98.81 630 LEU A CA 1
ATOM 4861 C C . LEU A 1 630 ? -3.101 13.857 4.528 1.00 98.81 630 LEU A C 1
ATOM 4863 O O . LEU A 1 630 ? -3.301 14.128 5.709 1.00 98.81 630 LEU A O 1
ATOM 4867 N N . ASP A 1 631 ? -3.390 14.711 3.540 1.00 98.88 631 ASP A N 1
ATOM 4868 C CA . ASP A 1 631 ? -4.096 15.979 3.783 1.00 98.88 631 ASP A CA 1
ATOM 4869 C C . ASP A 1 631 ? -5.445 15.725 4.477 1.00 98.88 631 ASP A C 1
ATOM 4871 O O . ASP A 1 631 ? -5.740 16.332 5.510 1.00 98.88 631 ASP A O 1
ATOM 4875 N N . LEU A 1 632 ? -6.243 14.778 3.959 1.00 98.81 632 LEU A N 1
ATOM 4876 C CA . LEU A 1 632 ? -7.531 14.429 4.560 1.00 98.81 632 LEU A CA 1
ATOM 4877 C C . LEU A 1 632 ? -7.358 13.824 5.959 1.00 98.81 632 LEU A C 1
ATOM 4879 O O . LEU A 1 632 ? -8.012 14.280 6.896 1.00 98.81 632 LEU A O 1
ATOM 4883 N N . ILE A 1 633 ? -6.498 12.811 6.119 1.00 98.75 633 ILE A N 1
ATOM 4884 C CA . ILE A 1 633 ? -6.313 12.132 7.415 1.00 98.75 633 ILE A CA 1
ATOM 4885 C C . ILE A 1 633 ? -5.809 13.115 8.477 1.00 98.75 633 ILE A C 1
ATOM 4887 O O . ILE A 1 633 ? -6.333 13.130 9.590 1.00 98.75 633 ILE A O 1
ATOM 4891 N N . THR A 1 634 ? -4.848 13.975 8.129 1.00 98.81 634 THR A N 1
ATOM 4892 C CA . THR A 1 634 ? -4.309 14.994 9.041 1.00 98.81 634 THR A CA 1
ATOM 4893 C C . THR A 1 634 ? -5.395 15.987 9.446 1.00 98.81 634 THR A C 1
ATOM 4895 O O . THR A 1 634 ? -5.561 16.264 10.633 1.00 98.81 634 THR A O 1
ATOM 4898 N N . GLY A 1 635 ? -6.193 16.472 8.488 1.00 98.81 635 GLY A N 1
ATOM 4899 C CA . GLY A 1 635 ? -7.317 17.365 8.774 1.00 98.81 635 GLY A CA 1
ATOM 4900 C C . GLY A 1 635 ? -8.382 16.726 9.672 1.00 98.81 635 GLY A C 1
ATOM 4901 O O . GLY A 1 635 ? -8.879 17.369 10.596 1.00 98.81 635 GLY A O 1
ATOM 4902 N N . LEU A 1 636 ? -8.711 15.450 9.447 1.00 98.81 636 LEU A N 1
ATOM 4903 C CA . LEU A 1 636 ? -9.642 14.705 10.300 1.00 98.81 636 LEU A CA 1
ATOM 4904 C C . LEU A 1 636 ? -9.083 14.504 11.714 1.00 98.81 636 LEU A C 1
ATOM 4906 O O . LEU A 1 636 ? -9.827 14.680 12.675 1.00 98.81 636 LEU A O 1
ATOM 4910 N N . LEU A 1 637 ? -7.794 14.177 11.851 1.00 98.75 637 LEU A N 1
ATOM 4911 C CA . LEU A 1 637 ? -7.141 13.992 13.147 1.00 98.75 637 LEU A CA 1
ATOM 4912 C C . LEU A 1 637 ? -7.125 15.288 13.965 1.00 98.75 637 LEU A C 1
ATOM 4914 O O . LEU A 1 637 ? -7.518 15.266 15.130 1.00 98.75 637 LEU A O 1
ATOM 4918 N N . LEU A 1 638 ? -6.739 16.413 13.351 1.00 98.75 638 LEU A N 1
ATOM 4919 C CA . LEU A 1 638 ? -6.766 17.731 13.996 1.00 98.75 638 LEU A CA 1
ATOM 4920 C C . LEU A 1 638 ? -8.161 18.020 14.559 1.00 98.75 638 LEU A C 1
ATOM 4922 O O . LEU A 1 638 ? -8.326 18.174 15.772 1.00 98.75 638 LEU A O 1
ATOM 4926 N N . LYS A 1 639 ? -9.185 17.941 13.700 1.00 98.69 639 LYS A N 1
ATOM 4927 C CA . LYS A 1 639 ? -10.580 18.148 14.105 1.00 98.69 639 LYS A CA 1
ATOM 4928 C C . LYS A 1 639 ? -11.021 17.163 15.185 1.00 98.69 639 LYS A C 1
ATOM 4930 O O . LYS A 1 639 ? -11.790 17.540 16.067 1.00 98.69 639 LYS A O 1
ATOM 4935 N N . ALA A 1 640 ? -10.584 15.904 15.121 1.00 98.50 640 ALA A N 1
ATOM 4936 C CA . ALA A 1 640 ? -10.969 14.883 16.091 1.00 98.50 640 ALA A CA 1
ATOM 4937 C C . ALA A 1 640 ? -10.405 15.204 17.478 1.00 98.50 640 ALA A C 1
ATOM 4939 O O . ALA A 1 640 ? -11.150 15.135 18.452 1.00 98.50 640 ALA A O 1
ATOM 4940 N N . THR A 1 641 ? -9.139 15.621 17.560 1.00 98.44 641 THR A N 1
ATOM 4941 C CA . THR A 1 641 ? -8.501 15.994 18.834 1.00 98.44 641 THR A CA 1
ATOM 4942 C C . THR A 1 641 ? -9.076 17.271 19.449 1.00 98.44 641 THR A C 1
ATOM 4944 O O . THR A 1 641 ? -9.237 17.333 20.667 1.00 98.44 641 THR A O 1
ATOM 4947 N N . GLU A 1 642 ? -9.470 18.251 18.631 1.00 98.25 642 GLU A N 1
ATOM 4948 C CA . GLU A 1 642 ? -10.217 19.434 19.088 1.00 98.25 642 GLU A CA 1
ATOM 4949 C C . GLU A 1 642 ? -11.612 19.043 19.594 1.00 98.25 642 GLU A C 1
ATOM 4951 O O . GLU A 1 642 ? -12.051 19.469 20.662 1.00 98.25 642 GLU A O 1
ATOM 4956 N N . THR A 1 643 ? -12.296 18.167 18.852 1.00 98.19 643 THR A N 1
ATOM 4957 C CA . THR A 1 643 ? -13.643 17.684 19.188 1.00 98.19 643 THR A CA 1
ATOM 4958 C C . THR A 1 643 ? -13.662 16.886 20.492 1.00 98.19 643 THR A C 1
ATOM 4960 O O . THR A 1 643 ? -14.652 16.942 21.222 1.00 98.19 643 THR A O 1
ATOM 4963 N N . THR A 1 644 ? -12.592 16.151 20.810 1.00 97.50 644 THR A N 1
ATOM 4964 C CA . THR A 1 644 ? -12.437 15.444 22.094 1.00 97.50 644 THR A CA 1
ATOM 4965 C C . THR A 1 644 ? -11.801 16.305 23.189 1.00 97.50 644 THR A C 1
ATOM 4967 O O . THR A 1 644 ? -11.827 15.908 24.350 1.00 97.50 644 THR A O 1
ATOM 4970 N N . GLY A 1 645 ? -11.287 17.496 22.863 1.00 96.75 645 GLY A N 1
ATOM 4971 C CA . GLY A 1 645 ? -10.676 18.437 23.811 1.00 96.75 645 GLY A CA 1
ATOM 4972 C C . GLY A 1 645 ? -9.282 18.043 24.307 1.00 96.75 645 GLY A C 1
ATOM 4973 O O . GLY A 1 645 ? -8.870 18.491 25.376 1.00 96.75 645 GLY A O 1
ATOM 4974 N N . VAL A 1 646 ? -8.564 17.189 23.572 1.00 97.38 646 VAL A N 1
ATOM 4975 C CA . VAL A 1 646 ? -7.219 16.706 23.950 1.00 97.38 646 VAL A CA 1
ATOM 4976 C C . VAL A 1 646 ? -6.092 17.408 23.184 1.00 97.38 646 VAL A C 1
ATOM 4978 O O . VAL A 1 646 ? -4.916 17.181 23.462 1.00 97.38 646 VAL A O 1
ATOM 4981 N N . ASP A 1 647 ? -6.430 18.290 22.241 1.00 96.88 647 ASP A N 1
ATOM 4982 C CA . ASP A 1 647 ? -5.505 19.007 21.351 1.00 96.88 647 ASP A CA 1
ATOM 4983 C C . ASP A 1 647 ? -4.477 19.889 22.086 1.00 96.88 647 ASP A C 1
ATOM 4985 O O . ASP A 1 647 ? -3.415 20.204 21.544 1.00 96.88 647 ASP A O 1
ATOM 4989 N N . LYS A 1 648 ? -4.758 20.285 23.334 1.00 96.56 648 LYS A N 1
ATOM 4990 C CA . LYS A 1 648 ? -3.836 21.081 24.164 1.00 96.56 648 LYS A CA 1
ATOM 4991 C C . LYS A 1 648 ? -2.814 20.251 24.940 1.00 96.56 648 LYS A C 1
ATOM 4993 O O . LYS A 1 648 ? -1.889 20.818 25.519 1.00 96.56 648 LYS A O 1
ATOM 4998 N N . PHE A 1 649 ? -2.933 18.924 24.962 1.00 96.81 649 PHE A N 1
ATOM 4999 C CA . PHE A 1 649 ? -1.964 18.080 25.656 1.00 96.81 649 PHE A CA 1
ATOM 5000 C C . PHE A 1 649 ? -0.674 17.940 24.846 1.00 96.81 649 PHE A C 1
ATOM 5002 O O . PHE A 1 649 ? -0.695 17.554 23.679 1.00 96.81 649 PHE A O 1
ATOM 5009 N N . ARG A 1 650 ? 0.479 18.171 25.490 1.00 95.12 650 ARG A N 1
ATOM 5010 C CA . ARG A 1 650 ? 1.799 18.100 24.836 1.00 95.12 650 ARG A CA 1
ATOM 5011 C C . ARG A 1 650 ? 2.021 16.777 24.095 1.00 95.12 650 ARG A C 1
ATOM 5013 O O . ARG A 1 650 ? 2.474 16.792 22.958 1.00 95.12 650 ARG A O 1
ATOM 5020 N N . GLY A 1 651 ? 1.690 15.642 24.715 1.00 91.88 651 GLY A N 1
ATOM 5021 C CA . GLY A 1 651 ? 1.850 14.323 24.087 1.00 91.88 651 GLY A CA 1
ATOM 5022 C C . GLY A 1 651 ? 0.993 14.141 22.828 1.00 91.88 651 GLY A C 1
ATOM 5023 O O . GLY A 1 651 ? 1.429 13.502 21.875 1.00 91.88 651 GLY A O 1
ATOM 5024 N N . VAL A 1 652 ? -0.191 14.759 22.784 1.00 96.00 652 VAL A N 1
ATOM 5025 C CA . VAL A 1 652 ? -1.058 14.767 21.597 1.00 96.00 652 VAL A CA 1
ATOM 5026 C C . VAL A 1 652 ? -0.437 15.632 20.500 1.00 96.00 652 VAL A C 1
ATOM 5028 O O . VAL A 1 652 ? -0.290 15.177 19.370 1.00 96.00 652 VAL A O 1
ATOM 5031 N N . GLN A 1 653 ? 0.011 16.843 20.842 1.00 96.75 653 GLN A N 1
ATOM 5032 C CA . GLN A 1 653 ? 0.631 17.776 19.893 1.00 96.75 653 GLN A CA 1
ATOM 5033 C C . GLN A 1 653 ? 1.909 17.221 19.254 1.00 96.75 653 GLN A C 1
ATOM 5035 O O . GLN A 1 653 ? 2.113 17.401 18.056 1.00 96.75 653 GLN A O 1
ATOM 5040 N N . VAL A 1 654 ? 2.745 16.513 20.023 1.00 97.94 654 VAL A N 1
ATOM 5041 C CA . VAL A 1 654 ? 3.962 15.863 19.502 1.00 97.94 654 VAL A CA 1
ATOM 5042 C C . VAL A 1 654 ? 3.615 14.839 18.419 1.00 97.94 654 VAL A C 1
ATOM 5044 O O . VAL A 1 654 ? 4.193 14.872 17.336 1.00 97.94 654 VAL A O 1
ATOM 5047 N N . ASN A 1 655 ? 2.627 13.980 18.671 1.00 98.38 655 ASN A N 1
ATOM 5048 C CA . ASN A 1 655 ? 2.196 12.969 17.707 1.00 98.38 655 ASN A CA 1
ATOM 5049 C C . ASN A 1 655 ? 1.494 13.585 16.479 1.00 98.38 655 ASN A C 1
ATOM 5051 O O . ASN A 1 655 ? 1.689 13.120 15.358 1.00 98.38 655 ASN A O 1
ATOM 5055 N N . ILE A 1 656 ? 0.722 14.666 16.650 1.00 98.25 656 ILE A N 1
ATOM 5056 C CA . ILE A 1 656 ? 0.183 15.440 15.517 1.00 98.25 656 ILE A CA 1
ATOM 5057 C C . ILE A 1 656 ? 1.326 16.023 14.672 1.00 98.25 656 ILE A C 1
ATOM 5059 O O . ILE A 1 656 ? 1.263 15.974 13.444 1.00 98.25 656 ILE A O 1
ATOM 5063 N N . GLY A 1 657 ? 2.383 16.535 15.310 1.00 98.19 657 GLY A N 1
ATOM 5064 C CA . GLY A 1 657 ? 3.587 17.014 14.628 1.00 98.19 657 GLY A CA 1
ATOM 5065 C C . GLY A 1 657 ? 4.270 15.927 13.790 1.00 98.19 657 GLY A C 1
ATOM 5066 O O . GLY A 1 657 ? 4.710 16.200 12.672 1.00 98.19 657 GLY A O 1
ATOM 5067 N N . GLU A 1 658 ? 4.292 14.683 14.272 1.00 98.69 658 GLU A N 1
ATOM 5068 C CA . GLU A 1 658 ? 4.797 13.529 13.518 1.00 98.69 658 GLU A CA 1
ATOM 5069 C C . GLU A 1 658 ? 3.938 13.241 12.269 1.00 98.69 658 GLU A C 1
ATOM 5071 O O . GLU A 1 658 ? 4.468 13.140 11.161 1.00 98.69 658 GLU A O 1
ATOM 5076 N N . VAL A 1 659 ? 2.605 13.211 12.403 1.00 98.69 659 VAL A N 1
ATOM 5077 C CA . VAL A 1 659 ? 1.682 13.034 11.259 1.00 98.69 659 VAL A CA 1
ATOM 5078 C C . VAL A 1 659 ? 1.833 14.164 10.236 1.00 98.69 659 VAL A C 1
ATOM 5080 O O . VAL A 1 659 ? 1.909 13.904 9.033 1.00 98.69 659 VAL A O 1
ATOM 5083 N N . MET A 1 660 ? 1.943 15.411 10.700 1.00 98.25 660 MET A N 1
ATOM 5084 C CA . MET A 1 660 ? 2.180 16.574 9.841 1.00 98.25 660 MET A CA 1
ATOM 5085 C C . MET A 1 660 ? 3.514 16.461 9.090 1.00 98.25 660 MET A C 1
ATOM 5087 O O . MET A 1 660 ? 3.598 16.817 7.915 1.00 98.25 660 MET A O 1
ATOM 5091 N N . THR A 1 661 ? 4.547 15.921 9.739 1.00 98.62 661 THR A N 1
ATOM 5092 C CA . THR A 1 661 ? 5.857 15.683 9.115 1.00 98.62 661 THR A CA 1
ATOM 5093 C C . THR A 1 661 ? 5.755 14.655 7.994 1.00 98.62 661 THR A C 1
ATOM 5095 O O . THR A 1 661 ? 6.251 14.910 6.898 1.00 98.62 661 THR A O 1
ATOM 5098 N N . TYR A 1 662 ? 5.051 13.538 8.209 1.00 98.62 662 TYR A N 1
ATOM 5099 C CA . TYR A 1 662 ? 4.790 12.578 7.133 1.00 98.62 662 TYR A CA 1
ATOM 5100 C C . TYR A 1 662 ? 4.010 13.211 5.983 1.00 98.62 662 TYR A C 1
ATOM 5102 O O . TYR A 1 662 ? 4.385 13.045 4.825 1.00 98.62 662 TYR A O 1
ATOM 5110 N N . ARG A 1 663 ? 2.970 13.994 6.282 1.00 98.25 663 ARG A N 1
ATOM 5111 C CA . ARG A 1 663 ? 2.223 14.741 5.264 1.00 98.25 663 ARG A CA 1
ATOM 5112 C C . ARG A 1 663 ? 3.141 15.649 4.436 1.00 98.25 663 ARG A C 1
ATOM 5114 O O . ARG A 1 663 ? 3.047 15.638 3.210 1.00 98.25 663 ARG A O 1
ATOM 5121 N N . HIS A 1 664 ? 4.035 16.409 5.071 1.00 98.50 664 HIS A N 1
ATOM 5122 C CA . HIS A 1 664 ? 5.009 17.250 4.362 1.00 98.50 664 HIS A CA 1
ATOM 5123 C C . HIS A 1 664 ? 5.995 16.433 3.535 1.00 98.50 664 HIS A C 1
ATOM 5125 O O . HIS A 1 664 ? 6.282 16.807 2.401 1.00 98.50 664 HIS A O 1
ATOM 5131 N N . LEU A 1 665 ? 6.458 15.299 4.060 1.00 98.62 665 LEU A N 1
ATOM 5132 C CA . LEU A 1 665 ? 7.380 14.413 3.362 1.00 98.62 665 LEU A CA 1
ATOM 5133 C C . LEU A 1 665 ? 6.811 13.926 2.023 1.00 98.62 665 LEU A C 1
ATOM 5135 O O . LEU A 1 665 ? 7.524 13.959 1.027 1.00 98.62 665 LEU A O 1
ATOM 5139 N N . PHE A 1 666 ? 5.544 13.502 1.958 1.00 98.56 666 PHE A N 1
ATOM 5140 C CA . PHE A 1 666 ? 4.976 13.016 0.691 1.00 98.56 666 PHE A CA 1
ATOM 5141 C C . PHE A 1 666 ? 4.710 14.133 -0.323 1.00 98.56 666 PHE A C 1
ATOM 5143 O O . PHE A 1 666 ? 4.865 13.896 -1.521 1.00 98.56 666 PHE A O 1
ATOM 5150 N N . TRP A 1 667 ? 4.385 15.352 0.123 1.00 98.62 667 TRP A N 1
ATOM 5151 C CA . TRP A 1 667 ? 4.366 16.512 -0.776 1.00 98.62 667 TRP A CA 1
ATOM 5152 C C . TRP A 1 667 ? 5.771 16.842 -1.293 1.00 98.62 667 TRP A C 1
ATOM 5154 O O . TRP A 1 667 ? 5.937 17.004 -2.497 1.00 98.62 667 TRP A O 1
ATOM 5164 N N . ALA A 1 668 ? 6.790 16.813 -0.429 1.00 98.50 668 ALA A N 1
ATOM 5165 C CA . ALA A 1 668 ? 8.181 17.031 -0.822 1.00 98.50 668 A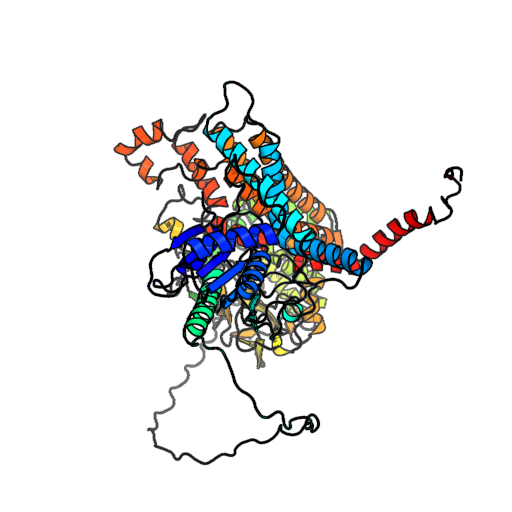LA A CA 1
ATOM 5166 C C . ALA A 1 668 ? 8.700 15.952 -1.790 1.00 98.50 668 ALA A C 1
ATOM 5168 O O . ALA A 1 668 ? 9.375 16.271 -2.763 1.00 98.50 668 ALA A O 1
ATOM 5169 N N . LEU A 1 669 ? 8.350 14.678 -1.579 1.00 98.06 669 LEU A N 1
ATOM 5170 C CA . LEU A 1 669 ? 8.667 13.593 -2.514 1.00 98.06 669 LEU A CA 1
ATOM 5171 C C . LEU A 1 669 ? 7.937 13.769 -3.848 1.00 98.06 669 LEU A C 1
ATOM 5173 O O . LEU A 1 669 ? 8.529 13.548 -4.901 1.00 98.06 669 LEU A O 1
ATOM 5177 N N . SER A 1 670 ? 6.670 14.197 -3.821 1.00 98.31 670 SER A N 1
ATOM 5178 C CA . SER A 1 670 ? 5.929 14.536 -5.038 1.00 98.31 670 SER A CA 1
ATOM 5179 C C . SER A 1 670 ? 6.570 15.704 -5.794 1.00 98.31 670 SER A C 1
ATOM 5181 O O . SER A 1 670 ? 6.618 15.644 -7.020 1.00 98.31 670 SER A O 1
ATOM 5183 N N . ASP A 1 671 ? 7.051 16.736 -5.098 1.00 97.56 671 ASP A N 1
ATOM 5184 C CA . ASP A 1 671 ? 7.786 17.855 -5.699 1.00 97.56 671 ASP A CA 1
ATOM 5185 C C . ASP A 1 671 ? 9.120 17.380 -6.282 1.00 97.56 671 ASP A C 1
ATOM 5187 O O . ASP A 1 671 ? 9.428 17.673 -7.434 1.00 97.56 671 ASP A O 1
ATOM 5191 N N . ALA A 1 672 ? 9.890 16.584 -5.535 1.00 97.38 672 ALA A N 1
ATOM 5192 C CA . ALA A 1 672 ? 11.166 16.039 -5.991 1.00 97.38 672 ALA A CA 1
ATOM 5193 C C . ALA A 1 672 ? 11.002 15.174 -7.248 1.00 97.38 672 ALA A C 1
ATOM 5195 O O . ALA A 1 672 ? 11.765 15.339 -8.199 1.00 97.38 672 ALA A O 1
ATOM 5196 N N . LEU A 1 673 ? 9.977 14.314 -7.286 1.00 96.38 673 LEU A N 1
ATOM 5197 C CA . LEU A 1 673 ? 9.613 13.519 -8.463 1.00 96.38 673 LEU A CA 1
ATOM 5198 C C . LEU A 1 673 ? 9.186 14.390 -9.646 1.00 96.38 673 LEU A C 1
ATOM 5200 O O . LEU A 1 673 ? 9.477 14.034 -10.780 1.00 96.38 673 LEU A O 1
ATOM 5204 N N . ALA A 1 674 ? 8.505 15.512 -9.409 1.00 96.44 674 ALA A N 1
ATOM 5205 C CA . ALA A 1 674 ? 8.052 16.395 -10.479 1.00 96.44 674 ALA A CA 1
ATOM 5206 C C . ALA A 1 674 ? 9.170 17.306 -11.022 1.00 96.44 674 ALA A C 1
ATOM 5208 O O . ALA A 1 674 ? 9.205 17.565 -12.222 1.00 96.44 674 ALA A O 1
ATOM 5209 N N . HIS A 1 675 ? 10.099 17.753 -10.174 1.00 94.31 675 HIS A N 1
ATOM 5210 C CA . HIS A 1 675 ? 11.207 18.636 -10.551 1.00 94.31 675 HIS A CA 1
ATOM 5211 C C . HIS A 1 675 ? 12.442 17.885 -11.060 1.00 94.31 675 HIS A C 1
ATOM 5213 O O . HIS A 1 675 ? 13.065 18.298 -12.039 1.00 94.31 675 HIS A O 1
ATOM 5219 N N . SER A 1 676 ? 12.822 16.789 -10.401 1.00 88.88 676 SER A N 1
ATOM 5220 C CA . SER A 1 676 ? 14.036 16.044 -10.739 1.00 88.88 676 SER A CA 1
ATOM 5221 C C . SER A 1 676 ? 13.736 15.045 -11.843 1.00 88.88 676 SER A C 1
ATOM 5223 O O . SER A 1 676 ? 13.069 14.036 -11.608 1.00 88.88 676 SER A O 1
ATOM 5225 N N . SER A 1 677 ? 14.260 15.308 -13.036 1.00 90.00 677 SER A N 1
ATOM 5226 C CA . SER A 1 677 ? 13.980 14.488 -14.213 1.00 90.00 677 SER A CA 1
ATOM 5227 C C . SER A 1 677 ? 15.248 14.024 -14.915 1.00 90.00 677 SER A C 1
ATOM 5229 O O . SER A 1 677 ? 16.289 14.673 -14.826 1.00 90.00 677 SER A O 1
ATOM 5231 N N . VAL A 1 678 ? 15.137 12.911 -15.634 1.00 92.62 678 VAL A N 1
ATOM 5232 C CA . VAL A 1 678 ? 16.159 12.407 -16.561 1.00 92.62 678 VAL A CA 1
ATOM 5233 C C . VAL A 1 678 ? 15.601 12.373 -17.974 1.00 92.62 678 VAL A C 1
ATOM 5235 O O . VAL A 1 678 ? 14.403 12.151 -18.170 1.00 92.62 678 VAL A O 1
ATOM 5238 N N . ALA A 1 679 ? 16.473 12.594 -18.956 1.00 93.62 679 ALA A N 1
ATOM 5239 C CA . ALA A 1 679 ? 16.131 12.388 -20.354 1.00 93.62 679 ALA A CA 1
ATOM 5240 C C . ALA A 1 679 ? 15.879 10.895 -20.611 1.00 93.62 679 ALA A C 1
ATOM 5242 O O . ALA A 1 679 ? 16.631 10.036 -20.149 1.00 93.62 679 ALA A O 1
ATOM 5243 N N . HIS A 1 680 ? 14.822 10.591 -21.353 1.00 92.31 680 HIS A N 1
ATOM 5244 C CA . HIS A 1 680 ? 14.419 9.232 -21.681 1.00 92.31 680 HIS A CA 1
ATOM 5245 C C . HIS A 1 680 ? 13.709 9.241 -23.034 1.00 92.31 680 HIS A C 1
ATOM 5247 O O . HIS A 1 680 ? 12.617 9.781 -23.135 1.00 92.31 680 HIS A O 1
ATOM 5253 N N . ASN A 1 681 ? 14.325 8.682 -24.079 1.00 91.38 681 ASN A N 1
ATOM 5254 C CA . ASN A 1 681 ? 13.742 8.570 -25.427 1.00 91.38 681 ASN A CA 1
ATOM 5255 C C . ASN A 1 681 ? 13.092 9.871 -25.948 1.00 91.38 681 ASN A C 1
ATOM 5257 O O . ASN A 1 681 ? 11.961 9.879 -26.424 1.00 91.38 681 ASN A O 1
ATOM 5261 N N . GLY A 1 682 ? 13.805 10.996 -25.817 1.00 91.12 682 GLY A N 1
ATOM 5262 C CA . GLY A 1 682 ? 13.346 12.310 -26.290 1.00 91.12 682 GLY A CA 1
ATOM 5263 C C . GLY A 1 682 ? 12.336 13.026 -25.382 1.00 91.12 682 GLY A C 1
ATOM 5264 O O . GLY A 1 682 ? 11.943 14.147 -25.694 1.00 91.12 682 GLY A O 1
ATOM 5265 N N . VAL A 1 683 ? 11.949 12.421 -24.256 1.00 95.44 683 VAL A N 1
ATOM 5266 C CA . VAL A 1 683 ? 11.073 13.013 -23.233 1.00 95.44 683 VAL A CA 1
ATOM 5267 C C . VAL A 1 683 ? 11.792 13.094 -21.883 1.00 95.44 683 VAL A C 1
ATOM 5269 O O . VAL A 1 683 ? 12.942 12.664 -21.753 1.00 95.44 683 VAL A O 1
ATOM 5272 N N . VAL A 1 684 ? 11.132 13.649 -20.865 1.00 95.88 684 VAL A N 1
ATOM 5273 C CA . VAL A 1 684 ? 11.621 13.640 -19.482 1.00 95.88 684 VAL A CA 1
ATOM 5274 C C . VAL A 1 684 ? 10.741 12.752 -18.609 1.00 95.88 684 VAL A C 1
ATOM 5276 O O . VAL A 1 684 ? 9.519 12.707 -18.766 1.00 95.88 684 VAL A O 1
ATOM 5279 N N . ILE A 1 685 ? 11.371 12.032 -17.685 1.00 96.00 685 ILE A N 1
ATOM 5280 C CA . ILE A 1 685 ? 10.681 11.234 -16.667 1.00 96.00 685 ILE A CA 1
ATOM 5281 C C . ILE A 1 685 ? 11.264 11.521 -15.280 1.00 96.00 685 ILE A C 1
ATOM 5283 O O . ILE A 1 685 ? 12.434 11.909 -15.191 1.00 96.00 685 ILE A O 1
ATOM 5287 N N . PRO A 1 686 ? 10.508 11.274 -14.192 1.00 96.12 686 PRO A N 1
ATOM 5288 C CA . PRO A 1 686 ? 11.021 11.427 -12.837 1.00 96.12 686 PRO A CA 1
ATOM 5289 C C . PRO A 1 686 ? 12.273 10.582 -12.589 1.00 96.12 686 PRO A C 1
ATOM 5291 O O . PRO A 1 686 ? 12.379 9.444 -13.065 1.00 96.12 686 PRO A O 1
ATOM 5294 N N . LYS A 1 687 ? 13.199 11.100 -11.780 1.00 93.12 687 LYS A N 1
ATOM 5295 C CA . LYS A 1 687 ? 14.313 10.293 -11.272 1.00 93.12 687 LYS A CA 1
ATOM 5296 C C . LYS A 1 687 ? 13.801 9.113 -10.445 1.00 93.12 687 LYS A C 1
ATOM 5298 O O . LYS A 1 687 ? 12.948 9.270 -9.569 1.00 93.12 687 LYS A O 1
ATOM 5303 N N . LEU A 1 688 ? 14.354 7.932 -10.710 1.00 91.56 688 LEU A N 1
ATOM 5304 C CA . LEU A 1 688 ? 13.913 6.688 -10.082 1.00 91.56 688 LEU A CA 1
ATOM 5305 C C . LEU A 1 688 ? 14.239 6.639 -8.577 1.00 91.56 688 LEU A C 1
ATOM 5307 O O . LEU A 1 688 ? 13.462 6.075 -7.808 1.00 91.56 688 LEU A O 1
ATOM 5311 N N . GLU A 1 689 ? 15.324 7.287 -8.142 1.00 92.12 689 GLU A N 1
ATOM 5312 C CA . GLU A 1 689 ? 15.758 7.370 -6.737 1.00 92.12 689 GLU A CA 1
ATOM 5313 C C . GLU A 1 689 ? 14.655 7.897 -5.796 1.00 92.12 689 GLU A C 1
ATOM 5315 O O . GLU A 1 689 ? 14.368 7.299 -4.755 1.00 92.12 689 GLU A O 1
ATOM 5320 N N . HIS A 1 690 ? 13.939 8.950 -6.208 1.00 94.56 690 HIS A N 1
ATOM 5321 C CA . HIS A 1 690 ? 12.850 9.544 -5.422 1.00 94.56 690 HIS A CA 1
ATOM 5322 C C . HIS A 1 690 ? 11.651 8.609 -5.318 1.00 94.56 690 HIS A C 1
ATOM 5324 O O . HIS A 1 690 ? 10.965 8.564 -4.295 1.00 94.56 690 HIS A O 1
ATOM 5330 N N . MET A 1 691 ? 11.412 7.816 -6.361 1.00 93.25 691 MET A N 1
ATOM 5331 C CA . MET A 1 691 ? 10.375 6.797 -6.334 1.00 93.25 691 MET A CA 1
ATOM 5332 C C . MET A 1 691 ? 10.742 5.671 -5.359 1.00 93.25 691 MET A C 1
ATOM 5334 O O . MET A 1 691 ? 9.877 5.224 -4.599 1.00 93.25 691 MET A O 1
ATOM 5338 N N . MET A 1 692 ? 12.009 5.243 -5.318 1.00 93.50 692 MET A N 1
ATOM 5339 C CA . MET A 1 692 ? 12.471 4.235 -4.354 1.00 93.50 692 MET A CA 1
ATOM 5340 C C . MET A 1 692 ? 12.315 4.726 -2.912 1.00 93.50 692 MET A C 1
ATOM 5342 O O . MET A 1 692 ? 11.790 3.991 -2.067 1.00 93.50 692 MET A O 1
ATOM 5346 N N . ALA A 1 693 ? 12.660 5.991 -2.651 1.00 94.94 693 ALA A N 1
ATOM 5347 C CA . ALA A 1 693 ? 12.409 6.630 -1.362 1.00 94.94 693 ALA A CA 1
ATOM 5348 C C . ALA A 1 693 ? 10.907 6.648 -1.017 1.00 94.94 693 ALA A C 1
ATOM 5350 O O . ALA A 1 693 ? 10.520 6.227 0.077 1.00 94.94 693 ALA A O 1
ATOM 5351 N N . HIS A 1 694 ? 10.044 7.045 -1.961 1.00 96.38 694 HIS A N 1
ATOM 5352 C CA . HIS A 1 694 ? 8.586 7.048 -1.776 1.00 96.38 694 HIS A CA 1
ATOM 5353 C C . HIS A 1 694 ? 8.031 5.674 -1.393 1.00 96.38 694 HIS A C 1
ATOM 5355 O O . HIS A 1 694 ? 7.318 5.571 -0.396 1.00 96.38 694 HIS A O 1
ATOM 5361 N N . ARG A 1 695 ? 8.381 4.602 -2.119 1.00 93.50 695 ARG A N 1
ATOM 5362 C CA . ARG A 1 695 ? 7.903 3.235 -1.811 1.00 93.50 695 ARG A CA 1
ATOM 5363 C C . ARG A 1 695 ? 8.203 2.834 -0.370 1.00 93.50 695 ARG A C 1
ATOM 5365 O O . ARG A 1 695 ? 7.328 2.327 0.332 1.00 93.50 695 ARG A O 1
ATOM 5372 N N . MET A 1 696 ? 9.449 3.045 0.049 1.00 94.00 696 MET A N 1
ATOM 5373 C CA . MET A 1 696 ? 9.937 2.674 1.374 1.00 94.00 696 MET A CA 1
ATOM 5374 C C . MET A 1 696 ? 9.251 3.495 2.468 1.00 94.00 696 MET A C 1
ATOM 5376 O O . MET A 1 696 ? 8.771 2.941 3.465 1.00 94.00 696 MET A O 1
ATOM 5380 N N . MET A 1 697 ? 9.155 4.811 2.262 1.00 96.00 697 MET A N 1
ATOM 5381 C CA . MET A 1 697 ? 8.519 5.706 3.223 1.00 96.00 697 MET A CA 1
ATOM 5382 C C . MET A 1 697 ? 7.019 5.458 3.322 1.00 96.00 697 MET A C 1
ATOM 5384 O O . MET A 1 697 ? 6.497 5.429 4.431 1.00 96.00 697 MET A O 1
ATOM 5388 N N . MET A 1 698 ? 6.328 5.193 2.214 1.00 96.31 698 MET A N 1
ATOM 5389 C CA . MET A 1 698 ? 4.899 4.868 2.196 1.00 96.31 698 MET A CA 1
ATOM 5390 C C . MET A 1 698 ? 4.573 3.651 3.068 1.00 96.31 698 MET A C 1
ATOM 5392 O O . MET A 1 698 ? 3.693 3.732 3.930 1.00 96.31 698 MET A O 1
ATOM 5396 N N . ALA A 1 699 ? 5.331 2.561 2.910 1.00 95.31 699 ALA A N 1
ATOM 5397 C CA . ALA A 1 699 ? 5.114 1.320 3.654 1.00 95.31 699 ALA A CA 1
ATOM 5398 C C . ALA A 1 699 ? 5.367 1.450 5.170 1.00 95.31 699 ALA A C 1
ATOM 5400 O O . ALA A 1 699 ? 4.888 0.619 5.945 1.00 95.31 699 ALA A O 1
ATOM 5401 N N . THR A 1 700 ? 6.101 2.486 5.591 1.00 94.00 700 THR A N 1
ATOM 5402 C CA . THR A 1 700 ? 6.455 2.747 6.996 1.00 94.00 700 THR A CA 1
ATOM 5403 C C . THR A 1 700 ? 5.570 3.829 7.622 1.00 94.00 700 THR A C 1
ATOM 5405 O O . THR A 1 700 ? 5.055 3.654 8.724 1.00 94.00 700 THR A O 1
ATOM 5408 N N . ALA A 1 701 ? 5.349 4.934 6.908 1.00 97.25 701 ALA A N 1
ATOM 5409 C CA . ALA A 1 701 ? 4.633 6.104 7.399 1.00 97.25 701 ALA A CA 1
ATOM 5410 C C . ALA A 1 701 ? 3.127 5.863 7.531 1.00 97.25 701 ALA A C 1
ATOM 5412 O O . ALA A 1 701 ? 2.541 6.230 8.545 1.00 97.25 701 ALA A O 1
ATOM 5413 N N . TYR A 1 702 ? 2.482 5.229 6.543 1.00 98.19 702 TYR A N 1
ATOM 5414 C CA . TYR A 1 702 ? 1.025 5.057 6.572 1.00 98.19 702 TYR A CA 1
ATOM 5415 C C . TYR A 1 702 ? 0.544 4.228 7.781 1.00 98.19 702 TYR A C 1
ATOM 5417 O O . TYR A 1 702 ? -0.373 4.669 8.481 1.00 98.19 702 TYR A O 1
ATOM 5425 N N . PRO A 1 703 ? 1.189 3.094 8.125 1.00 98.00 703 PRO A N 1
ATOM 5426 C CA . PRO A 1 703 ? 0.895 2.386 9.368 1.00 98.00 703 PRO A CA 1
ATOM 5427 C C . PRO A 1 703 ? 1.104 3.213 10.633 1.00 98.00 703 PRO A C 1
ATOM 5429 O O . PRO A 1 703 ? 0.287 3.139 11.547 1.00 98.00 703 PRO A O 1
ATOM 5432 N N . ARG A 1 704 ? 2.175 4.013 10.680 1.00 98.38 704 ARG A N 1
ATOM 5433 C CA . ARG A 1 704 ? 2.490 4.857 11.835 1.00 98.38 704 ARG A CA 1
ATOM 5434 C C . ARG A 1 704 ? 1.449 5.959 12.029 1.00 98.38 704 ARG A C 1
ATOM 5436 O O . ARG A 1 704 ? 0.983 6.174 13.141 1.00 98.38 704 ARG A O 1
ATOM 5443 N N . VAL A 1 705 ? 1.000 6.596 10.947 1.00 98.56 705 VAL A N 1
ATOM 5444 C CA . VAL A 1 705 ? -0.106 7.568 10.985 1.00 98.56 705 VAL A CA 1
ATOM 5445 C C . VAL A 1 705 ? -1.378 6.920 11.539 1.00 98.56 705 VAL A C 1
ATOM 5447 O O . VAL A 1 705 ? -2.047 7.493 12.398 1.00 98.56 705 VAL A O 1
ATOM 5450 N N . ARG A 1 706 ? -1.697 5.701 11.094 1.00 98.12 706 ARG A N 1
ATOM 5451 C CA . ARG A 1 706 ? -2.862 4.946 11.572 1.00 98.12 706 ARG A CA 1
ATOM 5452 C C . ARG A 1 706 ? -2.766 4.586 13.059 1.00 98.12 706 ARG A C 1
ATOM 5454 O O . ARG A 1 706 ? -3.753 4.696 13.792 1.00 98.12 706 ARG A O 1
ATOM 5461 N N . GLU A 1 707 ? -1.585 4.170 13.504 1.00 98.50 707 GLU A N 1
ATOM 5462 C CA . GLU A 1 707 ? -1.291 3.911 14.914 1.00 98.50 707 GLU A CA 1
ATOM 5463 C C . GLU A 1 707 ? -1.503 5.175 15.758 1.00 98.50 707 GLU A C 1
ATOM 5465 O O . GLU A 1 707 ? -2.232 5.128 16.748 1.00 98.50 707 GLU A O 1
ATOM 5470 N N . ILE A 1 708 ? -0.959 6.317 15.326 1.00 98.69 708 ILE A N 1
ATOM 5471 C CA . ILE A 1 708 ? -1.121 7.605 16.011 1.00 98.69 708 ILE A CA 1
ATOM 5472 C C . ILE A 1 708 ? -2.600 7.988 16.126 1.00 98.69 708 ILE A C 1
ATOM 5474 O O . ILE A 1 708 ? -3.056 8.343 17.211 1.00 98.69 708 ILE A O 1
ATOM 5478 N N . VAL A 1 709 ? -3.384 7.871 15.047 1.00 98.50 709 VAL A N 1
ATOM 5479 C CA . VAL A 1 709 ? -4.837 8.129 15.094 1.00 98.50 709 VAL A CA 1
ATOM 5480 C C . VAL A 1 709 ? -5.510 7.264 16.167 1.00 98.50 709 VAL A C 1
ATOM 5482 O O . VAL A 1 709 ? -6.311 7.768 16.958 1.00 98.50 709 VAL A O 1
ATOM 5485 N N . SER A 1 710 ? -5.149 5.982 16.230 1.00 97.56 710 SER A N 1
ATOM 5486 C CA . SER A 1 710 ? -5.712 5.032 17.195 1.00 97.56 710 SER A CA 1
ATOM 5487 C C . SER A 1 710 ? -5.315 5.362 18.639 1.00 97.56 710 SER A C 1
ATOM 5489 O O . SER A 1 710 ? -6.141 5.242 19.540 1.00 97.56 710 SER A O 1
ATOM 5491 N N . GLN A 1 711 ? -4.082 5.824 18.863 1.00 97.44 711 GLN A N 1
ATOM 5492 C CA . GLN A 1 711 ? -3.581 6.220 20.183 1.00 97.44 711 GLN A CA 1
ATOM 5493 C C . GLN A 1 711 ? -4.196 7.535 20.678 1.00 97.44 711 GLN A C 1
ATOM 5495 O O . GLN A 1 711 ? -4.552 7.643 21.849 1.00 97.44 711 GLN A O 1
ATOM 5500 N N . LEU A 1 712 ? -4.326 8.536 19.800 1.00 97.75 712 LEU A N 1
ATOM 5501 C CA . LEU A 1 712 ? -4.771 9.878 20.187 1.00 97.75 712 LEU A CA 1
ATOM 5502 C C . LEU A 1 712 ? -6.289 9.991 20.332 1.00 97.75 712 LEU A C 1
ATOM 5504 O O . LEU A 1 712 ? -6.768 10.645 21.257 1.00 97.75 712 LEU A O 1
ATOM 5508 N N . VAL A 1 713 ? -7.050 9.387 19.414 1.00 97.56 713 VAL A N 1
ATOM 5509 C CA . VAL A 1 713 ? -8.520 9.475 19.430 1.00 97.56 713 VAL A CA 1
ATOM 5510 C C . VAL A 1 713 ? -9.129 8.354 20.278 1.00 97.56 713 VAL A C 1
ATOM 5512 O O . VAL A 1 713 ? -10.163 8.567 20.915 1.00 97.56 713 VAL A O 1
ATOM 5515 N N . ALA A 1 714 ? -8.463 7.194 20.347 1.00 97.12 714 ALA A N 1
ATOM 5516 C CA . ALA A 1 714 ? -8.768 6.086 21.252 1.00 97.12 714 ALA A CA 1
ATOM 5517 C C . ALA A 1 714 ? -10.267 5.726 21.290 1.00 97.12 714 ALA A C 1
ATOM 5519 O O . ALA A 1 714 ? -10.873 5.439 20.256 1.00 97.12 714 ALA A O 1
ATOM 5520 N N . SER A 1 715 ? -10.892 5.762 22.472 1.00 97.06 715 SER A N 1
ATOM 5521 C CA . SER A 1 715 ? -12.313 5.443 22.653 1.00 97.06 715 SER A CA 1
ATOM 5522 C C . SER A 1 715 ? -13.258 6.382 21.893 1.00 97.06 715 SER A C 1
ATOM 5524 O O . SER A 1 715 ? -14.399 6.010 21.626 1.00 97.06 715 SER A O 1
ATOM 5526 N N . GLY A 1 716 ? -12.801 7.565 21.471 1.00 96.75 716 GLY A N 1
ATOM 5527 C CA . GLY A 1 716 ? -13.582 8.476 20.635 1.00 96.75 716 GLY A CA 1
ATOM 5528 C C . GLY A 1 716 ? -13.991 7.865 19.291 1.00 96.75 716 GLY A C 1
ATOM 5529 O O . GLY A 1 716 ? -15.055 8.214 18.782 1.00 96.75 716 GLY A O 1
ATOM 5530 N N . LEU A 1 717 ? -13.198 6.919 18.772 1.00 96.62 717 LEU A N 1
ATOM 5531 C CA . LEU A 1 717 ? -13.464 6.201 17.520 1.00 96.62 717 LEU A CA 1
ATOM 5532 C C . LEU A 1 717 ? -14.517 5.096 17.645 1.00 96.62 717 LEU A C 1
ATOM 5534 O O . LEU A 1 717 ? -14.974 4.603 16.624 1.00 96.62 717 LEU A O 1
ATOM 5538 N N . ILE A 1 718 ? -14.891 4.693 18.862 1.00 95.81 718 ILE A N 1
ATOM 5539 C CA . ILE A 1 718 ? -15.941 3.687 19.092 1.00 95.81 718 ILE A CA 1
ATOM 5540 C C . ILE A 1 718 ? -17.150 4.271 19.835 1.00 95.81 718 ILE A C 1
ATOM 5542 O O . ILE A 1 718 ? -18.243 3.712 19.801 1.00 95.81 718 ILE A O 1
ATOM 5546 N N . PHE A 1 719 ? -16.985 5.428 20.485 1.00 96.06 719 PHE A N 1
ATOM 5547 C CA . PHE A 1 719 ? -18.046 6.134 21.197 1.00 96.06 719 PHE A CA 1
ATOM 5548 C C . PHE A 1 719 ? -18.916 6.963 20.241 1.00 96.06 719 PHE A C 1
ATOM 5550 O O . PHE A 1 719 ? -18.836 8.197 20.192 1.00 96.06 719 PHE A O 1
ATOM 5557 N N . HIS A 1 720 ? -19.726 6.269 19.448 1.00 93.00 720 HIS A N 1
ATOM 5558 C CA . HIS A 1 720 ? -20.723 6.837 18.543 1.00 93.00 720 HIS A CA 1
ATOM 5559 C C . HIS A 1 720 ? -21.876 5.839 18.318 1.00 93.00 720 HIS A C 1
ATOM 5561 O O . HIS A 1 720 ? -21.664 4.632 18.463 1.00 93.00 720 HIS A O 1
ATOM 5567 N N . PRO A 1 721 ? -23.086 6.297 17.950 1.00 95.88 721 PRO A N 1
ATOM 5568 C CA . PRO A 1 721 ? -24.244 5.423 17.798 1.00 95.88 721 PRO A CA 1
ATOM 5569 C C . PRO A 1 721 ? -24.110 4.503 16.576 1.00 95.88 721 PRO A C 1
ATOM 5571 O O . PRO A 1 721 ? -23.245 4.697 15.711 1.00 95.88 721 PRO A O 1
ATOM 5574 N N . SER A 1 722 ? -24.968 3.487 16.501 1.00 96.25 722 SER A N 1
ATOM 5575 C CA . SER A 1 722 ? -24.888 2.436 15.484 1.00 96.25 722 SER A CA 1
ATOM 5576 C C . SER A 1 722 ? -25.115 2.981 14.074 1.00 96.25 722 SER A C 1
ATOM 5578 O O . SER A 1 722 ? -24.347 2.672 13.162 1.00 96.25 722 SER A O 1
ATOM 5580 N N . SER A 1 723 ? -26.084 3.883 13.906 1.00 97.06 723 SER A N 1
ATOM 5581 C CA . SER A 1 723 ? -26.495 4.402 12.604 1.00 97.06 723 SER A CA 1
ATOM 5582 C C . SER A 1 723 ? -26.944 5.860 12.676 1.00 97.06 723 SER A C 1
ATOM 5584 O O . SER A 1 723 ? -27.390 6.342 13.715 1.00 97.06 723 SER A O 1
ATOM 5586 N N . ALA A 1 724 ? -26.931 6.551 11.536 1.00 97.25 724 ALA A N 1
ATOM 5587 C CA . ALA A 1 724 ? -27.651 7.812 11.355 1.00 97.25 724 ALA A CA 1
ATOM 5588 C C . ALA A 1 724 ? -29.131 7.733 11.771 1.00 97.25 724 ALA A C 1
ATOM 5590 O O . ALA A 1 724 ? -29.697 8.735 12.200 1.00 97.25 724 ALA A O 1
ATOM 5591 N N . LYS A 1 725 ? -29.747 6.546 11.675 1.00 96.94 725 LYS A N 1
ATOM 5592 C CA . LYS A 1 725 ? -31.126 6.305 12.119 1.00 96.94 725 LYS A CA 1
ATOM 5593 C C . LYS A 1 725 ? -31.321 6.555 13.615 1.00 96.94 725 LYS A C 1
ATOM 5595 O O . LYS A 1 725 ? -32.397 6.984 14.001 1.00 96.94 725 LYS A O 1
ATOM 5600 N N . ASP A 1 726 ? -30.289 6.380 14.441 1.00 97.94 726 ASP A N 1
ATOM 5601 C CA . ASP A 1 726 ? -30.392 6.628 15.883 1.00 97.94 726 ASP A CA 1
ATOM 5602 C C . ASP A 1 726 ? -30.668 8.113 16.181 1.00 97.94 726 ASP A C 1
ATOM 5604 O O . ASP A 1 726 ? -31.425 8.427 17.093 1.00 97.94 726 ASP A O 1
ATOM 5608 N N . PHE A 1 727 ? -30.143 9.031 15.358 1.00 97.00 727 PHE A N 1
ATOM 5609 C CA . PHE A 1 727 ? -30.461 10.465 15.430 1.00 97.00 727 PHE A CA 1
ATOM 5610 C C . PHE A 1 727 ? -31.851 10.817 14.884 1.00 97.00 727 PHE A C 1
ATOM 5612 O O . PHE A 1 727 ? -32.332 11.923 15.111 1.00 97.00 727 PHE A O 1
ATOM 5619 N N . GLN A 1 728 ? -32.485 9.907 14.143 1.00 96.25 728 GLN A N 1
ATOM 5620 C CA . GLN A 1 728 ? -33.844 10.071 13.620 1.00 96.25 728 GLN A CA 1
ATOM 5621 C C . GLN A 1 728 ? -34.900 9.511 14.582 1.00 96.25 728 GLN A C 1
ATOM 5623 O O . GLN A 1 728 ? -36.087 9.728 14.356 1.00 96.25 728 GLN A O 1
ATOM 5628 N N . THR A 1 729 ? -34.476 8.812 15.640 1.00 98.06 729 THR A N 1
ATOM 5629 C CA . THR A 1 729 ? -35.340 8.235 16.674 1.00 98.06 729 THR A CA 1
ATOM 5630 C C . THR A 1 729 ? -35.549 9.255 17.801 1.00 98.06 729 THR A C 1
ATOM 5632 O O . THR A 1 729 ? -34.613 9.491 18.576 1.00 98.06 729 THR A O 1
ATOM 5635 N N . PRO A 1 730 ? -36.747 9.862 17.936 1.00 97.88 730 PRO A N 1
ATOM 5636 C CA . PRO A 1 730 ? -36.987 10.941 18.900 1.00 97.88 730 PRO A CA 1
ATOM 5637 C C . PRO A 1 730 ? -36.681 10.560 20.354 1.00 97.88 730 PRO A C 1
ATOM 5639 O O . PRO A 1 730 ? -36.217 11.393 21.128 1.00 97.88 730 PRO A O 1
ATOM 5642 N N . GLU A 1 731 ? -36.882 9.297 20.729 1.00 98.38 731 GLU A N 1
ATOM 5643 C CA . GLU A 1 731 ? -36.621 8.780 22.075 1.00 98.38 731 GLU A CA 1
ATOM 5644 C C . GLU A 1 731 ? -35.124 8.739 22.417 1.00 98.38 731 GLU A C 1
ATOM 5646 O O . GLU A 1 731 ? -34.753 8.841 23.587 1.00 98.38 731 GLU A O 1
ATOM 5651 N N . LEU A 1 732 ? -34.252 8.598 21.412 1.00 98.12 732 LEU A N 1
ATOM 5652 C CA . LEU A 1 732 ? -32.798 8.562 21.599 1.00 98.12 732 LEU A CA 1
ATOM 5653 C C . LEU A 1 732 ? -32.175 9.959 21.579 1.00 98.12 732 LEU A C 1
ATOM 5655 O O . LEU A 1 732 ? -31.135 10.177 22.207 1.00 98.12 732 LEU A O 1
ATOM 5659 N N . GLN A 1 733 ? -32.810 10.910 20.893 1.00 95.81 733 GLN A N 1
ATOM 5660 C CA . GLN A 1 733 ? -32.255 12.236 20.637 1.00 95.81 733 GLN A CA 1
ATOM 5661 C C . GLN A 1 733 ? -31.787 12.977 21.909 1.00 95.81 733 GLN A C 1
ATOM 5663 O O . GLN A 1 733 ? -30.630 13.404 21.927 1.00 95.81 733 GLN A O 1
ATOM 5668 N N . PRO A 1 734 ? -32.562 13.053 23.017 1.00 97.88 734 PRO A N 1
ATOM 5669 C CA . PRO A 1 734 ? -32.105 13.734 24.232 1.00 97.88 734 PRO A CA 1
ATOM 5670 C C . PRO A 1 734 ? -30.826 13.128 24.829 1.00 97.88 734 PRO A C 1
ATOM 5672 O O . PRO A 1 734 ? -30.017 13.836 25.432 1.00 97.88 734 PRO A O 1
ATOM 5675 N N . TYR A 1 735 ? -30.628 11.816 24.666 1.00 98.31 735 TYR A N 1
ATOM 5676 C CA . TYR A 1 735 ? -29.438 11.118 25.146 1.00 98.31 735 TYR A CA 1
ATOM 5677 C C . TYR A 1 735 ? -28.235 11.372 24.241 1.00 98.31 735 TYR A C 1
ATOM 5679 O O . TYR A 1 735 ? -27.144 11.642 24.746 1.00 98.31 735 TYR A O 1
ATOM 5687 N N . LEU A 1 736 ? -28.427 11.318 22.921 1.00 98.00 736 LEU A N 1
ATOM 5688 C CA . LEU A 1 736 ? -27.367 11.578 21.947 1.00 98.00 736 LEU A CA 1
ATOM 5689 C C . LEU A 1 736 ? -26.864 13.022 22.062 1.00 98.00 736 LEU A C 1
ATOM 5691 O O . LEU A 1 736 ? -25.660 13.236 22.212 1.00 98.00 736 LEU A O 1
ATOM 5695 N N . ASP A 1 737 ? -27.773 13.997 22.104 1.00 97.44 737 ASP A N 1
ATOM 5696 C CA . ASP A 1 737 ? -27.430 15.420 22.209 1.00 97.44 737 ASP A CA 1
ATOM 5697 C C . ASP A 1 737 ? -26.670 15.732 23.505 1.00 97.44 737 ASP A C 1
ATOM 5699 O O . ASP A 1 737 ? -25.715 16.514 23.513 1.00 97.44 737 ASP A O 1
ATOM 5703 N N . LYS A 1 738 ? -27.051 15.082 24.611 1.00 97.38 738 LYS A N 1
ATOM 5704 C CA . LYS A 1 738 ? -26.417 15.291 25.915 1.00 97.38 738 LYS A CA 1
ATOM 5705 C C . LYS A 1 738 ? -25.072 14.581 26.049 1.00 97.38 738 LYS A C 1
ATOM 5707 O O . LYS A 1 738 ? -24.104 15.198 26.498 1.00 97.38 738 LYS A O 1
ATOM 5712 N N . TYR A 1 739 ? -25.018 13.287 25.733 1.00 97.62 739 TYR A N 1
ATOM 5713 C CA . TYR A 1 739 ? -23.882 12.421 26.067 1.00 97.62 739 TYR A CA 1
ATOM 5714 C C . TYR A 1 739 ? -22.880 12.244 24.927 1.00 97.62 739 TYR A C 1
ATOM 5716 O O . TYR A 1 739 ? -21.747 11.851 25.190 1.00 97.62 739 TYR A O 1
ATOM 5724 N N . MET A 1 740 ? -23.260 12.543 23.682 1.00 96.31 740 MET A N 1
ATOM 5725 C CA . MET A 1 740 ? -22.399 12.354 22.508 1.00 96.31 740 MET A CA 1
ATOM 5726 C C . MET A 1 740 ? -21.994 13.658 21.816 1.00 96.31 740 MET A C 1
ATOM 5728 O O . MET A 1 740 ? -21.447 13.608 20.714 1.00 96.31 740 MET A O 1
ATOM 5732 N N . ARG A 1 741 ? -22.205 14.818 22.449 1.00 97.38 741 ARG A N 1
ATOM 5733 C CA . ARG A 1 741 ? -21.640 16.096 21.989 1.00 97.38 741 ARG A CA 1
ATOM 5734 C C . ARG A 1 741 ? -20.109 16.097 22.039 1.00 97.38 741 ARG A C 1
ATOM 5736 O O . ARG A 1 741 ? -19.496 15.386 22.837 1.00 97.38 741 ARG A O 1
ATOM 5743 N N . GLY A 1 742 ? -19.486 16.922 21.205 1.00 96.62 742 GLY A N 1
ATOM 5744 C CA . GLY A 1 742 ? -18.071 17.256 21.337 1.00 96.62 742 GLY A CA 1
ATOM 5745 C C . GLY A 1 742 ? -17.809 18.292 22.425 1.00 96.62 742 GLY A C 1
ATOM 5746 O O . GLY A 1 742 ? -18.725 18.893 22.997 1.00 96.62 742 GLY A O 1
ATOM 5747 N N . SER A 1 743 ? -16.527 18.532 22.682 1.00 96.31 743 SER A N 1
ATOM 5748 C CA . SER A 1 743 ? -16.064 19.621 23.546 1.00 96.31 743 SER A CA 1
ATOM 5749 C C . SER A 1 743 ? -16.479 20.993 23.001 1.00 96.31 743 SER A C 1
ATOM 5751 O O . SER A 1 743 ? -16.773 21.895 23.780 1.00 96.31 743 SER A O 1
ATOM 5753 N N . ASN A 1 744 ? -16.557 21.131 21.674 1.00 92.88 744 ASN A N 1
ATOM 5754 C CA . ASN A 1 744 ? -16.879 22.367 20.952 1.00 92.88 744 ASN A CA 1
ATOM 5755 C C . ASN A 1 744 ? -17.889 22.177 19.796 1.00 92.88 744 ASN A C 1
ATOM 5757 O O . ASN A 1 744 ? -18.057 23.077 18.978 1.00 92.88 744 ASN A O 1
ATOM 5761 N N . THR A 1 745 ? -18.535 21.013 19.687 1.00 96.31 745 THR A N 1
ATOM 5762 C CA . THR A 1 745 ? -19.437 20.660 18.574 1.00 96.31 745 THR A CA 1
ATOM 5763 C C . THR A 1 745 ? -20.665 19.898 19.068 1.00 96.31 745 THR A C 1
ATOM 5765 O O . THR A 1 745 ? -20.636 19.289 20.140 1.00 96.31 745 THR A O 1
ATOM 5768 N N . ASP A 1 746 ? -21.752 19.917 18.294 1.00 98.12 746 ASP A N 1
ATOM 5769 C CA . ASP A 1 746 ? -22.931 19.090 18.568 1.00 98.12 746 ASP A CA 1
ATOM 5770 C C . ASP A 1 746 ? -22.673 17.587 18.312 1.00 98.12 746 ASP A C 1
ATOM 5772 O O . ASP A 1 746 ? -21.634 17.181 17.773 1.00 98.12 746 ASP A O 1
ATOM 5776 N N . ALA A 1 747 ? -23.616 16.740 18.733 1.00 97.88 747 ALA A N 1
ATOM 5777 C CA . ALA A 1 747 ? -23.481 15.286 18.660 1.00 97.88 747 ALA A CA 1
ATOM 5778 C C . ALA A 1 747 ? -23.451 14.737 17.224 1.00 97.88 747 ALA A C 1
ATOM 5780 O O . ALA A 1 747 ? -22.743 13.759 16.949 1.00 97.88 747 ALA A O 1
ATOM 5781 N N . VAL A 1 748 ? -24.168 15.374 16.294 1.00 98.12 748 VAL A N 1
ATOM 5782 C CA . VAL A 1 748 ? -24.215 14.969 14.883 1.00 98.12 748 VAL A CA 1
ATOM 5783 C C . VAL A 1 748 ? -22.878 15.271 14.212 1.00 98.12 748 VAL A C 1
ATOM 5785 O O . VAL A 1 748 ? -22.295 14.391 13.573 1.00 98.12 748 VAL A O 1
ATOM 5788 N N . ALA A 1 749 ? -22.355 16.485 14.389 1.00 98.38 749 ALA A N 1
ATOM 5789 C CA . ALA A 1 749 ? -21.076 16.923 13.848 1.00 98.38 749 ALA A CA 1
ATOM 5790 C C . ALA A 1 749 ? -19.916 16.082 14.394 1.00 98.38 749 ALA A C 1
ATOM 5792 O O . ALA A 1 749 ? -19.093 15.593 13.609 1.00 98.38 749 ALA A O 1
ATOM 5793 N N . ARG A 1 750 ? -19.889 15.840 15.714 1.00 98.38 750 ARG A N 1
ATOM 5794 C CA . ARG A 1 750 ? -18.907 14.941 16.334 1.00 98.38 750 ARG A CA 1
ATOM 5795 C C . ARG A 1 750 ? -18.999 13.536 15.745 1.00 98.38 750 ARG A C 1
ATOM 5797 O O . ARG A 1 750 ? -17.980 12.979 15.342 1.00 98.38 750 ARG A O 1
ATOM 5804 N N . THR A 1 751 ? -20.196 12.956 15.683 1.00 98.38 751 THR A N 1
ATOM 5805 C CA . THR A 1 751 ? -20.373 11.581 15.193 1.00 98.38 751 THR A CA 1
ATOM 5806 C C . THR A 1 751 ? -19.949 11.447 13.736 1.00 98.38 751 THR A C 1
ATOM 5808 O O . THR A 1 751 ? -19.211 10.524 13.399 1.00 98.38 751 THR A O 1
ATOM 5811 N N . LYS A 1 752 ? -20.349 12.394 12.882 1.00 98.56 752 LYS A N 1
ATOM 5812 C CA . LYS A 1 752 ? -19.972 12.415 11.465 1.00 98.56 752 LYS A CA 1
ATOM 5813 C C . LYS A 1 752 ? -18.455 12.409 11.288 1.00 98.56 752 LYS A C 1
ATOM 5815 O O . LYS A 1 752 ? -17.930 11.670 10.458 1.00 98.56 752 LYS A O 1
ATOM 5820 N N . LEU A 1 753 ? -17.750 13.216 12.082 1.00 98.69 753 LEU A N 1
ATOM 5821 C CA . LEU A 1 753 ? -16.292 13.273 12.083 1.00 98.69 753 LEU A CA 1
ATOM 5822 C C . LEU A 1 753 ? -15.668 11.945 12.531 1.00 98.69 753 LEU A C 1
ATOM 5824 O O . LEU A 1 753 ? -14.824 11.409 11.815 1.00 98.69 753 LEU A O 1
ATOM 5828 N N . MET A 1 754 ? -16.100 11.402 13.674 1.00 98.56 754 MET A N 1
ATOM 5829 C CA . MET A 1 754 ? -15.532 10.165 14.225 1.00 98.56 754 MET A CA 1
ATOM 5830 C C . MET A 1 754 ? -15.788 8.965 13.315 1.00 98.56 754 MET A C 1
ATOM 5832 O O . MET A 1 754 ? -14.861 8.200 13.074 1.00 98.56 754 MET A O 1
ATOM 5836 N N . LYS A 1 755 ? -16.985 8.842 12.727 1.00 98.56 755 LYS A N 1
ATOM 5837 C CA . LYS A 1 755 ? -17.282 7.784 11.750 1.00 98.56 755 LYS A CA 1
ATOM 5838 C C . LYS A 1 755 ? -16.486 7.936 10.459 1.00 98.56 755 LYS A C 1
ATOM 5840 O O . LYS A 1 755 ? -15.998 6.942 9.941 1.00 98.56 755 LYS A O 1
ATOM 5845 N N . THR A 1 756 ? -16.272 9.163 9.973 1.00 98.81 756 THR A N 1
ATOM 5846 C CA . THR A 1 756 ? -15.398 9.394 8.806 1.00 98.81 756 THR A CA 1
ATOM 5847 C C . THR A 1 756 ? -13.958 8.972 9.096 1.00 98.81 756 THR A C 1
ATOM 5849 O O . THR A 1 756 ? -13.333 8.309 8.272 1.00 98.81 756 THR A O 1
ATOM 5852 N N . LEU A 1 757 ? -13.428 9.337 10.268 1.00 98.69 757 LEU A N 1
ATOM 5853 C CA . LEU A 1 757 ? -12.072 8.964 10.664 1.00 98.69 757 LEU A CA 1
ATOM 5854 C C . LEU A 1 757 ? -11.957 7.458 10.921 1.00 98.69 757 LEU A C 1
ATOM 5856 O O . LEU A 1 757 ? -10.982 6.853 10.490 1.00 98.69 757 LEU A O 1
ATOM 5860 N N . TRP A 1 758 ? -12.961 6.837 11.544 1.00 98.69 758 TRP A N 1
ATOM 5861 C CA . TRP A 1 758 ? -13.015 5.388 11.725 1.00 98.69 758 TRP A CA 1
ATOM 5862 C C . TRP A 1 758 ? -13.090 4.645 10.392 1.00 98.69 758 TRP A C 1
ATOM 5864 O O . TRP A 1 758 ? -12.365 3.675 10.200 1.00 98.69 758 TRP A O 1
ATOM 5874 N N . ASP A 1 759 ? -13.878 5.124 9.432 1.00 98.69 759 ASP A N 1
ATOM 5875 C CA . ASP A 1 759 ? -13.932 4.535 8.093 1.00 98.69 759 ASP A CA 1
ATOM 5876 C C . ASP A 1 759 ? -12.600 4.675 7.337 1.00 98.69 759 ASP A C 1
ATOM 5878 O O . ASP A 1 759 ? -12.271 3.849 6.496 1.00 98.69 759 ASP A O 1
ATOM 5882 N N . ALA A 1 760 ? -11.775 5.670 7.680 1.00 98.44 760 ALA A N 1
ATOM 5883 C CA . ALA A 1 760 ? -10.431 5.815 7.125 1.00 98.44 760 ALA A CA 1
ATOM 5884 C C . ALA A 1 760 ? -9.408 4.822 7.711 1.00 98.44 760 ALA A C 1
ATOM 5886 O O . ALA A 1 760 ? -8.422 4.508 7.046 1.00 98.44 760 ALA A O 1
ATOM 5887 N N . VAL A 1 761 ? -9.586 4.339 8.948 1.00 97.19 761 VAL A N 1
ATOM 5888 C CA . VAL A 1 761 ? -8.525 3.595 9.666 1.00 97.19 761 VAL A CA 1
ATOM 5889 C C . VAL A 1 761 ? -8.945 2.244 10.242 1.00 97.19 761 VAL A C 1
ATOM 5891 O O . VAL A 1 761 ? -8.115 1.341 10.339 1.00 97.19 761 VAL A O 1
ATOM 5894 N N . GLY A 1 762 ? -10.195 2.093 10.659 1.00 96.44 762 GLY A N 1
ATOM 5895 C CA . GLY A 1 762 ? -10.653 0.996 11.510 1.00 96.44 762 GLY A CA 1
ATOM 5896 C C . GLY A 1 762 ? -11.676 0.058 10.879 1.00 96.44 762 GLY A C 1
ATOM 5897 O O . GLY A 1 762 ? -11.841 -1.060 11.363 1.00 96.44 762 GLY A O 1
ATOM 5898 N N . THR A 1 763 ? -12.344 0.464 9.799 1.00 98.25 763 THR A N 1
ATOM 5899 C CA . THR A 1 763 ? -13.244 -0.426 9.048 1.00 98.25 763 THR A CA 1
ATOM 5900 C C . THR A 1 763 ? -12.460 -1.424 8.195 1.00 98.25 763 THR A C 1
ATOM 5902 O O . THR A 1 763 ? -11.247 -1.306 8.023 1.00 98.25 763 THR A O 1
ATOM 5905 N N . GLU A 1 764 ? -13.146 -2.417 7.626 1.00 98.38 764 GLU A N 1
ATOM 5906 C CA . GLU A 1 764 ? -12.534 -3.376 6.694 1.00 98.38 764 GLU A CA 1
ATOM 5907 C C . GLU A 1 764 ? -11.914 -2.667 5.474 1.00 98.38 764 GLU A C 1
ATOM 5909 O O . GLU A 1 764 ? -10.828 -3.037 5.033 1.00 98.38 764 GLU A O 1
ATOM 5914 N N . PHE A 1 765 ? -12.539 -1.581 5.004 1.00 98.69 765 PHE A N 1
ATOM 5915 C CA . PHE A 1 765 ? -11.979 -0.677 3.996 1.00 98.69 765 PHE A CA 1
ATOM 5916 C C . PHE A 1 765 ? -10.689 -0.000 4.478 1.00 98.69 765 PHE A C 1
ATOM 5918 O O . PHE A 1 765 ? -9.684 -0.036 3.765 1.00 98.69 765 PHE A O 1
ATOM 5925 N N . GLY A 1 766 ? -10.679 0.560 5.694 1.00 98.31 766 GLY A N 1
ATOM 5926 C CA . GLY A 1 766 ? -9.475 1.137 6.304 1.00 98.31 766 GLY A CA 1
ATOM 5927 C C . GLY A 1 766 ? -8.341 0.113 6.453 1.00 98.31 766 GLY A C 1
ATOM 5928 O O . GLY A 1 766 ? -7.192 0.393 6.108 1.00 98.31 766 GLY A O 1
ATOM 5929 N N . GLY A 1 767 ? -8.668 -1.112 6.877 1.00 98.56 767 GLY A N 1
ATOM 5930 C CA . GLY A 1 767 ? -7.727 -2.232 6.965 1.00 98.56 767 GLY A CA 1
ATOM 5931 C C . GLY A 1 767 ? -7.178 -2.664 5.601 1.00 98.56 767 GLY A C 1
ATOM 5932 O O . GLY A 1 767 ? -5.966 -2.822 5.442 1.00 98.56 767 GLY A O 1
ATOM 5933 N N . ARG A 1 768 ? -8.036 -2.780 4.578 1.00 98.62 768 ARG A N 1
ATOM 5934 C CA . ARG A 1 768 ? -7.606 -3.038 3.193 1.00 98.62 768 ARG A CA 1
ATOM 5935 C C . ARG A 1 768 ? -6.698 -1.931 2.680 1.00 98.62 768 ARG A C 1
ATOM 5937 O O . ARG A 1 768 ? -5.711 -2.225 2.011 1.00 98.62 768 ARG A O 1
ATOM 5944 N N . HIS A 1 769 ? -6.999 -0.669 2.981 1.00 98.75 769 HIS A N 1
ATOM 5945 C CA . HIS A 1 769 ? -6.144 0.442 2.581 1.00 98.75 769 HIS A CA 1
ATOM 5946 C C . HIS A 1 769 ? -4.780 0.400 3.259 1.00 98.75 769 HIS A C 1
ATOM 5948 O O . HIS A 1 769 ? -3.784 0.618 2.581 1.00 98.75 769 HIS A O 1
ATOM 5954 N N . GLU A 1 770 ? -4.693 0.044 4.540 1.00 98.38 770 GLU A N 1
ATOM 5955 C CA . GLU A 1 770 ? -3.395 -0.196 5.175 1.00 98.38 770 GLU A CA 1
ATOM 5956 C C . GLU A 1 770 ? -2.604 -1.298 4.454 1.00 98.38 770 GLU A C 1
ATOM 5958 O O . GLU A 1 770 ? -1.429 -1.107 4.132 1.00 98.38 770 GLU A O 1
ATOM 5963 N N . LEU A 1 771 ? -3.245 -2.431 4.153 1.00 98.12 771 LEU A N 1
ATOM 5964 C CA . LEU A 1 771 ? -2.604 -3.526 3.424 1.00 98.12 771 LEU A CA 1
ATOM 5965 C C . LEU A 1 771 ? -2.123 -3.080 2.034 1.00 98.12 771 LEU A C 1
ATOM 5967 O O . LEU A 1 771 ? -1.016 -3.437 1.620 1.00 98.12 771 LEU A O 1
ATOM 5971 N N . TYR A 1 772 ? -2.932 -2.275 1.343 1.00 98.25 772 TYR A N 1
ATOM 5972 C CA . TYR A 1 772 ? -2.607 -1.684 0.050 1.00 98.25 772 TYR A CA 1
ATOM 5973 C C . TYR A 1 772 ? -1.389 -0.757 0.150 1.00 98.25 772 TYR A C 1
ATOM 5975 O O . TYR A 1 772 ? -0.407 -0.976 -0.558 1.00 98.25 772 TYR A O 1
ATOM 5983 N N . GLU A 1 773 ? -1.381 0.234 1.044 1.00 97.88 773 GLU A N 1
ATOM 5984 C CA . GLU A 1 773 ? -0.265 1.193 1.148 1.00 97.88 773 GLU A CA 1
ATOM 5985 C C . GLU A 1 773 ? 1.046 0.538 1.616 1.00 97.88 773 GLU A C 1
ATOM 5987 O O . GLU A 1 773 ? 2.128 1.049 1.340 1.00 97.88 773 GLU A O 1
ATOM 5992 N N . ARG A 1 774 ? 0.978 -0.628 2.267 1.00 96.25 774 ARG A N 1
ATOM 5993 C CA . ARG A 1 774 ? 2.166 -1.413 2.637 1.00 96.25 774 ARG A CA 1
ATOM 5994 C C . ARG A 1 774 ? 2.796 -2.178 1.473 1.00 96.25 774 ARG A C 1
ATOM 5996 O O . ARG A 1 774 ? 4.007 -2.363 1.481 1.00 96.25 774 ARG A O 1
ATOM 6003 N N . ASN A 1 775 ? 1.990 -2.671 0.526 1.00 94.19 775 ASN A N 1
ATOM 6004 C CA . ASN A 1 775 ? 2.427 -3.733 -0.394 1.00 94.19 775 ASN A CA 1
ATOM 6005 C C . ASN A 1 775 ? 2.165 -3.461 -1.882 1.00 94.19 775 ASN A C 1
ATOM 6007 O O . ASN A 1 775 ? 2.670 -4.201 -2.726 1.00 94.19 775 ASN A O 1
ATOM 6011 N N . ASN A 1 776 ? 1.382 -2.436 -2.244 1.00 90.81 776 ASN A N 1
ATOM 6012 C CA . ASN A 1 776 ? 0.966 -2.234 -3.642 1.00 90.81 776 ASN A CA 1
ATOM 6013 C C . ASN A 1 776 ? 2.127 -1.912 -4.596 1.00 90.81 776 ASN A C 1
ATOM 6015 O O . ASN A 1 776 ? 1.988 -2.097 -5.802 1.00 90.81 776 ASN A O 1
ATOM 6019 N N . LEU A 1 777 ? 3.261 -1.454 -4.058 1.00 90.75 777 LEU A N 1
ATOM 6020 C CA . LEU A 1 777 ? 4.502 -1.239 -4.796 1.00 90.75 777 LEU A CA 1
ATOM 6021 C C . LEU A 1 777 ? 5.563 -2.279 -4.415 1.00 90.75 777 LEU A C 1
ATOM 6023 O O . LEU A 1 777 ? 6.746 -1.965 -4.424 1.00 90.75 777 LEU A O 1
ATOM 6027 N N . GLY A 1 778 ? 5.179 -3.508 -4.076 1.00 89.25 778 GLY A N 1
ATOM 6028 C CA . GLY A 1 778 ? 6.099 -4.597 -3.742 1.00 89.25 778 GLY A CA 1
ATOM 6029 C C . GLY A 1 778 ? 6.223 -4.860 -2.243 1.00 89.25 778 GLY A C 1
ATOM 6030 O O . GLY A 1 778 ? 5.801 -4.066 -1.406 1.00 89.25 778 GLY A O 1
ATOM 6031 N N . ASN A 1 779 ? 6.793 -6.017 -1.909 1.00 90.56 779 ASN A N 1
ATOM 6032 C CA . ASN A 1 779 ? 6.969 -6.431 -0.521 1.00 90.56 779 ASN A CA 1
ATOM 6033 C C . ASN A 1 779 ? 8.101 -5.646 0.167 1.00 90.56 779 ASN A C 1
ATOM 6035 O O . ASN A 1 779 ? 9.017 -5.142 -0.483 1.00 90.56 779 ASN A O 1
ATOM 6039 N N . HIS A 1 780 ? 8.049 -5.600 1.498 1.00 90.75 780 HIS A N 1
ATOM 6040 C CA . HIS A 1 780 ? 8.969 -4.826 2.332 1.00 90.75 780 HIS A CA 1
ATOM 6041 C C . HIS A 1 780 ? 10.470 -5.116 2.114 1.00 90.75 780 HIS A C 1
ATOM 6043 O O . HIS A 1 780 ? 11.286 -4.218 2.312 1.00 90.75 780 HIS A O 1
ATOM 6049 N N . GLU A 1 781 ? 10.870 -6.321 1.709 1.00 92.62 781 GLU A N 1
ATOM 6050 C CA . GLU A 1 781 ? 12.276 -6.630 1.413 1.00 92.62 781 GLU A CA 1
ATOM 6051 C C . GLU A 1 781 ? 12.653 -6.169 0.007 1.00 92.62 781 GLU A C 1
ATOM 6053 O O . GLU A 1 781 ? 13.625 -5.433 -0.164 1.00 92.62 781 GLU A O 1
ATOM 6058 N N . ALA A 1 782 ? 11.839 -6.524 -0.991 1.00 89.00 782 ALA A N 1
ATOM 6059 C CA . ALA A 1 782 ? 12.101 -6.187 -2.386 1.00 89.00 782 ALA A CA 1
ATOM 6060 C C . ALA A 1 782 ? 12.210 -4.674 -2.609 1.00 89.00 782 ALA A C 1
ATOM 6062 O O . ALA A 1 782 ? 13.112 -4.230 -3.310 1.00 89.00 782 ALA A O 1
ATOM 6063 N N . ILE A 1 783 ? 11.360 -3.859 -1.973 1.00 91.81 783 ILE A N 1
ATOM 6064 C CA . ILE A 1 783 ? 11.448 -2.393 -2.115 1.00 91.81 783 ILE A CA 1
ATOM 6065 C C . ILE A 1 783 ? 12.773 -1.816 -1.592 1.00 91.81 783 ILE A C 1
ATOM 6067 O O . ILE A 1 783 ? 13.212 -0.782 -2.084 1.00 91.81 783 ILE A O 1
ATOM 6071 N N . ARG A 1 784 ? 13.427 -2.483 -0.630 1.00 94.00 784 ARG A N 1
ATOM 6072 C CA . ARG A 1 784 ? 14.732 -2.076 -0.078 1.00 94.00 784 ARG A CA 1
ATOM 6073 C C . ARG A 1 784 ? 15.882 -2.590 -0.928 1.00 94.00 784 ARG A C 1
ATOM 6075 O O . ARG A 1 784 ? 16.818 -1.846 -1.194 1.00 94.00 784 ARG A O 1
ATOM 6082 N N . LEU A 1 785 ? 15.785 -3.839 -1.383 1.00 92.25 785 LEU A N 1
ATOM 6083 C CA . LEU A 1 785 ? 16.755 -4.416 -2.310 1.00 92.25 785 LEU A CA 1
ATOM 6084 C C . LEU A 1 785 ? 16.804 -3.625 -3.616 1.00 92.25 785 LEU A C 1
ATOM 6086 O O . LEU A 1 785 ? 17.889 -3.321 -4.087 1.00 92.25 785 LEU A O 1
ATOM 6090 N N . HIS A 1 786 ? 15.654 -3.224 -4.159 1.00 89.19 786 HIS A N 1
ATOM 6091 C CA . HIS A 1 786 ? 15.614 -2.387 -5.357 1.00 89.19 786 HIS A CA 1
ATOM 6092 C C . HIS A 1 786 ? 16.263 -1.020 -5.131 1.00 89.19 786 HIS A C 1
ATOM 6094 O O . HIS A 1 786 ? 16.977 -0.562 -6.010 1.00 89.19 786 HIS A O 1
ATOM 6100 N N . ALA A 1 787 ? 16.079 -0.394 -3.963 1.00 91.81 787 ALA A N 1
ATOM 6101 C CA . ALA A 1 787 ? 16.772 0.856 -3.654 1.00 91.81 787 ALA A CA 1
ATOM 6102 C C . ALA A 1 787 ? 18.300 0.677 -3.707 1.00 91.81 787 ALA A C 1
ATOM 6104 O O . ALA A 1 787 ? 18.979 1.463 -4.356 1.00 91.81 787 ALA A O 1
ATOM 6105 N N . LEU A 1 788 ? 18.826 -0.398 -3.109 1.00 93.69 788 LEU A N 1
ATOM 6106 C CA . LEU A 1 788 ? 20.254 -0.718 -3.174 1.00 93.69 788 LEU A CA 1
ATOM 6107 C C . LEU A 1 788 ? 20.715 -1.034 -4.604 1.00 93.69 788 LEU A C 1
ATOM 6109 O O . LEU A 1 788 ? 21.721 -0.499 -5.055 1.00 93.69 788 LEU A O 1
ATOM 6113 N N . PHE A 1 789 ? 20.003 -1.907 -5.316 1.00 91.25 789 PHE A N 1
ATOM 6114 C CA . PHE A 1 789 ? 20.398 -2.337 -6.657 1.00 91.25 789 PHE A CA 1
ATOM 6115 C C . PHE A 1 789 ? 20.377 -1.194 -7.667 1.00 91.25 789 PHE A C 1
ATOM 6117 O O . PHE A 1 789 ? 21.253 -1.152 -8.526 1.00 91.25 789 PHE A O 1
ATOM 6124 N N . GLU A 1 790 ? 19.431 -0.261 -7.560 1.00 89.94 790 GLU A N 1
ATOM 6125 C CA . GLU A 1 790 ? 19.441 0.935 -8.403 1.00 89.94 790 GLU A CA 1
ATOM 6126 C C . GLU A 1 790 ? 20.615 1.858 -8.044 1.00 89.94 790 GLU A C 1
ATOM 6128 O O . GLU A 1 790 ? 21.320 2.268 -8.957 1.00 89.94 790 GLU A O 1
ATOM 6133 N N . SER A 1 791 ? 20.920 2.075 -6.755 1.00 91.12 791 SER A N 1
ATOM 6134 C CA . SER A 1 791 ? 22.104 2.856 -6.343 1.00 91.12 791 SER A CA 1
ATOM 6135 C C . SER A 1 791 ? 23.439 2.232 -6.764 1.00 91.12 791 SER A C 1
ATOM 6137 O O . SER A 1 791 ? 24.430 2.935 -6.938 1.00 91.12 791 SER A O 1
ATOM 6139 N N . VAL A 1 792 ? 23.497 0.906 -6.911 1.00 93.06 792 VAL A N 1
ATOM 6140 C CA . VAL A 1 792 ? 24.655 0.225 -7.509 1.00 93.06 792 VAL A CA 1
ATOM 6141 C C . VAL A 1 792 ? 24.664 0.429 -9.024 1.00 93.06 792 VAL A C 1
ATOM 6143 O O . VAL A 1 792 ? 25.709 0.703 -9.603 1.00 93.06 792 VAL A O 1
ATOM 6146 N N . ALA A 1 793 ? 23.509 0.301 -9.680 1.00 88.69 793 ALA A N 1
ATOM 6147 C CA . ALA A 1 793 ? 23.408 0.382 -11.133 1.00 88.69 793 ALA A CA 1
ATOM 6148 C C . ALA A 1 793 ? 23.654 1.792 -11.696 1.00 88.69 793 ALA A C 1
ATOM 6150 O O . ALA A 1 793 ? 24.106 1.902 -12.834 1.00 88.69 793 ALA A O 1
ATOM 6151 N N . ASP A 1 794 ? 23.342 2.845 -10.940 1.00 88.38 794 ASP A N 1
ATOM 6152 C CA . ASP A 1 794 ? 23.548 4.242 -11.344 1.00 88.38 794 ASP A CA 1
ATOM 6153 C C . ASP A 1 794 ? 24.886 4.843 -10.869 1.00 88.38 794 ASP A C 1
ATOM 6155 O O . ASP A 1 794 ? 25.188 5.991 -11.195 1.00 88.38 794 ASP A O 1
ATOM 6159 N N . GLY A 1 795 ? 25.698 4.070 -10.137 1.00 93.25 795 GLY A N 1
ATOM 6160 C CA . GLY A 1 795 ? 27.010 4.487 -9.632 1.00 93.25 795 GLY A CA 1
ATOM 6161 C C . GLY A 1 795 ? 26.976 5.318 -8.343 1.00 93.25 795 GLY A C 1
ATOM 6162 O O . GLY A 1 795 ? 28.033 5.714 -7.849 1.00 93.25 795 GLY A O 1
ATOM 6163 N N . THR A 1 796 ? 25.802 5.560 -7.751 1.00 94.44 796 THR A N 1
ATOM 6164 C CA . THR A 1 796 ? 25.683 6.289 -6.475 1.00 94.44 796 THR A CA 1
ATOM 6165 C C . THR A 1 796 ? 26.466 5.597 -5.360 1.00 94.44 796 THR A C 1
ATOM 6167 O O . THR A 1 796 ? 27.134 6.254 -4.564 1.00 94.44 796 THR A O 1
ATOM 6170 N N . GLU A 1 797 ? 26.408 4.267 -5.297 1.00 95.94 797 GLU A N 1
ATOM 6171 C CA . GLU A 1 797 ? 27.101 3.481 -4.273 1.00 95.94 797 GLU A CA 1
ATOM 6172 C C . GLU A 1 797 ? 28.626 3.645 -4.336 1.00 95.94 797 GLU A C 1
ATOM 6174 O O . GLU A 1 797 ? 29.267 3.859 -3.306 1.00 95.94 797 GLU A O 1
ATOM 6179 N N . GLU A 1 798 ? 29.188 3.624 -5.543 1.00 97.25 798 GLU A N 1
ATOM 6180 C CA . GLU A 1 798 ? 30.615 3.837 -5.785 1.00 97.25 798 GLU A CA 1
ATOM 6181 C C . GLU A 1 798 ? 31.025 5.273 -5.441 1.00 97.25 798 GLU A C 1
ATOM 6183 O O . GLU A 1 798 ? 32.009 5.480 -4.733 1.00 97.25 798 GLU A O 1
ATOM 6188 N N . SER A 1 799 ? 30.224 6.266 -5.843 1.00 97.75 799 SER A N 1
ATOM 6189 C CA . SER A 1 799 ? 30.478 7.672 -5.511 1.00 97.75 799 SER A CA 1
ATOM 6190 C C . SER A 1 799 ? 30.490 7.930 -4.001 1.00 97.75 799 SER A C 1
ATOM 6192 O O . SER A 1 799 ? 31.285 8.744 -3.530 1.00 97.75 799 SER A O 1
ATOM 6194 N N . LEU A 1 800 ? 29.618 7.267 -3.235 1.00 97.94 800 LEU A N 1
ATOM 6195 C CA . LEU A 1 800 ? 29.575 7.405 -1.776 1.00 97.94 800 LEU A CA 1
ATOM 6196 C C . LEU A 1 800 ? 30.789 6.756 -1.104 1.00 97.94 800 LEU A C 1
ATOM 6198 O O . LEU A 1 800 ? 31.311 7.315 -0.139 1.00 97.94 800 LEU A O 1
ATOM 6202 N N . LYS A 1 801 ? 31.253 5.608 -1.614 1.00 98.00 801 LYS A N 1
ATOM 6203 C CA . LYS A 1 801 ? 32.497 4.980 -1.148 1.00 98.00 801 LYS A CA 1
ATOM 6204 C C . LYS A 1 801 ? 33.704 5.860 -1.435 1.00 98.00 801 LYS A C 1
ATOM 6206 O O . LYS A 1 801 ? 34.436 6.150 -0.506 1.00 98.00 801 LYS A O 1
ATOM 6211 N N . ALA A 1 802 ? 33.834 6.378 -2.656 1.00 98.19 802 ALA A N 1
ATOM 6212 C CA . ALA A 1 802 ? 34.933 7.270 -3.022 1.00 98.19 802 ALA A CA 1
ATOM 6213 C C . ALA A 1 802 ? 34.985 8.531 -2.136 1.00 98.19 802 ALA A C 1
ATOM 6215 O O . ALA A 1 802 ? 36.061 8.999 -1.763 1.00 98.19 802 ALA A O 1
ATOM 6216 N N . PHE A 1 803 ? 33.823 9.070 -1.751 1.00 98.38 803 PHE A N 1
ATOM 6217 C CA . PHE A 1 803 ? 33.768 10.191 -0.813 1.00 98.38 803 PHE A CA 1
ATOM 6218 C C . PHE A 1 803 ? 34.212 9.799 0.605 1.00 98.38 803 PHE A C 1
ATOM 6220 O O . PHE A 1 803 ? 34.908 10.570 1.262 1.00 98.38 803 PHE A O 1
ATOM 6227 N N . ALA A 1 804 ? 33.851 8.600 1.072 1.00 98.38 804 ALA A N 1
ATOM 6228 C CA . ALA A 1 804 ? 34.355 8.072 2.337 1.00 98.38 804 ALA A CA 1
ATOM 6229 C C . ALA A 1 804 ? 35.870 7.815 2.282 1.00 98.38 804 ALA A C 1
ATOM 6231 O O . ALA A 1 804 ? 36.570 8.185 3.220 1.00 98.38 804 ALA A O 1
ATOM 6232 N N . ASP A 1 805 ? 36.373 7.259 1.178 1.00 98.31 805 ASP A N 1
ATOM 6233 C CA . ASP A 1 805 ? 37.798 7.007 0.953 1.00 98.31 805 ASP A CA 1
ATOM 6234 C C . ASP A 1 805 ? 38.599 8.314 0.992 1.00 98.31 805 ASP A C 1
ATOM 6236 O O . ASP A 1 805 ? 39.624 8.367 1.653 1.00 98.31 805 ASP A O 1
ATOM 6240 N N . THR A 1 806 ? 38.063 9.412 0.439 1.00 98.00 806 THR A N 1
ATOM 6241 C CA . THR A 1 806 ? 38.688 10.748 0.544 1.00 98.00 806 THR A CA 1
ATOM 6242 C C . THR A 1 806 ? 38.938 11.160 2.000 1.00 98.00 806 THR A C 1
ATOM 6244 O O . THR A 1 806 ? 39.958 11.763 2.296 1.00 98.00 806 THR A O 1
ATOM 6247 N N . CYS A 1 807 ? 38.028 10.825 2.922 1.00 97.81 807 CYS A N 1
ATOM 6248 C CA . CYS A 1 807 ? 38.208 11.093 4.351 1.00 97.81 807 CYS A CA 1
ATOM 6249 C C . CYS A 1 807 ? 39.185 10.108 5.009 1.00 97.81 807 CYS A C 1
ATOM 6251 O O . CYS A 1 807 ? 39.942 10.497 5.895 1.00 97.81 807 CYS A O 1
ATOM 6253 N N . LEU A 1 808 ? 39.160 8.835 4.604 1.00 97.88 808 LEU A N 1
ATOM 6254 C CA . LEU A 1 808 ? 40.072 7.814 5.126 1.00 97.88 808 LEU A CA 1
ATOM 6255 C C . LEU A 1 808 ? 41.520 8.050 4.682 1.00 97.88 808 LEU A C 1
ATOM 6257 O O . LEU A 1 808 ? 42.430 7.728 5.434 1.00 97.88 808 LEU A O 1
ATOM 6261 N N . ASP A 1 809 ? 41.726 8.642 3.508 1.00 97.88 809 ASP A N 1
ATOM 6262 C CA . ASP A 1 809 ? 43.046 8.964 2.966 1.00 97.88 809 ASP A CA 1
ATOM 6263 C C . ASP A 1 809 ? 43.742 10.114 3.717 1.00 97.88 809 ASP A C 1
ATOM 6265 O O . ASP A 1 809 ? 44.954 10.276 3.573 1.00 97.88 809 ASP A O 1
ATOM 6269 N N . GLU A 1 810 ? 43.017 10.887 4.541 1.00 98.19 810 GLU A N 1
ATOM 6270 C CA . GLU A 1 810 ? 43.569 11.986 5.356 1.00 98.19 810 GLU A CA 1
ATOM 6271 C C . GLU A 1 810 ? 44.281 11.512 6.639 1.00 98.19 810 GLU A C 1
ATOM 6273 O O . GLU A 1 810 ? 44.857 12.333 7.364 1.00 98.19 810 GLU A O 1
ATOM 6278 N N . PHE A 1 811 ? 44.274 10.207 6.944 1.00 97.25 811 PHE A N 1
ATOM 6279 C CA . PHE A 1 811 ? 44.979 9.655 8.103 1.00 97.25 811 PHE A CA 1
ATOM 6280 C C . PHE A 1 811 ? 45.440 8.204 7.921 1.00 97.25 811 PHE A C 1
ATOM 6282 O O . PHE A 1 811 ? 44.856 7.413 7.187 1.00 97.25 811 PHE A O 1
ATOM 6289 N N . ASP A 1 812 ? 46.471 7.822 8.669 1.00 96.62 812 ASP A N 1
ATOM 6290 C CA . ASP A 1 812 ? 46.950 6.447 8.777 1.00 96.62 812 ASP A CA 1
ATOM 6291 C C . ASP A 1 812 ? 47.297 6.072 10.235 1.00 96.62 812 ASP A C 1
ATOM 6293 O O . ASP A 1 812 ? 46.833 6.693 11.194 1.00 96.62 812 ASP A O 1
ATOM 6297 N N . LEU A 1 813 ? 48.058 4.987 10.427 1.00 95.38 813 LEU A N 1
ATOM 6298 C CA . LEU A 1 813 ? 48.469 4.528 11.760 1.00 95.38 813 LEU A CA 1
ATOM 6299 C C . LEU A 1 813 ? 49.466 5.472 12.450 1.00 95.38 813 LEU A C 1
ATOM 6301 O O . LEU A 1 813 ? 49.599 5.399 13.674 1.00 95.38 813 LEU A O 1
ATOM 6305 N N . ASP A 1 814 ? 50.174 6.308 11.691 1.00 93.75 814 ASP A N 1
ATOM 6306 C CA . ASP A 1 814 ? 51.176 7.249 12.186 1.00 93.75 814 ASP A CA 1
ATOM 6307 C C . ASP A 1 814 ? 50.594 8.646 12.461 1.00 93.75 814 ASP A C 1
ATOM 6309 O O . ASP A 1 814 ? 51.214 9.408 13.212 1.00 93.75 814 ASP A O 1
ATOM 6313 N N . GLY A 1 815 ? 49.403 8.953 11.932 1.00 93.81 815 GLY A N 1
ATOM 6314 C CA . GLY A 1 815 ? 48.645 10.166 12.228 1.00 93.81 815 GLY A CA 1
ATOM 6315 C C . GLY A 1 815 ? 47.934 10.755 11.005 1.00 93.81 815 GLY A C 1
ATOM 6316 O O . GLY A 1 815 ? 47.549 10.031 10.096 1.00 93.81 815 GLY A O 1
ATOM 6317 N N . TRP A 1 816 ? 47.727 12.070 10.981 1.00 97.25 816 TRP A N 1
ATOM 6318 C CA . TRP A 1 816 ? 47.245 12.800 9.809 1.00 97.25 816 TRP A CA 1
ATOM 6319 C C . TRP A 1 816 ? 48.276 12.759 8.679 1.00 97.25 816 TRP A C 1
ATOM 6321 O O . TRP A 1 816 ? 49.462 13.022 8.912 1.00 97.25 816 TRP A O 1
ATOM 6331 N N . THR A 1 817 ? 47.800 12.480 7.466 1.00 96.12 817 THR A N 1
ATOM 6332 C CA . THR A 1 817 ? 48.565 12.528 6.207 1.00 96.12 817 THR A CA 1
ATOM 6333 C C . THR A 1 817 ? 48.330 13.837 5.445 1.00 96.12 817 THR A C 1
ATOM 6335 O O . THR A 1 817 ? 49.130 14.190 4.580 1.00 96.12 817 THR A O 1
ATOM 6338 N N . ALA A 1 818 ? 47.252 14.562 5.764 1.00 95.94 818 ALA A N 1
ATOM 6339 C CA . ALA A 1 818 ? 46.961 15.885 5.223 1.00 95.94 818 ALA A CA 1
ATOM 6340 C C . ALA A 1 818 ? 47.881 16.956 5.842 1.00 95.94 818 ALA A C 1
ATOM 6342 O O . ALA A 1 818 ? 47.975 17.080 7.064 1.00 95.94 818 ALA A O 1
ATOM 6343 N N . ASP A 1 819 ? 48.538 17.749 4.990 1.00 95.12 819 ASP A N 1
ATOM 6344 C CA . ASP A 1 819 ? 49.591 18.701 5.386 1.00 95.12 819 ASP A CA 1
ATOM 6345 C C . ASP A 1 819 ? 49.099 19.866 6.270 1.00 95.12 819 ASP A C 1
ATOM 6347 O O . ASP A 1 819 ? 49.893 20.514 6.956 1.00 95.12 819 ASP A O 1
ATOM 6351 N N . ASP A 1 820 ? 47.803 20.175 6.243 1.00 96.69 820 ASP A N 1
ATOM 6352 C CA . ASP A 1 820 ? 47.188 21.271 6.995 1.00 96.69 820 ASP A CA 1
ATOM 6353 C C . ASP A 1 820 ? 46.670 20.854 8.383 1.00 96.69 820 ASP A C 1
ATOM 6355 O O . ASP A 1 820 ? 46.251 21.711 9.171 1.00 96.69 820 ASP A O 1
ATOM 6359 N N . LEU A 1 821 ? 46.743 19.561 8.719 1.00 95.94 821 LEU A N 1
ATOM 6360 C CA . LEU A 1 821 ? 46.310 19.015 10.003 1.00 95.94 821 LEU A CA 1
ATOM 6361 C C . LEU A 1 821 ? 47.503 18.743 10.936 1.00 95.94 821 LEU A C 1
ATOM 6363 O O . LEU A 1 821 ? 48.543 18.216 10.550 1.00 95.94 821 LEU A O 1
ATOM 6367 N N . ILE A 1 822 ? 47.358 19.106 12.216 1.00 95.62 822 ILE A N 1
ATOM 6368 C CA . ILE A 1 822 ? 48.429 18.982 13.217 1.00 95.62 822 ILE A CA 1
ATOM 6369 C C . ILE A 1 822 ? 48.342 17.619 13.903 1.00 95.62 822 ILE A C 1
ATOM 6371 O O . ILE A 1 822 ? 47.356 17.313 14.579 1.00 95.62 822 ILE A O 1
ATOM 6375 N N . ASN A 1 823 ? 49.397 16.815 13.767 1.00 95.25 823 ASN A N 1
ATOM 6376 C CA . ASN A 1 823 ? 49.520 15.540 14.468 1.00 95.25 823 ASN A CA 1
ATOM 6377 C C . ASN A 1 823 ? 49.614 15.731 15.991 1.00 95.25 823 ASN A C 1
ATOM 6379 O O . ASN A 1 823 ? 50.365 16.600 16.442 1.00 95.25 823 ASN A O 1
ATOM 6383 N N . PRO A 1 824 ? 48.881 14.941 16.802 1.00 86.38 824 PRO A N 1
ATOM 6384 C CA . PRO A 1 824 ? 49.048 14.976 18.249 1.00 86.38 824 PRO A CA 1
ATOM 6385 C C . PRO A 1 824 ? 50.470 14.517 18.601 1.00 86.38 824 PRO A C 1
ATOM 6387 O O . PRO A 1 824 ? 50.955 13.526 18.056 1.00 86.38 824 PRO A O 1
ATOM 6390 N N . GLU A 1 825 ? 51.152 15.258 19.479 1.00 76.56 825 GLU A N 1
ATOM 6391 C CA . GLU A 1 825 ? 52.508 14.917 19.928 1.00 76.56 825 GLU A CA 1
ATOM 6392 C C . GLU A 1 825 ? 52.542 13.467 20.459 1.00 76.56 825 GLU A C 1
ATOM 6394 O O . GLU A 1 825 ? 51.671 13.080 21.241 1.00 76.56 825 GLU A O 1
ATOM 6399 N N . ARG A 1 826 ? 53.509 12.666 19.981 1.00 57.97 826 ARG A N 1
ATOM 6400 C CA . ARG A 1 826 ? 53.676 11.243 20.339 1.00 57.97 826 ARG A CA 1
ATOM 6401 C C . ARG A 1 826 ? 53.935 11.018 21.825 1.00 57.97 826 ARG A C 1
ATOM 6403 O O . ARG A 1 826 ? 54.775 11.756 22.389 1.00 57.97 826 ARG A O 1
#

Radius of gyration: 33.73 Å; chains: 1; bounding box: 91×85×85 Å

Foldseek 3Di:
DQQKAWLDQAADAAEEEEEDALLQDDVLCNLLCVLADNRHTYIYGGFFLLPLPTATDQALLVSLVSVLVSVCVVPVADCYHYEYAELGLSSLQSNLVVCVVVVGHHLYREYEAYADPADADDPVSLVVVVVVVVVQCCPAVVVPVVVVLVVLVVLLVCQDDDPPDDPVSNVVNSSSVSSNSSSVSSVSNSSVDYADQVARAHAAEYAHEPDGPPQDDQQSCNCVRYPDGYHYHYFYDGSVPCSHPPRSNRVSVVVNVSSVVSSPDDDDDDDDDDDDDDDDDDDDDDDDDDDDDDDDDDDDDDDDDDDDDDDDPPPPPDPPPPPDPLFPLAADALVRLQVLLQQQFFEDEPRDTDNGQCPDLQRVQQSSLLNVLRNLCVDPVRVVQFKDHDPLPSRHIFGLLLAFFLDLVSLVSNLRNLLVSLLSLLLLQLQRLSLCSLQLNLLCLCLVLQPVLSVLSSVSSCCCGRHVFREWEQAAFAPPPPVDDPQVPQVAGWWFPDQDPFATFIWHKGFWGWLLSSGQKYFYAYPLPDQDDFQRRLWTFIGGSRFPQKHWYWDDRLLSVCVVQADCLQQVNSVRSTRTTTMITGDRTGDGPSGTRTGRPRVSSSCVCVQSSSLLSSLLSNLSSVLSNLVVLLVLLCVLCVQQVNCPPPVLVVLSVLSVVLSVLSVVLNVQSSNAWDDHSSGTTGDNLSSLVSLQSLLVNLVSSLVSSCVRNPCLLVPADSYPVLCVDPVNVVVQQPPQGTPPGGNSVSSSSSSHSCSCCPDPSVVVVSVCSNDVSHHNVVSVVVSVVVCVVVCVVVVVVVVVVVVVQQADPQGGPDPPDDGDDD

pLDDT: mean 87.0, std 19.72, range [20.72, 98.88]

Sequence (826 aa):
KPPLVAIRPGGSKPPLFCVHPVMGVTYPYYALAHHLDPDQPVFALQSIGLEPDMEPDETIEAMAARYVAALRAHRPHGPYHLCGWSFGGWVAYEMAVQLQAAGEPVALLAIIDATALTRPAGRWARQKSNLRLAGVITRNVGPFILPYMRELRAVTDAEPRGDGATESRASLWQAARTSLRVFTANNRATFAYQPAPQGYAGPLTLLRTAHQAGETTPDLGWGALCRREAEVILIPGNHMTALREPHVADLGKRLQALLDAAAGTPAAAPRCEAEQATARDAAASTVAAATREPAREPFKLRAKETRAPTRVPAVAQPANGHHSPNGTGRPMTGAEYLESLRDGREVWIYGERVEDVTAHPAFRNQARMVARLYDMLHDPATHAAITVPTDTGSGGYTHAYFRAAYTVHEQLAARDALAAWHRVGFGWMGRAPDYMAGLLGMLGANAELYAPFDENARRWYRTFQERMPYVNHALVNPPVDRHRPPDEVSDVYIHVVRETDAGLIASGAKNITTNAALTNYSFVAHDGGAPVKRREFAATFLLPVNTPGVKMICRPSYEMRAGASGTPFDYPLSGRFDENDAIFILDEVLVPWENVLIYGDLEKYNKHMRNSGFYSRSGLQSATRMAVKLDLITGLLLKATETTGVDKFRGVQVNIGEVMTYRHLFWALSDALAHSSVAHNGVVIPKLEHMMAHRMMMATAYPRVREIVSQLVASGLIFHPSSAKDFQTPELQPYLDKYMRGSNTDAVARTKLMKTLWDAVGTEFGGRHELYERNNLGNHEAIRLHALFESVADGTEESLKAFADTCLDEFDLDGWTADDLINPER